Protein AF-0000000069283130 (afdb_homodimer)

Secondary structure (DSSP, 8-state):
------------------S-STT-SS---------SS-PPEEEEEEEEE-TT-HHHHHHHHHHHHHHHHHHHHTTEEEEEEEEE--HHHHT--HHHHHHHHHHH--EEE-SS-SSPPPPPHHHHHHTTT-HHHHTT--SSB-HHHHHHHHHHHHHHHH-TT-SEEEEE-TTEEE-HHHHHHHHHHH--TTEEEEEEES-EE-S-TT-HHHHT---TT----HHHHHHHHHHHHHT-TT--HHHHHHHHHHHHTT-S---HHHHHHHTTTT--HHHHHHHHHTSSEEPPEEEEEEEEEEHHHHHHHHHHTTTB--BS-HHHHHHHHHTTBSS-EEEEPPTTSEEESSTT----TTPPPPSEEES--TTTHHHHEETTTTEE-----------/------------------S-STT-SSS--------SS-PPEEEEEEEEE-TT-HHHHHHHHHHHHHHHHHHHHTTEEEEEEEEE--HHHHT--HHHHHHHHHHH--EEE-SS-SSPPPPPHHHHHHTTT-HHHHTT--SSB-HHHHHHHHHHHHHHHH-TT-SEEEEE-TTEEE-HHHHHHHHHHH--TTEEEEEEES-EE-S-TT-HHHHT---TT----HHHHHHHHHHHHHT-TT--HHHHHHHHHHHHTT-S---HHHHHHHTTTT--HHHHHHHHHTSSEEPPEEEEEEEEEEHHHHHHHHHHTTTB--BS-HHHHHHHHHTTBSS-EEEEPPTTSEEESSTT----TT----SEEES--TTTHHHHEETTTTEE-----------

Organism: Polarella glacialis (NCBI:txid89957)

Radius of gyration: 28.0 Å; Cα contacts (8 Å, |Δi|>4): 1410; chains: 2; bounding box: 66×96×95 Å

Solvent-accessible surface area (backbone atoms only — not comparable to full-atom values): 41929 Å² total; per-residue (Å²): 137,89,76,87,85,83,79,84,82,73,84,81,83,66,63,74,28,84,66,72,84,81,81,45,65,57,57,78,24,68,68,66,65,73,69,80,66,88,67,63,45,31,34,38,35,46,22,55,40,43,85,88,44,52,59,33,54,52,51,51,51,50,51,48,63,54,35,41,64,60,32,46,73,73,38,36,47,75,47,71,38,35,39,27,26,24,54,83,81,56,73,54,60,63,67,61,51,50,50,51,40,71,72,68,67,41,66,43,77,38,71,37,49,38,60,64,78,82,82,48,71,67,53,40,58,38,22,70,71,36,71,76,36,54,44,32,41,35,73,50,67,21,21,63,32,40,41,54,36,48,48,33,37,47,33,58,73,76,45,66,76,48,44,32,39,33,41,33,31,56,35,34,50,63,30,55,66,62,53,49,49,54,48,59,71,64,66,46,51,35,27,38,36,19,46,53,38,53,58,40,72,32,46,56,89,88,50,66,64,66,76,59,55,63,65,55,61,47,72,75,49,65,56,45,46,53,45,22,62,50,31,48,73,73,67,40,55,47,32,30,44,47,39,36,45,48,42,41,45,59,52,28,69,82,47,89,80,48,51,65,67,54,40,58,59,47,38,53,74,64,51,25,24,25,51,41,29,17,37,48,54,26,23,53,42,36,34,34,24,39,41,66,48,36,34,35,32,11,36,54,57,40,47,52,44,25,76,40,45,73,45,42,53,41,46,22,35,46,33,56,36,50,7,33,62,51,46,22,48,47,81,50,40,44,41,62,44,45,61,64,27,67,40,65,48,82,75,84,60,62,69,55,87,90,53,72,68,42,46,28,39,26,58,46,48,62,81,53,40,68,58,31,48,36,66,88,76,50,39,57,43,74,56,86,65,68,69,67,71,81,120,136,87,85,81,89,79,75,83,80,74,84,81,83,80,69,69,32,77,66,70,82,81,80,44,67,59,69,79,36,69,68,67,65,74,70,80,65,86,67,62,46,31,34,38,35,46,22,53,39,44,85,89,43,53,58,33,53,51,52,52,52,51,52,48,63,52,33,41,63,60,32,46,72,72,37,36,47,74,46,70,38,35,39,28,24,23,55,83,79,57,74,53,60,62,68,61,53,50,49,52,41,71,73,69,67,42,66,43,78,39,68,37,49,37,60,64,78,80,82,48,71,66,53,39,57,39,25,70,72,36,70,74,36,54,43,32,41,36,70,48,67,21,20,64,33,41,39,54,34,49,47,34,38,48,34,57,74,76,46,64,77,49,44,32,39,33,40,34,31,57,35,34,50,63,31,58,66,62,53,50,50,54,50,58,72,64,66,45,51,36,26,38,36,19,47,58,39,56,58,41,72,33,45,55,90,86,48,65,65,67,75,59,54,58,65,54,57,49,71,74,49,65,58,46,46,53,45,24,64,50,32,49,74,73,66,41,57,49,34,32,42,48,38,38,44,50,42,41,45,58,54,27,68,84,46,89,79,50,51,66,68,55,42,58,61,46,39,55,72,66,51,26,25,25,52,42,28,17,40,49,54,26,24,54,41,35,33,35,23,39,41,65,49,38,34,35,32,10,36,52,58,39,48,50,45,25,75,40,44,89,4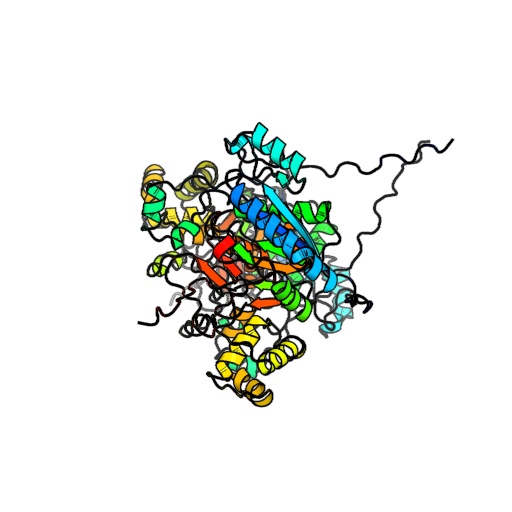5,41,52,40,46,23,36,46,34,56,38,50,6,34,62,51,46,20,47,45,82,51,41,44,43,62,46,46,59,62,29,66,39,66,48,82,77,83,62,61,69,55,87,90,53,71,66,43,45,29,40,25,61,48,49,63,80,53,41,67,57,32,48,35,67,89,75,50,38,56,42,73,54,85,67,66,66,70,69,80,120

Structure (mmCIF, N/CA/C/O backbone):
data_AF-0000000069283130-model_v1
#
loop_
_entity.id
_entity.type
_entity.pdbx_description
1 polymer 'Protein xylosyltransferase'
#
loop_
_atom_site.group_PDB
_atom_site.id
_atom_site.type_symbol
_atom_site.label_atom_id
_atom_site.label_alt_id
_atom_site.label_comp_id
_atom_site.label_asym_id
_atom_site.label_entity_id
_atom_site.label_seq_id
_atom_site.pdbx_PDB_ins_code
_atom_site.Cartn_x
_atom_site.Cartn_y
_atom_site.Cartn_z
_atom_site.occupancy
_atom_site.B_iso_or_equiv
_atom_site.auth_seq_id
_atom_site.auth_comp_id
_atom_site.auth_asym_id
_atom_site.auth_atom_id
_atom_site.pdbx_PDB_model_num
ATOM 1 N N . MET A 1 1 ? 26.562 -0.308 50.219 1 21.02 1 MET A N 1
ATOM 2 C CA . MET A 1 1 ? 27.375 0.115 49.094 1 21.02 1 MET A CA 1
ATOM 3 C C . MET A 1 1 ? 26.828 -0.44 47.781 1 21.02 1 MET A C 1
ATOM 5 O O . MET A 1 1 ? 26.734 -1.656 47.594 1 21.02 1 MET A O 1
ATOM 9 N N . PRO A 1 2 ? 25.75 0.085 47.094 1 22.38 2 PRO A N 1
ATOM 10 C CA . PRO A 1 2 ? 24.562 -0.138 46.25 1 22.38 2 PRO A CA 1
ATOM 11 C C . PRO A 1 2 ? 24.906 -0.426 44.781 1 22.38 2 PRO A C 1
ATOM 13 O O . PRO A 1 2 ? 25.422 0.454 44.094 1 22.38 2 PRO A O 1
ATOM 16 N N . SER A 1 3 ? 25.438 -1.527 44.531 1 19.03 3 SER A N 1
ATOM 17 C CA . SER A 1 3 ? 26.297 -1.985 43.438 1 19.03 3 SER A CA 1
ATOM 18 C C . SER A 1 3 ? 25.562 -1.901 42.094 1 19.03 3 SER A C 1
ATOM 20 O O . SER A 1 3 ? 24.359 -1.646 42.062 1 19.03 3 SER A O 1
ATOM 22 N N . ARG A 1 4 ? 25.609 -3.086 41.062 1 19.66 4 ARG A N 1
ATOM 23 C CA . ARG A 1 4 ? 26.141 -3.33 39.719 1 19.66 4 ARG A CA 1
ATOM 24 C C . ARG A 1 4 ? 25.016 -3.381 38.688 1 19.66 4 ARG A C 1
ATOM 26 O O . ARG A 1 4 ? 24.484 -4.453 38.375 1 19.66 4 ARG A O 1
ATOM 33 N N . GLN A 1 5 ? 23.922 -2.752 38.594 1 18.62 5 GLN A N 1
ATOM 34 C CA . GLN A 1 5 ? 22.641 -2.842 37.906 1 18.62 5 GLN A CA 1
ATOM 35 C C . GLN A 1 5 ? 22.812 -2.709 36.406 1 18.62 5 GLN A C 1
ATOM 37 O O . GLN A 1 5 ? 22.547 -1.648 35.812 1 18.62 5 GLN A O 1
ATOM 42 N N . ARG A 1 6 ? 23.828 -3.281 35.625 1 18.3 6 ARG A N 1
ATOM 43 C CA . ARG A 1 6 ? 24.422 -2.971 34.344 1 18.3 6 ARG A CA 1
ATOM 44 C C . ARG A 1 6 ? 23.391 -3.062 33.219 1 18.3 6 ARG A C 1
ATOM 46 O O . ARG A 1 6 ? 22.266 -3.52 33.438 1 18.3 6 ARG A O 1
ATOM 53 N N . ASP A 1 7 ? 23.688 -3.803 31.734 1 17.41 7 ASP A N 1
ATOM 54 C CA . ASP A 1 7 ? 24.25 -3.564 30.406 1 17.41 7 ASP A CA 1
ATOM 55 C C . ASP A 1 7 ? 23.344 -4.145 29.312 1 17.41 7 ASP A C 1
ATOM 57 O O . ASP A 1 7 ? 23.734 -4.168 28.141 1 17.41 7 ASP A O 1
ATOM 61 N N . GLY A 1 8 ? 22.344 -4.84 29.469 1 18.45 8 GLY A N 1
ATOM 62 C CA . GLY A 1 8 ? 21.969 -5.844 28.484 1 18.45 8 GLY A CA 1
ATOM 63 C C . GLY A 1 8 ? 21.359 -5.246 27.234 1 18.45 8 GLY A C 1
ATOM 64 O O . GLY A 1 8 ? 20.672 -5.941 26.469 1 18.45 8 GLY A O 1
ATOM 65 N N . PHE A 1 9 ? 21.219 -3.945 26.953 1 19.77 9 PHE A N 1
ATOM 66 C CA . PHE A 1 9 ? 20.516 -3.314 25.844 1 19.77 9 PHE A CA 1
ATOM 67 C C . PHE A 1 9 ? 21.188 -3.639 24.516 1 19.77 9 PHE A C 1
ATOM 69 O O . PHE A 1 9 ? 21.938 -2.816 23.984 1 19.77 9 PHE A O 1
ATOM 76 N N . ARG A 1 10 ? 21.719 -4.805 24.172 1 18.97 10 ARG A N 1
ATOM 77 C CA . ARG A 1 10 ? 22.688 -4.984 23.094 1 18.97 10 ARG A CA 1
ATOM 78 C C . ARG A 1 10 ? 22.094 -4.535 21.75 1 18.97 10 ARG A C 1
ATOM 80 O O . ARG A 1 10 ? 20.891 -4.293 21.656 1 18.97 10 ARG A O 1
ATOM 87 N N . ARG A 1 11 ? 22.469 -5.395 20.469 1 19.3 11 ARG A N 1
ATOM 88 C CA . ARG A 1 11 ? 22.984 -5.285 19.109 1 19.3 11 ARG A CA 1
ATOM 89 C C . ARG A 1 11 ? 21.859 -5.18 18.094 1 19.3 11 ARG A C 1
ATOM 91 O O . ARG A 1 11 ? 21.219 -6.176 17.766 1 19.3 11 ARG A O 1
ATOM 98 N N . TYR A 1 12 ? 20.953 -4.418 18.188 1 18.5 12 TYR A N 1
ATOM 99 C CA . TYR A 1 12 ? 19.938 -4.168 17.156 1 18.5 12 TYR A CA 1
ATOM 100 C C . TYR A 1 12 ? 20.578 -3.91 15.805 1 18.5 12 TYR A C 1
ATOM 102 O O . TYR A 1 12 ? 21.125 -2.834 15.57 1 18.5 12 TYR A O 1
ATOM 110 N N . ARG A 1 13 ? 21.25 -4.883 15.094 1 20.19 13 ARG A N 1
ATOM 111 C CA . ARG A 1 13 ? 22.016 -4.938 13.859 1 20.19 13 ARG A CA 1
ATOM 112 C C . ARG A 1 13 ? 21.266 -4.293 12.703 1 20.19 13 ARG A C 1
ATOM 114 O O . ARG A 1 13 ? 20.031 -4.367 12.648 1 20.19 13 ARG A O 1
ATOM 121 N N . SER A 1 14 ? 21.938 -3.449 11.672 1 22.61 14 SER A N 1
ATOM 122 C CA . SER A 1 14 ? 22.125 -2.338 10.742 1 22.61 14 SER A CA 1
ATOM 123 C C . SER A 1 14 ? 21.672 -2.719 9.328 1 22.61 14 SER A C 1
ATOM 125 O O . SER A 1 14 ? 21.781 -1.91 8.406 1 22.61 14 SER A O 1
ATOM 127 N N . GLY A 1 15 ? 21.172 -3.924 8.938 1 22.33 15 GLY A N 1
ATOM 128 C CA . GLY A 1 15 ? 21.422 -4.266 7.551 1 22.33 15 GLY A CA 1
ATOM 129 C C . GLY A 1 15 ? 20.5 -3.547 6.582 1 22.33 15 GLY A C 1
ATOM 130 O O . GLY A 1 15 ? 20.422 -3.918 5.41 1 22.33 15 GLY A O 1
ATOM 131 N N . ILE A 1 16 ? 19.656 -2.75 6.852 1 22.8 16 ILE A N 1
ATOM 132 C CA . ILE A 1 16 ? 18.578 -2.5 5.906 1 22.8 16 ILE A CA 1
ATOM 133 C C . ILE A 1 16 ? 19.125 -1.744 4.695 1 22.8 16 ILE A C 1
ATOM 135 O O . ILE A 1 16 ? 19.516 -0.58 4.805 1 22.8 16 ILE A O 1
ATOM 139 N N . TRP A 1 17 ? 19.719 -2.389 3.584 1 24.09 17 TRP A N 1
ATOM 140 C CA . TRP A 1 17 ? 20.547 -2 2.443 1 24.09 17 TRP A CA 1
ATOM 141 C C . TRP A 1 17 ? 19.719 -1.229 1.417 1 24.09 17 TRP A C 1
ATOM 143 O O . TRP A 1 17 ? 20.281 -0.516 0.577 1 24.09 17 TRP A O 1
ATOM 153 N N . GLY A 1 18 ? 18.562 -1.43 1.13 1 24.17 18 GLY A N 1
ATOM 154 C CA . GLY A 1 18 ? 18.219 -1.313 -0.28 1 24.17 18 GLY A CA 1
ATOM 155 C C . GLY A 1 18 ? 18.234 0.118 -0.782 1 24.17 18 GLY A C 1
ATOM 156 O O . GLY A 1 18 ? 17.688 0.416 -1.848 1 24.17 18 GLY A O 1
ATOM 157 N N . LEU A 1 19 ? 18.234 1.166 -0.028 1 24.58 19 LEU A N 1
ATOM 158 C CA . LEU A 1 19 ? 18.25 2.441 -0.736 1 24.58 19 LEU A CA 1
ATOM 159 C C . LEU A 1 19 ? 19.531 2.607 -1.538 1 24.58 19 LEU A C 1
ATOM 161 O O . LEU A 1 19 ? 20.547 1.973 -1.235 1 24.58 19 LEU A O 1
ATOM 165 N N . SER A 1 20 ? 19.75 3.314 -2.828 1 25.48 20 SER A N 1
ATOM 166 C CA . SER A 1 20 ? 21.031 3.629 -3.477 1 25.48 20 SER A CA 1
ATOM 167 C C . SER A 1 20 ? 22.078 4.023 -2.455 1 25.48 20 SER A C 1
ATOM 169 O O . SER A 1 20 ? 21.766 4.383 -1.322 1 25.48 20 SER A O 1
ATOM 171 N N . ALA A 1 21 ? 23.688 4.008 -2.715 1 27.09 21 ALA A N 1
ATOM 172 C CA . ALA A 1 21 ? 24.906 4.305 -1.954 1 27.09 21 ALA A CA 1
ATOM 173 C C . ALA A 1 21 ? 24.812 5.68 -1.298 1 27.09 21 ALA A C 1
ATOM 175 O O . ALA A 1 21 ? 25.375 5.902 -0.227 1 27.09 21 ALA A O 1
ATOM 176 N N . ARG A 1 22 ? 24.484 6.723 -2.127 1 26.64 22 ARG A N 1
ATOM 177 C CA . ARG A 1 22 ? 24.828 8.055 -1.635 1 26.64 22 ARG A CA 1
ATOM 178 C C . ARG A 1 22 ? 24.031 8.398 -0.38 1 26.64 22 ARG A C 1
ATOM 180 O O . ARG A 1 22 ? 24.5 9.141 0.479 1 26.64 22 ARG A O 1
ATOM 187 N N . TRP A 1 23 ? 22.766 8.469 -0.555 1 25.69 23 TRP A N 1
ATOM 188 C CA . TRP A 1 23 ? 22.062 9.078 0.569 1 25.69 23 TRP A CA 1
ATOM 189 C C . TRP A 1 23 ? 21.828 8.062 1.681 1 25.69 23 TRP A C 1
ATOM 191 O O . TRP A 1 23 ? 20.734 7.508 1.8 1 25.69 23 TRP A O 1
ATOM 201 N N . ALA A 1 24 ? 22.844 7.184 2.059 1 26.38 24 ALA A N 1
ATOM 202 C CA . ALA A 1 24 ? 22.875 6.125 3.066 1 26.38 24 ALA A CA 1
ATOM 203 C C . ALA A 1 24 ? 22.516 6.672 4.445 1 26.38 24 ALA A C 1
ATOM 205 O O . ALA A 1 24 ? 23.359 7.262 5.125 1 26.38 24 ALA A O 1
ATOM 206 N N . LEU A 1 25 ? 21.578 7.324 4.629 1 26.62 25 LEU A N 1
ATOM 207 C CA . LEU A 1 25 ? 21.531 7.52 6.074 1 26.62 25 LEU A CA 1
ATOM 208 C C . LEU A 1 25 ? 21.969 6.258 6.809 1 26.62 25 LEU A C 1
ATOM 210 O O . LEU A 1 25 ? 22.422 6.324 7.953 1 26.62 25 LEU A O 1
ATOM 214 N N . PHE A 1 26 ? 21.234 5.109 6.684 1 28.66 26 PHE A N 1
ATOM 215 C CA . PHE A 1 26 ? 21.656 3.891 7.359 1 28.66 26 PHE A CA 1
ATOM 216 C C . PHE A 1 26 ? 22.797 3.213 6.594 1 28.66 26 PHE A C 1
ATOM 218 O O . PHE A 1 26 ? 22.984 3.461 5.402 1 28.66 26 PHE A O 1
ATOM 225 N N . GLY A 1 27 ? 23.859 2.518 7.309 1 25.47 27 GLY A N 1
ATOM 226 C CA . GLY A 1 27 ? 25.062 1.881 6.793 1 25.47 27 GLY A CA 1
ATOM 227 C C . GLY A 1 27 ? 24.844 1.148 5.484 1 25.47 27 GLY A C 1
ATOM 228 O O . GLY A 1 27 ? 23.703 0.899 5.098 1 25.47 27 GLY A O 1
ATOM 229 N N . PRO A 1 28 ? 25.891 1.041 4.691 1 24.42 28 PRO A N 1
ATOM 230 C CA . PRO A 1 28 ? 25.906 0.354 3.4 1 24.42 28 PRO A CA 1
ATOM 231 C C . PRO A 1 28 ? 25.094 -0.939 3.412 1 24.42 28 PRO A C 1
ATOM 233 O O . PRO A 1 28 ? 25.203 -1.726 4.359 1 24.42 28 PRO A O 1
ATOM 236 N N . CYS A 1 29 ? 23.844 -0.822 3.229 1 27.45 29 CYS A N 1
ATOM 237 C CA . CYS A 1 29 ? 23.219 -2.129 3.053 1 27.45 29 CYS A CA 1
ATOM 238 C C . CYS A 1 29 ? 24.125 -3.062 2.26 1 27.45 29 CYS A C 1
ATOM 240 O O . CYS A 1 29 ? 24.484 -2.766 1.119 1 27.45 29 CYS A O 1
ATOM 242 N N . LEU A 1 30 ? 25.047 -3.723 2.896 1 24.19 30 LEU A N 1
ATOM 243 C CA . LEU A 1 30 ? 25.797 -4.809 2.27 1 24.19 30 LEU A CA 1
ATOM 244 C C . LEU A 1 30 ? 24.875 -5.684 1.426 1 24.19 30 LEU A C 1
ATOM 246 O O . LEU A 1 30 ? 23.953 -6.316 1.953 1 24.19 30 LEU A O 1
ATOM 250 N N . TRP A 1 31 ? 24.469 -5.125 0.325 1 26.62 31 TRP A N 1
ATOM 251 C CA . TRP A 1 31 ? 24.016 -6.121 -0.637 1 26.62 31 TRP A CA 1
ATOM 252 C C . TRP A 1 31 ? 24.812 -7.41 -0.501 1 26.62 31 TRP A C 1
ATOM 254 O O . TRP A 1 31 ? 26.047 -7.406 -0.652 1 26.62 31 TRP A O 1
ATOM 264 N N . LYS A 1 32 ? 24.625 -8.07 0.589 1 28 32 LYS A N 1
ATOM 265 C CA . LYS A 1 32 ? 25.312 -9.352 0.462 1 28 32 LYS A CA 1
ATOM 266 C C . LYS A 1 32 ? 25.094 -9.961 -0.922 1 28 32 LYS A C 1
ATOM 268 O O . LYS A 1 32 ? 23.953 -10.242 -1.311 1 28 32 LYS A O 1
ATOM 273 N N . LEU A 1 33 ? 25.797 -9.453 -1.876 1 26.92 33 LEU A N 1
ATOM 274 C CA . LEU A 1 33 ? 25.969 -10.414 -2.959 1 26.92 33 LEU A CA 1
ATOM 275 C C . LEU A 1 33 ? 26.016 -11.836 -2.418 1 26.92 33 LEU A C 1
ATOM 277 O O . LEU A 1 33 ? 26.781 -12.141 -1.504 1 26.92 33 LEU A O 1
ATOM 281 N N . VAL A 1 34 ? 24.844 -12.492 -2.342 1 32.44 34 VAL A N 1
ATOM 282 C CA . VAL A 1 34 ? 24.953 -13.938 -2.184 1 32.44 34 VAL A CA 1
ATOM 283 C C . VAL A 1 34 ? 26.281 -14.414 -2.797 1 32.44 34 VAL A C 1
ATOM 285 O O . VAL A 1 34 ? 26.672 -13.945 -3.867 1 32.44 34 VAL A O 1
ATOM 288 N N . SER A 1 35 ? 27.203 -14.672 -2.051 1 32.94 35 SER A N 1
ATOM 289 C CA . SER A 1 35 ? 28.438 -15.375 -2.424 1 32.94 35 SER A CA 1
ATOM 290 C C . SER A 1 35 ? 28.203 -16.266 -3.639 1 32.94 35 SER A C 1
ATOM 292 O O . SER A 1 35 ? 27.125 -16.812 -3.82 1 32.94 35 SER A O 1
ATOM 294 N N . ALA A 1 36 ? 28.891 -16.156 -4.789 1 36.97 36 ALA A N 1
ATOM 295 C CA . ALA A 1 36 ? 29.156 -16.859 -6.043 1 36.97 36 ALA A CA 1
ATOM 296 C C . ALA A 1 36 ? 29.125 -18.375 -5.832 1 36.97 36 ALA A C 1
ATOM 298 O O . ALA A 1 36 ? 29.5 -19.141 -6.73 1 36.97 36 ALA A O 1
ATOM 299 N N . ASP A 1 37 ? 29.359 -18.969 -4.688 1 41.19 37 ASP A N 1
ATOM 300 C CA . ASP A 1 37 ? 29.328 -20.406 -4.867 1 41.19 37 ASP A CA 1
ATOM 301 C C . ASP A 1 37 ? 27.969 -20.875 -5.375 1 41.19 37 ASP A C 1
ATOM 303 O O . ASP A 1 37 ? 26.938 -20.328 -4.98 1 41.19 37 ASP A O 1
ATOM 307 N N . PRO A 1 38 ? 27.766 -21.484 -6.57 1 52.59 38 PRO A N 1
ATOM 308 C CA . PRO A 1 38 ? 26.547 -21.844 -7.305 1 52.59 38 PRO A CA 1
ATOM 309 C C . PRO A 1 38 ? 25.406 -22.281 -6.383 1 52.59 38 PRO A C 1
ATOM 311 O O . PRO A 1 38 ? 25.359 -23.438 -5.965 1 52.59 38 PRO A O 1
ATOM 314 N N . ARG A 1 39 ? 25.031 -21.578 -5.316 1 64.25 39 ARG A N 1
ATOM 315 C CA . ARG A 1 39 ? 24.094 -22 -4.273 1 64.25 39 ARG A CA 1
ATOM 316 C C . ARG A 1 39 ? 22.734 -22.375 -4.863 1 64.25 39 ARG A C 1
ATOM 318 O O . ARG A 1 39 ? 22.344 -21.828 -5.898 1 64.25 39 ARG A O 1
ATOM 325 N N . GLU A 1 40 ? 22.281 -23.516 -4.473 1 87.31 40 GLU A N 1
ATOM 326 C CA . GLU A 1 40 ? 20.938 -24 -4.781 1 87.31 40 GLU A CA 1
ATOM 327 C C . GLU A 1 40 ? 19.891 -22.984 -4.367 1 87.31 40 GLU A C 1
ATOM 329 O O . GLU A 1 40 ? 20.016 -22.328 -3.332 1 87.31 40 GLU A O 1
ATOM 334 N N . LEU A 1 41 ? 19.125 -22.609 -5.305 1 94.56 41 LEU A N 1
ATOM 335 C CA . LEU A 1 41 ? 18.016 -21.703 -5.031 1 94.56 41 LEU A CA 1
ATOM 336 C C . LEU A 1 41 ? 16.875 -22.453 -4.336 1 94.56 41 LEU A C 1
ATOM 338 O O . LEU A 1 41 ? 16.422 -23.484 -4.816 1 94.56 41 LEU A O 1
ATOM 342 N N . ARG A 1 42 ? 16.578 -22.031 -3.141 1 96.94 42 ARG A N 1
ATOM 343 C CA . ARG A 1 42 ? 15.477 -22.625 -2.396 1 96.94 42 ARG A CA 1
ATOM 344 C C . ARG A 1 42 ? 14.156 -21.969 -2.77 1 96.94 42 ARG A C 1
ATOM 346 O O . ARG A 1 42 ? 13.945 -20.781 -2.51 1 96.94 42 ARG A O 1
ATOM 353 N N . VAL A 1 43 ? 13.297 -22.75 -3.328 1 98.12 43 VAL A N 1
ATOM 354 C CA . VAL A 1 43 ? 12.031 -22.234 -3.859 1 98.12 43 VAL A CA 1
ATOM 355 C C . VAL A 1 43 ? 10.859 -22.922 -3.158 1 98.12 43 VAL A C 1
ATOM 357 O O . VAL A 1 43 ? 10.789 -24.156 -3.127 1 98.12 43 VAL A O 1
ATOM 360 N N . GLN A 1 44 ? 10.07 -22.156 -2.549 1 98.38 44 GLN A N 1
ATOM 361 C CA . GLN A 1 44 ? 8.836 -22.672 -1.961 1 98.38 44 GLN A CA 1
ATOM 362 C C . GLN A 1 44 ? 7.648 -22.438 -2.893 1 98.38 44 GLN A C 1
ATOM 364 O O . GLN A 1 44 ? 7.34 -21.297 -3.246 1 98.38 44 GLN A O 1
ATOM 369 N N . VAL A 1 45 ? 7 -23.5 -3.301 1 98.56 45 VAL A N 1
ATOM 370 C CA . VAL A 1 45 ? 5.773 -23.406 -4.086 1 98.56 45 VAL A CA 1
ATOM 371 C C . VAL A 1 45 ? 4.562 -23.516 -3.164 1 98.56 45 VAL A C 1
ATOM 373 O O . VAL A 1 45 ? 4.309 -24.562 -2.58 1 98.56 45 VAL A O 1
ATOM 376 N N . ASN A 1 46 ? 3.852 -22.391 -3.018 1 98.62 46 ASN A N 1
ATOM 377 C CA . ASN A 1 46 ? 2.676 -22.312 -2.158 1 98.62 46 ASN A CA 1
ATOM 378 C C . ASN A 1 46 ? 1.384 -22.359 -2.971 1 98.62 46 ASN A C 1
ATOM 380 O O . ASN A 1 46 ? 1.147 -21.484 -3.807 1 98.62 46 ASN A O 1
ATOM 384 N N . ILE A 1 47 ? 0.548 -23.312 -2.621 1 98.81 47 ILE A N 1
ATOM 385 C CA . ILE A 1 47 ? -0.674 -23.5 -3.396 1 98.81 47 ILE A CA 1
ATOM 386 C C . ILE A 1 47 ? -1.884 -23.484 -2.463 1 98.81 47 ILE A C 1
ATOM 388 O O . ILE A 1 47 ? -2.17 -24.484 -1.8 1 98.81 47 ILE A O 1
ATOM 392 N N . PRO A 1 48 ? -2.602 -22.391 -2.412 1 98.25 48 PRO A N 1
ATOM 393 C CA . PRO A 1 48 ? -3.912 -22.469 -1.763 1 98.25 48 PRO A CA 1
ATOM 394 C C . PRO A 1 48 ? -4.887 -23.375 -2.512 1 98.25 48 PRO A C 1
ATOM 396 O O . PRO A 1 48 ? -5.102 -23.188 -3.715 1 98.25 48 PRO A O 1
ATOM 399 N N . SER A 1 49 ? -5.422 -24.391 -1.876 1 97.56 49 SER A N 1
ATOM 400 C CA . SER A 1 49 ? -6.344 -25.344 -2.496 1 97.56 49 SER A CA 1
ATOM 401 C C . SER A 1 49 ? -7.523 -25.641 -1.581 1 97.56 49 SER A C 1
ATOM 403 O O . SER A 1 49 ? -7.379 -25.656 -0.357 1 97.56 49 SER A O 1
ATOM 405 N N . ALA A 1 50 ? -8.68 -25.797 -2.188 1 95.94 50 ALA A N 1
ATOM 406 C CA . ALA A 1 50 ? -9.852 -26.188 -1.411 1 95.94 50 ALA A CA 1
ATOM 407 C C . ALA A 1 50 ? -9.844 -27.688 -1.115 1 95.94 50 ALA A C 1
ATOM 409 O O . ALA A 1 50 ? -9.367 -28.469 -1.93 1 95.94 50 ALA A O 1
ATOM 410 N N . TRP A 1 51 ? -10.383 -28.078 0.01 1 94.81 51 TRP A N 1
ATOM 411 C CA . TRP A 1 51 ? -10.398 -29.469 0.441 1 94.81 51 TRP A CA 1
ATOM 412 C C . TRP A 1 51 ? -11.062 -30.359 -0.606 1 94.81 51 TRP A C 1
ATOM 414 O O . TRP A 1 51 ? -10.664 -31.5 -0.802 1 94.81 51 TRP A O 1
ATOM 424 N N . GLN A 1 52 ? -12.055 -29.859 -1.343 1 93.25 52 GLN A N 1
ATOM 425 C CA . GLN A 1 52 ? -12.789 -30.625 -2.334 1 93.25 52 GLN A CA 1
ATOM 426 C C . GLN A 1 52 ? -11.938 -30.906 -3.566 1 93.25 52 GLN A C 1
ATOM 428 O O . GLN A 1 52 ? -12.281 -31.75 -4.395 1 93.25 52 GLN A O 1
ATOM 433 N N . ASN A 1 53 ? -10.773 -30.266 -3.672 1 95.75 53 ASN A N 1
ATOM 434 C CA . ASN A 1 53 ? -9.984 -30.344 -4.898 1 95.75 53 ASN A CA 1
ATOM 435 C C . ASN A 1 53 ? -8.844 -31.359 -4.766 1 95.75 53 ASN A C 1
ATOM 437 O O . ASN A 1 53 ? -7.73 -31.094 -5.211 1 95.75 53 ASN A O 1
ATOM 441 N N . LEU A 1 54 ? -9.117 -32.5 -4.129 1 95.38 54 LEU A N 1
ATOM 442 C CA . LEU A 1 54 ? -8.109 -33.531 -3.98 1 95.38 54 LEU A CA 1
ATOM 443 C C . LEU A 1 54 ? -7.543 -33.938 -5.336 1 95.38 54 LEU A C 1
ATOM 445 O O . LEU A 1 54 ? -6.332 -34.156 -5.473 1 95.38 54 LEU A O 1
ATOM 449 N N . GLY A 1 55 ? -8.414 -34.094 -6.348 1 96.44 55 GLY A N 1
ATOM 450 C CA . GLY A 1 55 ? -7.965 -34.469 -7.676 1 96.44 55 GLY A CA 1
ATOM 451 C C . GLY A 1 55 ? -6.914 -33.531 -8.242 1 96.44 55 GLY A C 1
ATOM 452 O O . GLY A 1 55 ? -5.93 -34 -8.836 1 96.44 55 GLY A O 1
ATOM 453 N N . LEU A 1 56 ? -7.082 -32.281 -8.117 1 97.94 56 LEU A N 1
ATOM 454 C CA . LEU A 1 56 ? -6.129 -31.297 -8.602 1 97.94 56 LEU A CA 1
ATOM 455 C C . LEU A 1 56 ? -4.816 -31.375 -7.824 1 97.94 56 LEU A C 1
ATOM 457 O O . LEU A 1 56 ? -3.738 -31.281 -8.414 1 97.94 56 LEU A O 1
ATOM 461 N N . ARG A 1 57 ? -4.895 -31.562 -6.48 1 98.12 57 ARG A N 1
ATOM 462 C CA . ARG A 1 57 ? -3.684 -31.672 -5.672 1 98.12 57 ARG A CA 1
ATOM 463 C C . ARG A 1 57 ? -2.883 -32.906 -6.055 1 98.12 57 ARG A C 1
ATOM 465 O O . ARG A 1 57 ? -1.65 -32.875 -6.051 1 98.12 57 ARG A O 1
ATOM 472 N N . LEU A 1 58 ? -3.607 -34 -6.441 1 97.25 58 LEU A N 1
ATOM 473 C CA . LEU A 1 58 ? -2.912 -35.188 -6.906 1 97.25 58 LEU A CA 1
ATOM 474 C C . LEU A 1 58 ? -2.182 -34.906 -8.219 1 97.25 58 LEU A C 1
ATOM 476 O O . LEU A 1 58 ? -1.058 -35.375 -8.414 1 97.25 58 LEU A O 1
A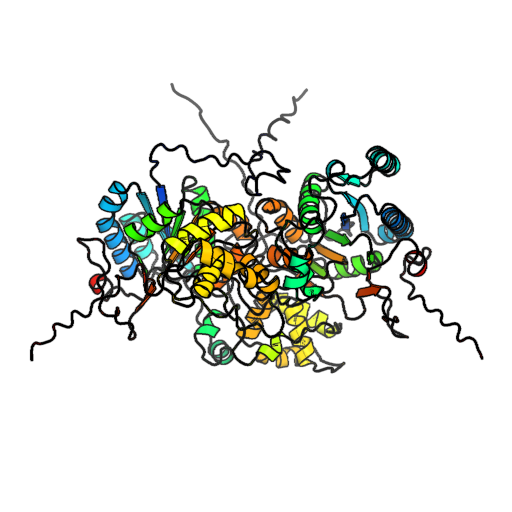TOM 480 N N . GLN A 1 59 ? -2.84 -34.156 -9.141 1 97.12 59 GLN A N 1
ATOM 481 C CA . GLN A 1 59 ? -2.184 -33.781 -10.391 1 97.12 59 GLN A CA 1
ATOM 482 C C . GLN A 1 59 ? -0.955 -32.938 -10.148 1 97.12 59 GLN A C 1
ATOM 484 O O . GLN A 1 59 ? 0.076 -33.094 -10.797 1 97.12 59 GLN A O 1
ATOM 489 N N . LEU A 1 60 ? -1.05 -32.031 -9.227 1 98.06 60 LEU A N 1
ATOM 490 C CA . LEU A 1 60 ? 0.064 -31.141 -8.891 1 98.06 60 LEU A CA 1
ATOM 491 C C . LEU A 1 60 ? 1.218 -31.922 -8.281 1 98.06 60 LEU A C 1
ATOM 493 O O . LEU A 1 60 ? 2.383 -31.672 -8.594 1 98.06 60 LEU A O 1
ATOM 497 N N . ARG A 1 61 ? 0.942 -32.938 -7.391 1 97.12 61 ARG A N 1
ATOM 498 C CA . ARG A 1 61 ? 1.963 -33.812 -6.84 1 97.12 61 ARG A CA 1
ATOM 499 C C . ARG A 1 61 ? 2.678 -34.594 -7.945 1 97.12 61 ARG A C 1
ATOM 501 O O . ARG A 1 61 ? 3.906 -34.688 -7.949 1 97.12 61 ARG A O 1
ATOM 508 N N . ARG A 1 62 ? 1.872 -35.094 -8.836 1 95.75 62 ARG A N 1
ATOM 509 C CA . ARG A 1 62 ? 2.422 -35.844 -9.961 1 95.75 62 ARG A CA 1
ATOM 510 C C . ARG A 1 62 ? 3.316 -34.969 -10.828 1 95.75 62 ARG A C 1
ATOM 512 O O . ARG A 1 62 ? 4.395 -35.375 -11.242 1 95.75 62 ARG A O 1
ATOM 519 N N . THR A 1 63 ? 2.83 -33.781 -11.086 1 96.25 63 THR A N 1
ATOM 520 C CA . THR A 1 63 ? 3.582 -32.844 -11.906 1 96.25 63 THR A CA 1
ATOM 521 C C . THR A 1 63 ? 4.941 -32.562 -11.289 1 96.25 63 THR A C 1
ATOM 523 O O . THR A 1 63 ? 5.973 -32.656 -11.953 1 96.25 63 THR A O 1
ATOM 526 N N . LEU A 1 64 ? 4.973 -32.219 -9.984 1 96.25 64 LEU A N 1
ATOM 527 C CA . LEU A 1 64 ? 6.238 -31.906 -9.328 1 96.25 64 LEU A CA 1
ATOM 528 C C . LEU A 1 64 ? 7.129 -33.156 -9.273 1 96.25 64 LEU A C 1
ATOM 530 O O . LEU A 1 64 ? 8.344 -33.062 -9.445 1 96.25 64 LEU A O 1
ATOM 534 N N . GLY A 1 65 ? 6.523 -34.281 -8.961 1 94.62 65 GLY A N 1
ATOM 535 C CA . GLY A 1 65 ? 7.273 -35.531 -8.906 1 94.62 65 GLY A CA 1
ATOM 536 C C . GLY A 1 65 ? 8.016 -35.844 -10.195 1 94.62 65 GLY A C 1
ATOM 537 O O . GLY A 1 65 ? 9.156 -36.281 -10.172 1 94.62 65 GLY A O 1
ATOM 538 N N . ARG A 1 66 ? 7.391 -35.531 -11.273 1 92.94 66 ARG A N 1
ATOM 539 C CA . ARG A 1 66 ? 7.969 -35.844 -12.586 1 92.94 66 ARG A CA 1
ATOM 540 C C . ARG A 1 66 ? 9.039 -34.812 -12.945 1 92.94 66 ARG A C 1
ATOM 542 O O . ARG A 1 66 ? 10.008 -35.156 -13.641 1 92.94 66 ARG A O 1
ATOM 549 N N . CYS A 1 67 ? 8.883 -33.594 -12.469 1 95 67 CYS A N 1
ATOM 550 C CA . CYS A 1 67 ? 9.805 -32.531 -12.82 1 95 67 CYS A CA 1
ATOM 551 C C . CYS A 1 67 ? 10.945 -32.438 -11.812 1 95 67 CYS A C 1
ATOM 553 O O . CYS A 1 67 ? 11.898 -31.688 -12.023 1 95 67 CYS A O 1
ATOM 555 N N . GLY A 1 68 ? 10.883 -33.125 -10.703 1 92.62 68 GLY A N 1
ATOM 556 C CA . GLY A 1 68 ? 11.773 -32.969 -9.555 1 92.62 68 GLY A CA 1
ATOM 557 C C . GLY A 1 68 ? 13.234 -33.188 -9.906 1 92.62 68 GLY A C 1
ATOM 558 O O . GLY A 1 68 ? 14.094 -32.406 -9.492 1 92.62 68 GLY A O 1
ATOM 559 N N . ARG A 1 69 ? 13.539 -34.219 -10.648 1 90.56 69 ARG A N 1
ATOM 560 C CA . ARG A 1 69 ? 14.922 -34.531 -11 1 90.56 69 ARG A CA 1
ATOM 561 C C . ARG A 1 69 ? 15.539 -33.406 -11.828 1 90.56 69 ARG A C 1
ATOM 563 O O . ARG A 1 69 ? 16.688 -33 -11.594 1 90.56 69 ARG A O 1
ATOM 570 N N . GLN A 1 70 ? 14.781 -33 -12.758 1 92.44 70 GLN A N 1
ATOM 571 C CA . GLN A 1 70 ? 15.273 -31.891 -13.586 1 92.44 70 GLN A CA 1
ATOM 572 C C . GLN A 1 70 ? 15.5 -30.625 -12.75 1 92.44 70 GLN A C 1
ATOM 574 O O . GLN A 1 70 ? 16.516 -29.953 -12.906 1 92.44 70 GLN A O 1
ATOM 579 N N . LEU A 1 71 ? 14.602 -30.297 -11.891 1 95.19 71 LEU A N 1
ATOM 580 C CA . LEU A 1 71 ? 14.719 -29.109 -11.031 1 95.19 71 LEU A CA 1
ATOM 581 C C . LEU A 1 71 ? 15.961 -29.203 -10.148 1 95.19 71 LEU A C 1
ATOM 583 O O . LEU A 1 71 ? 16.719 -28.234 -10.031 1 95.19 71 LEU A O 1
ATOM 587 N N . GLN A 1 72 ? 16.188 -30.359 -9.625 1 92.81 72 GLN A N 1
ATOM 588 C CA . GLN A 1 72 ? 17.375 -30.578 -8.789 1 92.81 72 GLN A CA 1
ATOM 589 C C . GLN A 1 72 ? 18.656 -30.453 -9.602 1 92.81 72 GLN A C 1
ATOM 591 O O . GLN A 1 72 ? 19.625 -29.844 -9.141 1 92.81 72 GLN A O 1
ATOM 596 N N . ALA A 1 73 ? 18.656 -31 -10.758 1 92.88 73 ALA A N 1
ATOM 597 C CA . ALA A 1 73 ? 19.812 -30.906 -11.633 1 92.88 73 ALA A CA 1
ATOM 598 C C . ALA A 1 73 ? 20.125 -29.469 -12.008 1 92.88 73 ALA A C 1
ATOM 600 O O . ALA A 1 73 ? 21.281 -29.094 -12.18 1 92.88 73 ALA A O 1
ATOM 601 N N . ASP A 1 74 ? 19.078 -28.688 -12.109 1 93 74 ASP A N 1
ATOM 602 C CA . ASP A 1 74 ? 19.234 -27.297 -12.484 1 93 74 ASP A CA 1
ATOM 603 C C . ASP A 1 74 ? 19.594 -26.438 -11.281 1 93 74 ASP A C 1
ATOM 605 O O . ASP A 1 74 ? 19.766 -25.219 -11.406 1 93 74 ASP A O 1
ATOM 609 N N . GLY A 1 75 ? 19.703 -27.031 -10.078 1 93.75 75 GLY A N 1
ATOM 610 C CA . GLY A 1 75 ? 20.141 -26.312 -8.883 1 93.75 75 GLY A CA 1
ATOM 611 C C . GLY A 1 75 ? 19 -25.719 -8.094 1 93.75 75 GLY A C 1
ATOM 612 O O . GLY A 1 75 ? 19.188 -24.766 -7.336 1 93.75 75 GLY A O 1
ATOM 613 N N . TYR A 1 76 ? 17.797 -26.234 -8.32 1 96.25 76 TYR A N 1
ATOM 614 C CA . TYR A 1 76 ? 16.625 -25.734 -7.598 1 96.25 76 TYR A CA 1
ATOM 615 C C . TYR A 1 76 ? 16.172 -26.719 -6.535 1 96.25 76 TYR A C 1
ATOM 617 O O . TYR A 1 76 ? 15.93 -27.891 -6.832 1 96.25 76 TYR A O 1
ATOM 625 N N . LEU A 1 77 ? 16.156 -26.312 -5.316 1 96 77 LEU A N 1
ATOM 626 C CA . LEU A 1 77 ? 15.508 -27.062 -4.246 1 96 77 LEU A CA 1
ATOM 627 C C . LEU A 1 77 ? 14.062 -26.609 -4.066 1 96 77 LEU A C 1
ATOM 629 O O . LEU A 1 77 ? 13.797 -25.594 -3.42 1 96 77 LEU A O 1
ATOM 633 N N . VAL A 1 78 ? 13.156 -27.406 -4.586 1 97.38 78 VAL A N 1
ATOM 634 C CA . VAL A 1 78 ? 11.766 -26.984 -4.656 1 97.38 78 VAL A CA 1
ATOM 635 C C . VAL A 1 78 ? 10.93 -27.797 -3.666 1 97.38 78 VAL A C 1
ATOM 637 O O . VAL A 1 78 ? 11.023 -29.031 -3.625 1 97.38 78 VAL A O 1
ATOM 640 N N . GLU A 1 79 ? 10.281 -27.172 -2.824 1 97.38 79 GLU A N 1
ATOM 641 C CA . GLU A 1 79 ? 9.25 -27.781 -1.987 1 97.38 79 GLU A CA 1
ATOM 642 C C . GLU A 1 79 ? 7.867 -27.25 -2.328 1 97.38 79 GLU A C 1
ATOM 644 O O . GLU A 1 79 ? 7.688 -26.031 -2.494 1 97.38 79 GLU A O 1
ATOM 649 N N . GLN A 1 80 ? 6.934 -28.125 -2.521 1 98.12 80 GLN A N 1
ATOM 650 C CA . GLN A 1 80 ? 5.547 -27.766 -2.797 1 98.12 80 GLN A CA 1
ATOM 651 C C . GLN A 1 80 ? 4.648 -28.094 -1.606 1 98.12 80 GLN A C 1
ATOM 653 O O . GLN A 1 80 ? 4.676 -29.219 -1.089 1 98.12 80 GLN A O 1
ATOM 658 N N . LEU A 1 81 ? 3.938 -27.125 -1.13 1 98.44 81 LEU A N 1
ATOM 659 C CA . LEU A 1 81 ? 2.979 -27.297 -0.044 1 98.44 81 LEU A CA 1
ATOM 660 C C . LEU A 1 81 ? 1.607 -26.766 -0.439 1 98.44 81 LEU A C 1
ATOM 662 O O . LEU A 1 81 ? 1.512 -25.781 -1.181 1 98.44 81 LEU A O 1
ATOM 666 N N . PHE A 1 82 ? 0.612 -27.469 0.039 1 98.44 82 PHE A N 1
ATOM 667 C CA . PHE A 1 82 ? -0.764 -27.016 -0.132 1 98.44 82 PHE A CA 1
ATOM 668 C C . PHE A 1 82 ? -1.273 -26.328 1.136 1 98.44 82 PHE A C 1
ATOM 670 O O . PHE A 1 82 ? -1.153 -26.891 2.23 1 98.44 82 PHE A O 1
ATOM 677 N N . PHE A 1 83 ? -1.734 -25.156 0.983 1 97.75 83 PHE A N 1
ATOM 678 C CA . PHE A 1 83 ? -2.264 -24.406 2.113 1 97.75 83 PHE A CA 1
ATOM 679 C C . PHE A 1 83 ? -3.787 -24.469 2.135 1 97.75 83 PHE A C 1
ATOM 681 O O . PHE A 1 83 ? -4.445 -23.844 1.293 1 97.75 83 PHE A O 1
ATOM 688 N N . MET A 1 84 ? -4.27 -25.141 3.133 1 95.44 84 MET A N 1
ATOM 689 C CA . MET A 1 84 ? -5.688 -25.484 3.232 1 95.44 84 MET A CA 1
ATOM 690 C C . MET A 1 84 ? -6.398 -24.578 4.234 1 95.44 84 MET A C 1
ATOM 692 O O . MET A 1 84 ? -5.797 -24.156 5.223 1 95.44 84 MET A O 1
ATOM 696 N N . GLY A 1 85 ? -7.637 -24.266 3.867 1 92.81 85 GLY A N 1
ATOM 697 C CA . GLY A 1 85 ? -8.438 -23.562 4.852 1 92.81 85 GLY A CA 1
ATOM 698 C C . GLY A 1 85 ? -8.836 -24.438 6.031 1 92.81 85 GLY A C 1
ATOM 699 O O . GLY A 1 85 ? -8.422 -25.594 6.121 1 92.81 85 GLY A O 1
ATOM 700 N N . ASN A 1 86 ? -9.523 -23.844 6.91 1 85.38 86 ASN A N 1
ATOM 701 C CA . ASN A 1 86 ? -10.016 -24.562 8.086 1 85.38 86 ASN A CA 1
ATOM 702 C C . ASN A 1 86 ? -10.984 -25.688 7.695 1 85.38 86 ASN A C 1
ATOM 704 O O . ASN A 1 86 ? -12.062 -25.422 7.172 1 85.38 86 ASN A O 1
ATOM 708 N N . PRO A 1 87 ? -10.633 -26.906 8 1 79.38 87 PRO A N 1
ATOM 709 C CA . PRO A 1 87 ? -11.484 -28.031 7.598 1 79.38 87 PRO A CA 1
ATOM 710 C C . PRO A 1 87 ? -12.82 -28.047 8.336 1 79.38 87 PRO A C 1
ATOM 712 O O . PRO A 1 87 ? -13.828 -28.5 7.781 1 79.38 87 PRO A O 1
ATOM 715 N N . GLU A 1 88 ? -12.859 -27.625 9.531 1 75.94 88 GLU A N 1
ATOM 716 C CA . GLU A 1 88 ? -14.078 -27.672 10.336 1 75.94 88 GLU A CA 1
ATOM 717 C C . GLU A 1 88 ? -15.164 -26.781 9.758 1 75.94 88 GLU A C 1
ATOM 719 O O . GLU A 1 88 ? -16.344 -27.141 9.773 1 75.94 88 GLU A O 1
ATOM 724 N N . THR A 1 89 ? -14.727 -25.703 9.211 1 74.75 89 THR A N 1
ATOM 725 C CA . THR A 1 89 ? -15.711 -24.75 8.719 1 74.75 89 THR A CA 1
ATOM 726 C C . THR A 1 89 ? -16.031 -25 7.246 1 74.75 89 THR A C 1
ATOM 728 O O . THR A 1 89 ? -16.969 -24.422 6.695 1 74.75 89 THR A O 1
ATOM 731 N N . SER A 1 90 ? -15.367 -25.859 6.586 1 77.44 90 SER A N 1
ATOM 732 C CA . SER A 1 90 ? -15.539 -26.109 5.16 1 77.44 90 SER A CA 1
ATOM 733 C C . SER A 1 90 ? -16.641 -27.141 4.906 1 77.44 90 SER A C 1
ATOM 735 O O . SER A 1 90 ? -17.125 -27.266 3.785 1 77.44 90 SER A O 1
ATOM 737 N N . GLY A 1 91 ? -17.047 -27.859 5.934 1 79.81 91 GLY A N 1
ATOM 738 C CA . GLY A 1 91 ? -17.984 -28.953 5.762 1 79.81 91 GLY A CA 1
ATOM 739 C C . GLY A 1 91 ? -17.359 -30.188 5.168 1 79.81 91 GLY A C 1
ATOM 740 O O . GLY A 1 91 ? -18.047 -31.172 4.875 1 79.81 91 GLY A O 1
ATOM 741 N N . PHE A 1 92 ? -16.109 -30.188 4.918 1 83.69 92 PHE A N 1
ATOM 742 C CA . PHE A 1 92 ? -15.406 -31.312 4.332 1 83.69 92 PHE A CA 1
ATOM 743 C C . PHE A 1 92 ? -15.203 -32.438 5.359 1 83.69 92 PHE A C 1
ATOM 745 O O . PHE A 1 92 ? -15.141 -32.156 6.559 1 83.69 92 PHE A O 1
ATOM 752 N N . ASN A 1 93 ? -15.156 -33.594 4.883 1 84.62 93 ASN A N 1
ATOM 753 C CA . ASN A 1 93 ? -14.977 -34.75 5.738 1 84.62 93 ASN A CA 1
ATOM 754 C C . ASN A 1 93 ? -13.594 -34.75 6.391 1 84.62 93 ASN A C 1
ATOM 756 O O . ASN A 1 93 ? -12.586 -34.969 5.715 1 84.62 93 ASN A O 1
ATOM 760 N N . VAL A 1 94 ? -13.586 -34.688 7.66 1 84.75 94 VAL A N 1
ATOM 761 C CA . VAL A 1 94 ? -12.359 -34.562 8.438 1 84.75 94 VAL A CA 1
ATOM 762 C C . VAL A 1 94 ? -11.531 -35.844 8.281 1 84.75 94 VAL A C 1
ATOM 764 O O . VAL A 1 94 ? -10.297 -35.781 8.219 1 84.75 94 VAL A O 1
ATOM 767 N N . GLU A 1 95 ? -12.172 -36.969 8.242 1 86.62 95 GLU A N 1
ATOM 768 C CA . GLU A 1 95 ? -11.453 -38.219 8.094 1 86.62 95 GLU A CA 1
ATOM 769 C C . GLU A 1 95 ? -10.695 -38.281 6.77 1 86.62 95 GLU A C 1
ATOM 771 O O . GLU A 1 95 ? -9.57 -38.75 6.715 1 86.62 95 GLU A O 1
ATOM 776 N N . GLU A 1 96 ? -11.375 -37.844 5.727 1 88.44 96 GLU A N 1
ATOM 777 C CA . GLU A 1 96 ? -10.719 -37.812 4.422 1 88.44 96 GLU 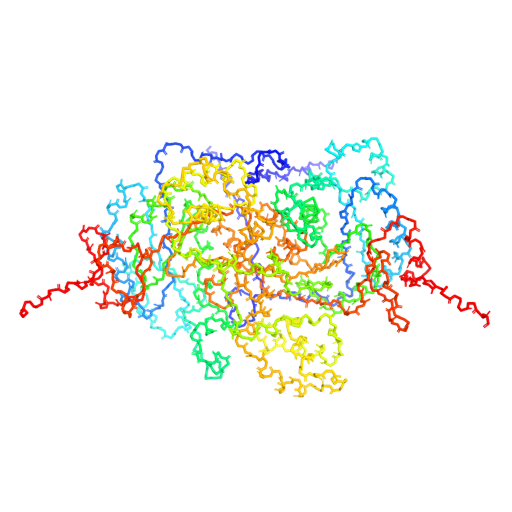A CA 1
ATOM 778 C C . GLU A 1 96 ? -9.531 -36.844 4.445 1 88.44 96 GLU A C 1
ATOM 780 O O . GLU A 1 96 ? -8.484 -37.125 3.855 1 88.44 96 GLU A O 1
ATOM 785 N N . ALA A 1 97 ? -9.719 -35.75 5.098 1 88.5 97 ALA A N 1
ATOM 786 C CA . ALA A 1 97 ? -8.641 -34.781 5.246 1 88.5 97 ALA A CA 1
ATOM 787 C C . ALA A 1 97 ? -7.441 -35.406 5.965 1 88.5 97 ALA A C 1
ATOM 789 O O . ALA A 1 97 ? -6.301 -35.25 5.52 1 88.5 97 ALA A O 1
ATOM 790 N N . LEU A 1 98 ? -7.719 -36.125 7.043 1 88.44 98 LEU A N 1
ATOM 791 C CA . LEU A 1 98 ? -6.664 -36.75 7.836 1 88.44 98 LEU A CA 1
ATOM 792 C C . LEU A 1 98 ? -5.938 -37.812 7.023 1 88.44 98 LEU A C 1
ATOM 794 O O . LEU A 1 98 ? -4.723 -37.969 7.152 1 88.44 98 LEU A O 1
ATOM 798 N N . ARG A 1 99 ? -6.625 -38.531 6.25 1 92.12 99 ARG A N 1
ATOM 799 C CA . ARG A 1 99 ? -6.016 -39.562 5.402 1 92.12 99 ARG A CA 1
ATOM 800 C C . ARG A 1 99 ? -5.02 -38.938 4.426 1 92.12 99 ARG A C 1
ATOM 802 O O . ARG A 1 99 ? -3.928 -39.469 4.223 1 92.12 99 ARG A O 1
ATOM 809 N N . GLU A 1 100 ? -5.469 -37.812 3.787 1 92.94 100 GLU A N 1
ATOM 810 C CA . GLU A 1 100 ? -4.562 -37.156 2.859 1 92.94 100 GLU A CA 1
ATOM 811 C C . GLU A 1 100 ? -3.334 -36.594 3.582 1 92.94 100 GLU A C 1
ATOM 813 O O . GLU A 1 100 ? -2.215 -36.688 3.074 1 92.94 100 GLU A O 1
ATOM 818 N N . ILE A 1 101 ? -3.514 -36.031 4.793 1 91.69 101 ILE A N 1
ATOM 819 C CA . ILE A 1 101 ? -2.422 -35.5 5.59 1 91.69 101 ILE A CA 1
ATOM 820 C C . ILE A 1 101 ? -1.416 -36.594 5.91 1 91.69 101 ILE A C 1
ATOM 822 O O . ILE A 1 101 ? -0.206 -36.406 5.773 1 91.69 101 ILE A O 1
ATOM 826 N N . GLN A 1 102 ? -1.859 -37.719 6.293 1 91.69 102 GLN A N 1
ATOM 827 C CA . GLN A 1 102 ? -1.006 -38.844 6.664 1 91.69 102 GLN A CA 1
ATOM 828 C C . GLN A 1 102 ? -0.305 -39.438 5.441 1 91.69 102 GLN A C 1
ATOM 830 O O . GLN A 1 102 ? 0.86 -39.812 5.516 1 91.69 102 GLN A O 1
ATOM 835 N N . ALA A 1 103 ? -0.993 -39.438 4.375 1 94.5 103 ALA A N 1
ATOM 836 C CA . ALA A 1 103 ? -0.492 -40.094 3.164 1 94.5 103 ALA A CA 1
ATOM 837 C C . ALA A 1 103 ? 0.626 -39.281 2.531 1 94.5 103 ALA A C 1
ATOM 839 O O . ALA A 1 103 ? 1.601 -39.812 2.018 1 94.5 103 ALA A O 1
ATOM 840 N N . PHE A 1 104 ? 0.574 -37.938 2.461 1 95.88 104 PHE A N 1
ATOM 841 C CA . PHE A 1 104 ? 1.482 -37.156 1.633 1 95.88 104 PHE A CA 1
ATOM 842 C C . PHE A 1 104 ? 2.318 -36.219 2.49 1 95.88 104 PHE A C 1
ATOM 844 O O . PHE A 1 104 ? 3.441 -35.875 2.123 1 95.88 104 PHE A O 1
ATOM 851 N N . GLY A 1 105 ? 1.759 -35.594 3.635 1 93.81 105 GLY A N 1
ATOM 852 C CA . GLY A 1 105 ? 2.506 -34.75 4.555 1 93.81 105 GLY A CA 1
ATOM 853 C C . GLY A 1 105 ? 2.824 -33.375 3.988 1 93.81 105 GLY A C 1
ATOM 854 O O . GLY A 1 105 ? 3.75 -32.719 4.453 1 93.81 105 GLY A O 1
ATOM 855 N N . ASP A 1 106 ? 2.133 -33 2.939 1 97 106 ASP A N 1
ATOM 856 C CA . ASP A 1 106 ? 2.465 -31.734 2.275 1 97 106 ASP A CA 1
ATOM 857 C C . ASP A 1 106 ? 1.326 -30.719 2.404 1 97 106 ASP A C 1
ATOM 859 O O . ASP A 1 106 ? 1.252 -29.766 1.637 1 97 106 ASP A O 1
ATOM 863 N N . LEU A 1 107 ? 0.385 -30.969 3.379 1 96.94 107 LEU A N 1
ATOM 864 C CA . LEU A 1 107 ? -0.73 -30.062 3.617 1 96.94 107 LEU A CA 1
ATOM 865 C C . LEU A 1 107 ? -0.483 -29.219 4.859 1 96.94 107 LEU A C 1
ATOM 867 O O . LEU A 1 107 ? 0.005 -29.719 5.875 1 96.94 107 LEU A O 1
ATOM 871 N N . VAL A 1 108 ? -0.666 -27.922 4.719 1 95.88 108 VAL A N 1
ATOM 872 C CA . VAL A 1 108 ? -0.674 -27 5.852 1 95.88 108 VAL A CA 1
ATOM 873 C C . VAL A 1 108 ? -2.088 -26.469 6.074 1 95.88 108 VAL A C 1
ATOM 875 O O . VAL A 1 108 ? -2.66 -25.828 5.195 1 95.88 108 VAL A O 1
ATOM 878 N N . THR A 1 109 ? -2.633 -26.781 7.207 1 92.81 109 THR A N 1
ATOM 879 C CA . THR A 1 109 ? -3.982 -26.312 7.516 1 92.81 109 THR A CA 1
ATOM 880 C C . THR A 1 109 ? -3.943 -24.953 8.211 1 92.81 109 THR A C 1
ATOM 882 O O . THR A 1 109 ? -3.223 -24.781 9.195 1 92.81 109 THR A O 1
ATOM 885 N N . LEU A 1 110 ? -4.652 -24.062 7.645 1 92.19 110 LEU A N 1
ATOM 886 C CA . LEU A 1 110 ? -4.727 -22.703 8.172 1 92.19 110 LEU A CA 1
ATOM 887 C C . LEU A 1 110 ? -6.098 -22.438 8.789 1 92.19 110 LEU A C 1
ATOM 889 O O . LEU A 1 110 ? -7 -23.281 8.695 1 92.19 110 LEU A O 1
ATOM 893 N N . THR A 1 111 ? -6.234 -21.297 9.469 1 86.94 111 THR A N 1
ATOM 894 C CA . THR A 1 111 ? -7.5 -20.938 10.094 1 86.94 111 THR A CA 1
ATOM 895 C C . THR A 1 111 ? -8.383 -20.156 9.133 1 86.94 111 THR A C 1
ATOM 897 O O . THR A 1 111 ? -9.578 -19.984 9.367 1 86.94 111 THR A O 1
ATOM 900 N N . ALA A 1 112 ? -7.816 -19.766 8.031 1 90.75 112 ALA A N 1
ATOM 901 C CA . ALA A 1 112 ? -8.578 -19.031 7.02 1 90.75 112 ALA A CA 1
ATOM 902 C C . ALA A 1 112 ? -9.672 -19.906 6.426 1 90.75 112 ALA A C 1
ATOM 904 O O . ALA A 1 112 ? -9.57 -21.141 6.438 1 90.75 112 ALA A O 1
ATOM 905 N N . PRO A 1 113 ? -10.742 -19.281 5.941 1 90.56 113 PRO A N 1
ATOM 906 C CA . PRO A 1 113 ? -11.781 -20.078 5.285 1 90.56 113 PRO A CA 1
ATOM 907 C C . PRO A 1 113 ? -11.25 -20.859 4.082 1 90.56 113 PRO A C 1
ATOM 909 O O . PRO A 1 113 ? -10.344 -20.391 3.391 1 90.56 113 PRO A O 1
ATOM 912 N N . ASP A 1 114 ? -11.914 -21.969 3.822 1 91.88 114 ASP A N 1
ATOM 913 C CA . ASP A 1 114 ? -11.508 -22.828 2.717 1 91.88 114 ASP A CA 1
ATOM 914 C C . ASP A 1 114 ? -11.953 -22.25 1.376 1 91.88 114 ASP A C 1
ATOM 916 O O . ASP A 1 114 ? -11.242 -22.375 0.375 1 91.88 114 ASP A O 1
ATOM 920 N N . VAL A 1 115 ? -13.133 -21.734 1.391 1 91.62 115 VAL A N 1
ATOM 921 C CA . VAL A 1 115 ? -13.695 -21.109 0.192 1 91.62 115 VAL A CA 1
ATOM 922 C C . VAL A 1 115 ? -14.422 -19.828 0.568 1 91.62 115 VAL A C 1
ATOM 924 O O . VAL A 1 115 ? -14.781 -19.625 1.729 1 91.62 115 VAL A O 1
ATOM 927 N N . ASP A 1 116 ? -14.547 -18.984 -0.425 1 89.31 116 ASP A N 1
ATOM 928 C CA . ASP A 1 116 ? -15.344 -17.781 -0.216 1 89.31 116 ASP A CA 1
ATOM 929 C C . ASP A 1 116 ? -16.828 -18.109 -0.1 1 89.31 116 ASP A C 1
ATOM 931 O O . ASP A 1 116 ? -17.297 -19.109 -0.672 1 89.31 116 ASP A O 1
ATOM 935 N N . PRO A 1 117 ? -17.562 -17.312 0.693 1 86.06 117 PRO A N 1
ATOM 936 C CA . PRO A 1 117 ? -19.016 -17.5 0.672 1 86.06 117 PRO A CA 1
ATOM 937 C C . PRO A 1 117 ? -19.625 -17.281 -0.711 1 86.06 117 PRO A C 1
ATOM 939 O O . PRO A 1 117 ? -19.047 -16.562 -1.534 1 86.06 117 PRO A O 1
ATOM 942 N N . PRO A 1 118 ? -20.719 -17.906 -0.902 1 86 118 PRO A N 1
ATOM 943 C CA . PRO A 1 118 ? -21.359 -17.688 -2.199 1 86 118 PRO A CA 1
ATOM 944 C C . PRO A 1 118 ? -21.797 -16.234 -2.395 1 86 118 PRO A C 1
ATOM 946 O O . PRO A 1 118 ? -22.219 -15.578 -1.438 1 86 118 PRO A O 1
ATOM 949 N N . VAL A 1 119 ? -21.656 -15.836 -3.627 1 81.62 119 VAL A N 1
ATOM 950 C CA . VAL A 1 119 ? -22.109 -14.492 -3.965 1 81.62 119 VAL A CA 1
ATOM 951 C C . VAL A 1 119 ? -23.625 -14.469 -4.055 1 81.62 119 VAL A C 1
ATOM 953 O O . VAL A 1 119 ? -24.234 -15.281 -4.758 1 81.62 119 VAL A O 1
ATOM 956 N N . SER A 1 120 ? -24.234 -13.555 -3.309 1 80.62 120 SER A N 1
ATOM 957 C CA . SER A 1 120 ? -25.688 -13.469 -3.295 1 80.62 120 SER A CA 1
ATOM 958 C C . SER A 1 120 ? -26.219 -12.883 -4.598 1 80.62 120 SER A C 1
ATOM 960 O O . SER A 1 120 ? -25.484 -12.25 -5.348 1 80.62 120 SER A O 1
ATOM 962 N N . ALA A 1 121 ? -27.484 -13.133 -4.754 1 79.88 121 ALA A N 1
ATOM 963 C CA . ALA A 1 121 ? -28.156 -12.578 -5.926 1 79.88 121 ALA A CA 1
ATOM 964 C C . ALA A 1 121 ? -28.094 -11.047 -5.918 1 79.88 121 ALA A C 1
ATOM 966 O O . ALA A 1 121 ? -27.922 -10.422 -6.965 1 79.88 121 ALA A O 1
ATOM 967 N N . GLU A 1 122 ? -28.203 -10.539 -4.797 1 73.75 122 GLU A N 1
ATOM 968 C CA . GLU A 1 122 ? -28.141 -9.086 -4.637 1 73.75 122 GLU A CA 1
ATOM 969 C C . GLU A 1 122 ? -26.781 -8.547 -5.051 1 73.75 122 GLU A C 1
ATOM 971 O O . GLU A 1 122 ? -26.688 -7.523 -5.734 1 73.75 122 GLU A O 1
ATOM 976 N N . MET A 1 123 ? -25.781 -9.266 -4.68 1 75 123 MET A N 1
ATOM 977 C CA . MET A 1 123 ? -24.422 -8.844 -5.012 1 75 123 MET A CA 1
ATOM 978 C C . MET A 1 123 ? -24.156 -8.977 -6.508 1 75 123 MET A C 1
ATOM 980 O O . MET A 1 123 ? -23.484 -8.141 -7.098 1 75 123 MET A O 1
ATOM 984 N N . ILE A 1 124 ? -24.688 -9.961 -7.055 1 75.44 124 ILE A N 1
ATOM 985 C CA . ILE A 1 124 ? -24.562 -10.148 -8.5 1 75.44 124 ILE A CA 1
ATOM 986 C C . ILE A 1 124 ? -25.234 -8.992 -9.227 1 75.44 124 ILE A C 1
ATOM 988 O O . ILE A 1 124 ? -24.688 -8.469 -10.203 1 75.44 124 ILE A O 1
ATOM 992 N N . GLU A 1 125 ? -26.375 -8.641 -8.734 1 73.31 125 GLU A N 1
ATOM 993 C CA . GLU A 1 125 ? -27.094 -7.504 -9.312 1 73.31 125 GLU A CA 1
ATOM 994 C C . GLU A 1 125 ? -26.281 -6.219 -9.188 1 73.31 125 GLU A C 1
ATOM 996 O O . GLU A 1 125 ? -26.219 -5.422 -10.125 1 73.31 125 GLU A O 1
ATOM 1001 N N . GLN A 1 126 ? -25.672 -6.133 -8.039 1 71.44 126 GLN A N 1
ATOM 1002 C CA . GLN A 1 126 ? -24.859 -4.949 -7.789 1 71.44 126 GLN A CA 1
ATOM 1003 C C . GLN A 1 126 ? -23.625 -4.934 -8.695 1 71.44 126 GLN A C 1
ATOM 1005 O O . GLN A 1 126 ? -23.047 -3.871 -8.953 1 71.44 126 GLN A O 1
ATOM 1010 N N . ALA A 1 127 ? -23.234 -6.074 -9.156 1 73.38 127 ALA A N 1
ATOM 1011 C CA . ALA A 1 127 ? -22.094 -6.195 -10.062 1 73.38 127 ALA A CA 1
ATOM 1012 C C . ALA A 1 127 ? -22.547 -6.16 -11.516 1 73.38 127 ALA A C 1
ATOM 1014 O O . ALA A 1 127 ? -21.734 -6.359 -12.43 1 73.38 127 ALA A O 1
ATOM 1015 N N . SER A 1 128 ? -23.828 -5.902 -11.727 1 68.69 128 SER A N 1
ATOM 1016 C CA . SER A 1 128 ? -24.438 -5.836 -13.055 1 68.69 128 SER A CA 1
ATOM 1017 C C . SER A 1 128 ? -24.078 -7.062 -13.883 1 68.69 128 SER A C 1
ATOM 1019 O O . SER A 1 128 ? -23.859 -6.957 -15.094 1 68.69 128 SER A O 1
ATOM 1021 N N . GLY A 1 129 ? -23.812 -8.109 -13.266 1 66.12 129 GLY A N 1
ATOM 1022 C CA . GLY A 1 129 ? -23.516 -9.359 -13.953 1 66.12 129 GLY A CA 1
ATOM 1023 C C . GLY A 1 129 ? -22.125 -9.406 -14.523 1 66.12 129 GLY A C 1
ATOM 1024 O O . GLY A 1 129 ? -21.797 -10.305 -15.305 1 66.12 129 GLY A O 1
ATOM 1025 N N . ASP A 1 130 ? -21.328 -8.438 -14.273 1 70.12 130 ASP A N 1
ATOM 1026 C CA . ASP A 1 130 ? -19.953 -8.406 -14.75 1 70.12 130 ASP A CA 1
ATOM 1027 C C . ASP A 1 130 ? -19.047 -9.25 -13.859 1 70.12 130 ASP A C 1
ATOM 1029 O O . ASP A 1 130 ? -18.828 -8.922 -12.688 1 70.12 130 ASP A O 1
ATOM 1033 N N . PRO A 1 131 ? -18.531 -10.352 -14.492 1 68.75 131 PRO A N 1
ATOM 1034 C CA . PRO A 1 131 ? -17.688 -11.242 -13.688 1 68.75 131 PRO A CA 1
ATOM 1035 C C . PRO A 1 131 ? -16.453 -10.539 -13.141 1 68.75 131 PRO A C 1
ATOM 1037 O O . PRO A 1 131 ? -15.953 -10.898 -12.062 1 68.75 131 PRO A O 1
ATOM 1040 N N . ASP A 1 132 ? -16.031 -9.594 -13.82 1 68.69 132 ASP A N 1
ATOM 1041 C CA . ASP A 1 132 ? -14.852 -8.867 -13.359 1 68.69 132 ASP A CA 1
ATOM 1042 C C . ASP A 1 132 ? -15.172 -8.023 -12.133 1 68.69 132 ASP A C 1
ATOM 1044 O O . ASP A 1 132 ? -14.328 -7.863 -11.25 1 68.69 132 ASP A O 1
ATOM 1048 N N . LEU A 1 133 ? -16.406 -7.656 -12.109 1 69.88 133 LEU A N 1
ATOM 1049 C CA . LEU A 1 133 ? -16.828 -6.852 -10.969 1 69.88 133 LEU A CA 1
ATOM 1050 C C . LEU A 1 133 ? -17.094 -7.734 -9.75 1 69.88 133 LEU A C 1
ATOM 1052 O O . LEU A 1 133 ? -16.906 -7.297 -8.609 1 69.88 133 LEU A O 1
ATOM 1056 N N . GLU A 1 134 ? -17.438 -8.906 -10.016 1 74.94 134 GLU A N 1
ATOM 1057 C CA . GLU A 1 134 ? -17.672 -9.82 -8.906 1 74.94 134 GLU A CA 1
ATOM 1058 C C . GLU A 1 134 ? -16.406 -10.055 -8.094 1 74.94 134 GLU A C 1
ATOM 1060 O O . GLU A 1 134 ? -16.469 -10.266 -6.879 1 74.94 134 GLU A O 1
ATOM 1065 N N . LYS A 1 135 ? -15.344 -9.969 -8.773 1 77 135 LYS A N 1
ATOM 1066 C CA . LYS A 1 135 ? -14.055 -10.164 -8.125 1 77 135 LYS A CA 1
ATOM 1067 C C . LYS A 1 135 ? -13.727 -9.008 -7.18 1 77 135 LYS A C 1
ATOM 1069 O O . LYS A 1 135 ? -12.828 -9.125 -6.34 1 77 135 LYS A O 1
ATOM 1074 N N . LEU A 1 136 ? -14.539 -8.023 -7.336 1 78.06 136 LEU A N 1
ATOM 1075 C CA . LEU A 1 136 ? -14.234 -6.812 -6.578 1 78.06 136 LEU A CA 1
ATOM 1076 C C . LEU A 1 136 ? -15.133 -6.695 -5.352 1 78.06 136 LEU A C 1
ATOM 1078 O O . LEU A 1 136 ? -15.133 -5.672 -4.668 1 78.06 136 LEU A O 1
ATOM 1082 N N . ILE A 1 137 ? -15.867 -7.77 -5.109 1 78.88 137 ILE A N 1
ATOM 1083 C CA . ILE A 1 137 ? -16.719 -7.77 -3.926 1 78.88 137 ILE A CA 1
ATOM 1084 C C . ILE A 1 137 ? -15.859 -7.727 -2.666 1 78.88 137 ILE A C 1
ATOM 1086 O O . ILE A 1 137 ? -14.977 -8.562 -2.482 1 78.88 137 ILE A O 1
ATOM 1090 N N . VAL A 1 138 ? -16.141 -6.758 -1.809 1 82.75 138 VAL A N 1
ATOM 1091 C CA . VAL A 1 138 ? -15.312 -6.555 -0.624 1 82.75 138 VAL A CA 1
ATOM 1092 C C . VAL A 1 138 ? -16.141 -6.805 0.634 1 82.75 138 VAL A C 1
ATOM 1094 O O . VAL A 1 138 ? -15.836 -6.266 1.701 1 82.75 138 VAL A O 1
ATOM 1097 N N . GLY A 1 139 ? -17.156 -7.633 0.542 1 78.5 139 GLY A N 1
ATOM 1098 C CA . GLY A 1 139 ? -18.047 -7.883 1.654 1 78.5 139 GLY A CA 1
ATOM 1099 C C . GLY A 1 139 ? -17.5 -8.867 2.668 1 78.5 139 GLY A C 1
ATOM 1100 O O . GLY A 1 139 ? -18 -8.969 3.785 1 78.5 139 GLY A O 1
ATOM 1101 N N . TRP A 1 140 ? -16.484 -9.664 2.332 1 82.5 140 TRP A N 1
ATOM 1102 C CA . TRP A 1 140 ? -15.844 -10.633 3.217 1 82.5 140 TRP A CA 1
ATOM 1103 C C . TRP A 1 140 ? -14.352 -10.75 2.902 1 82.5 140 TRP A C 1
ATOM 1105 O O . TRP A 1 140 ? -13.914 -10.406 1.804 1 82.5 140 TRP A O 1
ATOM 1115 N N . PRO A 1 141 ? -13.633 -11.172 3.916 1 87.12 141 PRO A N 1
ATOM 1116 C CA . PRO A 1 141 ? -12.227 -11.469 3.619 1 87.12 141 PRO A CA 1
ATOM 1117 C C . PRO A 1 141 ? -12.062 -12.594 2.602 1 87.12 141 PRO A C 1
ATOM 1119 O O . PRO A 1 141 ? -12.758 -13.609 2.688 1 87.12 141 PRO A O 1
ATOM 1122 N N . SER A 1 142 ? -11.195 -12.375 1.676 1 92.19 142 SER A N 1
ATOM 1123 C CA . SER A 1 142 ? -10.906 -13.336 0.62 1 92.19 142 SER A CA 1
ATOM 1124 C C . SER A 1 142 ? -10.25 -14.594 1.183 1 92.19 142 SER A C 1
ATOM 1126 O O . SER A 1 142 ? -9.211 -14.516 1.846 1 92.19 142 SER A O 1
ATOM 1128 N N . SER A 1 143 ? -10.828 -15.766 0.887 1 93.62 143 SER A N 1
ATOM 1129 C CA . SER A 1 143 ? -10.234 -17.031 1.329 1 93.62 143 SER A CA 1
ATOM 1130 C C . SER A 1 143 ? -8.82 -17.203 0.774 1 93.62 143 SER A C 1
ATOM 1132 O O . SER A 1 143 ? -7.883 -17.469 1.523 1 93.62 143 SER A O 1
ATOM 1134 N N . VAL A 1 144 ? -8.688 -16.953 -0.5 1 95.62 144 VAL A N 1
ATOM 1135 C CA . VAL A 1 144 ? -7.395 -17.125 -1.149 1 95.62 144 VAL A CA 1
ATOM 1136 C C . VAL A 1 144 ? -6.414 -16.078 -0.644 1 95.62 144 VAL A C 1
ATOM 1138 O O . VAL A 1 144 ? -5.258 -16.375 -0.35 1 95.62 144 VAL A O 1
ATOM 1141 N N . GLY A 1 145 ? -6.883 -14.844 -0.552 1 96.25 145 GLY A N 1
ATOM 1142 C CA . GLY A 1 145 ? -6.035 -13.773 -0.039 1 96.25 145 GLY A CA 1
ATOM 1143 C C . GLY A 1 145 ? -5.504 -14.055 1.354 1 96.25 145 GLY A C 1
ATOM 1144 O O . GLY A 1 145 ? -4.309 -13.898 1.609 1 96.25 145 GLY A O 1
ATOM 1145 N N . MET A 1 146 ? -6.371 -14.516 2.205 1 95.81 146 MET A N 1
ATOM 1146 C CA . MET A 1 146 ? -5.98 -14.844 3.574 1 95.81 146 MET A CA 1
ATOM 1147 C C . MET A 1 146 ? -4.973 -15.984 3.594 1 95.81 146 MET A C 1
ATOM 1149 O O . MET A 1 146 ? -4.008 -15.953 4.363 1 95.81 146 MET A O 1
ATOM 1153 N N . ARG A 1 147 ? -5.164 -16.906 2.82 1 96.5 147 ARG A N 1
ATOM 1154 C CA . ARG A 1 147 ? -4.285 -18.062 2.828 1 96.5 147 ARG A CA 1
ATOM 1155 C C . ARG A 1 147 ? -2.936 -17.734 2.199 1 96.5 147 ARG A C 1
ATOM 1157 O O . ARG A 1 147 ? -1.906 -18.281 2.604 1 96.5 147 ARG A O 1
ATOM 1164 N N . ILE A 1 148 ? -2.932 -16.828 1.179 1 98 148 ILE A N 1
ATOM 1165 C CA . ILE A 1 148 ? -1.661 -16.344 0.654 1 98 148 ILE A CA 1
ATOM 1166 C C . ILE A 1 148 ? -0.87 -15.664 1.769 1 98 148 ILE A C 1
ATOM 1168 O O . ILE A 1 148 ? 0.3 -15.984 1.992 1 98 148 ILE A O 1
ATOM 1172 N N . ALA A 1 149 ? -1.49 -14.773 2.488 1 97.5 149 ALA A N 1
ATOM 1173 C CA . ALA A 1 149 ? -0.813 -14.062 3.572 1 97.5 149 ALA A CA 1
ATOM 1174 C C . ALA A 1 149 ? -0.353 -15.039 4.656 1 97.5 149 ALA A C 1
ATOM 1176 O O . ALA A 1 149 ? 0.798 -14.984 5.094 1 97.5 149 ALA A O 1
ATOM 1177 N N . ALA A 1 150 ? -1.232 -15.914 5.051 1 96.31 150 ALA A N 1
ATOM 1178 C CA . ALA A 1 150 ? -0.914 -16.875 6.098 1 96.31 150 ALA A CA 1
ATOM 1179 C C . ALA A 1 150 ? 0.218 -17.812 5.664 1 96.31 150 ALA A C 1
ATOM 1181 O O . ALA A 1 150 ? 1.037 -18.234 6.484 1 96.31 150 ALA A O 1
ATOM 1182 N N . SER A 1 151 ? 0.189 -18.156 4.391 1 97.19 151 SER A N 1
ATOM 1183 C CA . SER A 1 151 ? 1.246 -19.031 3.896 1 97.19 151 SER A CA 1
ATOM 1184 C C . SER A 1 151 ? 2.611 -18.359 3.992 1 97.19 151 SER A C 1
ATOM 1186 O O . SER A 1 151 ? 3.621 -19.016 4.242 1 97.19 151 SER A O 1
ATOM 1188 N N . MET A 1 152 ? 2.658 -17.078 3.787 1 97.5 152 MET A N 1
ATOM 1189 C CA . MET A 1 152 ? 3.914 -16.344 3.912 1 97.5 152 MET A CA 1
ATOM 1190 C C . MET A 1 152 ? 4.383 -16.312 5.363 1 97.5 152 MET A C 1
ATOM 1192 O O . MET A 1 152 ? 5.578 -16.422 5.637 1 97.5 152 MET A O 1
ATOM 1196 N N . VAL A 1 153 ? 3.438 -16.156 6.23 1 95.81 153 VAL A N 1
ATOM 1197 C CA . VAL A 1 153 ? 3.762 -16.203 7.652 1 95.81 153 VAL A CA 1
ATOM 1198 C C . VAL A 1 153 ? 4.32 -17.578 8.016 1 95.81 153 VAL A C 1
ATOM 1200 O O . VAL A 1 153 ? 5.359 -17.672 8.672 1 95.81 153 VAL A O 1
ATOM 1203 N N . TRP A 1 154 ? 3.631 -18.578 7.605 1 94.5 154 TRP A N 1
ATOM 1204 C CA . TRP A 1 154 ? 4.066 -19.938 7.871 1 94.5 154 TRP A CA 1
ATOM 1205 C C . TRP A 1 154 ? 5.477 -20.188 7.34 1 94.5 154 TRP A C 1
ATOM 1207 O O . TRP A 1 154 ? 6.312 -20.766 8.023 1 94.5 154 TRP A O 1
ATOM 1217 N N . LEU A 1 155 ? 5.727 -19.703 6.145 1 95.38 155 LEU A N 1
ATOM 1218 C CA . LEU A 1 155 ? 7.016 -19.891 5.488 1 95.38 155 LEU A CA 1
ATOM 1219 C C . LEU A 1 155 ? 8.133 -19.25 6.301 1 95.38 155 LEU A C 1
ATOM 1221 O O . LEU A 1 155 ? 9.188 -19.844 6.5 1 95.38 155 LEU A O 1
ATOM 1225 N N . LEU A 1 156 ? 7.906 -18.062 6.668 1 93.62 156 LEU A N 1
ATOM 1226 C CA . L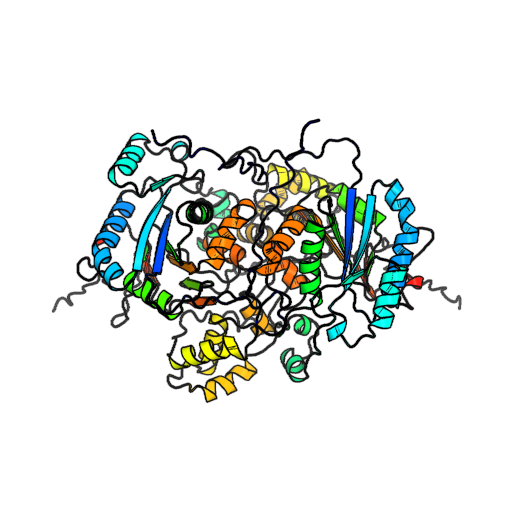EU A 1 156 ? 8.922 -17.328 7.418 1 93.62 156 LEU A CA 1
ATOM 1227 C C . LEU A 1 156 ? 9.289 -18.062 8.695 1 93.62 156 LEU A C 1
ATOM 1229 O O . LEU A 1 156 ? 10.445 -18.031 9.133 1 93.62 156 LEU A O 1
ATOM 1233 N N . HIS A 1 157 ? 8.398 -18.797 9.266 1 93 157 HIS A N 1
ATOM 1234 C CA . HIS A 1 157 ? 8.625 -19.484 10.531 1 93 157 HIS A CA 1
ATOM 1235 C C . HIS A 1 157 ? 9.148 -20.891 10.32 1 93 157 HIS A C 1
ATOM 1237 O O . HIS A 1 157 ? 9.938 -21.406 11.109 1 93 157 HIS A O 1
ATOM 1243 N N . ASN A 1 158 ? 8.688 -21.547 9.273 1 94.31 158 ASN A N 1
ATOM 1244 C CA . ASN A 1 158 ? 8.938 -22.969 9.133 1 94.31 158 ASN A CA 1
ATOM 1245 C C . ASN A 1 158 ? 10.008 -23.25 8.078 1 94.31 158 ASN A C 1
ATOM 1247 O O . ASN A 1 158 ? 10.641 -24.312 8.102 1 94.31 158 ASN A O 1
ATOM 1251 N N . ARG A 1 159 ? 10.141 -22.266 7.125 1 94.44 159 ARG A N 1
ATOM 1252 C CA . ARG A 1 159 ? 11.148 -22.359 6.078 1 94.44 159 ARG A CA 1
ATOM 1253 C C . ARG A 1 159 ? 11.875 -21.031 5.906 1 94.44 159 ARG A C 1
ATOM 1255 O O . ARG A 1 159 ? 11.883 -20.453 4.816 1 94.44 159 ARG A O 1
ATOM 1262 N N . PRO A 1 160 ? 12.555 -20.547 6.934 1 93.38 160 PRO A N 1
ATOM 1263 C CA . PRO A 1 160 ? 13.117 -19.203 6.891 1 93.38 160 PRO A CA 1
ATOM 1264 C C . PRO A 1 160 ? 14.234 -19.047 5.863 1 93.38 160 PRO A C 1
ATOM 1266 O O . PRO A 1 160 ? 14.633 -17.922 5.539 1 93.38 160 PRO A O 1
ATOM 1269 N N . ASP A 1 161 ? 14.719 -20.109 5.27 1 94.12 161 ASP A N 1
ATOM 1270 C CA . ASP A 1 161 ? 15.859 -20.031 4.363 1 94.12 161 ASP A CA 1
ATOM 1271 C C . ASP A 1 161 ? 15.406 -19.969 2.908 1 94.12 161 ASP A C 1
ATOM 1273 O O . ASP A 1 161 ? 16.219 -20.109 1.992 1 94.12 161 ASP A O 1
ATOM 1277 N N . PHE A 1 162 ? 14.148 -19.75 2.682 1 96.5 162 PHE A N 1
ATOM 1278 C CA . PHE A 1 162 ? 13.672 -19.688 1.306 1 96.5 162 PHE A CA 1
ATOM 1279 C C . PHE A 1 162 ? 14.234 -18.453 0.597 1 96.5 162 PHE A C 1
ATOM 1281 O O . PHE A 1 162 ? 14.477 -17.422 1.228 1 96.5 162 PHE A O 1
ATOM 1288 N N . ASP A 1 163 ? 14.445 -18.594 -0.69 1 97.56 163 ASP A N 1
ATOM 1289 C CA . ASP A 1 163 ? 14.891 -17.469 -1.51 1 97.56 163 ASP A CA 1
ATOM 1290 C C . ASP A 1 163 ? 13.719 -16.844 -2.262 1 97.56 163 ASP A C 1
ATOM 1292 O O . ASP A 1 163 ? 13.609 -15.609 -2.342 1 97.56 163 ASP A O 1
ATOM 1296 N N . TYR A 1 164 ? 12.859 -17.703 -2.824 1 98.38 164 TYR A N 1
ATOM 1297 C CA . TYR A 1 164 ? 11.695 -17.266 -3.59 1 98.38 164 TYR A CA 1
ATOM 1298 C C . TYR A 1 164 ? 10.461 -18.078 -3.215 1 98.38 164 TYR A C 1
ATOM 1300 O O . TYR A 1 164 ? 10.57 -19.219 -2.781 1 98.38 164 TYR A O 1
ATOM 1308 N N . VAL A 1 165 ? 9.32 -17.484 -3.373 1 98.69 165 VAL A N 1
ATOM 1309 C CA . VAL A 1 165 ? 8.039 -18.156 -3.223 1 98.69 165 VAL A CA 1
ATOM 1310 C C . VAL A 1 165 ? 7.277 -18.125 -4.547 1 98.69 165 VAL A C 1
ATOM 1312 O O . VAL A 1 165 ? 7.137 -17.062 -5.16 1 98.69 165 VAL A O 1
ATOM 1315 N N . VAL A 1 166 ? 6.879 -19.234 -4.984 1 98.69 166 VAL A N 1
ATOM 1316 C CA . VAL A 1 166 ? 6.012 -19.359 -6.152 1 98.69 166 VAL A CA 1
ATOM 1317 C C . VAL A 1 166 ? 4.574 -19.625 -5.699 1 98.69 166 VAL A C 1
ATOM 1319 O O . VAL A 1 166 ? 4.312 -20.594 -4.977 1 98.69 166 VAL A O 1
ATOM 1322 N N . HIS A 1 167 ? 3.717 -18.766 -6.078 1 98.75 167 HIS A N 1
ATOM 1323 C CA . HIS A 1 167 ? 2.287 -19 -5.918 1 98.75 167 HIS A CA 1
ATOM 1324 C C . HIS A 1 167 ? 1.688 -19.641 -7.16 1 98.75 167 HIS A C 1
ATOM 1326 O O . HIS A 1 167 ? 1.903 -19.172 -8.281 1 98.75 167 HIS A O 1
ATOM 1332 N N . LEU A 1 168 ? 0.93 -20.688 -6.941 1 98.38 168 LEU A N 1
ATOM 1333 C CA . LEU A 1 168 ? 0.114 -21.297 -7.98 1 98.38 168 LEU A CA 1
ATOM 1334 C C . LEU A 1 168 ? -1.321 -21.484 -7.504 1 98.38 168 LEU A C 1
ATOM 1336 O O . LEU A 1 168 ? -1.549 -21.953 -6.387 1 98.38 168 LEU A O 1
ATOM 1340 N N . SER A 1 169 ? -2.258 -21.031 -8.391 1 97.62 169 SER A N 1
ATOM 1341 C CA . SER A 1 169 ? -3.605 -21.547 -8.156 1 97.62 169 SER A CA 1
ATOM 1342 C C . SER A 1 169 ? -3.66 -23.062 -8.32 1 97.62 169 SER A C 1
ATOM 1344 O O . SER A 1 169 ? -2.877 -23.641 -9.078 1 97.62 169 SER A O 1
ATOM 1346 N N . ASP A 1 170 ? -4.566 -23.719 -7.633 1 97.81 170 ASP A N 1
ATOM 1347 C CA . ASP A 1 170 ? -4.555 -25.172 -7.676 1 97.81 170 ASP A CA 1
ATOM 1348 C C . ASP A 1 170 ? -5.039 -25.688 -9.031 1 97.81 170 ASP A C 1
ATOM 1350 O O . ASP A 1 170 ? -4.91 -26.875 -9.336 1 97.81 170 ASP A O 1
ATOM 1354 N N . SER A 1 171 ? -5.527 -24.797 -9.891 1 96.88 171 SER A N 1
ATOM 1355 C CA . SER A 1 171 ? -5.922 -25.172 -11.242 1 96.88 171 SER A CA 1
ATOM 1356 C C . SER A 1 171 ? -4.922 -24.672 -12.273 1 96.88 171 SER A C 1
ATOM 1358 O O . SER A 1 171 ? -5.234 -24.609 -13.469 1 96.88 171 SER A O 1
ATOM 1360 N N . SER A 1 172 ? -3.754 -24.266 -11.773 1 96.88 172 SER A N 1
ATOM 1361 C CA . SER A 1 172 ? -2.727 -23.719 -12.664 1 96.88 172 SER A CA 1
ATOM 1362 C C . SER A 1 172 ? -1.575 -24.703 -12.836 1 96.88 172 SER A C 1
ATOM 1364 O O . SER A 1 172 ? -1.093 -25.281 -11.859 1 96.88 172 SER A O 1
ATOM 1366 N N . LEU A 1 173 ? -1.181 -24.969 -14.055 1 96 173 LEU A N 1
ATOM 1367 C CA . LEU A 1 173 ? -0.003 -25.75 -14.43 1 96 173 LEU A CA 1
ATOM 1368 C C . LEU A 1 173 ? 1.115 -24.828 -14.922 1 96 173 LEU A C 1
ATOM 1370 O O . LEU A 1 173 ? 0.933 -24.094 -15.891 1 96 173 LEU A O 1
ATOM 1374 N N . ALA A 1 174 ? 2.229 -24.844 -14.227 1 96.44 174 ALA A N 1
ATOM 1375 C CA . ALA A 1 174 ? 3.379 -24.031 -14.609 1 96.44 174 ALA A CA 1
ATOM 1376 C C . ALA A 1 174 ? 4.551 -24.906 -15.047 1 96.44 174 ALA A C 1
ATOM 1378 O O . ALA A 1 174 ? 4.809 -25.953 -14.445 1 96.44 174 ALA A O 1
ATOM 1379 N N . ARG A 1 175 ? 5.254 -24.484 -16.109 1 94.56 175 ARG A N 1
ATOM 1380 C CA . ARG A 1 175 ? 6.559 -25.062 -16.422 1 94.56 175 ARG A CA 1
ATOM 1381 C C . ARG A 1 175 ? 7.621 -24.562 -15.438 1 94.56 175 ARG A C 1
ATOM 1383 O O . ARG A 1 175 ? 8.375 -23.641 -15.75 1 94.56 175 ARG A O 1
ATOM 1390 N N . LEU A 1 176 ? 7.707 -25.25 -14.336 1 95.56 176 LEU A N 1
ATOM 1391 C CA . LEU A 1 176 ? 8.492 -24.797 -13.195 1 95.56 176 LEU A CA 1
ATOM 1392 C C . LEU A 1 176 ? 9.961 -24.625 -13.586 1 95.56 176 LEU A C 1
ATOM 1394 O O . LEU A 1 176 ? 10.586 -23.625 -13.219 1 95.56 176 LEU A O 1
ATOM 1398 N N . PRO A 1 177 ? 10.578 -25.562 -14.367 1 94.19 177 PRO A N 1
ATOM 1399 C CA . PRO A 1 177 ? 11.977 -25.344 -14.742 1 94.19 177 PRO A CA 1
ATOM 1400 C C . PRO A 1 177 ? 12.195 -24.031 -15.492 1 94.19 177 PRO A C 1
ATOM 1402 O O . PRO A 1 177 ? 13.117 -23.281 -15.164 1 94.19 177 PRO A O 1
ATOM 1405 N N . ASP A 1 178 ? 11.312 -23.734 -16.422 1 92.88 178 ASP A N 1
ATOM 1406 C CA . ASP A 1 178 ? 11.461 -22.5 -17.203 1 92.88 178 ASP A CA 1
ATOM 1407 C C . ASP A 1 178 ? 11.148 -21.281 -16.344 1 92.88 178 ASP A C 1
ATOM 1409 O O . ASP A 1 178 ? 11.797 -20.234 -16.484 1 92.88 178 ASP A O 1
ATOM 1413 N N . LEU A 1 179 ? 10.141 -21.406 -15.57 1 95.06 179 LEU A N 1
ATOM 1414 C CA . LEU A 1 179 ? 9.789 -20.312 -14.68 1 95.06 179 LEU A CA 1
ATOM 1415 C C . LEU A 1 179 ? 10.953 -19.969 -13.75 1 95.06 179 LEU A C 1
ATOM 1417 O O . LEU A 1 179 ? 11.281 -18.797 -13.57 1 95.06 179 LEU A O 1
ATOM 1421 N N . LEU A 1 180 ? 11.586 -21 -13.188 1 96.31 180 LEU A N 1
ATOM 1422 C CA . LEU A 1 180 ? 12.672 -20.781 -12.242 1 96.31 180 LEU A CA 1
ATOM 1423 C C . LEU A 1 180 ? 13.93 -20.297 -12.961 1 96.31 180 LEU A C 1
ATOM 1425 O O . LEU A 1 180 ? 14.734 -19.562 -12.391 1 96.31 180 LEU A O 1
ATOM 1429 N N . ARG A 1 181 ? 14.109 -20.688 -14.227 1 92.56 181 ARG A N 1
ATOM 1430 C CA . ARG A 1 181 ? 15.195 -20.109 -15.023 1 92.56 181 ARG A CA 1
ATOM 1431 C C . ARG A 1 181 ? 15.016 -18.594 -15.18 1 92.56 181 ARG A C 1
ATOM 1433 O O . ARG A 1 181 ? 15.992 -17.844 -15.148 1 92.56 181 ARG A O 1
ATOM 1440 N N . GLU A 1 182 ? 13.719 -18.203 -15.398 1 87.56 182 GLU A N 1
ATOM 1441 C CA . GLU A 1 182 ? 13.438 -16.781 -15.461 1 87.56 182 GLU A CA 1
ATOM 1442 C C . GLU A 1 182 ? 13.766 -16.094 -14.141 1 87.56 182 GLU A C 1
ATOM 1444 O O . GLU A 1 182 ? 14.305 -14.984 -14.125 1 87.56 182 GLU A O 1
ATOM 1449 N N . VAL A 1 183 ? 13.43 -16.734 -13.031 1 93.75 183 VAL A N 1
ATOM 1450 C CA . VAL A 1 183 ? 13.742 -16.203 -11.703 1 93.75 183 VAL A CA 1
ATOM 1451 C C . VAL A 1 183 ? 15.25 -16.062 -11.547 1 93.75 183 VAL A C 1
ATOM 1453 O O . VAL A 1 183 ? 15.734 -15.016 -11.109 1 93.75 183 VAL A O 1
ATOM 1456 N N . SER A 1 184 ? 15.977 -17.094 -11.969 1 92 184 SER A N 1
ATOM 1457 C CA . SER A 1 184 ? 17.438 -17.109 -11.852 1 92 184 SER A CA 1
ATOM 1458 C C . SER A 1 184 ? 18.062 -16.031 -12.711 1 92 184 SER A C 1
ATOM 1460 O O . SER A 1 184 ? 19.094 -15.453 -12.344 1 92 184 SER A O 1
ATOM 1462 N N . ARG A 1 185 ? 17.469 -15.812 -13.812 1 83.31 185 ARG A N 1
ATOM 1463 C CA . ARG A 1 185 ? 17.984 -14.789 -14.711 1 83.31 185 ARG A CA 1
ATOM 1464 C C . ARG A 1 185 ? 17.953 -13.414 -14.047 1 83.31 185 ARG A C 1
ATOM 1466 O O . ARG A 1 185 ? 18.875 -12.609 -14.234 1 83.31 185 ARG A O 1
ATOM 1473 N N . HIS A 1 186 ? 16.969 -13.125 -13.312 1 81.94 186 HIS A N 1
ATOM 1474 C CA . HIS A 1 186 ? 16.844 -11.828 -12.656 1 81.94 186 HIS A CA 1
ATOM 1475 C C . HIS A 1 186 ? 17.578 -11.812 -11.32 1 81.94 186 HIS A C 1
ATOM 1477 O O . HIS A 1 186 ? 18.156 -10.797 -10.938 1 81.94 186 HIS A O 1
ATOM 1483 N N . ASP A 1 187 ? 17.531 -12.977 -10.617 1 88.19 187 ASP A N 1
ATOM 1484 C CA . ASP A 1 187 ? 18.281 -13.172 -9.375 1 88.19 187 ASP A CA 1
ATOM 1485 C C . ASP A 1 187 ? 18.156 -11.953 -8.461 1 88.19 187 ASP A C 1
ATOM 1487 O O . ASP A 1 187 ? 19.156 -11.383 -8.039 1 88.19 187 ASP A O 1
ATOM 1491 N N . ASN A 1 188 ? 16.938 -11.523 -8.164 1 88.19 188 ASN A N 1
ATOM 1492 C CA . ASN A 1 188 ? 16.625 -10.336 -7.371 1 88.19 188 ASN A CA 1
ATOM 1493 C C . ASN A 1 188 ? 15.719 -10.664 -6.195 1 88.19 188 ASN A C 1
ATOM 1495 O O . ASN A 1 188 ? 14.625 -11.203 -6.387 1 88.19 188 ASN A O 1
ATOM 1499 N N . SER A 1 189 ? 16.125 -10.367 -5.008 1 93.88 189 SER A N 1
ATOM 1500 C CA . SER A 1 189 ? 15.367 -10.68 -3.805 1 93.88 189 SER A CA 1
ATOM 1501 C C . SER A 1 189 ? 14.094 -9.844 -3.721 1 93.88 189 SER A C 1
ATOM 1503 O O . SER A 1 189 ? 13.203 -10.133 -2.916 1 93.88 189 SER A O 1
ATOM 1505 N N . SER A 1 190 ? 13.969 -8.789 -4.547 1 93.06 190 SER A N 1
ATOM 1506 C CA . SER A 1 190 ? 12.773 -7.941 -4.59 1 93.06 190 SER A CA 1
ATOM 1507 C C . SER A 1 190 ? 11.914 -8.266 -5.809 1 93.06 190 SER A C 1
ATOM 1509 O O . SER A 1 190 ? 11.109 -7.434 -6.242 1 93.06 190 SER A O 1
ATOM 1511 N N . LEU A 1 191 ? 12.047 -9.391 -6.289 1 93.06 191 LEU A N 1
ATOM 1512 C CA . LEU A 1 191 ? 11.414 -9.812 -7.531 1 93.06 191 LEU A CA 1
ATOM 1513 C C . LEU A 1 191 ? 9.906 -9.969 -7.344 1 93.06 191 LEU A C 1
ATOM 1515 O O . LEU A 1 191 ? 9.453 -10.516 -6.336 1 93.06 191 LEU A O 1
ATOM 1519 N N . VAL A 1 192 ? 9.188 -9.445 -8.25 1 95.25 192 VAL A N 1
ATOM 1520 C CA . VAL A 1 192 ? 7.773 -9.734 -8.477 1 95.25 192 VAL A CA 1
ATOM 1521 C C . VAL A 1 192 ? 7.559 -10.141 -9.938 1 95.25 192 VAL A C 1
ATOM 1523 O O . VAL A 1 192 ? 7.543 -9.289 -10.828 1 95.25 192 VAL A O 1
ATOM 1526 N N . LEU A 1 193 ? 7.383 -11.453 -10.109 1 94 193 LEU A N 1
ATOM 1527 C CA . LEU A 1 193 ? 7.316 -12 -11.461 1 94 193 LEU A CA 1
ATOM 1528 C C . LEU A 1 193 ? 5.949 -12.617 -11.734 1 94 193 LEU A C 1
ATOM 1530 O O . LEU A 1 193 ? 5.41 -13.336 -10.891 1 94 193 LEU A O 1
ATOM 1534 N N . GLY A 1 194 ? 5.32 -12.344 -12.82 1 92.44 194 GLY A N 1
ATOM 1535 C CA . GLY A 1 194 ? 4.055 -12.875 -13.289 1 92.44 194 GLY A CA 1
ATOM 1536 C C . GLY A 1 194 ? 3.484 -12.102 -14.469 1 92.44 194 GLY A C 1
ATOM 1537 O O . GLY A 1 194 ? 4.16 -11.25 -15.039 1 92.44 194 GLY A O 1
ATOM 1538 N N . TRP A 1 195 ? 2.404 -12.57 -14.898 1 86.88 195 TRP A N 1
ATOM 1539 C CA . TRP A 1 195 ? 1.681 -11.734 -15.852 1 86.88 195 TRP A CA 1
ATOM 1540 C C . TRP A 1 195 ? 1.124 -10.492 -15.164 1 86.88 195 TRP A C 1
ATOM 1542 O O . TRP A 1 195 ? 0.167 -10.578 -14.391 1 86.88 195 TRP A O 1
ATOM 1552 N N . LEU A 1 196 ? 1.719 -9.328 -15.461 1 83.88 196 LEU A N 1
ATOM 1553 C CA . LEU A 1 196 ? 1.41 -8.117 -14.703 1 83.88 196 LEU A CA 1
ATOM 1554 C C . LEU A 1 196 ? 0.274 -7.344 -15.367 1 83.88 196 LEU A C 1
ATOM 1556 O O . LEU A 1 196 ? 0.276 -7.145 -16.578 1 83.88 196 LEU A O 1
ATOM 1560 N N . LYS A 1 197 ? -0.646 -7.043 -14.555 1 76.69 197 LYS A N 1
ATOM 1561 C CA . LYS A 1 197 ? -1.642 -6.043 -14.93 1 76.69 197 LYS A CA 1
ATOM 1562 C C . LYS A 1 197 ? -1.276 -4.668 -14.375 1 76.69 197 LYS A C 1
ATOM 1564 O O . LYS A 1 197 ? -1.02 -4.523 -13.18 1 76.69 197 LYS A O 1
ATOM 1569 N N . GLU A 1 198 ? -1.162 -3.693 -15.156 1 70 198 GLU A N 1
ATOM 1570 C CA . GLU A 1 198 ? -0.687 -2.377 -14.742 1 70 198 GLU A CA 1
ATOM 1571 C C . GLU A 1 198 ? -1.725 -1.66 -13.883 1 70 198 GLU A C 1
ATOM 1573 O O . GLU A 1 198 ? -1.375 -0.839 -13.031 1 70 198 GLU A O 1
ATOM 1578 N N . SER A 1 199 ? -2.891 -1.807 -14.188 1 64.94 199 SER A N 1
ATOM 1579 C CA . SER A 1 199 ? -3.949 -1.232 -13.367 1 64.94 199 SER A CA 1
ATOM 1580 C C . SER A 1 199 ? -5.254 -2.004 -13.523 1 64.94 199 SER A C 1
ATOM 1582 O O . SER A 1 199 ? -5.5 -2.611 -14.57 1 64.94 199 SER A O 1
ATOM 1584 N N . THR A 1 200 ? -5.867 -2.156 -12.438 1 68.25 200 THR A N 1
ATOM 1585 C CA . THR A 1 200 ? -7.203 -2.74 -12.445 1 68.25 200 THR A CA 1
ATOM 1586 C C . THR A 1 200 ? -8.242 -1.717 -11.992 1 68.25 200 THR A C 1
ATOM 1588 O O . THR A 1 200 ? -8.117 -1.131 -10.922 1 68.25 200 THR A O 1
ATOM 1591 N N . SER A 1 201 ? -9.156 -1.478 -12.914 1 70.75 201 SER A N 1
ATOM 1592 C CA . SER A 1 201 ? -10.234 -0.569 -12.531 1 70.75 201 SER A CA 1
ATOM 1593 C C . SER A 1 201 ? -11.102 -1.174 -11.438 1 70.75 201 SER A C 1
ATOM 1595 O O . SER A 1 201 ? -11.508 -2.336 -11.531 1 70.75 201 SER A O 1
ATOM 1597 N N . LEU A 1 202 ? -11.258 -0.456 -10.43 1 73.56 202 LEU A N 1
ATOM 1598 C CA . LEU A 1 202 ? -12.117 -0.905 -9.336 1 73.56 202 LEU A CA 1
ATOM 1599 C C . LEU A 1 202 ? -13.547 -0.413 -9.523 1 73.56 202 LEU A C 1
ATOM 1601 O O . LEU A 1 202 ? -14.43 -0.745 -8.734 1 73.56 202 LEU A O 1
ATOM 1605 N N . THR A 1 203 ? -13.703 0.474 -10.5 1 60.16 203 THR A N 1
ATOM 1606 C CA . THR A 1 203 ? -15.031 1.016 -10.781 1 60.16 203 THR A CA 1
ATOM 1607 C C . THR A 1 203 ? -15.516 0.58 -12.156 1 60.16 203 THR A C 1
ATOM 1609 O O . THR A 1 203 ? -14.727 0.083 -12.969 1 60.16 203 THR A O 1
ATOM 1612 N N . VAL A 1 204 ? -16.844 0.335 -12.289 1 45.47 204 VAL A N 1
ATOM 1613 C CA . VAL A 1 204 ? -17.469 -0.049 -13.555 1 45.47 204 VAL A CA 1
ATOM 1614 C C . VAL A 1 204 ? -17.141 0.997 -14.625 1 45.47 204 VAL A C 1
ATOM 1616 O O . VAL A 1 204 ? -17.016 2.184 -14.32 1 45.47 204 VAL A O 1
ATOM 1619 N N . ALA A 1 205 ? -16.719 0.511 -15.758 1 38 205 ALA A N 1
ATOM 1620 C CA . ALA A 1 205 ? -16.703 1.229 -17.031 1 38 205 ALA A CA 1
ATOM 1621 C C . ALA A 1 205 ? -17.922 2.125 -17.172 1 38 205 ALA A C 1
ATOM 1623 O O . ALA A 1 205 ? -19.047 1.71 -16.844 1 38 205 ALA A O 1
ATOM 1624 N N . GLY A 1 206 ? -17.766 3.514 -17.312 1 36.31 206 GLY A N 1
ATOM 1625 C CA . GLY A 1 206 ? -18.766 4.566 -17.453 1 36.31 206 GLY A CA 1
ATOM 1626 C C . GLY A 1 206 ? -19.047 5.297 -16.156 1 36.31 206 GLY A C 1
ATOM 1627 O O . GLY A 1 206 ? -19.797 6.277 -16.156 1 36.31 206 GLY A O 1
ATOM 1628 N N . GLY A 1 207 ? -19.016 4.684 -15.078 1 34.94 207 GLY A N 1
ATOM 1629 C CA . GLY A 1 207 ? -19.344 5.332 -13.82 1 34.94 207 GLY A CA 1
ATOM 1630 C C . GLY A 1 207 ? -18.188 6.156 -13.266 1 34.94 207 GLY A C 1
ATOM 1631 O O . GLY A 1 207 ? -18.094 6.359 -12.055 1 34.94 207 GLY A O 1
ATOM 1632 N N . ALA A 1 208 ? -17.172 6.25 -13.781 1 36.97 208 ALA A N 1
ATOM 1633 C CA . ALA A 1 208 ? -16.109 7.164 -13.367 1 36.97 208 ALA A CA 1
ATOM 1634 C C . ALA A 1 208 ? -16.688 8.383 -12.648 1 36.97 208 ALA A C 1
ATOM 1636 O O . ALA A 1 208 ? -15.938 9.18 -12.078 1 36.97 208 ALA A O 1
ATOM 1637 N N . GLN A 1 209 ? -17.828 8.695 -13.031 1 36.06 209 GLN A N 1
ATOM 1638 C CA . GLN A 1 209 ? -18.406 9.891 -12.453 1 36.06 209 GLN A CA 1
ATOM 1639 C C . GLN A 1 209 ? -18.438 9.82 -10.93 1 36.06 209 GLN A C 1
ATOM 1641 O O . GLN A 1 209 ? -18.5 10.844 -10.258 1 36.06 209 GLN A O 1
ATOM 1646 N N . ASP A 1 210 ? -18.672 8.688 -10.484 1 36.16 210 ASP A N 1
ATOM 1647 C CA . ASP A 1 210 ? -19.047 8.656 -9.07 1 36.16 210 ASP A CA 1
ATOM 1648 C C . ASP A 1 210 ? -17.812 8.789 -8.172 1 36.16 210 ASP A C 1
ATOM 1650 O O . ASP A 1 210 ? -17.938 9.148 -7 1 36.16 210 ASP A O 1
ATOM 1654 N N . GLY A 1 211 ? -16.781 8.258 -8.516 1 37.25 211 GLY A N 1
ATOM 1655 C CA . GLY A 1 211 ? -15.625 8.391 -7.645 1 37.25 211 GLY A CA 1
ATOM 1656 C C . GLY A 1 211 ? -15.148 9.828 -7.504 1 37.25 211 GLY A C 1
ATOM 1657 O O . GLY A 1 211 ? -14.273 10.117 -6.688 1 37.25 211 GLY A O 1
ATOM 1658 N N . GLU A 1 212 ? -15.312 10.477 -8.594 1 37.06 212 GLU A N 1
ATOM 1659 C CA . GLU A 1 212 ? -14.742 11.82 -8.68 1 37.06 212 GLU A CA 1
ATOM 1660 C C . GLU A 1 212 ? -15.469 12.797 -7.758 1 37.06 212 GLU A C 1
ATOM 1662 O O . GLU A 1 212 ? -15.195 13.992 -7.773 1 37.06 212 GLU A O 1
ATOM 1667 N N . VAL A 1 213 ? -16.641 12.414 -7.438 1 33.34 213 VAL A N 1
ATOM 1668 C CA . VAL A 1 213 ? -17.109 13.617 -6.762 1 33.34 213 VAL A CA 1
ATOM 1669 C C . VAL A 1 213 ? -16.359 13.805 -5.449 1 33.34 213 VAL A C 1
ATOM 1671 O O . VAL A 1 213 ? -16.531 13.016 -4.516 1 33.34 213 VAL A O 1
ATOM 1674 N N . PRO A 1 214 ? -15.258 14.227 -5.598 1 35.91 214 PRO A N 1
ATOM 1675 C CA . PRO A 1 214 ? -14.625 14.633 -4.344 1 35.91 214 PRO A CA 1
ATOM 1676 C C . PRO A 1 214 ? -15.617 15.211 -3.34 1 35.91 214 PRO A C 1
ATOM 1678 O O . PRO A 1 214 ? -16.516 15.977 -3.719 1 35.91 214 PRO A O 1
ATOM 1681 N N . CYS A 1 215 ? -16.25 14.492 -2.59 1 38.25 215 CYS A N 1
ATOM 1682 C CA . CYS A 1 215 ? -17.031 15.203 -1.593 1 38.25 215 CYS A CA 1
ATOM 1683 C C . CYS A 1 215 ? -16.156 16.156 -0.782 1 38.25 215 CYS A C 1
ATOM 1685 O O . CYS A 1 215 ? -15.625 15.773 0.261 1 38.25 215 CYS A O 1
ATOM 1687 N N . GLU A 1 216 ? -15.445 16.906 -1.429 1 36.78 216 GLU A N 1
ATOM 1688 C CA . GLU A 1 216 ? -14.641 17.906 -0.719 1 36.78 216 GLU A CA 1
ATOM 1689 C C . GLU A 1 216 ? -15.438 18.531 0.418 1 36.78 216 GLU A C 1
ATOM 1691 O O . GLU A 1 216 ? -14.859 18.953 1.424 1 36.78 216 GLU A O 1
ATOM 1696 N N . ASN A 1 217 ? -16.844 18.703 0.068 1 36.97 217 ASN A N 1
ATOM 1697 C CA . ASN A 1 217 ? -17.656 19.562 0.923 1 36.97 217 ASN A CA 1
ATOM 1698 C C . ASN A 1 217 ? -18.656 18.75 1.742 1 36.97 217 ASN A C 1
ATOM 1700 O O . ASN A 1 217 ? -19.797 19.172 1.935 1 36.97 217 ASN A O 1
ATOM 1704 N N . CYS A 1 218 ? -18.359 17.531 1.909 1 44.28 218 CYS A N 1
ATOM 1705 C CA . CYS A 1 218 ? -19.5 16.859 2.521 1 44.28 218 CYS A CA 1
ATOM 1706 C C . CYS A 1 218 ? -19.688 17.297 3.967 1 44.28 218 CYS A C 1
ATOM 1708 O O . CYS A 1 218 ? -18.766 17.203 4.773 1 44.28 218 CYS A O 1
ATOM 1710 N N . LEU A 1 219 ? -20.594 18.234 4.105 1 47.41 219 LEU A N 1
ATOM 1711 C CA . LEU A 1 219 ? -21.078 18.562 5.438 1 47.41 219 LEU A CA 1
ATOM 1712 C C . LEU A 1 219 ? -21.328 17.297 6.254 1 47.41 219 LEU A C 1
ATOM 1714 O O . LEU A 1 219 ? -21.672 16.25 5.703 1 47.41 219 LEU A O 1
ATOM 1718 N N . GLU A 1 220 ? -20.672 17.156 7.32 1 57.72 220 GLU A N 1
ATOM 1719 C CA . GLU A 1 220 ? -20.875 16.047 8.234 1 57.72 220 GLU A CA 1
ATOM 1720 C C . GLU A 1 220 ? -22.031 16.312 9.188 1 57.72 220 GLU A C 1
ATOM 1722 O O . GLU A 1 220 ? -21.812 16.578 10.367 1 57.72 220 GLU A O 1
ATOM 1727 N N . PRO A 1 221 ? -23.281 16.328 8.594 1 64.94 221 PRO A N 1
ATOM 1728 C CA . PRO A 1 221 ? -24.422 16.406 9.523 1 64.94 221 PRO A CA 1
ATOM 1729 C C . PRO A 1 221 ? -24.391 15.305 10.586 1 64.94 221 PRO A C 1
ATOM 1731 O O . PRO A 1 221 ? -23.984 14.18 10.297 1 64.94 221 PRO A O 1
ATOM 1734 N N . PRO A 1 222 ? -24.641 15.727 11.797 1 69.56 222 PRO A N 1
ATOM 1735 C CA . PRO A 1 222 ? -24.562 14.773 12.906 1 69.56 222 PRO A CA 1
ATOM 1736 C C . PRO A 1 222 ? -25.281 13.461 12.609 1 69.56 222 PRO A C 1
ATOM 1738 O O . PRO A 1 222 ? -24.828 12.391 13.023 1 69.56 222 PRO A O 1
ATOM 1741 N N . GLU A 1 223 ? -26.375 13.609 11.914 1 71.44 223 GLU A N 1
ATOM 1742 C CA . GLU A 1 223 ? -27.141 12.398 11.617 1 71.44 223 GLU A CA 1
ATOM 1743 C C . GLU A 1 223 ? -26.375 11.484 10.672 1 71.44 223 GLU A C 1
ATOM 1745 O O . GLU A 1 223 ? -26.391 10.258 10.828 1 71.44 223 GLU A O 1
ATOM 1750 N N . GLN A 1 224 ? -25.672 12.125 9.828 1 74.31 224 GLN A N 1
ATOM 1751 C CA . GLN A 1 224 ? -24.875 11.336 8.891 1 74.31 224 GLN A CA 1
ATOM 1752 C C . GLN A 1 224 ? -23.672 10.719 9.578 1 74.31 224 GLN A C 1
ATOM 1754 O O . GLN A 1 224 ? -23.312 9.57 9.305 1 74.31 224 GLN A O 1
ATOM 1759 N N . VAL A 1 225 ? -23.219 11.477 10.492 1 70.81 225 VAL A N 1
ATOM 1760 C CA . VAL A 1 225 ? -22.094 10.977 11.273 1 70.81 225 VAL A CA 1
ATOM 1761 C C . VAL A 1 225 ? -22.531 9.766 12.086 1 70.81 225 VAL A C 1
ATOM 1763 O O . VAL A 1 225 ? -21.875 8.719 12.062 1 70.81 225 VAL A O 1
ATOM 1766 N N . ARG A 1 226 ? -23.672 9.953 12.758 1 72.25 226 ARG A N 1
ATOM 1767 C CA . ARG A 1 226 ? -24.188 8.852 13.562 1 72.25 226 ARG A CA 1
ATOM 1768 C C . ARG A 1 226 ? -24.484 7.629 12.695 1 72.25 226 ARG A C 1
ATOM 1770 O O . ARG A 1 226 ? -24.172 6.5 13.078 1 72.25 226 ARG A O 1
ATOM 1777 N N . PHE A 1 227 ? -25.094 7.887 11.578 1 76.75 227 PHE A N 1
ATOM 1778 C CA . PHE A 1 227 ? -25.406 6.805 10.648 1 76.75 227 PHE A CA 1
ATOM 1779 C C . PHE A 1 227 ? -24.141 6.051 10.242 1 76.75 227 PHE A C 1
ATOM 1781 O O . PHE A 1 227 ? -24.094 4.82 10.312 1 76.75 227 PHE A O 1
ATOM 1788 N N . CYS A 1 228 ? -23.078 6.797 9.883 1 73.25 228 CYS A N 1
ATOM 1789 C CA . CYS A 1 228 ? -21.875 6.172 9.352 1 73.25 228 CYS A CA 1
ATOM 1790 C C . CYS A 1 228 ? -21.094 5.473 10.461 1 73.25 228 CYS A C 1
ATOM 1792 O O . CYS A 1 228 ? -20.5 4.41 10.234 1 73.25 228 CYS A O 1
ATOM 1794 N N . LEU A 1 229 ? -21.094 6.043 11.648 1 68 229 LEU A N 1
ATOM 1795 C CA . LEU A 1 229 ? -20.438 5.363 12.758 1 68 229 LEU A CA 1
ATOM 1796 C C . LEU A 1 229 ? -21.141 4.039 13.07 1 68 229 LEU A C 1
ATOM 1798 O O . LEU A 1 229 ? -20.484 3.049 13.398 1 68 229 LEU A O 1
ATOM 1802 N N . ASP A 1 230 ? -22.469 4.031 12.859 1 66.56 230 ASP A N 1
ATOM 1803 C CA . ASP A 1 230 ? -23.234 2.814 13.062 1 66.56 230 ASP A CA 1
ATOM 1804 C C . ASP A 1 230 ? -22.984 1.804 11.945 1 66.56 230 ASP A C 1
ATOM 1806 O O . ASP A 1 230 ? -22.766 0.621 12.211 1 66.56 230 ASP A O 1
ATOM 1810 N N . MET A 1 231 ? -22.984 2.357 10.727 1 67.19 231 MET A N 1
ATOM 1811 C CA . MET A 1 231 ? -22.953 1.492 9.555 1 67.19 231 MET A CA 1
ATOM 1812 C C . MET A 1 231 ? -21.594 0.821 9.406 1 67.19 231 MET A C 1
ATOM 1814 O O . MET A 1 231 ? -21.516 -0.343 9.016 1 67.19 231 MET A O 1
ATOM 1818 N N . ILE A 1 232 ? -20.578 1.527 9.641 1 62.12 232 ILE A N 1
ATOM 1819 C CA . ILE A 1 232 ? -19.25 0.967 9.398 1 62.12 232 ILE A CA 1
ATOM 1820 C C . ILE A 1 232 ? -18.969 -0.142 10.406 1 62.12 232 ILE A C 1
ATOM 1822 O O . ILE A 1 232 ? -18.141 -1.023 10.148 1 62.12 232 ILE A O 1
ATOM 1826 N N . GLN A 1 233 ? -19.656 -0.118 11.492 1 54.09 233 GLN A N 1
ATOM 1827 C CA . GLN A 1 233 ? -19.484 -1.16 12.5 1 54.09 233 GLN A CA 1
ATOM 1828 C C . GLN A 1 233 ? -20.375 -2.367 12.203 1 54.09 233 GLN A C 1
ATOM 1830 O O . GLN A 1 233 ? -20.094 -3.479 12.656 1 54.09 233 GLN A O 1
ATOM 1835 N N . THR A 1 234 ? -21.516 -2.123 11.531 1 53.84 234 THR A N 1
ATOM 1836 C CA . THR A 1 234 ? -22.516 -3.184 11.461 1 53.84 234 THR A CA 1
ATOM 1837 C C . THR A 1 234 ? -22.594 -3.76 10.055 1 53.84 234 THR A C 1
ATOM 1839 O O . THR A 1 234 ? -22.75 -4.969 9.875 1 53.84 234 THR A O 1
ATOM 1842 N N . SER A 1 235 ? -22.922 -2.801 8.945 1 47.97 235 SER A N 1
ATOM 1843 C CA . SER A 1 235 ? -23.469 -3.328 7.695 1 47.97 235 SER A CA 1
ATOM 1844 C C . SER A 1 235 ? -22.5 -3.098 6.535 1 47.97 235 SER A C 1
ATOM 1846 O O . SER A 1 235 ? -22.578 -3.777 5.512 1 47.97 235 SER A O 1
ATOM 1848 N N . MET A 1 236 ? -22.031 -1.998 6.52 1 49.44 236 MET A N 1
ATOM 1849 C CA . MET A 1 236 ? -21.328 -1.681 5.285 1 49.44 236 MET A CA 1
ATOM 1850 C C . MET A 1 236 ? -19.891 -2.189 5.332 1 49.44 236 MET A C 1
ATOM 1852 O O . MET A 1 236 ? -18.953 -1.397 5.398 1 49.44 236 MET A O 1
ATOM 1856 N N . ALA A 1 237 ? -19.875 -3.492 5.441 1 49.16 237 ALA A N 1
ATOM 1857 C CA . ALA A 1 237 ? -18.578 -4.184 5.434 1 49.16 237 ALA A CA 1
ATOM 1858 C C . ALA A 1 237 ? -17.703 -3.689 4.289 1 49.16 237 ALA A C 1
ATOM 1860 O O . ALA A 1 237 ? -18.141 -3.633 3.139 1 49.16 237 ALA A O 1
ATOM 1861 N N . GLY A 1 238 ? -16.625 -3.105 4.586 1 53.12 238 GLY A N 1
ATOM 1862 C CA . GLY A 1 238 ? -15.609 -2.688 3.629 1 53.12 238 GLY A CA 1
ATOM 1863 C C . GLY A 1 238 ? -15.594 -1.189 3.395 1 53.12 238 GLY A C 1
ATOM 1864 O O . GLY A 1 238 ? -14.656 -0.659 2.803 1 53.12 238 GLY A O 1
ATOM 1865 N N . MET A 1 239 ? -16.812 -0.582 3.787 1 59.19 239 MET A N 1
ATOM 1866 C CA . MET A 1 239 ? -16.797 0.87 3.629 1 59.19 239 MET A CA 1
ATOM 1867 C C . MET A 1 239 ? -16.219 1.548 4.867 1 59.19 239 MET A C 1
ATOM 1869 O O . MET A 1 239 ? -16.609 1.238 5.992 1 59.19 239 MET A O 1
ATOM 1873 N N . ASP A 1 240 ? -15.219 2.26 4.602 1 60.41 240 ASP A N 1
ATOM 1874 C CA . ASP A 1 240 ? -14.688 3.041 5.715 1 60.41 240 ASP A CA 1
ATOM 1875 C C . ASP A 1 240 ? -15.578 4.246 6.012 1 60.41 240 ASP A C 1
ATOM 1877 O O . ASP A 1 240 ? -16.594 4.453 5.352 1 60.41 240 ASP A O 1
ATOM 1881 N N . TYR A 1 241 ? -15.336 4.867 7.152 1 64.19 241 TYR A N 1
ATOM 1882 C CA . TYR A 1 241 ? -16.141 5.996 7.613 1 64.19 241 TYR A CA 1
ATOM 1883 C C . TYR A 1 241 ? -16.297 7.031 6.508 1 64.19 241 TYR A C 1
ATOM 1885 O O . TYR A 1 241 ? -17.422 7.512 6.262 1 64.19 241 TYR A O 1
ATOM 1893 N N . ARG A 1 242 ? -15.227 7.32 5.828 1 65.06 242 ARG A N 1
ATOM 1894 C CA . ARG A 1 242 ? -15.258 8.32 4.762 1 65.06 242 ARG A CA 1
ATOM 1895 C C . ARG A 1 242 ? -16.188 7.879 3.631 1 65.06 242 ARG A C 1
ATOM 1897 O O . ARG A 1 242 ? -16.953 8.68 3.107 1 65.06 242 ARG A O 1
ATOM 1904 N N . GLY A 1 243 ? -16 6.684 3.248 1 64.25 243 GLY A N 1
ATOM 1905 C CA . GLY A 1 243 ? -16.891 6.16 2.225 1 64.25 243 GLY A CA 1
ATOM 1906 C C . GLY A 1 243 ? -18.359 6.254 2.605 1 64.25 243 GLY A C 1
ATOM 1907 O O . GLY A 1 243 ? -19.188 6.68 1.799 1 64.25 243 GLY A O 1
ATOM 1908 N N . CYS A 1 244 ? -18.625 5.895 3.787 1 68.56 244 CYS A N 1
ATOM 1909 C CA . CYS A 1 244 ? -20 5.98 4.273 1 68.56 244 CYS A CA 1
ATOM 1910 C C . CYS A 1 244 ? -20.5 7.422 4.23 1 68.56 244 CYS A C 1
ATOM 1912 O O . CYS A 1 244 ? -21.625 7.676 3.822 1 68.56 244 CYS A O 1
ATOM 1914 N N . MET A 1 245 ? -19.656 8.281 4.633 1 71.44 245 MET A N 1
ATOM 1915 C CA . MET A 1 245 ? -20.047 9.688 4.645 1 71.44 245 MET A CA 1
ATOM 1916 C C . MET A 1 245 ? -20.328 10.188 3.229 1 71.44 245 MET A C 1
ATOM 1918 O O . MET A 1 245 ? -21.234 10.984 3.014 1 71.44 245 MET A O 1
ATOM 1922 N N . ARG A 1 246 ? -19.641 9.695 2.338 1 69 246 ARG A N 1
ATOM 1923 C CA . ARG A 1 246 ? -19.844 10.07 0.943 1 69 246 ARG A CA 1
ATOM 1924 C C . ARG A 1 246 ? -21.188 9.562 0.435 1 69 246 ARG A C 1
ATOM 1926 O O . ARG A 1 246 ? -21.922 10.281 -0.239 1 69 246 ARG A O 1
ATOM 1933 N N . VAL A 1 247 ? -21.422 8.359 0.74 1 69.25 247 VAL A N 1
ATOM 1934 C CA . VAL A 1 247 ? -22.703 7.766 0.341 1 69.25 247 VAL A CA 1
ATOM 1935 C C . VAL A 1 247 ? -23.859 8.523 0.999 1 69.25 247 VAL A C 1
ATOM 1937 O O . VAL A 1 247 ? -24.859 8.812 0.351 1 69.25 247 VAL A O 1
ATOM 1940 N N . ALA A 1 248 ? -23.641 8.766 2.254 1 71.62 248 ALA A N 1
ATOM 1941 C CA . ALA A 1 248 ? -24.672 9.484 2.988 1 71.62 248 ALA A CA 1
ATOM 1942 C C . ALA A 1 248 ? -24.938 10.852 2.363 1 71.62 248 ALA A C 1
ATOM 1944 O O . ALA A 1 248 ? -26.094 11.266 2.227 1 71.62 248 ALA A O 1
ATOM 1945 N N . ALA A 1 249 ? -23.922 11.531 2.023 1 69 249 ALA A N 1
ATOM 1946 C CA . ALA A 1 249 ? -24.047 12.852 1.412 1 69 249 ALA A CA 1
ATOM 1947 C C . ALA A 1 249 ? -24.766 12.766 0.067 1 69 249 ALA A C 1
ATOM 1949 O O . ALA A 1 249 ? -25.594 13.625 -0.259 1 69 249 ALA A O 1
ATOM 1950 N N . ARG A 1 250 ? -24.422 11.828 -0.668 1 66.81 250 ARG A N 1
ATOM 1951 C CA . ARG A 1 250 ? -25.047 11.625 -1.967 1 66.81 250 ARG A CA 1
ATOM 1952 C C . ARG A 1 250 ? -26.531 11.328 -1.809 1 66.81 250 ARG A C 1
ATOM 1954 O O . ARG A 1 250 ? -27.359 11.805 -2.596 1 66.81 250 ARG A O 1
ATOM 1961 N N . CYS A 1 251 ? -26.75 10.492 -0.891 1 69.62 251 CYS A N 1
ATOM 1962 C CA . CYS A 1 251 ? -28.141 10.133 -0.602 1 69.62 251 CYS A CA 1
ATOM 1963 C C . CYS A 1 251 ? -28.953 11.359 -0.218 1 69.62 251 CYS A C 1
ATOM 1965 O O . CYS A 1 251 ? -30.094 11.516 -0.656 1 69.62 251 CYS A O 1
ATOM 1967 N N . CYS A 1 252 ? -28.344 12.133 0.557 1 69.75 252 CYS A N 1
ATOM 1968 C CA . CYS A 1 252 ? -29.109 13.25 1.109 1 69.75 252 CYS A CA 1
ATOM 1969 C C . CYS A 1 252 ? -29.141 14.414 0.13 1 69.75 252 CYS A C 1
ATOM 1971 O O . CYS A 1 252 ? -29.922 15.352 0.304 1 69.75 252 CYS A O 1
ATOM 1973 N N . ASN A 1 253 ? -28.594 14.211 -1.188 1 59.38 253 ASN A N 1
ATOM 1974 C CA . ASN A 1 253 ? -28.594 15.18 -2.281 1 59.38 253 ASN A CA 1
ATOM 1975 C C . ASN A 1 253 ? -28.797 16.609 -1.769 1 59.38 253 ASN A C 1
ATOM 1977 O O . ASN A 1 253 ? -29.672 17.328 -2.26 1 59.38 253 ASN A O 1
ATOM 1981 N N . GLY A 1 254 ? -27.969 17.094 -0.732 1 54.66 254 GLY A N 1
ATOM 1982 C CA . GLY A 1 254 ? -28.062 18.469 -0.258 1 54.66 254 GLY A CA 1
ATOM 1983 C C . GLY A 1 254 ? -29.203 18.672 0.725 1 54.66 254 GLY A C 1
ATOM 1984 O O . GLY A 1 254 ? -29.438 19.797 1.174 1 54.66 254 GLY A O 1
ATOM 1985 N N . ALA A 1 255 ? -29.953 17.578 0.997 1 56.44 255 ALA A N 1
ATOM 1986 C CA . ALA A 1 255 ? -31.062 17.766 1.942 1 56.44 255 ALA A CA 1
ATOM 1987 C C . ALA A 1 255 ? -30.531 17.891 3.371 1 56.44 255 ALA A C 1
ATOM 1989 O O . ALA A 1 255 ? -29.609 17.172 3.766 1 56.44 255 ALA A O 1
ATOM 1990 N N . SER A 1 256 ? -30.859 18.953 4 1 54.66 256 SER A N 1
ATOM 1991 C CA . SER A 1 256 ? -30.5 19.25 5.387 1 54.66 256 SER A CA 1
ATOM 1992 C C . SER A 1 256 ? -31.016 18.172 6.328 1 54.66 256 SER A C 1
ATOM 1994 O O . SER A 1 256 ? -30.422 17.906 7.375 1 54.66 256 SER A O 1
ATOM 1996 N N . ASP A 1 257 ? -32.219 17.562 5.977 1 60.44 257 ASP A N 1
ATOM 1997 C CA . ASP A 1 257 ? -32.844 16.594 6.852 1 60.44 257 ASP A CA 1
ATOM 1998 C C . ASP A 1 257 ? -32.875 15.203 6.211 1 60.44 257 ASP A C 1
ATOM 2000 O O . ASP A 1 257 ? -33.562 14.977 5.223 1 60.44 257 ASP A O 1
ATOM 2004 N N . CYS A 1 258 ? -31.844 14.531 6.23 1 69.56 258 CYS A N 1
ATOM 2005 C CA . CYS A 1 258 ? -31.75 13.148 5.773 1 69.56 258 CYS A CA 1
ATOM 2006 C C . CYS A 1 258 ? -31.656 12.188 6.957 1 69.56 258 CYS A C 1
ATOM 2008 O O . CYS A 1 258 ? -30.594 12.047 7.566 1 69.56 258 CYS A O 1
ATOM 2010 N N . GLY A 1 259 ? -32.875 11.727 7.414 1 71.19 259 GLY A N 1
ATOM 2011 C CA . GLY A 1 259 ? -32.938 10.859 8.578 1 71.19 259 GLY A CA 1
ATOM 2012 C C . GLY A 1 259 ? -32.219 9.547 8.391 1 71.19 259 GLY A C 1
ATOM 2013 O O . GLY A 1 259 ? -31.797 9.219 7.273 1 71.19 259 GLY A O 1
ATOM 2014 N N . TYR A 1 260 ? -32.031 8.898 9.445 1 75.94 260 TYR A N 1
ATOM 2015 C CA . TYR A 1 260 ? -31.297 7.629 9.5 1 75.94 260 TYR A CA 1
ATOM 2016 C C . TYR A 1 260 ? -31.938 6.605 8.57 1 75.94 260 TYR A C 1
ATOM 2018 O O . TYR A 1 260 ? -31.234 5.918 7.824 1 75.94 260 TYR A O 1
ATOM 2026 N N . ASP A 1 261 ? -33.312 6.621 8.516 1 75.56 261 ASP A N 1
ATOM 2027 C CA . ASP A 1 261 ? -34 5.637 7.707 1 75.56 261 ASP A CA 1
ATOM 2028 C C . ASP A 1 261 ? -33.875 5.949 6.219 1 75.56 261 ASP A C 1
ATOM 2030 O O . ASP A 1 261 ? -33.781 5.039 5.391 1 75.56 261 ASP A O 1
ATOM 2034 N N . ASP A 1 262 ? -33.906 7.145 5.891 1 76.62 262 ASP A N 1
ATOM 2035 C CA . ASP A 1 262 ? -33.719 7.566 4.504 1 76.62 262 ASP A CA 1
ATOM 2036 C C . ASP A 1 262 ? -32.312 7.199 4.004 1 76.62 262 ASP A C 1
ATOM 2038 O O . ASP A 1 262 ? -32.156 6.715 2.879 1 76.62 262 ASP A O 1
ATOM 2042 N N . LEU A 1 263 ? -31.391 7.473 4.93 1 76.19 263 LEU A N 1
ATOM 2043 C CA . LEU A 1 263 ? -30 7.16 4.582 1 76.19 263 LEU A CA 1
ATOM 2044 C C . LEU A 1 263 ? -29.812 5.66 4.379 1 76.19 263 LEU A C 1
ATOM 2046 O O . LEU A 1 263 ? -29.109 5.238 3.465 1 76.19 263 LEU A O 1
ATOM 2050 N N . LEU A 1 264 ? -30.531 4.91 5.191 1 73.19 264 LEU A N 1
ATOM 2051 C CA . LEU A 1 264 ? -30.438 3.459 5.074 1 73.19 264 LEU A CA 1
ATOM 2052 C C . LEU A 1 264 ? -31 2.986 3.736 1 73.19 264 LEU A C 1
ATOM 2054 O O . LEU A 1 264 ? -30.406 2.111 3.092 1 73.19 264 LEU A O 1
ATOM 2058 N N . GLU A 1 265 ? -32.062 3.564 3.311 1 73.94 265 GLU A N 1
ATOM 2059 C CA . GLU A 1 265 ? -32.719 3.156 2.068 1 73.94 265 GLU A CA 1
ATOM 2060 C C . GLU A 1 265 ? -31.953 3.656 0.852 1 73.94 265 GLU A C 1
ATOM 2062 O O . GLU A 1 265 ? -31.75 2.912 -0.11 1 73.94 265 GLU A O 1
ATOM 2067 N N . CYS A 1 266 ? -31.547 4.84 0.917 1 70.38 266 CYS A N 1
ATOM 2068 C CA . CYS A 1 266 ? -30.938 5.441 -0.267 1 70.38 266 CYS A CA 1
ATOM 2069 C C . CYS A 1 266 ? -29.516 4.953 -0.461 1 70.38 266 CYS A C 1
ATOM 2071 O O . CYS A 1 266 ? -28.984 5.008 -1.57 1 70.38 266 CYS A O 1
ATOM 2073 N N . SER A 1 267 ? -28.906 4.562 0.575 1 69.25 267 SER A N 1
ATOM 2074 C CA . SER A 1 267 ? -27.516 4.113 0.46 1 69.25 267 SER A CA 1
ATOM 2075 C C . SER A 1 267 ? -27.438 2.748 -0.213 1 69.25 267 SER A C 1
ATOM 2077 O O . SER A 1 267 ? -26.375 2.361 -0.708 1 69.25 267 SER A O 1
ATOM 2079 N N . LYS A 1 268 ? -28.531 2.129 -0.324 1 66.31 268 LYS A N 1
ATOM 2080 C CA . LYS A 1 268 ? -28.547 0.754 -0.816 1 66.31 268 LYS A CA 1
ATOM 2081 C C . LYS A 1 268 ? -28.078 0.683 -2.266 1 66.31 268 LYS A C 1
ATOM 2083 O O . LYS A 1 268 ? -27.219 -0.127 -2.604 1 66.31 268 LYS A O 1
ATOM 2088 N N . PRO A 1 269 ? -28.672 1.663 -3.068 1 58.56 269 PRO A N 1
ATOM 2089 C CA . PRO A 1 269 ? -28.266 1.579 -4.477 1 58.56 269 PRO A CA 1
ATOM 2090 C C . PRO A 1 269 ? -26.812 1.971 -4.699 1 58.56 269 PRO A C 1
ATOM 2092 O O . PRO A 1 269 ? -26.219 1.601 -5.719 1 58.56 269 PRO A O 1
ATOM 2095 N N . ALA A 1 270 ? -26.406 2.775 -3.936 1 58.78 270 ALA A N 1
ATOM 2096 C CA . ALA A 1 270 ? -25.047 3.307 -4.098 1 58.78 270 ALA A CA 1
ATOM 2097 C C . ALA A 1 270 ? -24 2.252 -3.758 1 58.78 270 ALA A C 1
ATOM 2099 O O . ALA A 1 270 ? -22.812 2.459 -3.986 1 58.78 270 ALA A O 1
ATOM 2100 N N . ARG A 1 271 ? -24.594 1.128 -3.523 1 64.06 271 ARG A N 1
ATOM 2101 C CA . ARG A 1 271 ? -23.703 0.074 -3.045 1 64.06 271 ARG A CA 1
ATOM 2102 C C . ARG A 1 271 ? -23.297 -0.868 -4.176 1 64.06 271 ARG A C 1
ATOM 2104 O O . ARG A 1 271 ? -23.453 -2.086 -4.059 1 64.06 271 ARG A O 1
ATOM 2111 N N . THR A 1 272 ? -22.906 -0.093 -5.305 1 68.5 272 THR A N 1
ATOM 2112 C CA . THR A 1 272 ? -22.391 -0.962 -6.352 1 68.5 272 THR A CA 1
ATOM 2113 C C . THR A 1 272 ? -21.047 -1.571 -5.93 1 68.5 272 THR A C 1
ATOM 2115 O O . THR A 1 272 ? -20.344 -1.006 -5.094 1 68.5 272 THR A O 1
ATOM 2118 N N . VAL A 1 273 ? -20.781 -2.719 -6.52 1 73.25 273 VAL A N 1
ATOM 2119 C CA . VAL A 1 273 ? -19.578 -3.451 -6.168 1 73.25 273 VAL A CA 1
ATOM 2120 C C . VAL A 1 273 ? -18.344 -2.584 -6.441 1 73.25 273 VAL A C 1
ATOM 2122 O O . VAL A 1 273 ? -17.438 -2.496 -5.609 1 73.25 273 VAL A O 1
ATOM 2125 N N . GLY A 1 274 ? -18.406 -1.917 -7.602 1 70.38 274 GLY A N 1
ATOM 2126 C CA . GLY A 1 274 ? -17.281 -1.064 -7.941 1 70.38 274 GLY A CA 1
ATOM 2127 C C . GLY A 1 274 ? -17.109 0.108 -6.996 1 70.38 274 GLY A C 1
ATOM 2128 O O . GLY A 1 274 ? -15.992 0.41 -6.57 1 70.38 274 GLY A O 1
ATOM 2129 N N . PHE A 1 275 ? -18.172 0.674 -6.605 1 70.75 275 PHE A N 1
ATOM 2130 C CA . PHE A 1 275 ? -18.141 1.812 -5.695 1 70.75 275 PHE A CA 1
ATOM 2131 C C . PHE A 1 275 ? -17.656 1.387 -4.316 1 70.75 275 PHE A C 1
ATOM 2133 O O . PHE A 1 275 ? -16.812 2.062 -3.709 1 70.75 275 PHE A O 1
ATOM 2140 N N . ASN A 1 276 ? -18.109 0.301 -3.877 1 76 276 ASN A N 1
ATOM 2141 C CA . ASN A 1 276 ? -17.672 -0.211 -2.58 1 76 276 ASN A CA 1
ATOM 2142 C C . ASN A 1 276 ? -16.188 -0.55 -2.572 1 76 276 ASN A C 1
ATOM 2144 O O . ASN A 1 276 ? -15.492 -0.275 -1.596 1 76 276 ASN A O 1
ATOM 2148 N N . ALA A 1 277 ? -15.766 -1.134 -3.674 1 80.31 277 ALA A N 1
ATOM 2149 C CA . ALA A 1 277 ? -14.352 -1.479 -3.781 1 80.31 277 ALA A CA 1
ATOM 2150 C C . ALA A 1 277 ? -13.484 -0.225 -3.779 1 80.31 277 ALA A C 1
ATOM 2152 O O . ALA A 1 277 ? -12.461 -0.173 -3.092 1 80.31 277 ALA A O 1
ATOM 2153 N N . ALA A 1 278 ? -13.906 0.777 -4.492 1 75 278 ALA A N 1
ATOM 2154 C CA . ALA A 1 278 ? -13.148 2.023 -4.562 1 75 278 ALA A CA 1
ATOM 2155 C C . ALA A 1 278 ? -13.062 2.691 -3.191 1 75 278 ALA A C 1
ATOM 2157 O O . ALA A 1 278 ? -12.023 3.238 -2.824 1 75 278 ALA A O 1
ATOM 2158 N N . LEU A 1 279 ? -14.109 2.623 -2.473 1 73.69 279 LEU A N 1
ATOM 2159 C CA . LEU A 1 279 ? -14.133 3.211 -1.137 1 73.69 279 LEU A CA 1
ATOM 2160 C C . LEU A 1 279 ? -13.258 2.41 -0.179 1 73.69 279 LEU A C 1
ATOM 2162 O O . LEU A 1 279 ? -12.523 2.984 0.631 1 73.69 279 LEU A O 1
ATOM 2166 N N . TYR A 1 280 ? -13.391 1.104 -0.307 1 80.44 280 TYR A N 1
ATOM 2167 C CA . TYR A 1 280 ? -12.602 0.225 0.548 1 80.44 280 TYR A CA 1
ATOM 2168 C C . TYR A 1 280 ? -11.109 0.443 0.324 1 80.44 280 TYR A C 1
ATOM 2170 O O . TYR A 1 280 ? -10.344 0.574 1.282 1 80.44 280 TYR A O 1
ATOM 2178 N N . TYR A 1 281 ? -10.719 0.592 -0.921 1 84.31 281 TYR A N 1
ATOM 2179 C CA . TYR A 1 281 ? -9.305 0.687 -1.252 1 84.31 281 TYR A CA 1
ATOM 2180 C C . TYR A 1 281 ? -8.844 2.141 -1.277 1 84.31 281 TYR A C 1
ATOM 2182 O O . TYR A 1 281 ? -7.645 2.42 -1.271 1 84.31 281 TYR A O 1
ATOM 2190 N N . GLY A 1 282 ? -9.75 3.084 -1.33 1 78.94 282 GLY A N 1
ATOM 2191 C CA . GLY A 1 282 ? -9.414 4.5 -1.329 1 78.94 282 GLY A CA 1
ATOM 2192 C C . GLY A 1 282 ? -8.898 4.992 -2.67 1 78.94 282 GLY A C 1
ATOM 2193 O O . GLY A 1 282 ? -8.117 5.941 -2.729 1 78.94 282 GLY A O 1
ATOM 2194 N N . THR A 1 283 ? -9.227 4.32 -3.715 1 81.44 283 THR A N 1
ATOM 2195 C CA . THR A 1 283 ? -8.852 4.684 -5.074 1 81.44 283 THR A CA 1
ATOM 2196 C C . THR A 1 283 ? -9.727 3.957 -6.094 1 81.44 283 THR A C 1
ATOM 2198 O O . THR A 1 283 ? -10.344 2.938 -5.773 1 81.44 283 THR A O 1
ATOM 2201 N N . ALA A 1 284 ? -9.727 4.473 -7.254 1 73.94 284 ALA A N 1
ATOM 2202 C CA . ALA A 1 284 ? -10.531 3.863 -8.312 1 73.94 284 ALA A CA 1
ATOM 2203 C C . ALA A 1 284 ? -9.695 2.896 -9.141 1 73.94 284 ALA A C 1
ATOM 2205 O O . ALA A 1 284 ? -10.234 2.146 -9.961 1 73.94 284 ALA A O 1
ATOM 2206 N N . LEU A 1 285 ? -8.422 2.943 -8.945 1 79.5 285 LEU A N 1
ATOM 2207 C CA . LEU A 1 285 ? -7.516 2.092 -9.711 1 79.5 285 LEU A CA 1
ATOM 2208 C C . LEU A 1 285 ? -6.574 1.327 -8.789 1 79.5 285 LEU A C 1
ATOM 2210 O O . LEU A 1 285 ? -5.895 1.928 -7.949 1 79.5 285 LEU A O 1
ATOM 2214 N N . ALA A 1 286 ? -6.637 0.05 -9.016 1 85.62 286 ALA A N 1
ATOM 2215 C CA . ALA A 1 286 ? -5.711 -0.778 -8.242 1 85.62 286 ALA A CA 1
ATOM 2216 C C . ALA A 1 286 ? -4.301 -0.706 -8.812 1 85.62 286 ALA A C 1
ATOM 2218 O O . ALA A 1 286 ? -4.121 -0.552 -10.023 1 85.62 286 ALA A O 1
ATOM 2219 N N . PRO A 1 287 ? -3.285 -0.819 -7.949 1 89.56 287 PRO A N 1
ATOM 2220 C CA . PRO A 1 287 ? -1.907 -0.832 -8.445 1 89.56 287 PRO A CA 1
ATOM 2221 C C . PRO A 1 287 ? -1.572 -2.104 -9.219 1 89.56 287 PRO A C 1
ATOM 2223 O O . PRO A 1 287 ? -2.34 -3.068 -9.195 1 89.56 287 PRO A O 1
ATOM 2226 N N . ARG A 1 288 ? -0.439 -2.027 -9.844 1 86.44 288 ARG A N 1
ATOM 2227 C CA . ARG A 1 288 ? 0.106 -3.137 -10.625 1 86.44 288 ARG A CA 1
ATOM 2228 C C . ARG A 1 288 ? 0.172 -4.41 -9.789 1 86.44 288 ARG A C 1
ATOM 2230 O O . ARG A 1 288 ? 0.545 -4.371 -8.609 1 86.44 288 ARG A O 1
ATOM 2237 N N . SER A 1 289 ? -0.265 -5.484 -10.398 1 90.25 289 SER A N 1
ATOM 2238 C CA . SER A 1 289 ? -0.219 -6.766 -9.703 1 90.25 289 SER A CA 1
ATOM 2239 C C . SER A 1 289 ? -0.161 -7.93 -10.695 1 90.25 289 SER A C 1
ATOM 2241 O O . SER A 1 289 ? -0.608 -7.805 -11.836 1 90.25 289 SER A O 1
ATOM 2243 N N . PRO A 1 290 ? 0.429 -8.992 -10.266 1 93.06 290 PRO A N 1
ATOM 2244 C CA . PRO A 1 290 ? 0.471 -10.172 -11.125 1 93.06 290 PRO A CA 1
ATOM 2245 C C . PRO A 1 290 ? -0.831 -10.969 -11.102 1 93.06 290 PRO A C 1
ATOM 2247 O O . PRO A 1 290 ? -1.545 -10.961 -10.102 1 93.06 290 PRO A O 1
ATOM 2250 N N . HIS A 1 291 ? -1.079 -11.641 -12.141 1 91.56 291 HIS A N 1
ATOM 2251 C CA . HIS A 1 291 ? -2.252 -12.5 -12.273 1 91.56 291 HIS A CA 1
ATOM 2252 C C . HIS A 1 291 ? -2.248 -13.602 -11.219 1 91.56 291 HIS A C 1
ATOM 2254 O O . HIS A 1 291 ? -1.199 -14.18 -10.922 1 91.56 291 HIS A O 1
ATOM 2260 N N . PRO A 1 292 ? -3.42 -13.945 -10.719 1 94.44 292 PRO A N 1
ATOM 2261 C CA . PRO A 1 292 ? -3.475 -14.859 -9.578 1 94.44 292 PRO A CA 1
ATOM 2262 C C . PRO A 1 292 ? -3.197 -16.312 -9.969 1 94.44 292 PRO A C 1
ATOM 2264 O O . PRO A 1 292 ? -3.006 -17.156 -9.102 1 94.44 292 PRO A O 1
ATOM 2267 N N . ALA A 1 293 ? -3.158 -16.594 -11.242 1 95.81 293 ALA A N 1
ATOM 2268 C CA . ALA A 1 293 ? -2.887 -17.969 -11.672 1 95.81 293 ALA A CA 1
ATOM 2269 C C . ALA A 1 293 ? -1.5 -18.406 -11.219 1 95.81 293 ALA A C 1
ATOM 2271 O O . ALA A 1 293 ? -1.316 -19.562 -10.805 1 95.81 293 ALA A O 1
ATOM 2272 N N . ALA A 1 294 ? -0.583 -17.547 -11.359 1 97.62 294 ALA A N 1
ATOM 2273 C CA . ALA A 1 294 ? 0.791 -17.828 -10.945 1 97.62 294 ALA A CA 1
ATOM 2274 C C . ALA A 1 294 ? 1.597 -16.531 -10.812 1 97.62 294 ALA A C 1
ATOM 2276 O O . ALA A 1 294 ? 1.458 -15.625 -11.633 1 97.62 294 ALA A O 1
ATOM 2277 N N . TRP A 1 295 ? 2.412 -16.516 -9.805 1 98.06 295 TRP A N 1
ATOM 2278 C CA . TRP A 1 295 ? 3.381 -15.438 -9.664 1 98.06 295 TRP A CA 1
ATOM 2279 C C . TRP A 1 295 ? 4.508 -15.836 -8.711 1 98.06 295 TRP A C 1
ATOM 2281 O O . TRP A 1 295 ? 4.41 -16.844 -8.008 1 98.06 295 TRP A O 1
ATOM 2291 N N . VAL A 1 296 ? 5.633 -15.109 -8.766 1 98.44 296 VAL A N 1
ATOM 2292 C CA . VAL A 1 296 ? 6.809 -15.352 -7.938 1 98.44 296 VAL A CA 1
ATOM 2293 C C . VAL A 1 296 ? 7.168 -14.086 -7.164 1 98.44 296 VAL A C 1
ATOM 2295 O O . VAL A 1 296 ? 7.184 -12.992 -7.727 1 98.44 296 VAL A O 1
ATOM 2298 N N . LEU A 1 297 ? 7.359 -14.25 -5.898 1 98.56 297 LEU A N 1
ATOM 2299 C CA . LEU A 1 297 ? 7.918 -13.18 -5.082 1 98.56 297 LEU A CA 1
ATOM 2300 C C . LEU A 1 297 ? 9.32 -13.539 -4.598 1 98.56 297 LEU A C 1
ATOM 2302 O O . LEU A 1 297 ? 9.578 -14.688 -4.23 1 98.56 297 LEU A O 1
ATOM 2306 N N . GLY A 1 298 ? 10.188 -12.594 -4.668 1 97.75 298 GLY A N 1
ATOM 2307 C CA . GLY A 1 298 ? 11.445 -12.727 -3.951 1 97.75 298 GLY A CA 1
ATOM 2308 C C . GLY A 1 298 ? 11.281 -12.688 -2.443 1 97.75 298 GLY A C 1
ATOM 2309 O O . GLY A 1 298 ? 10.172 -12.5 -1.94 1 97.75 298 GLY A O 1
ATOM 2310 N N . ARG A 1 299 ? 12.305 -12.828 -1.77 1 97 299 ARG A N 1
ATOM 2311 C CA . ARG A 1 299 ? 12.297 -12.938 -0.314 1 97 299 ARG A CA 1
ATOM 2312 C C . ARG A 1 299 ? 11.781 -11.648 0.324 1 97 299 ARG A C 1
ATOM 2314 O O . ARG A 1 299 ? 10.961 -11.688 1.239 1 97 299 ARG A O 1
ATOM 2321 N N . ARG A 1 300 ? 12.219 -10.508 -0.096 1 96.06 300 ARG A N 1
ATOM 2322 C CA . ARG A 1 300 ? 11.906 -9.234 0.54 1 96.06 300 ARG A CA 1
ATOM 2323 C C . ARG A 1 300 ? 10.398 -8.969 0.53 1 96.06 300 ARG A C 1
ATOM 2325 O O . ARG A 1 300 ? 9.797 -8.758 1.583 1 96.06 300 ARG A O 1
ATOM 2332 N N . PRO A 1 301 ? 9.773 -8.992 -0.674 1 97.75 301 PRO A N 1
ATOM 2333 C CA . PRO A 1 301 ? 8.328 -8.773 -0.64 1 97.75 301 PRO A CA 1
ATOM 2334 C C . PRO A 1 301 ? 7.582 -9.867 0.119 1 97.75 301 PRO A C 1
ATOM 2336 O O . PRO A 1 301 ? 6.57 -9.602 0.767 1 97.75 301 PRO A O 1
ATOM 2339 N N . ALA A 1 302 ? 8 -11.078 0.05 1 98.25 302 ALA A N 1
ATOM 2340 C CA . ALA A 1 302 ? 7.367 -12.156 0.801 1 98.25 302 ALA A CA 1
ATOM 2341 C C . ALA A 1 302 ? 7.469 -11.914 2.305 1 98.25 302 ALA A C 1
ATOM 2343 O O . ALA A 1 302 ? 6.492 -12.094 3.035 1 98.25 302 ALA A O 1
ATOM 2344 N N . GLU A 1 303 ? 8.602 -11.531 2.746 1 96.81 303 GLU A N 1
ATOM 2345 C CA . GLU A 1 303 ? 8.82 -11.234 4.16 1 96.81 303 GLU A CA 1
ATOM 2346 C C . GLU A 1 303 ? 7.965 -10.055 4.613 1 96.81 303 GLU A C 1
ATOM 2348 O O . GLU A 1 303 ? 7.426 -10.062 5.723 1 96.81 303 GLU A O 1
ATOM 2353 N N . PHE A 1 304 ? 7.941 -9.047 3.84 1 97.88 304 PHE A N 1
ATOM 2354 C CA . PHE A 1 304 ? 7.113 -7.891 4.164 1 97.88 304 PHE A CA 1
ATOM 2355 C C . PHE A 1 304 ? 5.668 -8.312 4.402 1 97.88 304 PHE A C 1
ATOM 2357 O O . PHE A 1 304 ? 5.059 -7.918 5.398 1 97.88 304 PHE A O 1
ATOM 2364 N N . VAL A 1 305 ? 5.086 -9.086 3.408 1 98 305 VAL A N 1
ATOM 2365 C CA . VAL A 1 305 ? 3.707 -9.539 3.535 1 98 305 VAL A CA 1
ATOM 2366 C C . VAL A 1 305 ? 3.555 -10.375 4.809 1 98 305 VAL A C 1
ATOM 2368 O O . VAL A 1 305 ? 2.598 -10.188 5.566 1 98 305 VAL A O 1
ATOM 2371 N N . ALA A 1 306 ? 4.496 -11.25 5.066 1 96.94 306 ALA A N 1
ATOM 2372 C CA . ALA A 1 306 ? 4.441 -12.102 6.246 1 96.94 306 ALA A CA 1
ATOM 2373 C C . ALA A 1 306 ? 4.457 -11.281 7.527 1 96.94 306 ALA A C 1
ATOM 2375 O O . ALA A 1 306 ? 3.611 -11.469 8.406 1 96.94 306 ALA A O 1
ATOM 2376 N N . GLU A 1 307 ? 5.32 -10.328 7.602 1 94.88 307 GLU A N 1
ATOM 2377 C CA . GLU A 1 307 ? 5.535 -9.555 8.82 1 94.88 307 GLU A CA 1
ATOM 2378 C C . GLU A 1 307 ? 4.367 -8.609 9.086 1 94.88 307 GLU A C 1
ATOM 2380 O O . GLU A 1 307 ? 4.125 -8.219 10.227 1 94.88 307 GLU A O 1
ATOM 2385 N N . ASN A 1 308 ? 3.678 -8.258 8.047 1 95.94 308 ASN A N 1
ATOM 2386 C CA . ASN A 1 308 ? 2.615 -7.266 8.195 1 95.94 308 ASN A CA 1
ATOM 2387 C C . ASN A 1 308 ? 1.238 -7.883 7.965 1 95.94 308 ASN A C 1
ATOM 2389 O O . ASN A 1 308 ? 0.243 -7.164 7.859 1 95.94 308 ASN A O 1
ATOM 2393 N N . SER A 1 309 ? 1.152 -9.188 7.867 1 94.56 309 SER A N 1
ATOM 2394 C CA . SER A 1 309 ? -0.073 -9.891 7.508 1 94.56 309 SER A CA 1
ATOM 2395 C C . SER A 1 309 ? -1.223 -9.516 8.438 1 94.56 309 SER A C 1
ATOM 2397 O O . SER A 1 309 ? -2.385 -9.508 8.023 1 94.56 309 SER A O 1
ATOM 2399 N N . HIS A 1 310 ? -0.951 -9.141 9.633 1 90 310 HIS A N 1
ATOM 2400 C CA . HIS A 1 310 ? -1.98 -8.836 10.617 1 90 310 HIS A CA 1
ATOM 2401 C C . HIS A 1 310 ? -2.602 -7.469 10.367 1 90 310 HIS A C 1
ATOM 2403 O O . HIS A 1 310 ? -3.67 -7.156 10.898 1 90 310 HIS A O 1
ATOM 2409 N N . ASP A 1 311 ? -1.991 -6.637 9.562 1 93.19 311 ASP A N 1
ATOM 2410 C CA . ASP A 1 311 ? -2.465 -5.277 9.328 1 93.19 311 ASP A CA 1
ATOM 2411 C C . ASP A 1 311 ? -2.984 -5.109 7.902 1 93.19 311 ASP A C 1
ATOM 2413 O O . ASP A 1 311 ? -3.666 -4.133 7.598 1 93.19 311 ASP A O 1
ATOM 2417 N N . LEU A 1 312 ? -2.75 -6.051 7.012 1 95.75 312 LEU A N 1
ATOM 2418 C CA . LEU A 1 312 ? -2.979 -5.863 5.582 1 95.75 312 LEU A CA 1
ATOM 2419 C C . LEU A 1 312 ? -4.445 -6.098 5.23 1 95.75 312 LEU A C 1
ATOM 2421 O O . LEU A 1 312 ? -5.129 -6.879 5.895 1 95.75 312 LEU A O 1
ATOM 2425 N N . ARG A 1 313 ? -4.906 -5.438 4.219 1 92.88 313 ARG A N 1
ATOM 2426 C CA . ARG A 1 313 ? -6.242 -5.648 3.67 1 92.88 313 ARG A CA 1
ATOM 2427 C C . ARG A 1 313 ? -6.43 -7.094 3.229 1 92.88 313 ARG A C 1
ATOM 2429 O O . ARG A 1 313 ? -5.512 -7.703 2.676 1 92.88 313 ARG A O 1
ATOM 2436 N N . MET A 1 314 ? -7.754 -7.625 3.385 1 92.69 314 MET A N 1
ATOM 2437 C CA . MET A 1 314 ? -7.98 -9.031 3.078 1 92.69 314 MET A CA 1
ATOM 2438 C C . MET A 1 314 ? -9.25 -9.219 2.25 1 92.69 314 MET A C 1
ATOM 2440 O O . MET A 1 314 ? -9.695 -10.344 2.039 1 92.69 314 MET A O 1
ATOM 2444 N N . ARG A 1 315 ? -9.812 -8.125 1.78 1 89.69 315 ARG A N 1
ATOM 2445 C CA . ARG A 1 315 ? -11.07 -8.25 1.045 1 89.69 315 ARG A CA 1
ATOM 2446 C C . ARG A 1 315 ? -10.859 -7.973 -0.44 1 89.69 315 ARG A C 1
ATOM 2448 O O . ARG A 1 315 ? -10.086 -7.094 -0.812 1 89.69 315 ARG A O 1
ATOM 2455 N N . GLY A 1 316 ? -11.625 -8.664 -1.229 1 87.5 316 GLY A N 1
ATOM 2456 C CA . GLY A 1 316 ? -11.484 -8.531 -2.67 1 87.5 316 GLY A CA 1
ATOM 2457 C C . GLY A 1 316 ? -10.633 -9.625 -3.287 1 87.5 316 GLY A C 1
ATOM 2458 O O . GLY A 1 316 ? -10.258 -10.586 -2.609 1 87.5 316 GLY A O 1
ATOM 2459 N N . ALA A 1 317 ? -10.383 -9.5 -4.535 1 90.25 317 ALA A N 1
ATOM 2460 C CA . ALA A 1 317 ? -9.617 -10.5 -5.277 1 90.25 317 ALA A CA 1
ATOM 2461 C C . ALA A 1 317 ? -8.156 -10.508 -4.824 1 90.25 317 ALA A C 1
ATOM 2463 O O . ALA A 1 317 ? -7.594 -9.469 -4.496 1 90.25 317 ALA A O 1
ATOM 2464 N N . SER A 1 318 ? -7.574 -11.695 -4.867 1 93.56 318 SER A N 1
ATOM 2465 C CA . SER A 1 318 ? -6.219 -11.867 -4.352 1 93.56 318 SER A CA 1
ATOM 2466 C C . SER A 1 318 ? -5.219 -11.031 -5.141 1 93.56 318 SER A C 1
ATOM 2468 O O . SER A 1 318 ? -4.238 -10.539 -4.578 1 93.56 318 SER A O 1
ATOM 2470 N N . GLU A 1 319 ? -5.441 -10.906 -6.438 1 91.94 319 GLU A N 1
ATOM 2471 C CA . GLU A 1 319 ? -4.512 -10.109 -7.238 1 91.94 319 GLU A CA 1
ATOM 2472 C C . GLU A 1 319 ? -4.586 -8.633 -6.859 1 91.94 319 GLU A C 1
ATOM 2474 O O . GLU A 1 319 ? -3.578 -7.926 -6.895 1 91.94 319 GLU A O 1
ATOM 2479 N N . VAL A 1 320 ? -5.801 -8.164 -6.57 1 91.62 320 VAL A N 1
ATOM 2480 C CA . VAL A 1 320 ? -5.969 -6.781 -6.137 1 91.62 320 VAL A CA 1
ATOM 2481 C C . VAL A 1 320 ? -5.309 -6.582 -4.773 1 91.62 320 VAL A C 1
ATOM 2483 O O . VAL A 1 320 ? -4.578 -5.609 -4.566 1 91.62 320 VAL A O 1
ATOM 2486 N N . LEU A 1 321 ? -5.52 -7.551 -3.885 1 95.5 321 LEU A N 1
ATOM 2487 C CA . LEU A 1 321 ? -4.91 -7.508 -2.562 1 95.5 321 LEU A CA 1
ATOM 2488 C C . LEU A 1 321 ? -3.389 -7.441 -2.668 1 95.5 321 LEU A C 1
ATOM 2490 O O . LEU A 1 321 ? -2.756 -6.594 -2.033 1 95.5 321 LEU A O 1
ATOM 2494 N N . LEU A 1 322 ? -2.846 -8.297 -3.477 1 96.94 322 LEU A N 1
ATOM 2495 C CA . LEU A 1 322 ? -1.394 -8.328 -3.611 1 96.94 322 LEU A CA 1
ATOM 2496 C C . LEU A 1 322 ? -0.87 -7.004 -4.148 1 96.94 322 LEU A C 1
ATOM 2498 O O . LEU A 1 322 ? 0.176 -6.52 -3.709 1 96.94 322 LEU A O 1
ATOM 2502 N N . GLY A 1 323 ? -1.575 -6.449 -5.109 1 95.44 323 GLY A N 1
ATOM 2503 C CA . GLY A 1 323 ? -1.201 -5.133 -5.605 1 95.44 323 GLY A CA 1
ATOM 2504 C C . GLY A 1 323 ? -1.114 -4.086 -4.512 1 95.44 323 GLY A C 1
ATOM 2505 O O . GLY A 1 323 ? -0.126 -3.354 -4.422 1 95.44 323 GLY A O 1
ATOM 2506 N N . PHE A 1 324 ? -2.062 -4.078 -3.656 1 95.56 324 PHE A N 1
ATOM 2507 C CA . PHE A 1 324 ? -2.096 -3.08 -2.592 1 95.56 324 PHE A CA 1
ATOM 2508 C C . PHE A 1 324 ? -1.062 -3.4 -1.519 1 95.56 324 PHE A C 1
ATOM 2510 O O . PHE A 1 324 ? -0.456 -2.494 -0.943 1 95.56 324 PHE A O 1
ATOM 2517 N N . TRP A 1 325 ? -0.888 -4.699 -1.24 1 97.88 325 TRP A N 1
ATOM 2518 C CA . TRP A 1 325 ? 0.111 -5.086 -0.249 1 97.88 325 TRP A CA 1
ATOM 2519 C C . TRP A 1 325 ? 1.495 -4.582 -0.646 1 97.88 325 TRP A C 1
ATOM 2521 O O . TRP A 1 325 ? 2.277 -4.16 0.209 1 97.88 325 TRP A O 1
ATOM 2531 N N . LEU A 1 326 ? 1.812 -4.57 -1.912 1 96.44 326 LEU A N 1
ATOM 2532 C CA . LEU A 1 326 ? 3.168 -4.305 -2.383 1 96.44 326 LEU A CA 1
ATOM 2533 C C . LEU A 1 326 ? 3.326 -2.844 -2.791 1 96.44 326 LEU A C 1
ATOM 2535 O O . LEU A 1 326 ? 4.445 -2.373 -3.002 1 96.44 326 LEU A O 1
ATOM 2539 N N . ALA A 1 327 ? 2.24 -2.1 -2.832 1 93.94 327 ALA A N 1
ATOM 2540 C CA . ALA A 1 327 ? 2.232 -0.764 -3.422 1 93.94 327 ALA A CA 1
ATOM 2541 C C . ALA A 1 327 ? 3.117 0.192 -2.625 1 93.94 327 ALA A C 1
ATOM 2543 O O . ALA A 1 327 ? 3.637 1.167 -3.172 1 93.94 327 ALA A O 1
ATOM 2544 N N . ALA A 1 328 ? 3.324 -0.102 -1.362 1 95.12 328 ALA A N 1
ATOM 2545 C CA . ALA A 1 328 ? 4.074 0.809 -0.5 1 95.12 328 ALA A CA 1
ATOM 2546 C C . ALA A 1 328 ? 5.574 0.578 -0.635 1 95.12 328 ALA A C 1
ATOM 2548 O O . ALA A 1 328 ? 6.379 1.401 -0.188 1 95.12 328 ALA A O 1
ATOM 2549 N N . LEU A 1 329 ? 6.02 -0.471 -1.229 1 94.69 329 LEU A N 1
ATOM 2550 C CA . LEU A 1 329 ? 7.41 -0.899 -1.157 1 94.69 329 LEU A CA 1
ATOM 2551 C C . LEU A 1 329 ? 8.25 -0.185 -2.209 1 94.69 329 LEU A C 1
ATOM 2553 O O . LEU A 1 329 ? 7.816 -0.015 -3.35 1 94.69 329 LEU A O 1
ATOM 2557 N N . GLU A 1 330 ? 9.359 0.181 -1.75 1 89.62 330 GLU A N 1
ATOM 2558 C CA . GLU A 1 330 ? 10.359 0.783 -2.631 1 89.62 330 GLU A CA 1
ATOM 2559 C C . GLU A 1 330 ? 11.18 -0.286 -3.346 1 89.62 330 GLU A C 1
ATOM 2561 O O . GLU A 1 330 ? 11.43 -1.358 -2.793 1 89.62 330 GLU A O 1
ATOM 2566 N N . ASP A 1 331 ? 11.531 -0.08 -4.609 1 81.19 331 ASP A N 1
ATOM 2567 C CA . ASP A 1 331 ? 12.555 -0.794 -5.371 1 81.19 331 ASP A CA 1
ATOM 2568 C C . ASP A 1 331 ? 12.141 -2.246 -5.609 1 81.19 331 ASP A C 1
ATOM 2570 O O . ASP A 1 331 ? 12.977 -3.154 -5.504 1 81.19 331 ASP A O 1
ATOM 2574 N N . LEU A 1 332 ? 10.875 -2.479 -5.77 1 89.94 332 LEU A N 1
ATOM 2575 C CA . LEU A 1 332 ? 10.453 -3.797 -6.238 1 89.94 332 LEU A CA 1
ATOM 2576 C C . LEU A 1 332 ? 10.875 -4.016 -7.688 1 89.94 332 LEU A C 1
ATOM 2578 O O . LEU A 1 332 ? 10.82 -3.086 -8.5 1 89.94 332 LEU A O 1
ATOM 2582 N N . HIS A 1 333 ? 11.312 -5.23 -7.957 1 86.44 333 HIS A N 1
ATOM 2583 C CA . HIS A 1 333 ? 11.727 -5.641 -9.297 1 86.44 333 HIS A CA 1
ATOM 2584 C C . HIS A 1 333 ? 10.609 -6.383 -10.016 1 86.44 333 HIS A C 1
ATOM 2586 O O . HIS A 1 333 ? 10.562 -7.613 -10 1 86.44 333 HIS A O 1
ATOM 2592 N N . PHE A 1 334 ? 9.742 -5.598 -10.727 1 86.88 334 PHE A N 1
ATOM 2593 C CA . PHE A 1 334 ? 8.609 -6.168 -11.438 1 86.88 334 PHE A CA 1
ATOM 2594 C C . PHE A 1 334 ? 9.031 -6.715 -12.797 1 86.88 334 PHE A C 1
ATOM 2596 O O . PHE A 1 334 ? 9.672 -6.008 -13.586 1 86.88 334 PHE A O 1
ATOM 2603 N N . VAL A 1 335 ? 8.68 -7.965 -12.992 1 83 335 VAL A N 1
ATOM 2604 C CA . VAL A 1 335 ? 8.93 -8.609 -14.273 1 83 335 VAL A CA 1
ATOM 2605 C C . VAL A 1 335 ? 7.637 -9.219 -14.812 1 83 335 VAL A C 1
ATOM 2607 O O . VAL A 1 335 ? 6.98 -10 -14.125 1 83 335 VAL A O 1
ATOM 2610 N N . SER A 1 336 ? 7.293 -8.828 -16.016 1 79.44 336 SER A N 1
ATOM 2611 C CA . SER A 1 336 ? 6.082 -9.375 -16.625 1 79.44 336 SER A CA 1
ATOM 2612 C C . SER A 1 336 ? 6.402 -10.539 -17.547 1 79.44 336 SER A C 1
ATOM 2614 O O . SER A 1 336 ? 7.383 -10.492 -18.297 1 79.44 336 SER A O 1
ATOM 2616 N N . LEU A 1 337 ? 5.543 -11.57 -17.422 1 78.12 337 LEU A N 1
ATOM 2617 C CA . LEU A 1 337 ? 5.602 -12.609 -18.453 1 78.12 337 LEU A CA 1
ATOM 2618 C C . LEU A 1 337 ? 5.164 -12.07 -19.797 1 78.12 337 LEU A C 1
ATOM 2620 O O . LEU A 1 337 ? 4.23 -11.273 -19.891 1 78.12 337 LEU A O 1
ATOM 2624 N N . PRO A 1 338 ? 5.855 -12.539 -20.781 1 67.38 338 PRO A N 1
ATOM 2625 C CA . PRO A 1 338 ? 5.453 -12.086 -22.109 1 67.38 338 PRO A CA 1
ATOM 2626 C C . PRO A 1 338 ? 4.047 -12.547 -22.5 1 67.38 338 PRO A C 1
ATOM 2628 O O . PRO A 1 338 ? 3.502 -13.461 -21.875 1 67.38 338 PRO A O 1
ATOM 2631 N N . LEU A 1 339 ? 3.57 -11.938 -23.516 1 63.12 339 LEU A N 1
ATOM 2632 C CA . LEU A 1 339 ? 2.254 -12.305 -24.016 1 63.12 339 LEU A CA 1
ATOM 2633 C C . LEU A 1 339 ? 2.227 -13.766 -24.453 1 63.12 339 LEU A C 1
ATOM 2635 O O . LEU A 1 339 ? 3.172 -14.25 -25.094 1 63.12 339 LEU A O 1
ATOM 2639 N N . GLY A 1 340 ? 1.208 -14.398 -24.141 1 70.31 340 GLY A N 1
ATOM 2640 C CA . GLY A 1 340 ? 1.024 -15.781 -24.562 1 70.31 340 GLY A CA 1
ATOM 2641 C C . GLY A 1 340 ? 1.601 -16.781 -23.562 1 70.31 340 GLY A C 1
ATOM 2642 O O . GLY A 1 340 ? 1.34 -17.984 -23.672 1 70.31 340 GLY A O 1
ATOM 2643 N N . GLN A 1 341 ? 2.338 -16.234 -22.625 1 82.75 341 GLN A N 1
ATOM 2644 C CA . GLN A 1 341 ? 2.965 -17.141 -21.672 1 82.75 341 GLN A CA 1
ATOM 2645 C C . GLN A 1 341 ? 1.992 -17.547 -20.562 1 82.75 341 GLN A C 1
ATOM 2647 O O . GLN A 1 341 ? 2.244 -18.484 -19.812 1 82.75 341 GLN A O 1
ATOM 2652 N N . LEU A 1 342 ? 0.94 -16.859 -20.406 1 86.38 342 LEU A N 1
ATOM 2653 C CA . LEU A 1 342 ? -0.173 -17.234 -19.531 1 86.38 342 LEU A CA 1
ATOM 2654 C C . LEU A 1 342 ? -1.423 -17.531 -20.359 1 86.38 342 LEU A C 1
ATOM 2656 O O . LEU A 1 342 ? -1.902 -16.688 -21.094 1 86.38 342 LEU A O 1
ATOM 2660 N N . LEU A 1 343 ? -1.899 -18.734 -20.234 1 84.19 343 LEU A N 1
ATOM 2661 C CA . LEU A 1 343 ? -3.031 -19.156 -21.047 1 84.19 343 LEU A CA 1
ATOM 2662 C C . LEU A 1 343 ? -4.184 -19.641 -20.172 1 84.19 343 LEU A C 1
ATOM 2664 O O . LEU A 1 343 ? -3.982 -20.438 -19.266 1 84.19 343 LEU A O 1
ATOM 2668 N N . SER A 1 344 ? -5.449 -19.156 -20.406 1 85.75 344 SER A N 1
ATOM 2669 C CA . SER A 1 344 ? -6.652 -19.625 -19.719 1 85.75 344 SER A CA 1
ATOM 2670 C C . SER A 1 344 ? -7.309 -20.766 -20.469 1 85.75 344 SER A C 1
ATOM 2672 O O . SER A 1 344 ? -7.375 -20.75 -21.703 1 85.75 344 SER A O 1
ATOM 2674 N N . ILE A 1 345 ? -7.871 -21.828 -19.656 1 77.19 345 ILE A N 1
ATOM 2675 C CA . ILE A 1 345 ? -8.594 -22.953 -20.234 1 77.19 345 ILE A CA 1
ATOM 2676 C C . ILE A 1 345 ? -10.055 -22.922 -19.781 1 77.19 345 ILE A C 1
ATOM 2678 O O . ILE A 1 345 ? -10.352 -22.641 -18.625 1 77.19 345 ILE A O 1
ATOM 2682 N N . PRO A 1 346 ? -11.266 -23.578 -20.688 1 54.69 346 PRO A N 1
ATOM 2683 C CA . PRO A 1 346 ? -11.188 -24.125 -22.047 1 54.69 346 PRO A CA 1
ATOM 2684 C C . PRO A 1 346 ? -11.07 -23.047 -23.125 1 54.69 346 PRO A C 1
ATOM 2686 O O . PRO A 1 346 ? -10.422 -23.25 -24.141 1 54.69 346 PRO A O 1
ATOM 2689 N N . GLU A 1 347 ? -11.711 -21.719 -22.906 1 48.03 347 GLU A N 1
ATOM 2690 C CA . GLU A 1 347 ? -12.406 -21.203 -24.078 1 48.03 347 GLU A CA 1
ATOM 2691 C C . GLU A 1 347 ? -11.422 -20.656 -25.125 1 48.03 347 GLU A C 1
ATOM 2693 O O . GLU A 1 347 ? -10.57 -19.828 -24.797 1 48.03 347 GLU A O 1
ATOM 2698 N N . GLY A 1 348 ? -11.469 -21.031 -26.344 1 45.16 348 GLY A N 1
ATOM 2699 C CA . GLY A 1 348 ? -10.977 -20.609 -27.656 1 45.16 348 GLY A CA 1
ATOM 2700 C C . GLY A 1 348 ? -9.469 -20.5 -27.719 1 45.16 348 GLY A C 1
ATOM 2701 O O . GLY A 1 348 ? -8.914 -20.016 -28.703 1 45.16 348 GLY A O 1
ATOM 2702 N N . ALA A 1 349 ? -8.695 -20.516 -26.641 1 49.97 349 ALA A N 1
ATOM 2703 C CA . ALA A 1 349 ? -7.32 -20.031 -26.719 1 49.97 349 ALA A CA 1
ATOM 2704 C C . ALA A 1 349 ? -6.414 -21.062 -27.391 1 49.97 349 ALA A C 1
ATOM 2706 O O . ALA A 1 349 ? -6.223 -22.172 -26.875 1 49.97 349 ALA A O 1
ATOM 2707 N N . SER A 1 350 ? -6.645 -21.422 -28.562 1 48.72 350 SER A N 1
ATOM 2708 C CA . SER A 1 350 ? -5.68 -22.203 -29.328 1 48.72 350 SER A CA 1
ATOM 2709 C C . SER A 1 350 ? -4.27 -21.656 -29.172 1 48.72 350 SER A C 1
ATOM 2711 O O . SER A 1 350 ? -4.082 -20.438 -29.062 1 48.72 350 SER A O 1
ATOM 2713 N N . CYS A 1 351 ? -3.43 -22.406 -28.438 1 56.53 351 CYS A N 1
ATOM 2714 C CA . CYS A 1 351 ? -2.025 -22.062 -28.625 1 56.53 351 CYS A CA 1
ATOM 2715 C C . CYS A 1 351 ? -1.736 -21.703 -30.078 1 56.53 351 CYS A C 1
ATOM 2717 O O . CYS A 1 351 ? -2.162 -22.406 -30.984 1 56.53 351 CYS A O 1
ATOM 2719 N N . ALA A 1 352 ? -1.854 -20.469 -30.359 1 47.84 352 ALA A N 1
ATOM 2720 C CA . ALA A 1 352 ? -1.512 -20.109 -31.734 1 47.84 352 ALA A CA 1
ATOM 2721 C C . ALA A 1 352 ? -0.421 -21.031 -32.281 1 47.84 352 ALA A C 1
ATOM 2723 O O . ALA A 1 352 ? 0.47 -21.453 -31.547 1 47.84 352 ALA A O 1
ATOM 2724 N N . SER A 1 353 ? -0.697 -21.609 -33.406 1 45.81 353 SER A N 1
ATOM 2725 C CA . SER A 1 353 ? 0.289 -22.359 -34.156 1 45.81 353 SER A CA 1
ATOM 2726 C C . SER A 1 353 ? 1.632 -21.641 -34.188 1 45.81 353 SER A C 1
ATOM 2728 O O . SER A 1 353 ? 1.695 -20.453 -34.531 1 45.81 353 SER A O 1
ATOM 2730 N N . GLY A 1 354 ? 2.719 -22.234 -33.75 1 49.19 354 GLY A N 1
ATOM 2731 C CA . GLY A 1 354 ? 4.078 -21.719 -33.812 1 49.19 354 GLY A CA 1
ATOM 2732 C C . GLY A 1 354 ? 4.48 -20.938 -32.562 1 49.19 354 GLY A C 1
ATOM 2733 O O . GLY A 1 354 ? 5.629 -20.516 -32.438 1 49.19 354 GLY A O 1
ATOM 2734 N N . ALA A 1 355 ? 3.473 -20.812 -31.734 1 55.75 355 ALA A N 1
ATOM 2735 C CA . ALA A 1 355 ? 3.836 -19.984 -30.578 1 55.75 355 ALA A CA 1
ATOM 2736 C C . ALA A 1 355 ? 4.496 -20.828 -29.484 1 55.75 355 ALA A C 1
ATOM 2738 O O . ALA A 1 355 ? 4.27 -22.031 -29.406 1 55.75 355 ALA A O 1
ATOM 2739 N N . ALA A 1 356 ? 5.484 -20.359 -28.906 1 65.56 356 ALA A N 1
ATOM 2740 C CA . ALA A 1 356 ? 6.137 -20.969 -27.766 1 65.56 356 ALA A CA 1
ATOM 2741 C C . ALA A 1 356 ? 5.113 -21.391 -26.719 1 65.56 356 ALA A C 1
ATOM 2743 O O . ALA A 1 356 ? 4.082 -20.734 -26.547 1 65.56 356 ALA A O 1
ATOM 2744 N N . PRO A 1 357 ? 5.34 -22.656 -26.266 1 77.12 357 PRO A N 1
ATOM 2745 C CA . PRO A 1 357 ? 4.43 -23.109 -25.219 1 77.12 357 PRO A CA 1
ATOM 2746 C C . PRO A 1 357 ? 4.309 -22.125 -24.062 1 77.12 357 PRO A C 1
ATOM 2748 O O . PRO A 1 357 ? 5.285 -21.453 -23.719 1 77.12 357 PRO A O 1
ATOM 2751 N N . PRO A 1 358 ? 3.146 -22.016 -23.609 1 85.12 358 PRO A N 1
ATOM 2752 C CA . PRO A 1 358 ? 2.965 -21.094 -22.484 1 85.12 358 PRO A CA 1
ATOM 2753 C C . PRO A 1 358 ? 3.719 -21.547 -21.234 1 85.12 358 PRO A C 1
ATOM 2755 O O . PRO A 1 358 ? 3.98 -22.734 -21.062 1 85.12 358 PRO A O 1
ATOM 2758 N N . LEU A 1 359 ? 4.098 -20.641 -20.469 1 90.25 359 LEU A N 1
ATOM 2759 C CA . LEU A 1 359 ? 4.762 -20.922 -19.203 1 90.25 359 LEU A CA 1
ATOM 2760 C C . LEU A 1 359 ? 3.758 -21.375 -18.156 1 90.25 359 LEU A C 1
ATOM 2762 O O . LEU A 1 359 ? 4.09 -22.188 -17.281 1 90.25 359 LEU A O 1
ATOM 2766 N N . VAL A 1 360 ? 2.523 -20.859 -18.25 1 93.5 360 VAL A N 1
ATOM 2767 C CA . VAL A 1 360 ? 1.475 -21.172 -17.297 1 93.5 360 VAL A CA 1
ATOM 2768 C C . VAL A 1 360 ? 0.143 -21.359 -18.016 1 93.5 360 VAL A C 1
ATOM 2770 O O . VAL A 1 360 ? -0.207 -20.562 -18.891 1 93.5 360 VAL A O 1
ATOM 2773 N N . VAL A 1 361 ? -0.503 -22.391 -17.703 1 91.69 361 VAL A N 1
ATOM 2774 C CA . VAL A 1 361 ? -1.887 -22.609 -18.109 1 91.69 361 VAL A CA 1
ATOM 2775 C C . VAL A 1 361 ? -2.783 -22.688 -16.875 1 91.69 361 VAL A C 1
ATOM 2777 O O . VAL A 1 361 ? -2.402 -23.266 -15.867 1 91.69 361 VAL A O 1
ATOM 2780 N N . TYR A 1 362 ? -3.975 -22.047 -16.906 1 93.31 362 TYR A N 1
ATOM 2781 C CA . TYR A 1 362 ? -4.828 -22.062 -15.719 1 93.31 362 TYR A CA 1
ATOM 2782 C C . TYR A 1 362 ? -6.277 -22.344 -16.094 1 93.31 362 TYR A C 1
ATOM 2784 O O . TYR A 1 362 ? -6.668 -22.156 -17.25 1 93.31 362 TYR A O 1
ATOM 2792 N N . GLY A 1 363 ? -7.031 -22.766 -15.164 1 92.62 363 GLY A N 1
ATOM 2793 C CA . GLY A 1 363 ? -8.406 -23.188 -15.375 1 92.62 363 GLY A CA 1
ATOM 2794 C C . GLY A 1 363 ? -8.539 -24.672 -15.641 1 92.62 363 GLY A C 1
ATOM 2795 O O . GLY A 1 363 ? -9.531 -25.125 -16.219 1 92.62 363 GLY A O 1
ATOM 2796 N N . LEU A 1 364 ? -7.547 -25.438 -15.258 1 93 364 LEU A N 1
ATOM 2797 C CA . LEU A 1 364 ? -7.539 -26.875 -15.484 1 93 364 LEU A CA 1
ATOM 2798 C C . LEU A 1 364 ? -8.367 -27.594 -14.43 1 93 364 LEU A C 1
ATOM 2800 O O . LEU A 1 364 ? -8.508 -27.109 -13.305 1 93 364 LEU A O 1
ATOM 2804 N N . ASP A 1 365 ? -8.969 -28.625 -14.844 1 92.56 365 ASP A N 1
ATOM 2805 C CA . ASP A 1 365 ? -9.555 -29.578 -13.906 1 92.56 365 ASP A CA 1
ATOM 2806 C C . ASP A 1 365 ? -8.82 -30.922 -13.945 1 92.56 365 ASP A C 1
ATOM 2808 O O . ASP A 1 365 ? -7.836 -31.078 -14.68 1 92.56 365 ASP A O 1
ATOM 2812 N N . GLU A 1 366 ? -9.234 -31.828 -13.117 1 91.44 366 GLU A N 1
ATOM 2813 C CA . GLU A 1 366 ? -8.555 -33.125 -12.984 1 91.44 366 GLU A CA 1
ATOM 2814 C C . GLU A 1 366 ? -8.508 -33.875 -14.312 1 91.44 366 GLU A C 1
ATOM 2816 O O . GLU A 1 366 ? -7.523 -34.531 -14.617 1 91.44 366 GLU A O 1
ATOM 2821 N N . ASP A 1 367 ? -9.555 -33.75 -15.102 1 88.94 367 ASP A N 1
ATOM 2822 C CA . ASP A 1 367 ? -9.672 -34.5 -16.344 1 88.94 367 ASP A CA 1
ATOM 2823 C C . ASP A 1 367 ? -8.844 -33.844 -17.453 1 88.94 367 ASP A C 1
ATOM 2825 O O . ASP A 1 367 ? -8.289 -34.562 -18.312 1 88.94 367 ASP A O 1
ATOM 2829 N N . SER A 1 368 ? -8.773 -32.562 -17.469 1 88.81 368 SER A N 1
ATOM 2830 C CA . SER A 1 368 ? -8.086 -31.875 -18.547 1 88.81 368 SER A CA 1
ATOM 2831 C C . SER A 1 368 ? -6.594 -31.766 -18.281 1 88.81 368 SER A C 1
ATOM 2833 O O . SER A 1 368 ? -5.801 -31.594 -19.203 1 88.81 368 SER A O 1
ATOM 2835 N N . TRP A 1 369 ? -6.137 -31.969 -17.062 1 92.5 369 TRP A N 1
ATOM 2836 C CA . TRP A 1 369 ? -4.75 -31.734 -16.656 1 92.5 369 TRP A CA 1
ATOM 2837 C C . TRP A 1 369 ? -3.799 -32.625 -17.453 1 92.5 369 TRP A C 1
ATOM 2839 O O . TRP A 1 369 ? -2.848 -32.125 -18.062 1 92.5 369 TRP A O 1
ATOM 2849 N N . PRO A 1 370 ? -4.09 -33.938 -17.656 1 89.25 370 PRO A N 1
ATOM 2850 C CA . PRO A 1 370 ? -3.141 -34.812 -18.375 1 89.25 370 PRO A CA 1
ATOM 2851 C C . PRO A 1 370 ? -3.031 -34.469 -19.859 1 89.25 370 PRO A C 1
ATOM 2853 O O . PRO A 1 370 ? -2.059 -34.844 -20.516 1 89.25 370 PRO A O 1
ATOM 2856 N N . ARG A 1 371 ? -4.004 -33.75 -20.328 1 84.75 371 ARG A N 1
ATOM 2857 C CA . ARG A 1 371 ? -3.982 -33.375 -21.734 1 84.75 371 ARG A CA 1
ATOM 2858 C C . ARG A 1 371 ? -2.992 -32.25 -21.984 1 84.75 371 ARG A C 1
ATOM 2860 O O . ARG A 1 371 ? -2.523 -32.062 -23.125 1 84.75 371 ARG A O 1
ATOM 2867 N N . TRP A 1 372 ? -2.689 -31.547 -20.969 1 88.38 372 TRP A N 1
ATOM 2868 C CA . TRP A 1 372 ? -1.859 -30.359 -21.141 1 88.38 372 TRP A CA 1
ATOM 2869 C C . TRP A 1 372 ? -0.445 -30.594 -20.625 1 88.38 372 TRP A C 1
ATOM 2871 O O . TRP A 1 372 ? 0.473 -29.828 -20.922 1 88.38 372 TRP A O 1
ATOM 2881 N N . PHE A 1 373 ? -0.251 -31.672 -19.828 1 91.69 373 PHE A N 1
ATOM 2882 C CA . PHE A 1 373 ? 1.038 -31.875 -19.188 1 91.69 373 PHE A CA 1
ATOM 2883 C C . PHE A 1 373 ? 1.756 -33.062 -19.781 1 91.69 373 PHE A C 1
ATOM 2885 O O . PHE A 1 373 ? 1.191 -34.156 -19.859 1 91.69 373 PHE A O 1
ATOM 2892 N N . ASP A 1 374 ? 2.998 -32.812 -20.234 1 88.62 374 ASP A N 1
ATOM 2893 C CA . ASP A 1 374 ? 3.869 -33.906 -20.688 1 88.62 374 ASP A CA 1
ATOM 2894 C C . ASP A 1 374 ? 4.77 -34.406 -19.562 1 88.62 374 ASP A C 1
ATOM 2896 O O . ASP A 1 374 ? 5.758 -33.75 -19.219 1 88.62 374 ASP A O 1
ATOM 2900 N N . GLU A 1 375 ? 4.551 -35.531 -19.078 1 86.56 375 GLU A N 1
ATOM 2901 C CA . GLU A 1 375 ? 5.219 -36.062 -17.906 1 86.56 375 GLU A CA 1
ATOM 2902 C C . GLU A 1 375 ? 6.68 -36.406 -18.203 1 86.56 375 GLU A C 1
ATOM 2904 O O . GLU A 1 375 ? 7.516 -36.406 -17.297 1 86.56 375 GLU A O 1
ATOM 2909 N N . GLU A 1 376 ? 7.008 -36.656 -19.422 1 84.81 376 GLU A N 1
ATOM 2910 C CA . GLU A 1 376 ? 8.359 -37.062 -19.781 1 84.81 376 GLU A CA 1
ATOM 2911 C C . GLU A 1 376 ? 9.289 -35.844 -19.891 1 84.81 376 GLU A C 1
ATOM 2913 O O . GLU A 1 376 ? 10.453 -35.906 -19.5 1 84.81 376 GLU A O 1
ATOM 2918 N N . THR A 1 377 ? 8.766 -34.75 -20.375 1 86.38 377 THR A N 1
ATOM 2919 C CA . THR A 1 377 ? 9.617 -33.594 -20.656 1 86.38 377 THR A CA 1
ATOM 2920 C C . THR A 1 377 ? 9.352 -32.469 -19.672 1 86.38 377 THR A C 1
ATOM 2922 O O . THR A 1 377 ? 10.055 -31.453 -19.672 1 86.38 377 THR A O 1
ATOM 2925 N N . CYS A 1 378 ? 8.336 -32.719 -18.766 1 90.06 378 CYS A N 1
ATOM 2926 C CA . CYS A 1 378 ? 7.902 -31.656 -17.859 1 90.06 378 CYS A CA 1
ATOM 2927 C C . CYS A 1 378 ? 7.523 -30.391 -18.625 1 90.06 378 CYS A C 1
ATOM 2929 O O . CYS A 1 378 ? 7.934 -29.297 -18.266 1 90.06 378 CYS A O 1
ATOM 2931 N N . GLU A 1 379 ? 6.871 -30.594 -19.734 1 89.5 379 GLU A N 1
ATOM 2932 C CA . GLU A 1 379 ? 6.465 -29.5 -20.594 1 89.5 379 GLU A CA 1
ATOM 2933 C C . GLU A 1 379 ? 4.945 -29.422 -20.719 1 89.5 379 GLU A C 1
ATOM 2935 O O . GLU A 1 379 ? 4.238 -30.344 -20.312 1 89.5 379 GLU A O 1
ATOM 2940 N N . ILE A 1 380 ? 4.449 -28.266 -21.062 1 88.25 380 ILE A N 1
ATOM 2941 C CA . ILE A 1 380 ? 3.035 -28.062 -21.359 1 88.25 380 ILE A CA 1
ATOM 2942 C C . ILE A 1 380 ? 2.779 -28.281 -22.844 1 88.25 380 ILE A C 1
ATOM 2944 O O . ILE A 1 380 ? 3.504 -27.75 -23.688 1 88.25 380 ILE A O 1
ATOM 2948 N N . HIS A 1 381 ? 1.859 -29.25 -23.078 1 76.94 381 HIS A N 1
ATOM 2949 C CA . HIS A 1 381 ? 1.518 -29.594 -24.469 1 76.94 381 HIS A CA 1
ATOM 2950 C C . HIS A 1 381 ? 0.31 -28.797 -24.938 1 76.94 381 HIS A C 1
ATOM 2952 O O . HIS A 1 381 ? -0.666 -28.625 -24.203 1 76.94 381 HIS A O 1
ATOM 2958 N N . CYS A 1 382 ? 0.369 -27.969 -25.734 1 67 382 CYS A N 1
ATOM 2959 C CA . CYS A 1 382 ? -0.816 -27.344 -26.312 1 67 382 CYS A CA 1
ATOM 2960 C C . CYS A 1 382 ? -1.668 -28.375 -27.047 1 67 382 CYS A C 1
ATOM 2962 O O . CYS A 1 382 ? -1.138 -29.234 -27.75 1 67 382 CYS A O 1
ATOM 2964 N N . GLY A 1 383 ? -2.703 -29.141 -26.547 1 48.66 383 GLY A N 1
ATOM 2965 C CA . GLY A 1 383 ? -3.561 -30.203 -27.062 1 48.66 383 GLY A CA 1
ATOM 2966 C C . GLY A 1 383 ? -3.639 -30.219 -28.578 1 48.66 383 GLY A C 1
ATOM 2967 O O . GLY A 1 383 ? -3.709 -31.281 -29.188 1 48.66 383 GLY A O 1
ATOM 2968 N N . TRP A 1 384 ? -4.496 -29.219 -29.25 1 41.38 384 TRP A N 1
ATOM 2969 C CA . TRP A 1 384 ? -5.191 -29.766 -30.422 1 41.38 384 TRP A CA 1
ATOM 2970 C C . TRP A 1 384 ? -4.203 -30.422 -31.375 1 41.38 384 TRP A C 1
ATOM 2972 O O . TRP A 1 384 ? -3.32 -29.75 -31.922 1 41.38 384 TRP A O 1
ATOM 2982 N N . GLY A 1 385 ? -3.77 -31.469 -31.047 1 38.28 385 GLY A N 1
ATOM 2983 C CA . GLY A 1 385 ? -3.594 -32.344 -32.188 1 38.28 385 GLY A CA 1
ATOM 2984 C C . GLY A 1 385 ? -4.715 -32.25 -33.188 1 38.28 385 GLY A C 1
ATOM 2985 O O . GLY A 1 385 ? -5.73 -32.938 -33.094 1 38.28 385 GLY A O 1
ATOM 2986 N N . GLY A 1 386 ? -5.25 -31.172 -33.656 1 33.81 386 GLY A N 1
ATOM 2987 C CA . GLY A 1 386 ? -5.879 -31.375 -34.969 1 33.81 386 GLY A CA 1
ATOM 2988 C C . GLY A 1 386 ? -5.125 -32.344 -35.844 1 33.81 386 GLY A C 1
ATOM 2989 O O . GLY A 1 386 ? -4.016 -32.031 -36.312 1 33.81 386 GLY A O 1
ATOM 2990 N N . ARG A 1 387 ? -5.105 -33.688 -35.594 1 33.25 387 ARG A N 1
ATOM 2991 C CA . ARG A 1 387 ? -5.309 -34.5 -36.812 1 33.25 387 ARG A CA 1
ATOM 2992 C C . ARG A 1 387 ? -6.371 -33.875 -37.719 1 33.25 387 ARG A C 1
ATOM 2994 O O . ARG A 1 387 ? -7.52 -33.719 -37.281 1 33.25 387 ARG A O 1
ATOM 3001 N N . LEU A 1 388 ? -6.004 -32.844 -38.531 1 31.22 388 LEU A N 1
ATOM 3002 C CA . LEU A 1 388 ? -6.734 -32.75 -39.781 1 31.22 388 LEU A CA 1
ATOM 3003 C C . LEU A 1 388 ? -7.234 -34.094 -40.25 1 31.22 388 LEU A C 1
ATOM 3005 O O . LEU A 1 388 ? -6.441 -35.031 -40.438 1 31.22 388 LEU A O 1
ATOM 3009 N N . GLU A 1 389 ? -8.273 -34.594 -39.625 1 26.38 389 GLU A N 1
ATOM 3010 C CA . GLU A 1 389 ? -8.867 -35.562 -40.531 1 26.38 389 GLU A CA 1
ATOM 3011 C C . GLU A 1 389 ? -8.727 -35.125 -42 1 26.38 389 GLU A C 1
ATOM 3013 O O . GLU A 1 389 ? -9.031 -33.969 -42.344 1 26.38 389 GLU A O 1
ATOM 3018 N N . GLU A 1 390 ? -7.66 -35.594 -42.656 1 25.59 390 GLU A N 1
ATOM 3019 C CA . GLU A 1 390 ? -7.707 -35.75 -44.094 1 25.59 390 GLU A CA 1
ATOM 3020 C C . GLU A 1 390 ? -9.109 -36.125 -44.562 1 25.59 390 GLU A C 1
ATOM 3022 O O . GLU A 1 390 ? -9.633 -37.188 -44.219 1 25.59 390 GLU A O 1
ATOM 3027 N N . ASP A 1 391 ? -10.141 -35.219 -44.406 1 22.98 391 ASP A N 1
ATOM 3028 C CA . ASP A 1 391 ? -10.945 -35.531 -45.594 1 22.98 391 ASP A CA 1
ATOM 3029 C C . ASP A 1 391 ? -10.195 -35.156 -46.875 1 22.98 391 ASP A C 1
ATOM 3031 O O . ASP A 1 391 ? -9.555 -34.094 -46.938 1 22.98 391 ASP A O 1
ATOM 3035 N N . MET B 1 1 ? 32.812 -29.281 32.281 1 20.8 1 MET B N 1
ATOM 3036 C CA . MET B 1 1 ? 31.844 -29.844 31.328 1 20.8 1 MET B CA 1
ATOM 3037 C C . MET B 1 1 ? 30.781 -28.812 30.953 1 20.8 1 MET B C 1
ATOM 3039 O O . MET B 1 1 ? 30.031 -28.344 31.812 1 20.8 1 MET B O 1
ATOM 3043 N N . PRO B 1 2 ? 30.938 -27.719 30.078 1 21.61 2 PRO B N 1
ATOM 3044 C CA . PRO B 1 2 ? 30.609 -26.297 30.109 1 21.61 2 PRO B CA 1
ATOM 3045 C C . PRO B 1 2 ? 29.188 -26 29.625 1 21.61 2 PRO B C 1
ATOM 3047 O O . PRO B 1 2 ? 28.734 -26.609 28.656 1 21.61 2 PRO B O 1
ATOM 3050 N N . SER B 1 3 ? 28.188 -25.75 30.562 1 21.86 3 SER B N 1
ATOM 3051 C CA . SER B 1 3 ? 26.734 -25.75 30.734 1 21.86 3 SER B CA 1
ATOM 3052 C C . SER B 1 3 ? 26.062 -24.703 29.844 1 21.86 3 SER B C 1
ATOM 3054 O O . SER B 1 3 ? 26.312 -23.5 30.016 1 21.86 3 SER B O 1
ATOM 3056 N N . ARG B 1 4 ? 25.828 -24.953 28.484 1 22.5 4 ARG B N 1
ATOM 3057 C CA . ARG B 1 4 ? 25.484 -24.266 27.25 1 22.5 4 ARG B CA 1
ATOM 3058 C C . ARG B 1 4 ? 24.188 -23.484 27.391 1 22.5 4 ARG B C 1
ATOM 3060 O O . ARG B 1 4 ? 23.141 -24.062 27.703 1 22.5 4 ARG B O 1
ATOM 3067 N N . GLN B 1 5 ? 24.125 -22.078 27.625 1 17.2 5 GLN B N 1
ATOM 3068 C CA . GLN B 1 5 ? 23.25 -20.969 28.016 1 17.2 5 GLN B CA 1
ATOM 3069 C C . GLN B 1 5 ? 22.156 -20.734 26.984 1 17.2 5 GLN B C 1
ATOM 3071 O O . GLN B 1 5 ? 22.391 -20.078 25.953 1 17.2 5 GLN B O 1
ATOM 3076 N N . ARG B 1 6 ? 21.219 -21.641 26.5 1 21.11 6 ARG B N 1
ATOM 3077 C CA . ARG B 1 6 ? 20.219 -21.891 25.484 1 21.11 6 ARG B CA 1
ATOM 3078 C C . ARG B 1 6 ? 19 -21 25.672 1 21.11 6 ARG B C 1
ATOM 3080 O O . ARG B 1 6 ? 17.984 -21.172 25 1 21.11 6 ARG B O 1
ATOM 3087 N N . ASP B 1 7 ? 18.766 -20.094 26.656 1 17.78 7 ASP B N 1
ATOM 3088 C CA . ASP B 1 7 ? 17.453 -19.828 27.25 1 17.78 7 ASP B CA 1
ATOM 3089 C C . ASP B 1 7 ? 16.672 -18.844 26.375 1 17.78 7 ASP B C 1
ATOM 3091 O O . ASP B 1 7 ? 15.438 -18.781 26.469 1 17.78 7 ASP B O 1
ATOM 3095 N N . GLY B 1 8 ? 17.188 -17.766 25.766 1 18.78 8 GLY B N 1
ATOM 3096 C CA . GLY B 1 8 ? 16.562 -16.438 25.797 1 18.78 8 GLY B CA 1
ATOM 3097 C C . GLY B 1 8 ? 15.453 -16.281 24.781 1 18.78 8 GLY B C 1
ATOM 3098 O O . GLY B 1 8 ? 15.305 -15.227 24.172 1 18.78 8 GLY B O 1
ATOM 3099 N N . PHE B 1 9 ? 14.891 -17.234 24.016 1 20.08 9 PHE B N 1
ATOM 3100 C CA . PHE B 1 9 ? 14.016 -17.047 22.859 1 20.08 9 PHE B CA 1
ATOM 3101 C C . PHE B 1 9 ? 12.648 -16.531 23.297 1 20.08 9 PHE B C 1
ATOM 3103 O O . PHE B 1 9 ? 11.664 -17.281 23.312 1 20.08 9 PHE B O 1
ATOM 3110 N N . ARG B 1 10 ? 12.414 -15.781 24.375 1 18.92 10 ARG B N 1
ATOM 3111 C CA . ARG B 1 10 ? 11.109 -15.695 25.031 1 18.92 10 ARG B CA 1
ATOM 3112 C C . ARG B 1 10 ? 10.039 -15.203 24.062 1 18.92 10 ARG B C 1
ATOM 3114 O O . ARG B 1 10 ? 10.359 -14.734 22.969 1 18.92 10 ARG B O 1
ATOM 3121 N N . ARG B 1 11 ? 9.039 -14.07 24.516 1 19.56 11 ARG B N 1
ATOM 3122 C CA . ARG B 1 11 ? 7.609 -13.797 24.656 1 19.56 11 ARG B CA 1
ATOM 3123 C C . ARG B 1 11 ? 7.066 -13.031 23.453 1 19.56 11 ARG B C 1
ATOM 3125 O O . ARG B 1 11 ? 7.242 -11.82 23.359 1 19.56 11 ARG B O 1
ATOM 3132 N N . TYR B 1 12 ? 7.297 -13.344 22.328 1 18.84 12 TYR B N 1
ATOM 3133 C CA . TYR B 1 12 ? 6.762 -12.648 21.156 1 18.84 12 TYR B CA 1
ATOM 3134 C C . TYR B 1 12 ? 5.246 -12.523 21.25 1 18.84 12 TYR B C 1
ATOM 3136 O O . TYR B 1 12 ? 4.527 -13.523 21.125 1 18.84 12 TYR B O 1
ATOM 3144 N N . ARG B 1 13 ? 4.645 -11.594 22.125 1 21.31 13 ARG B N 1
ATOM 3145 C CA . ARG B 1 13 ? 3.27 -11.266 22.484 1 21.31 13 ARG B CA 1
ATOM 3146 C C . ARG B 1 13 ? 2.426 -11.031 21.234 1 21.31 13 ARG B C 1
ATOM 3148 O O . ARG B 1 13 ? 2.859 -10.352 20.297 1 21.31 13 ARG B O 1
ATOM 3155 N N . SER B 1 14 ? 1.342 -11.797 20.891 1 23.11 14 SER B N 1
ATOM 3156 C CA . SER B 1 14 ? 0.296 -12.344 20.047 1 23.11 14 SER B CA 1
ATOM 3157 C C . SER B 1 14 ? -0.788 -11.305 19.766 1 23.11 14 SER B C 1
ATOM 3159 O O . SER B 1 14 ? -1.843 -11.633 19.219 1 23.11 14 SER B O 1
ATOM 3161 N N . GLY B 1 15 ? -0.644 -9.945 20 1 22.59 15 GLY B N 1
ATOM 3162 C CA . GLY B 1 15 ? -1.842 -9.125 20.094 1 22.59 15 GLY B CA 1
ATOM 3163 C C . GLY B 1 15 ? -2.479 -8.852 18.75 1 22.59 15 GLY B C 1
ATOM 3164 O O . GLY B 1 15 ? -3.299 -7.938 18.625 1 22.59 15 GLY B O 1
ATOM 3165 N N . ILE B 1 16 ? -2.26 -9.406 17.719 1 23.38 16 ILE B N 1
ATOM 3166 C CA . ILE B 1 16 ? -2.619 -8.812 16.422 1 23.38 16 ILE B CA 1
ATOM 3167 C C . ILE B 1 16 ? -4.137 -8.836 16.25 1 23.38 16 ILE B C 1
ATOM 3169 O O . ILE B 1 16 ? -4.723 -9.898 16.047 1 23.38 16 ILE B O 1
ATOM 3173 N N . TRP B 1 17 ? -5.02 -7.949 16.938 1 24.05 17 TRP B N 1
ATOM 3174 C CA . TRP B 1 17 ? -6.457 -7.902 17.172 1 24.05 17 TRP B CA 1
ATOM 3175 C C . TRP B 1 17 ? -7.215 -7.527 15.906 1 24.05 17 TRP B C 1
ATOM 3177 O O . TRP B 1 17 ? -8.445 -7.645 15.852 1 24.05 17 TRP B O 1
ATOM 3187 N N . GLY B 1 18 ? -6.793 -6.863 14.977 1 24.45 18 GLY B N 1
ATOM 3188 C CA . GLY B 1 18 ? -7.7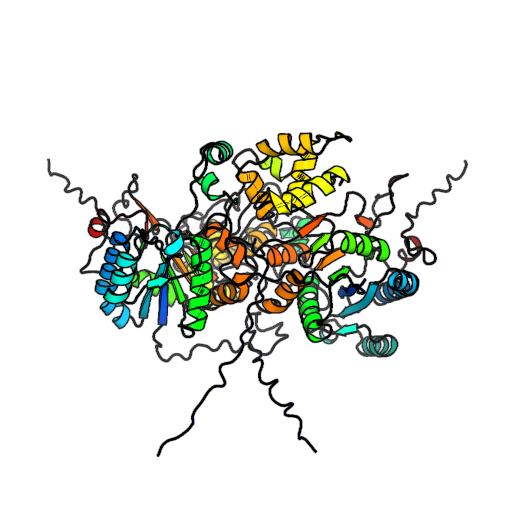58 -5.953 14.375 1 24.45 18 GLY B CA 1
ATOM 3189 C C . GLY B 1 18 ? -8.805 -6.668 13.539 1 24.45 18 GLY B C 1
ATOM 3190 O O . GLY B 1 18 ? -9.469 -6.043 12.711 1 24.45 18 GLY B O 1
ATOM 3191 N N . LEU B 1 19 ? -8.727 -7.934 13.164 1 24.84 19 LEU B N 1
ATOM 3192 C CA . LEU B 1 19 ? -9.789 -8.438 12.297 1 24.84 19 LEU B CA 1
ATOM 3193 C C . LEU B 1 19 ? -11.133 -8.406 13.016 1 24.84 19 LEU B C 1
ATOM 3195 O O . LEU B 1 19 ? -11.188 -8.406 14.25 1 24.84 19 LEU B O 1
ATOM 3199 N N . SER B 1 20 ? -12.469 -8.141 12.453 1 25.84 20 SER B N 1
ATOM 3200 C CA . SER B 1 20 ? -13.75 -8.312 13.125 1 25.84 20 SER B CA 1
ATOM 3201 C C . SER B 1 20 ? -13.773 -9.578 13.977 1 25.84 20 SER B C 1
ATOM 3203 O O . SER B 1 20 ? -12.945 -10.477 13.781 1 25.84 20 SER B O 1
ATOM 3205 N N . ALA B 1 21 ? -14.773 -9.852 15.18 1 27.16 21 ALA B N 1
ATOM 3206 C CA . ALA B 1 21 ? -14.984 -10.914 16.156 1 27.16 21 ALA B CA 1
ATOM 3207 C C . ALA B 1 21 ? -15.078 -12.273 15.477 1 27.16 21 ALA B C 1
ATOM 3209 O O . ALA B 1 21 ? -14.664 -13.289 16.047 1 27.16 21 ALA B O 1
ATOM 3210 N N . ARG B 1 22 ? -15.961 -12.375 14.43 1 26.52 22 ARG B N 1
ATOM 3211 C CA . ARG B 1 22 ? -16.328 -13.742 14.086 1 26.52 22 ARG B CA 1
ATOM 3212 C C . ARG B 1 22 ? -15.125 -14.516 13.547 1 26.52 22 ARG B C 1
ATOM 3214 O O . ARG B 1 22 ? -15.023 -15.727 13.75 1 26.52 22 ARG B O 1
ATOM 3221 N N . TRP B 1 23 ? -14.648 -14.078 12.469 1 26.52 23 TRP B N 1
ATOM 3222 C CA . TRP B 1 23 ? -13.672 -14.984 11.859 1 26.52 23 TRP B CA 1
ATOM 3223 C C . TRP B 1 23 ? -12.312 -14.859 12.547 1 26.52 23 TRP B C 1
ATOM 3225 O O . TRP B 1 23 ? -11.422 -14.156 12.055 1 26.52 23 TRP B O 1
ATOM 3235 N N . ALA B 1 24 ? -12.227 -14.828 13.906 1 26.66 24 ALA B N 1
ATOM 3236 C CA . ALA B 1 24 ? -11.094 -14.68 14.82 1 26.66 24 ALA B CA 1
ATOM 3237 C C . ALA B 1 24 ? -10.055 -15.781 14.586 1 26.66 24 ALA B C 1
ATOM 3239 O O . ALA B 1 24 ? -10.211 -16.906 15.078 1 26.66 24 ALA B O 1
ATOM 3240 N N . LEU B 1 25 ? -9.648 -16.031 13.539 1 26.81 25 LEU B N 1
ATOM 3241 C CA . LEU B 1 25 ? -8.625 -17.031 13.781 1 26.81 25 LEU B CA 1
ATOM 3242 C C . LEU B 1 25 ? -7.828 -16.703 15.047 1 26.81 25 LEU B C 1
ATOM 3244 O O . LEU B 1 25 ? -7.25 -17.594 15.672 1 26.81 25 LEU B O 1
ATOM 3248 N N . PHE B 1 26 ? -7.117 -15.562 15.109 1 28.48 26 PHE B N 1
ATOM 3249 C CA . PHE B 1 26 ? -6.355 -15.273 16.312 1 28.48 26 PHE B CA 1
ATOM 3250 C C . PHE B 1 26 ? -7.27 -14.758 17.422 1 28.48 26 PHE B C 1
ATOM 3252 O O . PHE B 1 26 ? -8.375 -14.289 17.156 1 28.48 26 PHE B O 1
ATOM 3259 N N . GLY B 1 27 ? -6.965 -15.062 18.812 1 25.5 27 GLY B N 1
ATOM 3260 C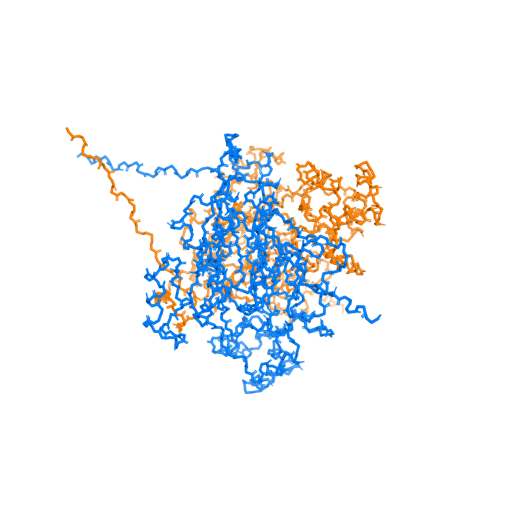 CA . GLY B 1 27 ? -7.719 -14.75 20.016 1 25.5 27 GLY B CA 1
ATOM 3261 C C . GLY B 1 27 ? -8.336 -13.367 20 1 25.5 27 GLY B C 1
ATOM 3262 O O . GLY B 1 27 ? -7.965 -12.531 19.156 1 25.5 27 GLY B O 1
ATOM 3263 N N . PRO B 1 28 ? -9.406 -13.211 20.734 1 24.39 28 PRO B N 1
ATOM 3264 C CA . PRO B 1 28 ? -10.141 -11.953 20.859 1 24.39 28 PRO B CA 1
ATOM 3265 C C . PRO B 1 28 ? -9.219 -10.742 20.969 1 24.39 28 PRO B C 1
ATOM 3267 O O . PRO B 1 28 ? -8.234 -10.773 21.719 1 24.39 28 PRO B O 1
ATOM 3270 N N . CYS B 1 29 ? -8.773 -10.273 19.875 1 27.23 29 CYS B N 1
ATOM 3271 C CA . CYS B 1 29 ? -8.094 -9 20.078 1 27.23 29 CYS B CA 1
ATOM 3272 C C . CYS B 1 29 ? -8.789 -8.188 21.172 1 27.23 29 CYS B C 1
ATOM 3274 O O . CYS B 1 29 ? -9.977 -7.863 21.047 1 27.23 29 CYS B O 1
ATOM 3276 N N . LEU B 1 30 ? -8.477 -8.438 22.406 1 24.28 30 LEU B N 1
ATOM 3277 C CA . LEU B 1 30 ? -8.898 -7.543 23.469 1 24.28 30 LEU B CA 1
ATOM 3278 C C . LEU B 1 30 ? -8.773 -6.086 23.047 1 24.28 30 LEU B C 1
ATOM 3280 O O . LEU B 1 30 ? -7.664 -5.602 22.797 1 24.28 30 LEU B O 1
ATOM 3284 N N . TRP B 1 31 ? -9.609 -5.715 22.141 1 25.86 31 TRP B N 1
ATOM 3285 C CA . TRP B 1 31 ? -9.758 -4.262 22.141 1 25.86 31 TRP B CA 1
ATOM 3286 C C . TRP B 1 31 ? -9.625 -3.693 23.547 1 25.86 31 TRP B C 1
ATOM 3288 O O . TRP B 1 31 ? -10.414 -4.031 24.438 1 25.86 31 TRP B O 1
ATOM 3298 N N . LYS B 1 32 ? -8.438 -3.764 24.062 1 28.3 32 LYS B N 1
ATOM 3299 C CA . LYS B 1 32 ? -8.414 -3.027 25.312 1 28.3 32 LYS B CA 1
ATOM 3300 C C . LYS B 1 32 ? -9.172 -1.709 25.203 1 28.3 32 LYS B C 1
ATOM 3302 O O . LYS B 1 32 ? -8.805 -0.843 24.406 1 28.3 32 LYS B O 1
ATOM 3307 N N . LEU B 1 33 ? -10.422 -1.744 25.281 1 26.8 33 LEU B N 1
ATOM 3308 C CA . LEU B 1 33 ? -10.984 -0.485 25.766 1 26.8 33 LEU B CA 1
ATOM 3309 C C . LEU B 1 33 ? -10.023 0.206 26.734 1 26.8 33 LEU B C 1
ATOM 3311 O O . LEU B 1 33 ? -9.57 -0.403 27.703 1 26.8 33 LEU B O 1
ATOM 3315 N N . VAL B 1 34 ? -9.141 1.055 26.188 1 32.09 34 VAL B N 1
ATOM 3316 C CA . VAL B 1 34 ? -8.539 1.96 27.156 1 32.09 34 VAL B CA 1
ATOM 3317 C C . VAL B 1 34 ? -9.5 2.174 28.328 1 32.09 34 VAL B C 1
ATOM 3319 O O . VAL B 1 34 ? -10.703 2.35 28.125 1 32.09 34 VAL B O 1
ATOM 3322 N N . SER B 1 35 ? -9.312 1.552 29.344 1 32.53 35 SER B N 1
ATOM 3323 C CA . SER B 1 35 ? -9.969 1.841 30.625 1 32.53 35 SER B CA 1
ATOM 3324 C C . SER B 1 35 ? -10.398 3.301 30.703 1 32.53 35 SER B C 1
ATOM 3326 O O . SER B 1 35 ? -9.734 4.184 30.156 1 32.53 35 SER B O 1
ATOM 3328 N N . ALA B 1 36 ? -11.648 3.691 30.906 1 36.62 36 ALA B N 1
ATOM 3329 C CA . ALA B 1 36 ? -12.445 4.875 31.219 1 36.62 36 ALA B CA 1
ATOM 3330 C C . ALA B 1 36 ? -11.68 5.809 32.156 1 36.62 36 ALA B C 1
ATOM 3332 O O . ALA B 1 36 ? -12.258 6.758 32.688 1 36.62 36 ALA B O 1
ATOM 3333 N N . ASP B 1 37 ? -10.695 5.488 32.906 1 40.88 37 ASP B N 1
ATOM 3334 C CA . ASP B 1 37 ? -10.266 6.656 33.688 1 40.88 37 ASP B CA 1
ATOM 3335 C C . ASP B 1 37 ? -9.781 7.773 32.75 1 40.88 37 ASP B C 1
ATOM 3337 O O . ASP B 1 37 ? -9.156 7.508 31.734 1 40.88 37 ASP B O 1
ATOM 3341 N N . PRO B 1 38 ? -10.375 9 32.656 1 52.66 38 PRO B N 1
ATOM 3342 C CA . PRO B 1 38 ? -10.211 10.109 31.703 1 52.66 38 PRO B CA 1
ATOM 3343 C C . PRO B 1 38 ? -8.758 10.297 31.281 1 52.66 38 PRO B C 1
ATOM 3345 O O . PRO B 1 38 ? -7.957 10.883 32 1 52.66 38 PRO B O 1
ATOM 3348 N N . ARG B 1 39 ? -8.008 9.328 30.812 1 64.88 39 ARG B N 1
ATOM 3349 C CA . ARG B 1 39 ? -6.57 9.352 30.547 1 64.88 39 ARG B CA 1
ATOM 3350 C C . ARG B 1 39 ? -6.215 10.469 29.562 1 64.88 39 ARG B C 1
ATOM 3352 O O . ARG B 1 39 ? -7.023 10.836 28.719 1 64.88 39 ARG B O 1
ATOM 3359 N N . GLU B 1 40 ? -5.254 11.234 29.969 1 87.56 40 GLU B N 1
ATOM 3360 C CA . GLU B 1 40 ? -4.648 12.266 29.141 1 87.56 40 GLU B CA 1
ATOM 3361 C C . GLU B 1 40 ? -4.172 11.68 27.797 1 87.56 40 GLU B C 1
ATOM 3363 O O . GLU B 1 40 ? -3.674 10.555 27.75 1 87.56 40 GLU B O 1
ATOM 3368 N N . LEU B 1 41 ? -4.656 12.25 26.781 1 94.62 41 LEU B N 1
ATOM 3369 C CA . LEU B 1 41 ? -4.223 11.867 25.438 1 94.62 41 LEU B CA 1
ATOM 3370 C C . LEU B 1 41 ? -2.832 12.422 25.141 1 94.62 41 LEU B C 1
ATOM 3372 O O . LEU B 1 41 ? -2.594 13.617 25.281 1 94.62 41 LEU B O 1
ATOM 3376 N N . ARG B 1 42 ? -1.91 11.531 24.922 1 97 42 ARG B N 1
ATOM 3377 C CA . ARG B 1 42 ? -0.556 11.945 24.562 1 97 42 ARG B CA 1
ATOM 3378 C C . ARG B 1 42 ? -0.437 12.188 23.062 1 97 42 ARG B C 1
ATOM 3380 O O . ARG B 1 42 ? -0.576 11.258 22.266 1 97 42 ARG B O 1
ATOM 3387 N N . VAL B 1 43 ? -0.158 13.391 22.719 1 98.19 43 VAL B N 1
ATOM 3388 C CA . VAL B 1 43 ? -0.138 13.812 21.312 1 98.19 43 VAL B CA 1
ATOM 3389 C C . VAL B 1 43 ? 1.249 14.336 20.953 1 98.19 43 VAL B C 1
ATOM 3391 O O . VAL B 1 43 ? 1.774 15.227 21.625 1 98.19 43 VAL B O 1
ATOM 3394 N N . GLN B 1 44 ? 1.837 13.734 20.016 1 98.38 44 GLN B N 1
ATOM 3395 C CA . GLN B 1 44 ? 3.102 14.227 19.484 1 98.38 44 GLN B CA 1
ATOM 3396 C C . GLN B 1 44 ? 2.877 15.047 18.219 1 98.38 44 GLN B C 1
ATOM 3398 O O . GLN B 1 44 ? 2.32 14.555 17.234 1 98.38 44 GLN B O 1
ATOM 3403 N N . VAL B 1 45 ? 3.281 16.297 18.234 1 98.62 45 VAL B N 1
ATOM 3404 C CA . VAL B 1 45 ? 3.246 17.141 17.047 1 98.62 45 VAL B CA 1
ATOM 3405 C C . VAL B 1 45 ? 4.609 17.141 16.359 1 98.62 45 VAL B C 1
ATOM 3407 O O . VAL B 1 45 ? 5.59 17.656 16.906 1 98.62 45 VAL B O 1
ATOM 3410 N N . ASN B 1 46 ? 4.664 16.5 15.203 1 98.62 46 ASN B N 1
ATOM 3411 C CA . ASN B 1 46 ? 5.891 16.391 14.422 1 98.62 46 ASN B CA 1
ATOM 3412 C C . ASN B 1 46 ? 5.91 17.375 13.25 1 98.62 46 ASN B C 1
ATOM 3414 O O . ASN B 1 46 ? 5.051 17.312 12.375 1 98.62 46 ASN B O 1
ATOM 3418 N N . ILE B 1 47 ? 6.957 18.188 13.234 1 98.81 47 ILE B N 1
ATOM 3419 C CA . ILE B 1 47 ? 7.031 19.219 12.211 1 98.81 47 ILE B CA 1
ATOM 3420 C C . ILE B 1 47 ? 8.359 19.125 11.469 1 98.81 47 ILE B C 1
ATOM 3422 O O . ILE B 1 47 ? 9.398 19.562 11.969 1 98.81 47 ILE B O 1
ATOM 3426 N N . PRO B 1 48 ? 8.344 18.562 10.273 1 98.25 48 PRO B N 1
ATOM 3427 C CA . PRO B 1 48 ? 9.531 18.734 9.438 1 98.25 48 PRO B CA 1
ATOM 3428 C C . PRO B 1 48 ? 9.773 20.188 9.039 1 98.25 48 PRO B C 1
ATOM 3430 O O . PRO B 1 48 ? 8.875 20.844 8.508 1 98.25 48 PRO B O 1
ATOM 3433 N N . SER B 1 49 ? 10.922 20.734 9.359 1 97.56 49 SER B N 1
ATOM 3434 C CA . SER B 1 49 ? 11.25 22.125 9.062 1 97.56 49 SER B CA 1
ATOM 3435 C C . SER B 1 49 ? 12.664 22.25 8.508 1 97.56 49 SER B C 1
ATOM 3437 O O . SER B 1 49 ? 13.562 21.5 8.898 1 97.56 49 SER B O 1
ATOM 3439 N N . ALA B 1 50 ? 12.82 23.141 7.57 1 95.94 50 ALA B N 1
ATOM 3440 C CA . ALA B 1 50 ? 14.156 23.422 7.047 1 95.94 50 ALA B CA 1
ATOM 3441 C C . ALA B 1 50 ? 14.938 24.312 7.996 1 95.94 50 ALA B C 1
ATOM 3443 O O . ALA B 1 50 ? 14.367 25.188 8.656 1 95.94 50 ALA B O 1
ATOM 3444 N N . TRP B 1 51 ? 16.234 24.156 8.039 1 94.75 51 TRP B N 1
ATOM 3445 C CA . TRP B 1 51 ? 17.109 24.906 8.938 1 94.75 51 TRP B CA 1
ATOM 3446 C C . TRP B 1 51 ? 16.953 26.406 8.711 1 94.75 51 TRP B C 1
ATOM 3448 O O . TRP B 1 51 ? 17.031 27.188 9.656 1 94.75 51 TRP B O 1
ATOM 3458 N N . GLN B 1 52 ? 16.688 26.844 7.492 1 93.12 52 GLN B N 1
ATOM 3459 C CA . GLN B 1 52 ? 16.578 28.266 7.152 1 93.12 52 GLN B CA 1
ATOM 3460 C C . GLN B 1 52 ? 15.289 28.859 7.719 1 93.12 52 GLN B C 1
ATOM 3462 O O . GLN B 1 52 ? 15.141 30.078 7.77 1 93.12 52 GLN B O 1
ATOM 3467 N N . ASN B 1 53 ? 14.391 28.016 8.234 1 95.69 53 ASN B N 1
ATOM 3468 C CA . ASN B 1 53 ? 13.07 28.484 8.633 1 95.69 53 ASN B CA 1
ATOM 3469 C C . ASN B 1 53 ? 12.984 28.703 10.141 1 95.69 53 ASN B C 1
ATOM 3471 O O . ASN B 1 53 ? 11.984 28.359 10.766 1 95.69 53 ASN B O 1
ATOM 3475 N N . LEU B 1 54 ? 14.047 29.281 10.734 1 95.31 54 LEU B N 1
ATOM 3476 C CA . LEU B 1 54 ? 14.047 29.562 12.164 1 95.31 54 LEU B CA 1
ATOM 3477 C C . LEU B 1 54 ? 12.859 30.438 12.555 1 95.31 54 LEU B C 1
ATOM 3479 O O . LEU B 1 54 ? 12.227 30.203 13.586 1 95.31 54 LEU B O 1
ATOM 3483 N N . GLY B 1 55 ? 12.555 31.453 11.734 1 96.38 55 GLY B N 1
ATOM 3484 C CA . GLY B 1 55 ? 11.43 32.344 12.023 1 96.38 55 GLY B CA 1
ATOM 3485 C C . GLY B 1 55 ? 10.117 31.594 12.172 1 96.38 55 GLY B C 1
ATOM 3486 O O . GLY B 1 55 ? 9.328 31.906 13.07 1 96.38 55 GLY B O 1
ATOM 3487 N N . LEU B 1 56 ? 9.844 30.672 11.328 1 98 56 LEU B N 1
ATOM 3488 C CA . LEU B 1 56 ? 8.617 29.891 11.391 1 98 56 LEU B CA 1
ATOM 3489 C C . LEU B 1 56 ? 8.602 29 12.633 1 98 56 LEU B C 1
ATOM 3491 O O . LEU B 1 56 ? 7.566 28.859 13.289 1 98 56 LEU B O 1
ATOM 3495 N N . ARG B 1 57 ? 9.758 28.375 12.984 1 98.06 57 ARG B N 1
ATOM 3496 C CA . ARG B 1 57 ? 9.828 27.547 14.172 1 98.06 57 ARG B CA 1
ATOM 3497 C C . ARG B 1 57 ? 9.594 28.359 15.438 1 98.06 57 ARG B C 1
ATOM 3499 O O . ARG B 1 57 ? 8.977 27.875 16.391 1 98.06 57 ARG B O 1
ATOM 3506 N N . LEU B 1 58 ? 10.047 29.625 15.414 1 97.25 58 LEU B N 1
ATOM 3507 C CA . LEU B 1 58 ? 9.789 30.5 16.547 1 97.25 58 LEU B CA 1
ATOM 3508 C C . LEU B 1 58 ? 8.297 30.797 16.688 1 97.25 58 LEU B C 1
ATOM 3510 O O . LEU B 1 58 ? 7.758 30.812 17.781 1 97.25 58 LEU B O 1
ATOM 3514 N N . GLN B 1 59 ? 7.617 31.031 15.516 1 97.19 59 GLN B N 1
ATOM 3515 C CA . GLN B 1 59 ? 6.176 31.266 15.547 1 97.19 59 GLN B CA 1
ATOM 3516 C C . GLN B 1 59 ? 5.434 30.031 16.062 1 97.19 59 GLN B C 1
ATOM 3518 O O . GLN B 1 59 ? 4.473 30.156 16.828 1 97.19 59 GLN B O 1
ATOM 3523 N N . LEU B 1 60 ? 5.863 28.875 15.656 1 98.12 60 LEU B N 1
ATOM 3524 C CA . LEU B 1 60 ? 5.242 27.625 16.094 1 98.12 60 LEU B CA 1
ATOM 3525 C C . LEU B 1 60 ? 5.438 27.406 17.594 1 98.12 60 LEU B C 1
ATOM 3527 O O . LEU B 1 60 ? 4.52 26.969 18.281 1 98.12 60 LEU B O 1
ATOM 3531 N N . ARG B 1 61 ? 6.652 27.734 18.156 1 97.19 61 ARG B N 1
ATOM 3532 C CA . ARG B 1 61 ? 6.906 27.656 19.594 1 97.19 61 ARG B CA 1
ATOM 3533 C C . ARG B 1 61 ? 5.973 28.594 20.359 1 97.19 61 ARG B C 1
ATOM 3535 O O . ARG B 1 61 ? 5.391 28.203 21.375 1 97.19 61 ARG B O 1
ATOM 3542 N N . ARG B 1 62 ? 5.867 29.766 19.812 1 95.75 62 ARG B N 1
ATOM 3543 C CA . ARG B 1 62 ? 5.004 30.766 20.438 1 95.75 62 ARG B CA 1
ATOM 3544 C C . ARG B 1 62 ? 3.549 30.297 20.438 1 95.75 62 ARG B C 1
ATOM 3546 O O . ARG B 1 62 ? 2.846 30.453 21.438 1 95.75 62 ARG B O 1
ATOM 3553 N N . THR B 1 63 ? 3.15 29.781 19.328 1 96.25 63 THR B N 1
ATOM 3554 C CA . THR B 1 63 ? 1.777 29.297 19.188 1 96.25 63 THR B CA 1
ATOM 3555 C C . THR B 1 63 ? 1.476 28.219 20.203 1 96.25 63 THR B C 1
ATOM 3557 O O . THR B 1 63 ? 0.48 28.297 20.938 1 96.25 63 THR B O 1
ATOM 3560 N N . LEU B 1 64 ? 2.336 27.188 20.312 1 96.25 64 LEU B N 1
ATOM 3561 C CA . LEU B 1 64 ? 2.107 26.125 21.281 1 96.25 64 LEU B CA 1
ATOM 3562 C C . LEU B 1 64 ? 2.176 26.641 22.703 1 96.25 64 LEU B C 1
ATOM 3564 O O . LEU B 1 64 ? 1.399 26.219 23.562 1 96.25 64 LEU B O 1
ATOM 3568 N N . GLY B 1 65 ? 3.152 27.531 22.953 1 94.62 65 GLY B N 1
ATOM 3569 C CA . GLY B 1 65 ? 3.285 28.109 24.281 1 94.62 65 GLY B CA 1
ATOM 3570 C C . GLY B 1 65 ? 2.025 28.812 24.766 1 94.62 65 GLY B C 1
ATOM 3571 O O . GLY B 1 65 ? 1.652 28.703 25.938 1 94.62 65 GLY B O 1
ATOM 3572 N N . ARG B 1 66 ? 1.377 29.453 23.875 1 92.88 66 ARG B N 1
ATOM 3573 C CA . ARG B 1 66 ? 0.176 30.219 24.203 1 92.88 66 ARG B CA 1
ATOM 3574 C C . ARG B 1 66 ? -1.025 29.281 24.375 1 92.88 66 ARG B C 1
ATOM 3576 O O . ARG B 1 66 ? -1.93 29.578 25.156 1 92.88 66 ARG B O 1
ATOM 3583 N N . CYS B 1 67 ? -1.021 28.188 23.656 1 95.12 67 CYS B N 1
ATOM 3584 C CA . CYS B 1 67 ? -2.158 27.266 23.672 1 95.12 67 CYS B CA 1
ATOM 3585 C C . CYS B 1 67 ? -1.972 26.188 24.719 1 95.12 67 CYS B C 1
ATOM 3587 O O . CYS B 1 67 ? -2.895 25.406 24.984 1 95.12 67 CYS B O 1
ATOM 3589 N N . GLY B 1 68 ? -0.824 26.047 25.328 1 92.88 68 GLY B N 1
ATOM 3590 C CA . GLY B 1 68 ? -0.426 24.953 26.188 1 92.88 68 GLY B CA 1
ATOM 3591 C C . GLY B 1 68 ? -1.353 24.75 27.375 1 92.88 68 GLY B C 1
ATOM 3592 O O . GLY B 1 68 ? -1.744 23.625 27.688 1 92.88 68 GLY B O 1
ATOM 3593 N N . ARG B 1 69 ? -1.687 25.828 28.047 1 90.81 69 ARG B N 1
ATOM 3594 C CA . ARG B 1 69 ? -2.537 25.734 29.219 1 90.81 69 ARG B CA 1
ATOM 3595 C C . ARG B 1 69 ? -3.91 25.172 28.875 1 90.81 69 ARG B C 1
ATOM 3597 O O . ARG B 1 69 ? -4.445 24.328 29.594 1 90.81 69 ARG B O 1
ATOM 3604 N N . GLN B 1 70 ? -4.434 25.703 27.828 1 92.62 70 GLN B N 1
ATOM 3605 C CA . GLN B 1 70 ? -5.734 25.203 27.391 1 92.62 70 GLN B CA 1
ATOM 3606 C C . GLN B 1 70 ? -5.66 23.719 27.031 1 92.62 70 GLN B C 1
ATOM 3608 O O . GLN B 1 70 ? -6.551 22.953 27.375 1 92.62 70 GLN B O 1
ATOM 3613 N N . LEU B 1 71 ? -4.668 23.312 26.312 1 95.44 71 LEU B N 1
ATOM 3614 C CA . LEU B 1 71 ? -4.496 21.922 25.891 1 95.44 71 LEU B CA 1
ATOM 3615 C C . LEU B 1 71 ? -4.387 21.016 27.109 1 95.44 71 LEU B C 1
ATOM 3617 O O . LEU B 1 71 ? -5.035 19.953 27.156 1 95.44 71 LEU B O 1
ATOM 3621 N N . GLN B 1 72 ? -3.666 21.469 28.094 1 92.94 72 GLN B N 1
ATOM 3622 C CA . GLN B 1 72 ? -3.52 20.688 29.328 1 92.94 72 GLN B CA 1
ATOM 3623 C C . GLN B 1 72 ? -4.848 20.578 30.078 1 92.94 72 GLN B C 1
ATOM 3625 O O . GLN B 1 72 ? -5.199 19.516 30.578 1 92.94 72 GLN B O 1
ATOM 3630 N N . ALA B 1 73 ? -5.531 21.641 30.141 1 93.06 73 ALA B N 1
ATOM 3631 C CA . ALA B 1 73 ? -6.828 21.656 30.812 1 93.06 73 ALA B CA 1
ATOM 3632 C C . ALA B 1 73 ? -7.816 20.719 30.109 1 93.06 73 ALA B C 1
ATOM 3634 O O . ALA B 1 73 ? -8.664 20.125 30.766 1 93.06 73 ALA B O 1
ATOM 3635 N N . ASP B 1 74 ? -7.672 20.609 28.828 1 93.06 74 ASP B N 1
ATOM 3636 C CA . ASP B 1 74 ? -8.57 19.766 28.047 1 93.06 74 ASP B CA 1
ATOM 3637 C C . ASP B 1 74 ? -8.133 18.312 28.094 1 93.06 74 ASP B C 1
ATOM 3639 O O . ASP B 1 74 ? -8.766 17.438 27.5 1 93.06 74 ASP B O 1
ATOM 3643 N N . GLY B 1 75 ? -7.02 17.984 28.781 1 93.81 75 GLY B N 1
ATOM 3644 C CA . GLY B 1 75 ? -6.574 16.625 28.969 1 93.81 75 GLY B CA 1
ATOM 3645 C C . GLY B 1 75 ? -5.609 16.156 27.891 1 93.81 75 GLY B C 1
ATOM 3646 O O . GLY B 1 75 ? -5.473 14.953 27.641 1 93.81 75 GLY B O 1
ATOM 3647 N N . TYR B 1 76 ? -4.988 17.109 27.203 1 96.31 76 TYR B N 1
ATOM 3648 C CA . TYR B 1 76 ? -4.039 16.766 26.156 1 96.31 76 TYR B CA 1
ATOM 3649 C C . TYR B 1 76 ? -2.607 17.031 26.609 1 96.31 76 TYR B C 1
ATOM 3651 O O . TYR B 1 76 ? -2.279 18.141 27.031 1 96.31 76 TYR B O 1
ATOM 3659 N N . LEU B 1 77 ? -1.8 16.047 26.609 1 96.12 77 LEU B N 1
ATOM 3660 C CA . LEU B 1 77 ? -0.359 16.203 26.781 1 96.12 77 LEU B CA 1
ATOM 3661 C C . LEU B 1 77 ? 0.331 16.312 25.422 1 96.12 77 LEU B C 1
ATOM 3663 O O . LEU B 1 77 ? 0.593 15.305 24.766 1 96.12 77 LEU B O 1
ATOM 3667 N N . VAL B 1 78 ? 0.678 17.516 25.062 1 97.5 78 VAL B N 1
ATOM 3668 C CA . VAL B 1 78 ? 1.16 17.781 23.719 1 97.5 78 VAL B CA 1
ATOM 3669 C C . VAL B 1 78 ? 2.654 18.094 23.75 1 97.5 78 VAL B C 1
ATOM 3671 O O . VAL B 1 78 ? 3.1 18.922 24.547 1 97.5 78 VAL B O 1
ATOM 3674 N N . GLU B 1 79 ? 3.404 17.422 23.062 1 97.5 79 GLU B N 1
ATOM 3675 C CA . GLU B 1 79 ? 4.801 17.766 22.797 1 97.5 79 GLU B CA 1
ATOM 3676 C C . GLU B 1 79 ? 5.02 18.094 21.328 1 97.5 79 GLU B C 1
ATOM 3678 O O . GLU B 1 79 ? 4.52 17.391 20.438 1 97.5 79 GLU B O 1
ATOM 3683 N N . GLN B 1 80 ? 5.66 19.188 21.062 1 98.25 80 GLN B N 1
ATOM 3684 C CA . GLN B 1 80 ? 6 19.594 19.703 1 98.25 80 GLN B CA 1
ATOM 3685 C C . GLN B 1 80 ? 7.5 19.469 19.453 1 98.25 80 GLN B C 1
ATOM 3687 O O . GLN B 1 80 ? 8.312 19.969 20.234 1 98.25 80 GLN B O 1
ATOM 3692 N N . LEU B 1 81 ? 7.863 18.781 18.438 1 98.44 81 LEU B N 1
ATOM 3693 C CA . LEU B 1 81 ? 9.258 18.625 18.031 1 98.44 81 LEU B CA 1
ATOM 3694 C C . LEU B 1 81 ? 9.43 18.984 16.562 1 98.44 81 LEU B C 1
ATOM 3696 O O . LEU B 1 81 ? 8.523 18.75 15.75 1 98.44 81 LEU B O 1
ATOM 3700 N N . PHE B 1 82 ? 10.562 19.578 16.281 1 98.44 82 PHE B N 1
ATOM 3701 C CA . PHE B 1 82 ? 10.953 19.859 14.906 1 98.44 82 PHE B CA 1
ATOM 3702 C C . PHE B 1 82 ? 11.938 18.828 14.391 1 98.44 82 PHE B C 1
ATOM 3704 O O . PHE B 1 82 ? 12.938 18.531 15.055 1 98.44 82 PHE B O 1
ATOM 3711 N N . PHE B 1 83 ? 11.609 18.25 13.32 1 97.81 83 PHE B N 1
ATOM 3712 C CA . PHE B 1 83 ? 12.469 17.25 12.711 1 97.81 83 PHE B CA 1
ATOM 3713 C C . PHE B 1 83 ? 13.266 17.844 11.555 1 97.81 83 PHE B C 1
ATOM 3715 O O . PHE B 1 83 ? 12.703 18.141 10.5 1 97.81 83 PHE B O 1
ATOM 3722 N N . MET B 1 84 ? 14.539 17.938 11.781 1 95.5 84 MET B N 1
ATOM 3723 C CA . MET B 1 84 ? 15.445 18.656 10.898 1 95.5 84 MET B CA 1
ATOM 3724 C C . MET B 1 84 ? 16.25 17.688 10.031 1 95.5 84 MET B C 1
ATOM 3726 O O . MET B 1 84 ? 16.562 16.578 10.469 1 95.5 84 MET B O 1
ATOM 3730 N N . GLY B 1 85 ? 16.469 18.125 8.789 1 92.75 85 GLY B N 1
ATOM 3731 C CA . GLY B 1 85 ? 17.359 17.344 7.969 1 92.75 85 GLY B CA 1
ATOM 3732 C C . GLY B 1 85 ? 18.812 17.422 8.422 1 92.75 85 GLY B C 1
ATOM 3733 O O . GLY B 1 85 ? 19.109 18.031 9.445 1 92.75 85 GLY B O 1
ATOM 3734 N N . ASN B 1 86 ? 19.625 16.75 7.742 1 85.12 86 ASN B N 1
ATOM 3735 C CA . ASN B 1 86 ? 21.062 16.75 8.031 1 85.12 86 ASN B CA 1
ATOM 3736 C C . ASN B 1 86 ? 21.656 18.141 7.844 1 85.12 86 ASN B C 1
ATOM 3738 O O . ASN B 1 86 ? 21.688 18.672 6.73 1 85.12 86 ASN B O 1
ATOM 3742 N N . PRO B 1 87 ? 22.188 18.703 8.914 1 79.19 87 PRO B N 1
ATOM 3743 C CA . PRO B 1 87 ? 22.719 20.062 8.812 1 79.19 87 PRO B CA 1
ATOM 3744 C C . PRO B 1 87 ? 23.969 20.141 7.938 1 79.19 87 PRO B C 1
ATOM 3746 O O . PRO B 1 87 ? 24.219 21.172 7.305 1 79.19 87 PRO B O 1
ATOM 3749 N N . GLU B 1 88 ? 24.75 19.141 7.898 1 75.38 88 GLU B N 1
ATOM 3750 C CA . GLU B 1 88 ? 26 19.156 7.148 1 75.38 88 GLU B CA 1
ATOM 3751 C C . GLU B 1 88 ? 25.734 19.281 5.648 1 75.38 88 GLU B C 1
ATOM 3753 O O . GLU B 1 88 ? 26.5 19.953 4.938 1 75.38 88 GLU B O 1
ATOM 3758 N N . THR B 1 89 ? 24.672 18.703 5.246 1 74.31 89 THR B N 1
ATOM 3759 C CA . THR B 1 89 ? 24.406 18.688 3.811 1 74.31 89 THR B CA 1
ATOM 3760 C C . THR B 1 89 ? 23.516 19.859 3.412 1 74.31 89 THR B C 1
ATOM 3762 O O . THR B 1 89 ? 23.312 20.109 2.225 1 74.31 89 THR B O 1
ATOM 3765 N N . SER B 1 90 ? 23.031 20.594 4.293 1 77 90 SER B N 1
ATOM 3766 C CA . SER B 1 90 ? 22.094 21.688 4.008 1 77 90 SER B CA 1
ATOM 3767 C C . SER B 1 90 ? 22.828 22.984 3.684 1 77 90 SER B C 1
ATOM 3769 O O . SER B 1 90 ? 22.25 23.906 3.127 1 77 90 SER B O 1
ATOM 3771 N N . GLY B 1 91 ? 24.094 23.047 3.99 1 79.62 91 GLY B N 1
ATOM 3772 C CA . GLY B 1 91 ? 24.844 24.297 3.854 1 79.62 91 GLY B CA 1
ATOM 3773 C C . GLY B 1 91 ? 24.531 25.297 4.949 1 79.62 91 GLY B C 1
ATOM 3774 O O . GLY B 1 91 ? 25.016 26.422 4.914 1 79.62 91 GLY B O 1
ATOM 3775 N N . PHE B 1 92 ? 23.719 24.953 5.867 1 83.19 92 PHE B N 1
ATOM 3776 C CA . PHE B 1 92 ? 23.328 25.844 6.953 1 83.19 92 PHE B CA 1
ATOM 3777 C C . PHE B 1 92 ? 24.453 25.984 7.977 1 83.19 92 PHE B C 1
ATOM 3779 O O . PHE B 1 92 ? 25.266 25.062 8.125 1 83.19 92 PHE B O 1
ATOM 3786 N N . ASN B 1 93 ? 24.484 27.078 8.594 1 84.25 93 ASN B N 1
ATOM 3787 C CA . ASN B 1 93 ? 25.5 27.359 9.609 1 84.25 93 ASN B CA 1
ATOM 3788 C C . ASN B 1 93 ? 25.328 26.469 10.836 1 84.25 93 ASN B C 1
ATOM 3790 O O . ASN B 1 93 ? 24.375 26.625 11.594 1 84.25 93 ASN B O 1
ATOM 3794 N N . VAL B 1 94 ? 26.297 25.688 11.086 1 84.19 94 VAL B N 1
ATOM 3795 C CA . VAL B 1 94 ? 26.25 24.688 12.156 1 84.19 94 VAL B CA 1
ATOM 3796 C C . VAL B 1 94 ? 26.188 25.375 13.508 1 84.19 94 VAL B C 1
ATOM 3798 O O . VAL B 1 94 ? 25.516 24.906 14.43 1 84.19 94 VAL B O 1
ATOM 3801 N N . GLU B 1 95 ? 26.891 26.453 13.641 1 86.19 95 GLU B N 1
ATOM 3802 C CA . GLU B 1 95 ? 26.891 27.188 14.906 1 86.19 95 GLU B CA 1
ATOM 3803 C C . GLU B 1 95 ? 25.5 27.703 15.242 1 86.19 95 GLU B C 1
ATOM 3805 O O . GLU B 1 95 ? 25.078 27.656 16.391 1 86.19 95 GLU B O 1
ATOM 3810 N N . GLU B 1 96 ? 24.859 28.234 14.242 1 88.25 96 GLU B N 1
ATOM 3811 C CA . GLU B 1 96 ? 23.5 28.703 14.438 1 88.25 96 GLU B CA 1
ATOM 3812 C C . GLU B 1 96 ? 22.578 27.562 14.82 1 88.25 96 GLU B C 1
ATOM 3814 O O . GLU B 1 96 ? 21.688 27.719 15.672 1 88.25 96 GLU B O 1
ATOM 3819 N N . ALA B 1 97 ? 22.75 26.453 14.148 1 88.25 97 ALA B N 1
ATOM 3820 C CA . ALA B 1 97 ? 21.969 25.25 14.461 1 88.25 97 ALA B CA 1
ATOM 3821 C C . ALA B 1 97 ? 22.172 24.844 15.914 1 88.25 97 ALA B C 1
ATOM 3823 O O . ALA B 1 97 ? 21.203 24.562 16.625 1 88.25 97 ALA B O 1
ATOM 3824 N N . LEU B 1 98 ? 23.422 24.844 16.375 1 88.19 98 LEU B N 1
ATOM 3825 C CA . LEU B 1 98 ? 23.75 24.438 17.734 1 88.19 98 LEU B CA 1
ATOM 3826 C C . LEU B 1 98 ? 23.156 25.406 18.75 1 88.19 98 LEU B C 1
ATOM 3828 O O . LEU B 1 98 ? 22.719 24.984 19.828 1 88.19 98 LEU B O 1
ATOM 3832 N N . ARG B 1 99 ? 23.172 26.641 18.469 1 92 99 ARG B N 1
ATOM 3833 C CA . ARG B 1 99 ? 22.578 27.625 19.344 1 92 99 ARG B CA 1
ATOM 3834 C C . ARG B 1 99 ? 21.094 27.375 19.547 1 92 99 ARG B C 1
ATOM 3836 O O . ARG B 1 99 ? 20.578 27.469 20.672 1 92 99 ARG B O 1
ATOM 3843 N N . GLU B 1 100 ? 20.406 27.109 18.406 1 92.88 100 GLU B N 1
ATOM 3844 C CA . GLU B 1 100 ? 18.969 26.828 18.516 1 92.88 100 GLU B CA 1
ATOM 3845 C C . GLU B 1 100 ? 18.719 25.562 19.328 1 92.88 100 GLU B C 1
ATOM 3847 O O . GLU B 1 100 ? 17.797 25.5 20.141 1 92.88 100 GLU B O 1
ATOM 3852 N N . ILE B 1 101 ? 19.547 24.516 19.109 1 91.62 101 ILE B N 1
ATOM 3853 C CA . ILE B 1 101 ? 19.422 23.25 19.828 1 91.62 101 ILE B CA 1
ATOM 3854 C C . ILE B 1 101 ? 19.578 23.484 21.328 1 91.62 101 ILE B C 1
ATOM 3856 O O . ILE B 1 101 ? 18.797 22.953 22.125 1 91.62 101 ILE B O 1
ATOM 3860 N N . GLN B 1 102 ? 20.531 24.25 21.719 1 91.69 102 GLN B N 1
ATOM 3861 C CA . GLN B 1 102 ? 20.812 24.531 23.125 1 91.69 102 GLN B CA 1
ATOM 3862 C C . GLN B 1 102 ? 19.719 25.391 23.75 1 91.69 102 GLN B C 1
ATOM 3864 O O . GLN B 1 102 ? 19.344 25.203 24.906 1 91.69 102 GLN B O 1
ATOM 3869 N N . ALA B 1 103 ? 19.234 26.281 22.984 1 94.69 103 ALA B N 1
ATOM 3870 C CA . ALA B 1 103 ? 18.281 27.266 23.484 1 94.69 103 ALA B CA 1
ATOM 3871 C C . ALA B 1 103 ? 16.922 26.609 23.75 1 94.69 103 ALA B C 1
ATOM 3873 O O . ALA B 1 103 ? 16.234 26.953 24.719 1 94.69 103 ALA B O 1
ATOM 3874 N N . PHE B 1 104 ? 16.406 25.719 22.906 1 96.19 104 PHE B N 1
ATOM 3875 C CA . PHE B 1 104 ? 15.016 25.281 22.984 1 96.19 104 PHE B CA 1
ATOM 3876 C C . PHE B 1 104 ? 14.922 23.797 23.281 1 96.19 104 PHE B C 1
ATOM 3878 O O . PHE B 1 104 ? 13.945 23.328 23.875 1 96.19 104 PHE B O 1
ATOM 3885 N N . GLY B 1 105 ? 15.852 22.906 22.75 1 93.94 105 GLY B N 1
ATOM 3886 C CA . GLY B 1 105 ? 15.891 21.484 23.031 1 93.94 105 GLY B CA 1
ATOM 3887 C C . GLY B 1 105 ? 1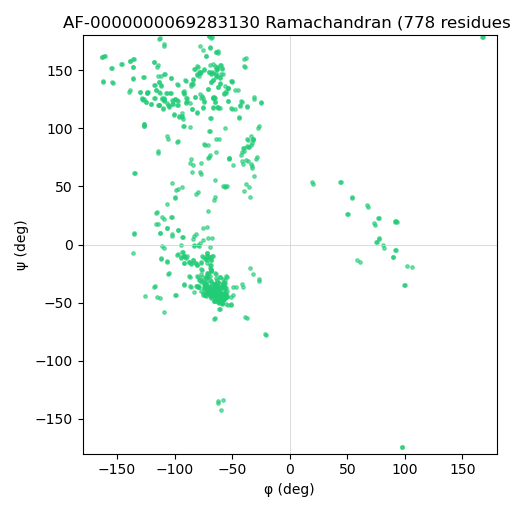4.773 20.703 22.359 1 93.94 105 GLY B C 1
ATOM 3888 O O . GLY B 1 105 ? 14.422 19.609 22.797 1 93.94 105 GLY B O 1
ATOM 3889 N N . ASP B 1 106 ? 14.156 21.281 21.344 1 97.12 106 ASP B N 1
ATOM 3890 C CA . ASP B 1 106 ? 12.992 20.641 20.734 1 97.12 106 ASP B CA 1
ATOM 3891 C C . ASP B 1 106 ? 13.281 20.266 19.281 1 97.12 106 ASP B C 1
ATOM 3893 O O . ASP B 1 106 ? 12.359 20.047 18.484 1 97.12 106 ASP B O 1
ATOM 3897 N N . LEU B 1 107 ? 14.609 20.219 18.891 1 97 107 LEU B N 1
ATOM 3898 C CA . LEU B 1 107 ? 15.008 19.844 17.531 1 97 107 LEU B CA 1
ATOM 3899 C C . LEU B 1 107 ? 15.539 18.422 17.516 1 97 107 LEU B C 1
ATOM 3901 O O . LEU B 1 107 ? 16.281 18 18.406 1 97 107 LEU B O 1
ATOM 3905 N N . VAL B 1 108 ? 15.023 17.641 16.578 1 95.88 108 VAL B N 1
ATOM 3906 C CA . VAL B 1 108 ? 15.57 16.328 16.281 1 95.88 108 VAL B CA 1
ATOM 3907 C C . VAL B 1 108 ? 16.25 16.344 14.914 1 95.88 108 VAL B C 1
ATOM 3909 O O . VAL B 1 108 ? 15.609 16.609 13.898 1 95.88 108 VAL B O 1
ATOM 3912 N N . THR B 1 109 ? 17.531 16.109 14.906 1 92.62 109 THR B N 1
ATOM 3913 C CA . THR B 1 109 ? 18.266 16.109 13.648 1 92.62 109 THR B CA 1
ATOM 3914 C C . THR B 1 109 ? 18.281 14.703 13.039 1 92.62 109 THR B C 1
ATOM 3916 O O . THR B 1 109 ? 18.625 13.734 13.711 1 92.62 109 THR B O 1
ATOM 3919 N N . LEU B 1 110 ? 17.844 14.688 11.82 1 92.25 110 LEU B N 1
ATOM 3920 C CA . LEU B 1 110 ? 17.797 13.43 11.094 1 92.25 110 LEU B CA 1
ATOM 3921 C C . LEU B 1 110 ? 18.859 13.383 10 1 92.25 110 LEU B C 1
ATOM 3923 O O . LEU B 1 110 ? 19.562 14.375 9.773 1 92.25 110 LEU B O 1
ATOM 3927 N N . THR B 1 111 ? 19.016 12.211 9.375 1 86.88 111 THR B N 1
ATOM 3928 C CA . THR B 1 111 ? 20.016 12.055 8.312 1 86.88 111 THR B CA 1
ATOM 3929 C C . THR B 1 111 ? 19.406 12.391 6.953 1 86.88 111 THR B C 1
ATOM 3931 O O . THR B 1 111 ? 20.125 12.57 5.973 1 86.88 111 THR B O 1
ATOM 3934 N N . ALA B 1 112 ? 18.109 12.523 6.926 1 90.88 112 ALA B N 1
ATOM 3935 C CA . ALA B 1 112 ? 17.422 12.883 5.684 1 90.88 112 ALA B CA 1
ATOM 3936 C C . ALA B 1 112 ? 17.844 14.266 5.207 1 90.88 112 ALA B C 1
ATOM 3938 O O . ALA B 1 112 ? 18.266 15.109 6.008 1 90.88 112 ALA B O 1
ATOM 3939 N N . PRO B 1 113 ? 17.766 14.5 3.906 1 90.56 113 PRO B N 1
ATOM 3940 C CA . PRO B 1 113 ? 18.062 15.844 3.414 1 90.56 113 PRO B CA 1
ATOM 3941 C C . PRO B 1 113 ? 17.156 16.922 4.016 1 90.56 113 PRO B C 1
ATOM 3943 O O . PRO B 1 113 ? 15.992 16.641 4.305 1 90.56 113 PRO B O 1
ATOM 3946 N N . ASP B 1 114 ? 17.688 18.094 4.105 1 91.81 114 ASP B N 1
ATOM 3947 C CA . ASP B 1 114 ? 16.953 19.219 4.684 1 91.81 114 ASP B CA 1
ATOM 3948 C C . ASP B 1 114 ? 15.906 19.75 3.703 1 91.81 114 ASP B C 1
ATOM 3950 O O . ASP B 1 114 ? 14.82 20.156 4.109 1 91.81 114 ASP B O 1
ATOM 3954 N N . VAL B 1 115 ? 16.328 19.812 2.479 1 91.62 115 VAL B N 1
ATOM 3955 C CA . VAL B 1 115 ? 15.43 20.281 1.418 1 91.62 115 VAL B CA 1
ATOM 3956 C C . VAL B 1 115 ? 15.609 19.406 0.179 1 91.62 115 VAL B C 1
ATOM 3958 O O . VAL B 1 115 ? 16.609 18.703 0.04 1 91.62 115 VAL B O 1
ATOM 3961 N N . ASP B 1 116 ? 14.578 19.422 -0.638 1 89.5 116 ASP B N 1
ATOM 3962 C CA . ASP B 1 116 ? 14.68 18.734 -1.921 1 89.5 116 ASP B CA 1
ATOM 3963 C C . ASP B 1 116 ? 15.641 19.469 -2.859 1 89.5 116 ASP B C 1
ATOM 3965 O O . ASP B 1 116 ? 15.797 20.688 -2.766 1 89.5 116 ASP B O 1
ATOM 3969 N N . PRO B 1 117 ? 16.312 18.703 -3.725 1 86.25 117 PRO B N 1
ATOM 3970 C CA . PRO B 1 117 ? 17.094 19.391 -4.75 1 86.25 117 PRO B CA 1
ATOM 3971 C C . PRO B 1 117 ? 16.219 20.266 -5.656 1 86.25 117 PRO B C 1
ATOM 3973 O O . PRO B 1 117 ? 15.023 20.031 -5.793 1 86.25 117 PRO B O 1
ATOM 3976 N N . PRO B 1 118 ? 16.859 21.25 -6.191 1 86 118 PRO B N 1
ATOM 3977 C CA . PRO B 1 118 ? 16.078 22.078 -7.109 1 86 118 PRO B CA 1
ATOM 3978 C C . PRO B 1 118 ? 15.594 21.312 -8.336 1 86 118 PRO B C 1
ATOM 3980 O O . PRO B 1 118 ? 16.297 20.438 -8.844 1 86 118 PRO B O 1
ATOM 3983 N N . VAL B 1 119 ? 14.422 21.719 -8.727 1 81.69 119 VAL B N 1
ATOM 3984 C CA . VAL B 1 119 ? 13.875 21.109 -9.945 1 81.69 119 VAL B CA 1
ATOM 3985 C C . VAL B 1 119 ? 14.555 21.703 -11.172 1 81.69 119 VAL B C 1
ATOM 3987 O O . VAL B 1 119 ? 14.617 22.938 -11.32 1 81.69 119 VAL B O 1
ATOM 3990 N N . SER B 1 120 ? 15.094 20.844 -12.008 1 80.44 120 SER B N 1
ATOM 3991 C CA . SER B 1 120 ? 15.805 21.312 -13.195 1 80.44 120 SER B CA 1
ATOM 3992 C C . SER B 1 120 ? 14.836 21.844 -14.242 1 80.44 120 SER B C 1
ATOM 3994 O O . SER B 1 120 ? 13.633 21.562 -14.188 1 80.44 120 SER B O 1
ATOM 3996 N N . ALA B 1 121 ? 15.43 22.594 -15.117 1 79.88 121 ALA B N 1
ATOM 3997 C CA . ALA B 1 121 ? 14.641 23.125 -16.219 1 79.88 121 ALA B CA 1
ATOM 3998 C C . ALA B 1 121 ? 14.039 22 -17.062 1 79.88 121 ALA B C 1
ATOM 4000 O O . ALA B 1 121 ? 12.906 22.109 -17.531 1 79.88 121 ALA B O 1
ATOM 4001 N N . GLU B 1 122 ? 14.766 21.016 -17.203 1 73.44 122 GLU B N 1
ATOM 4002 C CA . GLU B 1 122 ? 14.312 19.859 -17.953 1 73.44 122 GLU B CA 1
ATOM 4003 C C . GLU B 1 122 ? 13.109 19.203 -17.297 1 73.44 122 GLU B C 1
ATOM 4005 O O . GLU B 1 122 ? 12.148 18.828 -17.969 1 73.44 122 GLU B O 1
ATOM 4010 N N . MET B 1 123 ? 13.164 19.125 -16.031 1 74.81 123 MET B N 1
ATOM 4011 C CA . MET B 1 123 ? 12.07 18.516 -15.289 1 74.81 123 MET B CA 1
ATOM 4012 C C . MET B 1 123 ? 10.82 19.391 -15.336 1 74.81 123 MET B C 1
ATOM 4014 O O . MET B 1 123 ? 9.703 18.875 -15.414 1 74.81 123 MET B O 1
ATOM 4018 N N . ILE B 1 124 ? 11.031 20.625 -15.281 1 75.31 124 ILE B N 1
ATOM 4019 C CA . ILE B 1 124 ? 9.922 21.562 -15.398 1 75.31 124 ILE B CA 1
ATOM 4020 C C . ILE B 1 124 ? 9.25 21.406 -16.766 1 75.31 124 ILE B C 1
ATOM 4022 O O . ILE B 1 124 ? 8.023 21.391 -16.859 1 75.31 124 ILE B O 1
ATOM 4026 N N . GLU B 1 125 ? 10.07 21.281 -17.75 1 73.25 125 GLU B N 1
ATOM 4027 C CA . GLU B 1 125 ? 9.547 21.078 -19.094 1 73.25 125 GLU B CA 1
ATOM 4028 C C . GLU B 1 125 ? 8.75 19.766 -19.188 1 73.25 125 GLU B C 1
ATOM 4030 O O . GLU B 1 125 ? 7.684 19.734 -19.812 1 73.25 125 GLU B O 1
ATOM 4035 N N . GLN B 1 126 ? 9.32 18.828 -18.516 1 71.06 126 GLN B N 1
ATOM 4036 C CA . GLN B 1 126 ? 8.656 17.516 -18.516 1 71.06 126 GLN B CA 1
ATOM 4037 C C . GLN B 1 126 ? 7.332 17.578 -17.75 1 71.06 126 GLN B C 1
ATOM 4039 O O . GLN B 1 126 ? 6.449 16.75 -17.969 1 71.06 126 GLN B O 1
ATOM 4044 N N . ALA B 1 127 ? 7.211 18.531 -16.875 1 73.06 127 ALA B N 1
ATOM 4045 C CA . ALA B 1 127 ? 5.984 18.719 -16.109 1 73.06 127 ALA B CA 1
ATOM 4046 C C . ALA B 1 127 ? 5.059 19.719 -16.781 1 73.06 127 ALA B C 1
ATOM 4048 O O . ALA B 1 127 ? 4.023 20.094 -16.234 1 73.06 127 ALA B O 1
ATOM 4049 N N . SER B 1 128 ? 5.438 20.141 -17.969 1 68 128 SER B N 1
ATOM 4050 C CA . SER B 1 128 ? 4.676 21.094 -18.766 1 68 128 SER B CA 1
ATOM 4051 C C . SER B 1 128 ? 4.32 22.328 -17.953 1 68 128 SER B C 1
ATOM 4053 O O . SER B 1 128 ? 3.229 22.891 -18.109 1 68 128 SER B O 1
ATOM 4055 N N . GLY B 1 129 ? 5.078 22.609 -17 1 66.06 129 GLY B N 1
ATOM 4056 C CA . GLY B 1 129 ? 4.875 23.812 -16.188 1 66.06 129 GLY B CA 1
ATOM 4057 C C . GLY B 1 129 ? 3.744 23.656 -15.188 1 66.06 129 GLY B C 1
ATOM 4058 O O . GLY B 1 129 ? 3.312 24.641 -14.586 1 66.06 129 GLY B O 1
ATOM 4059 N N . ASP B 1 130 ? 3.182 22.531 -15.094 1 69.75 130 ASP B N 1
ATOM 4060 C CA . ASP B 1 130 ? 2.109 22.266 -14.133 1 69.75 130 ASP B CA 1
ATOM 4061 C C . ASP B 1 130 ? 2.668 22 -12.742 1 69.75 130 ASP B C 1
ATOM 4063 O O . ASP B 1 130 ? 3.348 21 -12.508 1 69.75 130 ASP B O 1
ATOM 4067 N N . PRO B 1 131 ? 2.33 22.984 -11.836 1 68.69 131 PRO B N 1
ATOM 4068 C CA . PRO B 1 131 ? 2.869 22.828 -10.477 1 68.69 131 PRO B CA 1
ATOM 4069 C C . PRO B 1 131 ? 2.408 21.547 -9.805 1 68.69 131 PRO B C 1
ATOM 4071 O O . PRO B 1 131 ? 3.137 20.984 -8.977 1 68.69 131 PRO B O 1
ATOM 4074 N N . ASP B 1 132 ? 1.31 21.094 -10.18 1 67.88 132 ASP B N 1
ATOM 4075 C CA . ASP B 1 132 ? 0.803 19.859 -9.586 1 67.88 132 ASP B CA 1
ATOM 4076 C C . ASP B 1 132 ? 1.603 18.656 -10.062 1 67.88 132 ASP B C 1
ATOM 4078 O O . ASP B 1 132 ? 1.807 17.703 -9.312 1 67.88 132 ASP B O 1
ATOM 4082 N N . LEU B 1 133 ? 2.102 18.859 -11.242 1 69.81 133 LEU B N 1
ATOM 4083 C CA . LEU B 1 133 ? 2.896 17.766 -11.797 1 69.81 133 LEU B CA 1
ATOM 4084 C C . LEU B 1 133 ? 4.309 17.766 -11.219 1 69.81 133 LEU B C 1
ATOM 4086 O O . LEU B 1 133 ? 4.934 16.719 -11.078 1 69.81 133 LEU B O 1
ATOM 4090 N N . GLU B 1 134 ? 4.715 18.906 -10.859 1 74.62 134 GLU B N 1
ATOM 4091 C CA . GLU B 1 134 ? 6.047 18.984 -10.281 1 74.62 134 GLU B CA 1
ATOM 4092 C C . GLU B 1 134 ? 6.137 18.203 -8.969 1 74.62 134 GLU B C 1
ATOM 4094 O O . GLU B 1 134 ? 7.195 17.672 -8.633 1 74.62 134 GLU B O 1
ATOM 4099 N N . LYS B 1 135 ? 5.035 18.141 -8.344 1 77 135 LYS B N 1
ATOM 4100 C CA . LYS B 1 135 ? 4.969 17.422 -7.078 1 77 135 LYS B CA 1
ATOM 4101 C C . LYS B 1 135 ? 5.105 15.914 -7.293 1 77 135 LYS B C 1
ATOM 4103 O O . LYS B 1 135 ? 5.367 15.164 -6.348 1 77 135 LYS B O 1
ATOM 4108 N N . LEU B 1 136 ? 5.027 15.602 -8.547 1 78.12 136 LEU B N 1
ATOM 4109 C CA . LEU B 1 136 ? 5.008 14.18 -8.859 1 78.12 136 LEU B CA 1
ATOM 4110 C C . LEU B 1 136 ? 6.375 13.711 -9.352 1 78.12 136 LEU B C 1
ATOM 4112 O O . LEU B 1 136 ? 6.523 12.57 -9.797 1 78.12 136 LEU B O 1
ATOM 4116 N N . ILE B 1 137 ? 7.328 14.617 -9.25 1 79.5 137 ILE B N 1
ATOM 4117 C CA . ILE B 1 137 ? 8.68 14.242 -9.656 1 79.5 137 ILE B CA 1
ATOM 4118 C C . ILE B 1 137 ? 9.219 13.156 -8.727 1 79.5 137 ILE B C 1
ATOM 4120 O O . ILE B 1 137 ? 9.242 13.328 -7.508 1 79.5 137 ILE B O 1
ATOM 4124 N N . VAL B 1 138 ? 9.656 12.055 -9.32 1 83.5 138 VAL B N 1
ATOM 4125 C CA . VAL B 1 138 ? 10.094 10.906 -8.531 1 83.5 138 VAL B CA 1
ATOM 4126 C C . VAL B 1 138 ? 11.578 10.664 -8.758 1 83.5 138 VAL B C 1
ATOM 4128 O O . VAL B 1 138 ? 12.062 9.531 -8.617 1 83.5 138 VAL B O 1
ATOM 4131 N N . GLY B 1 139 ? 12.336 11.703 -9.086 1 78.62 139 GLY B N 1
ATOM 4132 C CA . GLY B 1 139 ? 13.742 11.562 -9.406 1 78.62 139 GLY B CA 1
ATOM 4133 C C . GLY B 1 139 ? 14.633 11.469 -8.18 1 78.62 139 GLY B C 1
ATOM 4134 O O . GLY B 1 139 ? 15.797 11.078 -8.281 1 78.62 139 GLY B O 1
ATOM 4135 N N . TRP B 1 140 ? 14.164 11.867 -6.98 1 82.62 140 TRP B N 1
ATOM 4136 C CA . TRP B 1 140 ? 14.898 11.805 -5.727 1 82.62 140 TRP B CA 1
ATOM 4137 C C . TRP B 1 140 ? 13.961 11.516 -4.559 1 82.62 140 TRP B C 1
ATOM 4139 O O . TRP B 1 140 ? 12.75 11.742 -4.652 1 82.62 140 TRP B O 1
ATOM 4149 N N . PRO B 1 141 ? 14.562 10.945 -3.527 1 87.44 141 PRO B N 1
ATOM 4150 C CA . PRO B 1 141 ? 13.742 10.805 -2.322 1 87.44 141 PRO B CA 1
ATOM 4151 C C . PRO B 1 141 ? 13.289 12.148 -1.759 1 87.44 141 PRO B C 1
ATOM 4153 O O . PRO B 1 141 ? 14.078 13.094 -1.686 1 87.44 141 PRO B O 1
ATOM 4156 N N . SER B 1 142 ? 12.047 12.203 -1.404 1 92.44 142 SER B N 1
ATOM 4157 C CA . SER B 1 142 ? 11.445 13.406 -0.843 1 92.44 142 SER B CA 1
ATOM 4158 C C . SER B 1 142 ? 12.031 13.734 0.526 1 92.44 142 SER B C 1
ATOM 4160 O O . SER B 1 142 ? 12 12.898 1.435 1 92.44 142 SER B O 1
ATOM 4162 N N . SER B 1 143 ? 12.531 14.969 0.706 1 93.69 143 SER B N 1
ATOM 4163 C CA . SER B 1 143 ? 13.055 15.391 2.002 1 93.69 143 SER B CA 1
ATOM 4164 C C . SER B 1 143 ? 11.977 15.312 3.082 1 93.69 143 SER B C 1
ATOM 4166 O O . SER B 1 143 ? 12.203 14.727 4.145 1 93.69 143 SER B O 1
ATOM 4168 N N . VAL B 1 144 ? 10.82 15.82 2.756 1 95.69 144 VAL B N 1
ATOM 4169 C CA . VAL B 1 144 ? 9.734 15.844 3.729 1 95.69 144 VAL B CA 1
ATOM 4170 C C . VAL B 1 144 ? 9.242 14.422 3.988 1 95.69 144 VAL B C 1
ATOM 4172 O O . VAL B 1 144 ? 9.008 14.047 5.137 1 95.69 144 VAL B O 1
ATOM 4175 N N . GLY B 1 145 ? 9.078 13.672 2.912 1 96.25 145 GLY B N 1
ATOM 4176 C CA . GLY B 1 145 ? 8.656 12.289 3.066 1 96.25 145 GLY B CA 1
ATOM 4177 C C . GLY B 1 145 ? 9.586 11.477 3.949 1 96.25 145 GLY B C 1
ATOM 4178 O O . GLY B 1 145 ? 9.133 10.766 4.848 1 96.25 145 GLY B O 1
ATOM 4179 N N . MET B 1 146 ? 10.859 11.633 3.725 1 95.81 146 MET B N 1
ATOM 4180 C CA . MET B 1 146 ? 11.859 10.922 4.52 1 95.81 146 MET B CA 1
ATOM 4181 C C . MET B 1 146 ? 11.805 11.352 5.98 1 95.81 146 MET B C 1
ATOM 4183 O O . MET B 1 146 ? 11.914 10.523 6.883 1 95.81 146 MET B O 1
ATOM 4187 N N . ARG B 1 147 ? 11.648 12.547 6.203 1 96.56 147 ARG B N 1
ATOM 4188 C CA . ARG B 1 147 ? 11.648 13.047 7.57 1 96.56 147 ARG B CA 1
ATOM 4189 C C . ARG B 1 147 ? 10.367 12.664 8.297 1 96.56 147 ARG B C 1
ATOM 4191 O O . ARG B 1 147 ? 10.375 12.438 9.508 1 96.56 147 ARG B O 1
ATOM 4198 N N . ILE B 1 148 ? 9.219 12.609 7.547 1 98 148 ILE B N 1
ATOM 4199 C CA . ILE B 1 148 ? 7.992 12.086 8.141 1 98 148 ILE B CA 1
ATOM 4200 C C . ILE B 1 148 ? 8.219 10.648 8.609 1 98 148 ILE B C 1
ATOM 4202 O O . ILE B 1 148 ? 7.93 10.312 9.758 1 98 148 ILE B O 1
ATOM 4206 N N . ALA B 1 149 ? 8.734 9.82 7.742 1 97.56 149 ALA B N 1
ATOM 4207 C CA . ALA B 1 149 ? 8.984 8.422 8.102 1 97.56 149 ALA B CA 1
ATOM 4208 C C . ALA B 1 149 ? 9.969 8.32 9.266 1 97.56 149 ALA B C 1
ATOM 4210 O O . ALA B 1 149 ? 9.719 7.598 10.234 1 97.56 149 ALA B O 1
ATOM 4211 N N . ALA B 1 150 ? 11.055 9.055 9.188 1 96.31 150 ALA B N 1
ATOM 4212 C CA . ALA B 1 150 ? 12.078 9.016 10.227 1 96.31 150 ALA B CA 1
ATOM 4213 C C . ALA B 1 150 ? 11.523 9.508 11.562 1 96.31 150 ALA B C 1
ATOM 4215 O O . ALA B 1 150 ? 11.914 9.023 12.625 1 96.31 150 ALA B O 1
ATOM 4216 N N . SER B 1 151 ? 10.672 10.5 11.453 1 97.31 151 SER B N 1
ATOM 4217 C CA . SER B 1 151 ? 10.086 11.023 12.688 1 97.31 151 SER B CA 1
ATOM 4218 C C . SER B 1 151 ? 9.234 9.969 13.383 1 97.31 151 SER B C 1
ATOM 4220 O O . SER B 1 151 ? 9.18 9.922 14.609 1 97.31 151 SER B O 1
ATOM 4222 N N . MET B 1 152 ? 8.562 9.164 12.617 1 97.56 152 MET B N 1
ATOM 4223 C CA . MET B 1 152 ? 7.766 8.094 13.203 1 97.56 152 MET B CA 1
ATOM 4224 C C . MET B 1 152 ? 8.656 7.051 13.867 1 97.56 152 MET B C 1
ATOM 4226 O O . MET B 1 152 ? 8.32 6.52 14.93 1 97.56 152 MET B O 1
ATOM 4230 N N . VAL B 1 153 ? 9.75 6.773 13.234 1 95.81 153 VAL B N 1
ATOM 4231 C CA . VAL B 1 153 ? 10.719 5.855 13.82 1 95.81 153 VAL B CA 1
ATOM 4232 C C . VAL B 1 153 ? 11.242 6.43 15.141 1 95.81 153 VAL B C 1
ATOM 4234 O O . VAL B 1 153 ? 11.281 5.73 16.156 1 95.81 153 VAL B O 1
ATOM 4237 N N . TRP B 1 154 ? 11.633 7.648 15.102 1 94.69 154 TRP B N 1
ATOM 4238 C CA . TRP B 1 154 ? 12.133 8.32 16.297 1 94.69 154 TRP B CA 1
ATOM 4239 C C . TRP B 1 154 ? 11.109 8.266 17.422 1 94.69 154 TRP B C 1
ATOM 4241 O O . TRP B 1 154 ? 11.453 7.977 18.562 1 94.69 154 TRP B O 1
ATOM 4251 N N . LEU B 1 155 ? 9.875 8.516 17.078 1 95.56 155 LEU B N 1
ATOM 4252 C CA . LEU B 1 155 ? 8.789 8.547 18.047 1 95.56 155 LEU B CA 1
ATOM 4253 C C . LEU B 1 155 ? 8.625 7.191 18.719 1 95.56 155 LEU B C 1
ATOM 4255 O O . LEU B 1 155 ? 8.477 7.117 19.953 1 95.56 155 LEU B O 1
ATOM 4259 N N . LEU B 1 156 ? 8.562 6.223 17.922 1 93.75 156 LEU B N 1
ATOM 4260 C CA . LEU B 1 156 ? 8.375 4.879 18.453 1 93.75 156 LEU B CA 1
ATOM 4261 C C . LEU B 1 156 ? 9.469 4.531 19.469 1 93.75 156 LEU B C 1
ATOM 4263 O O . LEU B 1 156 ? 9.219 3.826 20.438 1 93.75 156 LEU B O 1
ATOM 4267 N N . HIS B 1 157 ? 10.648 5.059 19.312 1 93.19 157 HIS B N 1
ATOM 4268 C CA . HIS B 1 157 ? 11.781 4.723 20.172 1 93.19 157 HIS B CA 1
ATOM 4269 C C . HIS B 1 157 ? 11.883 5.676 21.359 1 93.19 157 HIS B C 1
ATOM 4271 O O . HIS B 1 157 ? 12.305 5.277 22.453 1 93.19 157 HIS B O 1
ATOM 4277 N N . ASN B 1 158 ? 11.523 6.926 21.156 1 94.69 158 ASN B N 1
ATOM 4278 C CA . ASN B 1 158 ? 11.82 7.945 22.141 1 94.69 158 ASN B CA 1
ATOM 4279 C C . ASN B 1 158 ? 10.57 8.359 22.922 1 94.69 158 ASN B C 1
ATOM 4281 O O . ASN B 1 158 ? 10.664 8.875 24.031 1 94.69 158 ASN B O 1
ATOM 4285 N N . ARG B 1 159 ? 9.414 8.148 22.234 1 94.75 159 ARG B N 1
ATOM 4286 C CA . ARG B 1 159 ? 8.117 8.445 22.859 1 94.75 159 ARG B CA 1
ATOM 4287 C C . ARG B 1 159 ? 7.129 7.312 22.609 1 94.75 159 ARG B C 1
ATOM 4289 O O . ARG B 1 159 ? 6.062 7.527 22.031 1 94.75 159 ARG B O 1
ATOM 4296 N N . PRO B 1 160 ? 7.402 6.117 23.078 1 93.56 160 PRO B N 1
ATOM 4297 C CA . PRO B 1 160 ? 6.59 4.953 22.719 1 93.56 160 PRO B CA 1
ATOM 4298 C C . PRO B 1 160 ? 5.172 5.02 23.281 1 93.56 160 PRO B C 1
ATOM 4300 O O . PRO B 1 160 ? 4.305 4.246 22.875 1 93.56 160 PRO B O 1
ATOM 4303 N N . ASP B 1 161 ? 4.867 5.945 24.156 1 94.19 161 ASP B N 1
ATOM 4304 C CA . ASP B 1 161 ? 3.559 5.98 24.797 1 94.19 161 ASP B CA 1
ATOM 4305 C C . ASP B 1 161 ? 2.623 6.957 24.094 1 94.19 161 ASP B C 1
ATOM 4307 O O . ASP B 1 161 ? 1.556 7.289 24.609 1 94.19 161 ASP B O 1
ATOM 4311 N N . PHE B 1 162 ? 2.996 7.41 22.938 1 96.56 162 PHE B N 1
ATOM 4312 C CA . PHE B 1 162 ? 2.131 8.344 22.219 1 96.56 162 PHE B CA 1
ATOM 4313 C C . PHE B 1 162 ? 0.835 7.66 21.797 1 96.56 162 PHE B C 1
ATOM 4315 O O . PHE B 1 162 ? 0.821 6.461 21.516 1 96.56 162 PHE B O 1
ATOM 4322 N N . ASP B 1 163 ? -0.223 8.43 21.766 1 97.62 163 ASP B N 1
ATOM 4323 C CA . ASP B 1 163 ? -1.507 7.934 21.281 1 97.62 163 ASP B CA 1
ATOM 4324 C C . ASP B 1 163 ? -1.746 8.359 19.828 1 97.62 163 ASP B C 1
ATOM 4326 O O . ASP B 1 163 ? -2.221 7.57 19.016 1 97.62 163 ASP B O 1
ATOM 4330 N N . TYR B 1 164 ? -1.434 9.641 19.531 1 98.44 164 TYR B N 1
ATOM 4331 C CA . TYR B 1 164 ? -1.621 10.203 18.203 1 98.44 164 TYR B CA 1
ATOM 4332 C C . TYR B 1 164 ? -0.411 11.031 17.797 1 98.44 164 TYR B C 1
ATOM 4334 O O . TYR B 1 164 ? 0.305 11.57 18.641 1 98.44 164 TYR B O 1
ATOM 4342 N N . VAL B 1 165 ? -0.179 11.125 16.516 1 98.69 165 VAL B N 1
ATOM 4343 C CA . VAL B 1 165 ? 0.83 12.008 15.945 1 98.69 165 VAL B CA 1
ATOM 4344 C C . VAL B 1 165 ? 0.16 13.047 15.047 1 98.69 165 VAL B C 1
ATOM 4346 O O . VAL B 1 165 ? -0.65 12.695 14.188 1 98.69 165 VAL B O 1
ATOM 4349 N N . VAL B 1 166 ? 0.428 14.242 15.297 1 98.69 166 VAL B N 1
ATOM 4350 C CA . VAL B 1 166 ? -0.004 15.344 14.438 1 98.69 166 VAL B CA 1
ATOM 4351 C C . VAL B 1 166 ? 1.159 15.805 13.562 1 98.69 166 VAL B C 1
ATOM 4353 O O . VAL B 1 166 ? 2.219 16.172 14.078 1 98.69 166 VAL B O 1
ATOM 4356 N N . HIS B 1 167 ? 0.976 15.734 12.305 1 98.75 167 HIS B N 1
ATOM 4357 C CA . HIS B 1 167 ? 1.901 16.344 11.359 1 98.75 167 HIS B CA 1
ATOM 4358 C C . HIS B 1 167 ? 1.467 17.766 11 1 98.75 167 HIS B C 1
ATOM 4360 O O . HIS B 1 167 ? 0.308 17.984 10.641 1 98.75 167 HIS B O 1
ATOM 4366 N N . LEU B 1 168 ? 2.402 18.656 11.062 1 98.44 168 LEU B N 1
ATOM 4367 C CA . LEU B 1 168 ? 2.225 20.016 10.555 1 98.44 168 LEU B CA 1
ATOM 4368 C C . LEU B 1 168 ? 3.387 20.406 9.656 1 98.44 168 LEU B C 1
ATOM 4370 O O . LEU B 1 168 ? 4.551 20.188 9.992 1 98.44 168 LEU B O 1
ATOM 4374 N N . SER B 1 169 ? 3 20.953 8.469 1 97.62 169 SER B N 1
ATOM 4375 C CA . SER B 1 169 ? 4.043 21.688 7.762 1 97.62 169 SER B CA 1
ATOM 4376 C C . SER B 1 169 ? 4.508 22.906 8.562 1 97.62 169 SER B C 1
ATOM 4378 O O . SER B 1 169 ? 3.738 23.469 9.352 1 97.62 169 SER B O 1
ATOM 4380 N N . ASP B 1 170 ? 5.742 23.312 8.398 1 97.81 170 ASP B N 1
ATOM 4381 C CA . ASP B 1 170 ? 6.246 24.391 9.25 1 97.81 170 ASP B CA 1
ATOM 4382 C C . ASP B 1 170 ? 5.621 25.719 8.875 1 97.81 170 ASP B C 1
ATOM 4384 O O . ASP B 1 170 ? 5.742 26.703 9.617 1 97.81 170 ASP B O 1
ATOM 4388 N N . SER B 1 171 ? 4.859 25.766 7.785 1 96.88 171 SER B N 1
ATOM 4389 C CA . SER B 1 171 ? 4.145 26.984 7.406 1 96.88 171 SER B CA 1
ATOM 4390 C C . SER B 1 171 ? 2.646 26.844 7.672 1 96.88 171 SER B C 1
ATOM 4392 O O . SER B 1 171 ? 1.845 27.609 7.129 1 96.88 171 SER B O 1
ATOM 4394 N N . SER B 1 172 ? 2.289 25.812 8.453 1 96.88 172 SER B N 1
ATOM 4395 C CA . SER B 1 172 ? 0.884 25.547 8.75 1 96.88 172 SER B CA 1
ATOM 4396 C C . SER B 1 172 ? 0.546 25.922 10.188 1 96.88 172 SER B C 1
ATOM 4398 O O . SER B 1 172 ? 1.285 25.578 11.109 1 96.88 172 SER B O 1
ATOM 4400 N N . LEU B 1 173 ? -0.499 26.672 10.383 1 96 173 LEU B N 1
ATOM 4401 C CA . LEU B 1 173 ? -1.079 27 11.68 1 96 173 LEU B CA 1
ATOM 4402 C C . LEU B 1 173 ? -2.365 26.219 11.914 1 96 173 LEU B C 1
ATOM 4404 O O . LEU B 1 173 ? -3.311 26.312 11.125 1 96 173 LEU B O 1
ATOM 4408 N N . ALA B 1 174 ? -2.379 25.406 12.945 1 96.5 174 ALA B N 1
ATOM 4409 C CA . ALA B 1 174 ? -3.557 24.609 13.289 1 96.5 174 ALA B CA 1
ATOM 4410 C C . ALA B 1 174 ? -4.152 25.062 14.617 1 96.5 174 ALA B C 1
ATOM 4412 O O . ALA B 1 174 ? -3.422 25.375 15.555 1 96.5 174 ALA B O 1
ATOM 4413 N N . ARG B 1 175 ? -5.488 25.109 14.695 1 94.56 175 ARG B N 1
ATOM 4414 C CA . ARG B 1 175 ? -6.16 25.219 15.992 1 94.56 175 ARG B CA 1
ATOM 4415 C C . ARG B 1 175 ? -6.113 23.891 16.75 1 94.56 175 ARG B C 1
ATOM 4417 O O . ARG B 1 175 ? -7.082 23.141 16.734 1 94.56 175 ARG B O 1
ATOM 4424 N N . LEU B 1 176 ? -5.035 23.703 17.469 1 95.62 176 LEU B N 1
ATOM 4425 C CA . LEU B 1 176 ? -4.715 22.406 18.047 1 95.62 176 LEU B CA 1
ATOM 4426 C C . LEU B 1 176 ? -5.816 21.969 19.016 1 95.62 176 LEU B C 1
ATOM 4428 O O . LEU B 1 176 ? -6.215 20.797 19 1 95.62 176 LEU B O 1
ATOM 4432 N N . PRO B 1 177 ? -6.379 22.875 19.859 1 94.25 177 PRO B N 1
ATOM 4433 C CA . PRO B 1 177 ? -7.445 22.422 20.75 1 94.25 177 PRO B CA 1
ATOM 4434 C C . PRO B 1 177 ? -8.633 21.828 20 1 94.25 177 PRO B C 1
ATOM 4436 O O . PRO B 1 177 ? -9.117 20.75 20.344 1 94.25 177 PRO B O 1
ATOM 4439 N N . ASP B 1 178 ? -9.047 22.484 18.922 1 92.69 178 ASP B N 1
ATOM 4440 C CA . ASP B 1 178 ? -10.18 22 18.156 1 92.69 178 ASP B CA 1
ATOM 4441 C C . ASP B 1 178 ? -9.82 20.734 17.375 1 92.69 178 ASP B C 1
ATOM 4443 O O . ASP B 1 178 ? -10.641 19.828 17.25 1 92.69 178 ASP B O 1
ATOM 4447 N N . LEU B 1 179 ? -8.664 20.75 16.844 1 95 179 LEU B N 1
ATOM 4448 C CA . LEU B 1 179 ? -8.203 19.578 16.109 1 95 179 LEU B CA 1
ATOM 4449 C C . LEU B 1 179 ? -8.188 18.359 17.031 1 95 179 LEU B C 1
ATOM 4451 O O . LEU B 1 179 ? -8.648 17.281 16.641 1 95 179 LEU B O 1
ATOM 4455 N N . LEU B 1 180 ? -7.668 18.531 18.25 1 96.38 180 LEU B N 1
ATOM 4456 C CA . LEU B 1 180 ? -7.551 17.406 19.172 1 96.38 180 LEU B CA 1
ATOM 4457 C C . LEU B 1 180 ? -8.922 17.016 19.719 1 96.38 180 LEU B C 1
ATOM 4459 O O . LEU B 1 180 ? -9.148 15.844 20.047 1 96.38 180 LEU B O 1
ATOM 4463 N N . ARG B 1 181 ? -9.852 17.969 19.812 1 92.69 181 ARG B N 1
ATOM 4464 C CA . ARG B 1 181 ? -11.227 17.609 20.156 1 92.69 181 ARG B CA 1
ATOM 4465 C C . ARG B 1 181 ? -11.828 16.688 19.094 1 92.69 181 ARG B C 1
ATOM 4467 O O . ARG B 1 181 ? -12.57 15.758 19.422 1 92.69 181 ARG B O 1
ATOM 4474 N N . GLU B 1 182 ? -11.516 17.016 17.812 1 87.25 182 GLU B N 1
ATOM 4475 C CA . GLU B 1 182 ? -11.961 16.141 16.734 1 87.25 182 GLU B CA 1
ATOM 4476 C C . GLU B 1 182 ? -11.352 14.75 16.891 1 87.25 182 GLU B C 1
ATOM 4478 O O . GLU B 1 182 ? -12.023 13.742 16.656 1 87.25 182 GLU B O 1
ATOM 4483 N N . VAL B 1 183 ? -10.062 14.672 17.219 1 93.81 183 VAL B N 1
ATOM 4484 C CA . VAL B 1 183 ? -9.383 13.406 17.438 1 93.81 183 VAL B CA 1
ATOM 4485 C C . VAL B 1 183 ? -10.062 12.633 18.578 1 93.81 183 VAL B C 1
ATOM 4487 O O . VAL B 1 183 ? -10.352 11.445 18.438 1 93.81 183 VAL B O 1
ATOM 4490 N N . SER B 1 184 ? -10.359 13.367 19.656 1 92.25 184 SER B N 1
ATOM 4491 C CA . SER B 1 184 ? -10.984 12.766 20.828 1 92.25 184 SER B CA 1
ATOM 4492 C C . SER B 1 184 ? -12.375 12.242 20.5 1 92.25 184 SER B C 1
ATOM 4494 O O . SER B 1 184 ? -12.812 11.227 21.047 1 92.25 184 SER B O 1
ATOM 4496 N N . ARG B 1 185 ? -13.039 12.953 19.672 1 82.88 185 ARG B N 1
ATOM 4497 C CA . ARG B 1 185 ? -14.383 12.539 19.281 1 82.88 185 ARG B CA 1
ATOM 4498 C C . ARG B 1 185 ? -14.359 11.172 18.609 1 82.88 185 ARG B C 1
ATOM 4500 O O . ARG B 1 185 ? -15.266 10.359 18.797 1 82.88 185 ARG B O 1
ATOM 4507 N N . HIS B 1 186 ? -13.391 10.914 17.828 1 81.69 186 HIS B N 1
ATOM 4508 C CA . HIS B 1 186 ? -13.305 9.641 17.109 1 81.69 186 HIS B CA 1
ATOM 4509 C C . HIS B 1 186 ? -12.625 8.578 17.969 1 81.69 186 HIS B C 1
ATOM 4511 O O . HIS B 1 186 ? -13 7.406 17.922 1 81.69 186 HIS B O 1
ATOM 4517 N N . ASP B 1 187 ? -11.617 9.031 18.766 1 88.38 187 ASP B N 1
ATOM 4518 C CA . ASP B 1 187 ? -10.938 8.164 19.734 1 88.38 187 ASP B CA 1
ATOM 4519 C C . ASP B 1 187 ? -10.625 6.801 19.109 1 88.38 187 ASP B C 1
ATOM 4521 O O . ASP B 1 187 ? -11.008 5.766 19.656 1 88.38 187 ASP B O 1
ATOM 4525 N N . ASN B 1 188 ? -9.961 6.773 17.969 1 87.81 188 ASN B N 1
ATOM 4526 C CA . ASN B 1 188 ? -9.633 5.574 17.203 1 87.81 188 ASN B CA 1
ATOM 4527 C C . ASN B 1 188 ? -8.141 5.469 16.938 1 87.81 188 ASN B C 1
ATOM 4529 O O . ASN B 1 188 ? -7.543 6.379 16.359 1 87.81 188 ASN B O 1
ATOM 4533 N N . SER B 1 189 ? -7.527 4.414 17.344 1 94.06 189 SER B N 1
ATOM 4534 C CA . SER B 1 189 ? -6.086 4.223 17.188 1 94.06 189 SER B CA 1
ATOM 4535 C C . SER B 1 189 ? -5.707 4.043 15.719 1 94.06 189 SER B C 1
ATOM 4537 O O . SER B 1 189 ? -4.527 4.117 15.359 1 94.06 189 SER B O 1
ATOM 4539 N N . SER B 1 190 ? -6.68 3.801 14.82 1 92.69 190 SER B N 1
ATOM 4540 C CA . SER B 1 190 ? -6.441 3.666 13.383 1 92.69 190 SER B CA 1
ATOM 4541 C C . SER B 1 190 ? -6.844 4.934 12.641 1 92.69 190 SER B C 1
ATOM 4543 O O . SER B 1 190 ? -7.098 4.895 11.43 1 92.69 190 SER B O 1
ATOM 4545 N N . LEU B 1 191 ? -6.867 5.977 13.289 1 92.75 191 LEU B N 1
ATOM 4546 C CA . LEU B 1 191 ? -7.363 7.246 12.766 1 92.75 191 LEU B CA 1
ATOM 4547 C C . LEU B 1 191 ? -6.41 7.812 11.719 1 92.75 191 LEU B C 1
ATOM 4549 O O . LEU B 1 191 ? -5.191 7.785 11.906 1 92.75 191 LEU B O 1
ATOM 4553 N N . VAL B 1 192 ? -6.949 8.234 10.664 1 94.75 192 VAL B N 1
ATOM 4554 C CA . VAL B 1 192 ? -6.316 9.109 9.68 1 94.75 192 VAL B CA 1
ATOM 4555 C C . VAL B 1 192 ? -7.199 10.328 9.438 1 94.75 192 VAL B C 1
ATOM 4557 O O . VAL B 1 192 ? -8.203 10.25 8.727 1 94.75 192 VAL B O 1
ATOM 4560 N N . LEU B 1 193 ? -6.762 11.453 10.031 1 93.5 193 LEU B N 1
ATOM 4561 C CA . LEU B 1 193 ? -7.578 12.656 10.008 1 93.5 193 LEU B CA 1
ATOM 4562 C C . LEU B 1 193 ? -6.879 13.773 9.242 1 93.5 193 LEU B C 1
ATOM 4564 O O . LEU B 1 193 ? -5.68 14 9.422 1 93.5 193 LEU B O 1
ATOM 4568 N N . GLY B 1 194 ? -7.516 14.461 8.359 1 91.69 194 GLY B N 1
ATOM 4569 C CA . GLY B 1 194 ? -7.055 15.594 7.574 1 91.69 194 GLY B CA 1
ATOM 4570 C C . GLY B 1 194 ? -7.977 15.938 6.426 1 91.69 194 GLY B C 1
ATOM 4571 O O . GLY B 1 194 ? -9.086 15.398 6.324 1 91.69 194 GLY B O 1
ATOM 4572 N N . TRP B 1 195 ? -7.613 16.938 5.754 1 85.75 195 TRP B N 1
ATOM 4573 C CA . TRP B 1 195 ? -8.312 17.156 4.488 1 85.75 195 TRP B CA 1
ATOM 4574 C C . TRP B 1 195 ? -7.957 16.062 3.48 1 85.75 195 TRP B C 1
ATOM 4576 O O . TRP B 1 195 ? -6.844 16.031 2.951 1 85.75 195 TRP B O 1
ATOM 4586 N N . LEU B 1 196 ? -8.922 15.18 3.201 1 82.62 196 LEU B N 1
ATOM 4587 C CA . LEU B 1 196 ? -8.625 13.984 2.416 1 82.62 196 LEU B CA 1
ATOM 4588 C C . LEU B 1 196 ? -8.867 14.234 0.933 1 82.62 196 LEU B C 1
ATOM 4590 O O . LEU B 1 196 ? -9.898 14.812 0.556 1 82.62 196 LEU B O 1
ATOM 4594 N N . LYS B 1 197 ? -7.891 13.875 0.218 1 75.38 197 LYS B N 1
ATOM 4595 C CA . LYS B 1 197 ? -8.07 13.75 -1.227 1 75.38 197 LYS B CA 1
ATOM 4596 C C . LYS B 1 197 ? -8.328 12.305 -1.626 1 75.38 197 LYS B C 1
ATOM 4598 O O . LYS B 1 197 ? -7.578 11.406 -1.242 1 75.38 197 LYS B O 1
ATOM 4603 N N . GLU B 1 198 ? -9.359 12.016 -2.287 1 68.31 198 GLU B N 1
ATOM 4604 C CA . GLU B 1 198 ? -9.766 10.648 -2.6 1 68.31 198 GLU B CA 1
ATOM 4605 C C . GLU B 1 198 ? -8.844 10.023 -3.645 1 68.31 198 GLU B C 1
ATOM 4607 O O . GLU B 1 198 ? -8.656 8.805 -3.666 1 68.31 198 GLU B O 1
ATOM 4612 N N . SER B 1 199 ? -8.469 10.734 -4.551 1 63.69 199 SER B N 1
ATOM 4613 C CA . SER B 1 199 ? -7.512 10.234 -5.539 1 63.69 199 SER B CA 1
ATOM 4614 C C . SER B 1 199 ? -6.707 11.383 -6.152 1 63.69 199 SER B C 1
ATOM 4616 O O . SER B 1 199 ? -7.188 12.516 -6.227 1 63.69 199 SER B O 1
ATOM 4618 N N . THR B 1 200 ? -5.492 11.109 -6.297 1 67.88 200 THR B N 1
ATOM 4619 C CA . THR B 1 200 ? -4.621 12.039 -7 1 67.88 200 THR B CA 1
ATOM 4620 C C . THR B 1 200 ? -4.129 11.438 -8.312 1 67.88 200 THR B C 1
ATOM 4622 O O . THR B 1 200 ? -3.572 10.336 -8.32 1 67.88 200 THR B O 1
ATOM 4625 N N . SER B 1 201 ? -4.465 12.133 -9.352 1 70.19 201 SER B N 1
ATOM 4626 C CA . SER B 1 201 ? -3.971 11.664 -10.641 1 70.19 201 SER B CA 1
ATOM 4627 C C . SER B 1 201 ? -2.453 11.789 -10.727 1 70.19 201 SER B C 1
ATOM 4629 O O . SER B 1 201 ? -1.888 12.82 -10.359 1 70.19 201 SER B O 1
ATOM 4631 N N . LEU B 1 202 ? -1.856 10.734 -11.047 1 73.44 202 LEU B N 1
ATOM 4632 C CA . LEU B 1 202 ? -0.407 10.734 -11.219 1 73.44 202 LEU B CA 1
ATOM 4633 C C . LEU B 1 202 ? -0.03 11.031 -12.664 1 73.44 202 LEU B C 1
ATOM 4635 O O . LEU B 1 202 ? 1.154 11.125 -13 1 73.44 202 LEU B O 1
ATOM 4639 N N . THR B 1 203 ? -1.041 11 -13.508 1 59.84 203 THR B N 1
ATOM 4640 C CA . THR B 1 203 ? -0.801 11.273 -14.922 1 59.84 203 THR B CA 1
ATOM 4641 C C . THR B 1 203 ? -1.449 12.594 -15.336 1 59.84 203 THR B C 1
ATOM 4643 O O . THR B 1 203 ? -2.27 13.148 -14.594 1 59.84 203 THR B O 1
ATOM 4646 N N . VAL B 1 204 ? -0.794 13.336 -16.266 1 45.41 204 VAL B N 1
ATOM 4647 C CA . VAL B 1 204 ? -1.311 14.586 -16.797 1 45.41 204 VAL B CA 1
ATOM 4648 C C . VAL B 1 204 ? -2.709 14.375 -17.375 1 45.41 204 VAL B C 1
ATOM 4650 O O . VAL B 1 204 ? -3.014 13.297 -17.891 1 45.41 204 VAL B O 1
ATOM 4653 N N . ALA B 1 205 ? -3.609 15.219 -16.984 1 38 205 ALA B N 1
ATOM 4654 C CA . ALA B 1 205 ? -4.879 15.477 -17.656 1 38 205 ALA B CA 1
ATOM 4655 C C . ALA B 1 205 ? -4.711 15.414 -19.172 1 38 205 ALA B C 1
ATOM 4657 O O . ALA B 1 205 ? -3.748 15.945 -19.719 1 38 205 ALA B O 1
ATOM 4658 N N . GLY B 1 206 ? -5.402 14.461 -19.922 1 36.16 206 GLY B N 1
ATOM 4659 C CA . GLY B 1 206 ? -5.402 14.164 -21.344 1 36.16 206 GLY B CA 1
ATOM 4660 C C . GLY B 1 206 ? -4.535 12.969 -21.703 1 36.16 206 GLY B C 1
ATOM 4661 O O . GLY B 1 206 ? -4.512 12.539 -22.859 1 36.16 206 GLY B O 1
ATOM 4662 N N . GLY B 1 207 ? -3.49 12.758 -21.078 1 35.03 207 GLY B N 1
ATOM 4663 C CA . GLY B 1 207 ? -2.586 11.672 -21.406 1 35.03 207 GLY B CA 1
ATOM 4664 C C . GLY B 1 207 ? -3.062 10.32 -20.891 1 35.03 207 GLY B C 1
ATOM 4665 O O . GLY B 1 207 ? -2.258 9.414 -20.672 1 35.03 207 GLY B O 1
ATOM 4666 N N . ALA B 1 208 ? -4.027 10.203 -20.297 1 36.94 208 ALA B N 1
ATOM 4667 C CA . ALA B 1 208 ? -4.609 8.906 -19.953 1 36.94 208 ALA B CA 1
ATOM 4668 C C . ALA B 1 208 ? -4.207 7.84 -20.969 1 36.94 208 ALA B C 1
ATOM 4670 O O . ALA B 1 208 ? -4.426 6.648 -20.734 1 36.94 208 ALA B O 1
ATOM 4671 N N . GLN B 1 209 ? -4.055 8.312 -22.109 1 35.81 209 GLN B N 1
ATOM 4672 C CA . GLN B 1 209 ? -3.764 7.344 -23.156 1 35.81 209 GLN B CA 1
ATOM 4673 C C . GLN B 1 209 ? -2.535 6.512 -22.812 1 35.81 209 GLN B C 1
ATOM 4675 O O . GLN B 1 209 ? -2.41 5.363 -23.25 1 35.81 209 GLN B O 1
ATOM 4680 N N . ASP B 1 210 ? -1.609 7.152 -22.297 1 36.12 210 ASP B N 1
ATOM 4681 C CA . ASP B 1 210 ? -0.309 6.492 -22.281 1 36.12 210 ASP B CA 1
ATOM 4682 C C . ASP B 1 210 ? -0.231 5.473 -21.141 1 36.12 210 ASP B C 1
ATOM 4684 O O . ASP B 1 210 ? 0.595 4.559 -21.188 1 36.12 210 ASP B O 1
ATOM 4688 N N . GLY B 1 211 ? -0.767 5.742 -20.109 1 37.38 211 GLY B N 1
ATOM 4689 C CA . GLY B 1 211 ? -0.696 4.766 -19.031 1 37.38 211 GLY B CA 1
ATOM 4690 C C . GLY B 1 211 ? -1.42 3.471 -19.359 1 37.38 211 GLY B C 1
ATOM 4691 O O . GLY B 1 211 ? -1.314 2.494 -18.609 1 37.38 211 GLY B O 1
ATOM 4692 N N . GLU B 1 212 ? -2.441 3.709 -20.062 1 37.59 212 GLU B N 1
ATOM 4693 C CA . GLU B 1 212 ? -3.338 2.594 -20.344 1 37.59 212 GLU B CA 1
ATOM 4694 C C . GLU B 1 212 ? -2.674 1.568 -21.266 1 37.59 212 GLU B C 1
ATOM 4696 O O . GLU B 1 212 ? -3.305 0.587 -21.672 1 37.59 212 GLU B O 1
ATOM 4701 N N . VAL B 1 213 ? -1.714 2.059 -21.938 1 33.94 213 VAL B N 1
ATOM 4702 C CA . VAL B 1 213 ? -1.438 0.948 -22.844 1 33.94 213 VAL B CA 1
ATOM 4703 C C . VAL B 1 213 ? -0.816 -0.21 -22.078 1 33.94 213 VAL B C 1
ATOM 4705 O O . VAL B 1 213 ? 0.313 -0.105 -21.594 1 33.94 213 VAL B O 1
ATOM 4708 N N . PRO B 1 214 ? -1.619 -0.789 -21.438 1 36.56 214 PRO B N 1
ATOM 4709 C CA . PRO B 1 214 ? -1.111 -2.041 -20.875 1 36.56 214 PRO B CA 1
ATOM 4710 C C . PRO B 1 214 ? -0.082 -2.719 -21.766 1 36.56 214 PRO B C 1
ATOM 4712 O O . PRO B 1 214 ? -0.253 -2.754 -22.984 1 36.56 214 PRO B O 1
ATOM 4715 N N . CYS B 1 215 ? 1.098 -2.451 -21.703 1 38.81 215 CYS B N 1
ATOM 4716 C CA . CYS B 1 215 ? 1.96 -3.289 -22.516 1 38.81 215 CYS B CA 1
ATOM 4717 C C . CYS B 1 215 ? 1.777 -4.762 -22.172 1 38.81 215 CYS B C 1
ATOM 4719 O O . CYS B 1 215 ? 2.508 -5.305 -21.344 1 38.81 215 CYS B O 1
ATOM 4721 N N . GLU B 1 216 ? 0.612 -5.152 -22.156 1 37.69 216 GLU B N 1
ATOM 4722 C CA . GLU B 1 216 ? 0.393 -6.574 -21.906 1 37.69 216 GLU B CA 1
ATOM 4723 C C . GLU B 1 216 ? 1.409 -7.426 -22.672 1 37.69 216 GLU B C 1
ATOM 4725 O O . GLU B 1 216 ? 1.757 -8.523 -22.234 1 37.69 216 GLU B O 1
ATOM 4730 N N . ASN B 1 217 ? 1.768 -6.824 -23.969 1 37.81 217 ASN B N 1
ATOM 4731 C CA . ASN B 1 217 ? 2.496 -7.656 -24.922 1 37.81 217 ASN B CA 1
ATOM 4732 C C . ASN B 1 217 ? 3.934 -7.172 -25.094 1 37.81 217 ASN B C 1
ATOM 4734 O O . ASN B 1 217 ? 4.449 -7.148 -26.219 1 37.81 217 ASN B O 1
ATOM 4738 N N . CYS B 1 218 ? 4.402 -6.512 -24.125 1 44.94 218 CYS B N 1
ATOM 4739 C CA . CYS B 1 218 ? 5.699 -5.961 -24.5 1 44.94 218 CYS B CA 1
ATOM 4740 C C . CYS B 1 218 ? 6.742 -7.066 -24.641 1 44.94 218 CYS B C 1
ATOM 4742 O O . CYS B 1 218 ? 6.965 -7.832 -23.703 1 44.94 218 CYS B O 1
ATOM 4744 N N . LEU B 1 219 ? 6.914 -7.441 -25.891 1 48.16 219 LEU B N 1
ATOM 4745 C CA . LEU B 1 219 ? 8.047 -8.297 -26.234 1 48.16 219 LEU B CA 1
ATOM 4746 C C . LEU B 1 219 ? 9.312 -7.828 -25.531 1 48.16 219 LEU B C 1
ATOM 4748 O O . LEU B 1 219 ? 9.492 -6.629 -25.297 1 48.16 219 LEU B O 1
ATOM 4752 N N . GLU B 1 220 ? 9.859 -8.641 -24.75 1 58.81 220 GLU B N 1
ATOM 4753 C CA . GLU B 1 220 ? 11.117 -8.344 -24.062 1 58.81 220 GLU B CA 1
ATOM 4754 C C . GLU B 1 220 ? 12.32 -8.711 -24.938 1 58.81 220 GLU B C 1
ATOM 4756 O O . GLU B 1 220 ? 12.984 -9.719 -24.688 1 58.81 220 GLU B O 1
ATOM 4761 N N . PRO B 1 221 ? 12.523 -7.906 -26.031 1 65.5 221 PRO B N 1
ATOM 4762 C CA . PRO B 1 221 ? 13.758 -8.133 -26.781 1 65.5 221 PRO B CA 1
ATOM 4763 C C . PRO B 1 221 ? 15.008 -8.023 -25.906 1 65.5 221 PRO B C 1
ATOM 4765 O O . PRO B 1 221 ? 15.055 -7.199 -25 1 65.5 221 PRO B O 1
ATOM 4768 N N . PRO B 1 222 ? 15.875 -8.953 -26.125 1 70.06 222 PRO B N 1
ATOM 4769 C CA . PRO B 1 222 ? 17.062 -9 -25.266 1 70.06 222 PRO B CA 1
ATOM 4770 C C . PRO B 1 222 ? 17.75 -7.641 -25.141 1 70.06 222 PRO B C 1
ATOM 4772 O O . PRO B 1 222 ? 18.281 -7.309 -24.078 1 70.06 222 PRO B O 1
ATOM 4775 N N . GLU B 1 223 ? 17.734 -6.922 -26.234 1 72.31 223 GLU B N 1
ATOM 4776 C CA . GLU B 1 223 ? 18.391 -5.621 -26.188 1 72.31 223 GLU B CA 1
ATOM 4777 C C . GLU B 1 223 ? 17.672 -4.668 -25.234 1 72.31 223 GLU B C 1
ATOM 4779 O O . GLU B 1 223 ? 18.297 -3.898 -24.516 1 72.31 223 GLU B O 1
ATOM 4784 N N . GLN B 1 224 ? 16.406 -4.855 -25.234 1 75.19 224 GLN B N 1
ATOM 4785 C CA . GLN B 1 224 ? 15.617 -4.008 -24.359 1 75.19 224 GLN B CA 1
ATOM 4786 C C . GLN B 1 224 ? 15.789 -4.43 -22.891 1 75.19 224 GLN B C 1
ATOM 4788 O O . GLN B 1 224 ? 15.875 -3.58 -22 1 75.19 224 GLN B O 1
ATOM 4793 N N . VAL B 1 225 ? 15.93 -5.688 -22.797 1 72.19 225 VAL B N 1
ATOM 4794 C CA . VAL B 1 225 ? 16.156 -6.223 -21.469 1 72.19 225 VAL B CA 1
ATOM 4795 C C . VAL B 1 225 ? 17.5 -5.719 -20.922 1 72.19 225 VAL B C 1
ATOM 4797 O O . VAL B 1 225 ? 17.578 -5.207 -19.812 1 72.19 225 VAL B O 1
ATOM 4800 N N . ARG B 1 226 ? 18.516 -5.855 -21.766 1 73.94 226 ARG B N 1
ATOM 4801 C CA . ARG B 1 226 ? 19.844 -5.395 -21.359 1 73.94 226 ARG B CA 1
ATOM 4802 C C . ARG B 1 226 ? 19.828 -3.902 -21.062 1 73.94 226 ARG B C 1
ATOM 4804 O O . ARG B 1 226 ? 20.422 -3.461 -20.078 1 73.94 226 ARG B O 1
ATOM 4811 N N . PHE B 1 227 ? 19.188 -3.164 -21.922 1 78.25 227 PHE B N 1
ATOM 4812 C CA . PHE B 1 227 ? 19.078 -1.723 -21.719 1 78.25 227 PHE B CA 1
ATOM 4813 C C . PHE B 1 227 ? 18.438 -1.403 -20.375 1 78.25 227 PHE B C 1
ATOM 4815 O O . PHE B 1 227 ? 18.969 -0.597 -19.609 1 78.25 227 PHE B O 1
ATOM 4822 N N . CYS B 1 228 ? 17.328 -2.1 -20.031 1 74.56 228 CYS B N 1
ATOM 4823 C CA . CYS B 1 228 ? 16.562 -1.766 -18.844 1 74.56 228 CYS B CA 1
ATOM 4824 C C . CYS B 1 228 ? 17.297 -2.234 -17.578 1 74.56 228 CYS B C 1
ATOM 4826 O O . CYS B 1 228 ? 17.25 -1.562 -16.547 1 74.56 228 CYS B O 1
ATOM 4828 N N . LEU B 1 229 ? 17.969 -3.346 -17.672 1 70.19 229 LEU B N 1
ATOM 4829 C CA . LEU B 1 229 ? 18.75 -3.791 -16.531 1 70.19 229 LEU B CA 1
ATOM 4830 C C . LEU B 1 229 ? 19.875 -2.809 -16.234 1 70.19 229 LEU B C 1
ATOM 4832 O O . LEU B 1 229 ? 20.188 -2.551 -15.062 1 70.19 229 LEU B O 1
ATOM 4836 N N . ASP B 1 230 ? 20.406 -2.193 -17.297 1 68.56 230 ASP B N 1
ATOM 4837 C CA . ASP B 1 230 ? 21.438 -1.186 -17.141 1 68.56 230 ASP B CA 1
ATOM 4838 C C . ASP B 1 230 ? 20.875 0.115 -16.578 1 68.56 230 ASP B C 1
ATOM 4840 O O . ASP B 1 230 ? 21.438 0.699 -15.656 1 68.56 230 ASP B O 1
ATOM 4844 N N . MET B 1 231 ? 19.719 0.472 -17.156 1 69.5 231 MET B N 1
ATOM 4845 C CA . MET B 1 231 ? 19.172 1.787 -16.859 1 69.5 231 MET B CA 1
ATOM 4846 C C . MET B 1 231 ? 18.641 1.845 -15.43 1 69.5 231 MET B C 1
ATOM 4848 O O . MET B 1 231 ? 18.781 2.865 -14.75 1 69.5 231 MET B O 1
ATOM 4852 N N . ILE B 1 232 ? 18 0.836 -14.992 1 63.09 232 ILE B N 1
ATOM 4853 C CA . ILE B 1 232 ? 17.375 0.896 -13.68 1 63.09 232 ILE B CA 1
ATOM 4854 C C . ILE B 1 232 ? 18.438 0.921 -12.594 1 63.09 232 ILE B C 1
ATOM 4856 O O . ILE B 1 232 ? 18.188 1.384 -11.477 1 63.09 232 ILE B O 1
ATOM 4860 N N . GLN B 1 233 ? 19.609 0.483 -12.93 1 55.19 233 GLN B N 1
ATOM 4861 C CA . GLN B 1 233 ? 20.703 0.508 -11.969 1 55.19 233 GLN B CA 1
ATOM 4862 C C . GLN B 1 233 ? 21.438 1.848 -12 1 55.19 233 GLN B C 1
ATOM 4864 O O . GLN B 1 233 ? 22.062 2.244 -11.016 1 55.19 233 GLN B O 1
ATOM 4869 N N . THR B 1 234 ? 21.391 2.518 -13.195 1 54.56 234 THR B N 1
ATOM 4870 C CA . THR B 1 234 ? 22.312 3.637 -13.359 1 54.56 234 THR B CA 1
ATOM 4871 C C . THR B 1 234 ? 21.547 4.957 -13.422 1 54.56 234 THR B C 1
ATOM 4873 O O . THR B 1 234 ? 22.062 5.996 -12.992 1 54.56 234 THR B O 1
ATOM 4876 N N . SER B 1 235 ? 20.375 5.035 -14.273 1 49.53 235 SER B N 1
ATOM 4877 C CA . SER B 1 235 ? 19.953 6.367 -14.688 1 49.53 235 SER B CA 1
ATOM 4878 C C . SER B 1 235 ? 18.484 6.625 -14.328 1 49.53 235 SER B C 1
ATOM 4880 O O . SER B 1 235 ? 18.078 7.777 -14.18 1 49.53 235 SER B O 1
ATOM 4882 N N . MET B 1 236 ? 17.734 5.699 -14.578 1 49.38 236 MET B N 1
ATOM 4883 C CA . MET B 1 236 ? 16.312 6.055 -14.539 1 49.38 236 MET B CA 1
ATOM 4884 C C . MET B 1 236 ? 15.766 5.945 -13.125 1 49.38 236 MET B C 1
ATOM 4886 O O . MET B 1 236 ? 15.156 4.938 -12.766 1 49.38 236 MET B O 1
ATOM 4890 N N . ALA B 1 237 ? 16.219 6.973 -12.375 1 50.06 237 ALA B N 1
ATOM 4891 C CA . ALA B 1 237 ? 15.773 7.086 -10.992 1 50.06 237 ALA B CA 1
ATOM 4892 C C . ALA B 1 237 ? 14.25 6.984 -10.898 1 50.06 237 ALA B C 1
ATOM 4894 O O . ALA B 1 237 ? 13.531 7.715 -11.586 1 50.06 237 ALA B O 1
ATOM 4895 N N . GLY B 1 238 ? 13.742 6.047 -10.281 1 54.47 238 GLY B N 1
ATOM 4896 C CA . GLY B 1 238 ? 12.328 5.926 -9.961 1 54.47 238 GLY B CA 1
ATOM 4897 C C . GLY B 1 238 ? 11.594 4.965 -10.875 1 54.47 238 GLY B C 1
ATOM 4898 O O . GLY B 1 238 ? 10.453 4.598 -10.609 1 54.47 238 GLY B O 1
ATOM 4899 N N . MET B 1 239 ? 12.297 4.691 -12.094 1 60.41 239 MET B N 1
ATOM 4900 C CA . MET B 1 239 ? 11.633 3.738 -12.977 1 60.41 239 MET B CA 1
ATOM 4901 C C . MET B 1 239 ? 12.055 2.309 -12.648 1 60.41 239 MET B C 1
ATOM 4903 O O . MET B 1 239 ? 13.242 2.02 -12.523 1 60.41 239 MET B O 1
ATOM 4907 N N . ASP B 1 240 ? 11.062 1.565 -12.383 1 62 240 ASP B N 1
ATOM 4908 C CA . ASP B 1 240 ? 11.359 0.152 -12.172 1 62 240 ASP B CA 1
ATOM 4909 C C . ASP B 1 240 ? 11.57 -0.571 -13.5 1 62 240 ASP B C 1
ATOM 4911 O O . ASP B 1 240 ? 11.516 0.049 -14.562 1 62 240 ASP B O 1
ATOM 4915 N N . TYR B 1 241 ? 12.031 -1.806 -13.43 1 65.38 241 TYR B N 1
ATOM 4916 C CA . TYR B 1 241 ? 12.344 -2.596 -14.609 1 65.38 241 TYR B CA 1
ATOM 4917 C C . TYR B 1 241 ? 11.172 -2.604 -15.586 1 65.38 241 TYR B C 1
ATOM 4919 O O . TYR B 1 241 ? 11.344 -2.391 -16.781 1 65.38 241 TYR B O 1
ATOM 4927 N N . ARG B 1 242 ? 10.008 -2.799 -15.07 1 67.19 242 ARG B N 1
ATOM 4928 C CA . ARG B 1 242 ? 8.812 -2.84 -15.906 1 67.19 242 ARG B CA 1
ATOM 4929 C C . ARG B 1 242 ? 8.586 -1.506 -16.609 1 67.19 242 ARG B C 1
ATOM 4931 O O . ARG B 1 242 ? 8.258 -1.473 -17.797 1 67.19 242 ARG B O 1
ATOM 4938 N N . GLY B 1 243 ? 8.688 -0.508 -15.852 1 66.06 243 GLY B N 1
ATOM 4939 C CA . GLY B 1 243 ? 8.57 0.808 -16.453 1 66.06 243 GLY B CA 1
ATOM 4940 C C . GLY B 1 243 ? 9.57 1.045 -17.578 1 66.06 243 GLY B C 1
ATOM 4941 O O . GLY B 1 243 ? 9.203 1.537 -18.641 1 66.06 243 GLY B O 1
ATOM 4942 N N . CYS B 1 244 ? 10.766 0.688 -17.328 1 70.5 244 CYS B N 1
ATOM 4943 C CA . CYS B 1 244 ? 11.797 0.827 -18.344 1 70.5 244 CYS B CA 1
ATOM 4944 C C . CYS B 1 244 ? 11.445 0.021 -19.594 1 70.5 244 CYS B C 1
ATOM 4946 O O . CYS B 1 244 ? 11.609 0.502 -20.719 1 70.5 244 CYS B O 1
ATOM 4948 N N . MET B 1 245 ? 10.969 -1.136 -19.375 1 72.94 245 MET B N 1
ATOM 4949 C CA . MET B 1 245 ? 10.609 -1.99 -20.5 1 72.94 245 MET B CA 1
ATOM 4950 C C . MET B 1 245 ? 9.469 -1.377 -21.297 1 72.94 245 MET B C 1
ATOM 4952 O O . MET B 1 245 ? 9.445 -1.479 -22.531 1 72.94 245 MET B O 1
ATOM 4956 N N . ARG B 1 246 ? 8.625 -0.756 -20.656 1 70.5 246 ARG B N 1
ATOM 4957 C CA . ARG B 1 246 ? 7.52 -0.093 -21.344 1 70.5 246 ARG B CA 1
ATOM 4958 C C . ARG B 1 246 ? 8.016 1.071 -22.188 1 70.5 246 ARG B C 1
ATOM 4960 O O . ARG B 1 246 ? 7.582 1.243 -23.328 1 70.5 246 ARG B O 1
ATOM 4967 N N . VAL B 1 247 ? 8.852 1.822 -21.609 1 70.25 247 VAL B N 1
ATOM 4968 C CA . VAL B 1 247 ? 9.43 2.949 -22.344 1 70.25 247 VAL B CA 1
ATOM 4969 C C . VAL B 1 247 ? 10.219 2.441 -23.547 1 70.25 247 VAL B C 1
ATOM 4971 O O . VAL B 1 247 ? 10.117 2.994 -24.641 1 70.25 247 VAL B O 1
ATOM 4974 N N . ALA B 1 248 ? 10.977 1.42 -23.25 1 72.69 248 ALA B N 1
ATOM 4975 C CA . ALA B 1 248 ? 11.766 0.84 -24.328 1 72.69 248 ALA B CA 1
ATOM 4976 C C . ALA B 1 248 ? 10.875 0.355 -25.469 1 72.69 248 ALA B C 1
ATOM 4978 O O . ALA B 1 248 ? 11.188 0.566 -26.641 1 72.69 248 ALA B O 1
ATOM 4979 N N . ALA B 1 249 ? 9.812 -0.296 -25.141 1 70.25 249 ALA B N 1
ATOM 4980 C CA . ALA B 1 249 ? 8.883 -0.807 -26.141 1 70.25 249 ALA B CA 1
ATOM 4981 C C . ALA B 1 249 ? 8.258 0.333 -26.938 1 70.25 249 ALA B C 1
ATOM 4983 O O . ALA B 1 249 ? 8.086 0.227 -28.156 1 70.25 249 ALA B O 1
ATOM 4984 N N . ARG B 1 250 ? 7.898 1.337 -26.281 1 67.94 250 ARG B N 1
ATOM 4985 C CA . ARG B 1 250 ? 7.32 2.506 -26.938 1 67.94 250 ARG B CA 1
ATOM 4986 C C . ARG B 1 250 ? 8.328 3.146 -27.891 1 67.94 250 ARG B C 1
ATOM 4988 O O . ARG B 1 250 ? 7.957 3.586 -28.984 1 67.94 250 ARG B O 1
ATOM 4995 N N . CYS B 1 251 ? 9.469 3.256 -27.375 1 71.75 251 CYS B N 1
ATOM 4996 C CA . CYS B 1 251 ? 10.531 3.82 -28.188 1 71.75 251 CYS B CA 1
ATOM 4997 C C . CYS B 1 251 ? 10.742 3.002 -29.453 1 71.75 251 CYS B C 1
ATOM 4999 O O . CYS B 1 251 ? 10.922 3.561 -30.547 1 71.75 251 CYS B O 1
ATOM 5001 N N . CYS B 1 252 ? 10.711 1.772 -29.281 1 71.56 252 CYS B N 1
ATOM 5002 C CA . CYS B 1 252 ? 11.055 0.915 -30.406 1 71.56 252 CYS B CA 1
ATOM 5003 C C . CYS B 1 252 ? 9.852 0.697 -31.312 1 71.56 252 CYS B C 1
ATOM 5005 O O . CYS B 1 252 ? 10 0.228 -32.438 1 71.56 252 CYS B O 1
ATOM 5007 N N . ASN B 1 253 ? 8.648 1.405 -31.031 1 60.59 253 ASN B N 1
ATOM 5008 C CA . ASN B 1 253 ? 7.418 1.369 -31.812 1 60.59 253 ASN B CA 1
ATOM 5009 C C . ASN B 1 253 ? 7.359 0.135 -32.719 1 60.59 253 ASN B C 1
ATOM 5011 O O . ASN B 1 253 ? 7.129 0.249 -33.906 1 60.59 253 ASN B O 1
ATOM 5015 N N . GLY B 1 254 ? 7.527 -1.134 -32.156 1 55.41 254 GLY B N 1
ATOM 5016 C CA . GLY B 1 254 ? 7.398 -2.35 -32.969 1 55.41 254 GLY B CA 1
ATOM 5017 C C . GLY B 1 254 ? 8.648 -2.684 -33.75 1 55.41 254 GLY B C 1
ATOM 5018 O O . GLY B 1 254 ? 8.68 -3.674 -34.469 1 55.41 254 GLY B O 1
ATOM 5019 N N . ALA B 1 255 ? 9.664 -1.773 -33.625 1 57.19 255 ALA B N 1
ATOM 5020 C CA . ALA B 1 255 ? 10.883 -2.072 -34.375 1 57.19 255 ALA B CA 1
ATOM 5021 C C . ALA B 1 255 ? 11.672 -3.197 -33.719 1 57.19 255 ALA B C 1
ATOM 5023 O O . ALA B 1 255 ? 11.781 -3.246 -32.469 1 57.19 255 ALA B O 1
ATOM 5024 N N . SER B 1 256 ? 11.922 -4.227 -34.438 1 54.78 256 SER B N 1
ATOM 5025 C CA . SER B 1 256 ? 12.695 -5.379 -34 1 54.78 256 SER B CA 1
ATOM 5026 C C . SER B 1 256 ? 14.102 -4.973 -33.562 1 54.78 256 SER B C 1
ATOM 5028 O O . SER B 1 256 ? 14.695 -5.609 -32.719 1 54.78 256 SER B O 1
ATOM 5030 N N . ASP B 1 257 ? 14.641 -3.904 -34.25 1 60.56 257 ASP B N 1
ATOM 5031 C CA . ASP B 1 257 ? 16.016 -3.494 -34 1 60.56 257 ASP B CA 1
ATOM 5032 C C . ASP B 1 257 ? 16.062 -2.107 -33.375 1 60.56 257 ASP B C 1
ATOM 5034 O O . ASP B 1 257 ? 15.719 -1.111 -34 1 60.56 257 ASP B O 1
ATOM 5038 N N . CYS B 1 258 ? 15.859 -2.01 -32.156 1 69.94 258 CYS B N 1
ATOM 5039 C CA . CYS B 1 258 ? 16.016 -0.784 -31.391 1 69.94 258 CYS B CA 1
ATOM 5040 C C . CYS B 1 258 ? 17.266 -0.845 -30.516 1 69.94 258 CYS B C 1
ATOM 5042 O O . CYS B 1 258 ? 17.281 -1.513 -29.484 1 69.94 258 CYS B O 1
ATOM 5044 N N . GLY B 1 259 ? 18.422 -0.304 -31.094 1 72.06 259 GLY B N 1
ATOM 5045 C CA . GLY B 1 259 ? 19.703 -0.368 -30.406 1 72.06 259 GLY B CA 1
ATOM 5046 C C . GLY B 1 259 ? 19.703 0.381 -29.094 1 72.06 259 GLY B C 1
ATOM 5047 O O . GLY B 1 259 ? 18.781 1.151 -28.797 1 72.06 259 GLY B O 1
ATOM 5048 N N . TYR B 1 260 ? 20.672 0.113 -28.328 1 76.56 260 TYR B N 1
ATOM 5049 C CA . TYR B 1 260 ? 20.875 0.693 -27 1 76.56 260 TYR B CA 1
ATOM 5050 C C . TYR B 1 260 ? 20.875 2.215 -27.078 1 76.56 260 TYR B C 1
ATOM 5052 O O . TYR B 1 260 ? 20.234 2.885 -26.266 1 76.56 260 TYR B O 1
ATOM 5060 N N . ASP B 1 261 ? 21.516 2.754 -28.141 1 76.12 261 ASP B N 1
ATOM 5061 C CA . ASP B 1 261 ? 21.641 4.203 -28.266 1 76.12 261 ASP B CA 1
ATOM 5062 C C . ASP B 1 261 ? 20.312 4.848 -28.656 1 76.12 261 ASP B C 1
ATOM 5064 O O . ASP B 1 261 ? 20 5.945 -28.188 1 76.12 261 ASP B O 1
ATOM 5068 N N . ASP B 1 262 ? 19.594 4.207 -29.453 1 76.94 262 ASP B N 1
ATOM 5069 C CA . ASP B 1 262 ? 18.266 4.691 -29.844 1 76.94 262 ASP B CA 1
ATOM 5070 C C . ASP B 1 262 ? 17.328 4.723 -28.641 1 76.94 262 ASP B C 1
ATOM 5072 O O . ASP B 1 262 ? 16.594 5.688 -28.453 1 76.94 262 ASP B O 1
ATOM 5076 N N . LEU B 1 263 ? 17.438 3.633 -27.875 1 76.69 263 LEU B N 1
ATOM 5077 C CA . LEU B 1 263 ? 16.609 3.537 -26.672 1 76.69 263 LEU B CA 1
ATOM 5078 C C . LEU B 1 263 ? 16.969 4.629 -25.672 1 76.69 263 LEU B C 1
ATOM 5080 O O . LEU B 1 263 ? 16.094 5.211 -25.047 1 76.69 263 LEU B O 1
ATOM 5084 N N . LEU B 1 264 ? 18.25 4.918 -25.641 1 73.94 264 LEU B N 1
ATOM 5085 C CA . LEU B 1 264 ? 18.703 5.953 -24.719 1 73.94 264 LEU B CA 1
ATOM 5086 C C . LEU B 1 264 ? 18.156 7.316 -25.109 1 73.94 264 LEU B C 1
ATOM 5088 O O . LEU B 1 264 ? 17.703 8.086 -24.266 1 73.94 264 LEU B O 1
ATOM 5092 N N . GLU B 1 265 ? 18.172 7.582 -26.391 1 74.62 265 GLU B N 1
ATOM 5093 C CA . GLU B 1 265 ? 17.719 8.875 -26.891 1 74.62 265 GLU B CA 1
ATOM 5094 C C . GLU B 1 265 ? 16.188 8.984 -26.828 1 74.62 265 GLU B C 1
ATOM 5096 O O . GLU B 1 265 ? 15.648 10.016 -26.406 1 74.62 265 GLU B O 1
ATOM 5101 N N . CYS B 1 266 ? 15.547 7.969 -27.203 1 71.62 266 CYS B N 1
ATOM 5102 C CA . CYS B 1 266 ? 14.094 8.031 -27.328 1 71.62 266 CYS B CA 1
ATOM 5103 C C . CYS B 1 266 ? 13.438 7.969 -25.953 1 71.62 266 CYS B C 1
ATOM 5105 O O . CYS B 1 266 ? 12.305 8.43 -25.781 1 71.62 266 CYS B O 1
ATOM 5107 N N . SER B 1 267 ? 14.07 7.367 -25.062 1 70.31 267 SER B N 1
ATOM 5108 C CA . SER B 1 267 ? 13.469 7.223 -23.734 1 70.31 267 SER B CA 1
ATOM 5109 C C . SER B 1 267 ? 13.453 8.555 -22.984 1 70.31 267 SER B C 1
ATOM 5111 O O . SER B 1 267 ? 12.688 8.727 -22.031 1 70.31 267 SER B O 1
ATOM 5113 N N . LYS B 1 268 ? 14.18 9.453 -23.5 1 66.56 268 LYS B N 1
ATOM 5114 C CA . LYS B 1 268 ? 14.352 10.719 -22.781 1 66.56 268 LYS B CA 1
ATOM 5115 C C . LYS B 1 268 ? 13.031 11.484 -22.703 1 66.56 268 LYS B C 1
ATOM 5117 O O . LYS B 1 268 ? 12.609 11.883 -21.609 1 66.56 268 LYS B O 1
ATOM 5122 N N . PRO B 1 269 ? 12.375 11.586 -23.938 1 57.72 269 PRO B N 1
ATOM 5123 C CA . PRO B 1 269 ? 11.141 12.367 -23.906 1 57.72 269 PRO B CA 1
ATOM 5124 C C . PRO B 1 269 ? 10 11.641 -23.188 1 57.72 269 PRO B C 1
ATOM 5126 O O . PRO B 1 269 ? 9.039 12.281 -22.75 1 57.72 269 PRO B O 1
ATOM 5129 N N . ALA B 1 270 ? 10.016 10.469 -23.297 1 57.75 270 ALA B N 1
ATOM 5130 C CA . ALA B 1 270 ? 8.914 9.648 -22.797 1 57.75 270 ALA B CA 1
ATOM 5131 C C . ALA B 1 270 ? 8.867 9.695 -21.266 1 57.75 270 ALA B C 1
ATOM 5133 O O . ALA B 1 270 ? 7.918 9.203 -20.656 1 57.75 270 ALA B O 1
ATOM 5134 N N . ARG B 1 271 ? 9.75 10.555 -20.875 1 63.84 271 ARG B N 1
ATOM 5135 C CA . ARG B 1 271 ? 9.914 10.586 -19.422 1 63.84 271 ARG B CA 1
ATOM 5136 C C . ARG B 1 271 ? 9.188 11.789 -18.812 1 63.84 271 ARG B C 1
ATOM 5138 O O . ARG B 1 271 ? 9.805 12.609 -18.125 1 63.84 271 ARG B O 1
ATOM 5145 N N . THR B 1 272 ? 7.812 11.789 -19.25 1 68.69 272 THR B N 1
ATOM 5146 C CA . THR B 1 272 ? 7.066 12.844 -18.578 1 68.69 272 THR B CA 1
ATOM 5147 C C . THR B 1 272 ? 6.953 12.547 -17.078 1 68.69 272 THR B C 1
ATOM 5149 O O . THR B 1 272 ? 7.039 11.391 -16.672 1 68.69 272 THR B O 1
ATOM 5152 N N . VAL B 1 273 ? 6.773 13.633 -16.359 1 73.44 273 VAL B N 1
ATOM 5153 C CA . VAL B 1 273 ? 6.715 13.508 -14.906 1 73.44 273 VAL B CA 1
ATOM 5154 C C . VAL B 1 273 ? 5.559 12.594 -14.508 1 73.44 273 VAL B C 1
ATOM 5156 O O . VAL B 1 273 ? 5.727 11.703 -13.672 1 73.44 273 VAL B O 1
ATOM 5159 N N . GLY B 1 274 ? 4.449 12.805 -15.195 1 70.38 274 GLY B N 1
ATOM 5160 C CA . GLY B 1 274 ? 3.301 11.969 -14.891 1 70.38 274 GLY B CA 1
ATOM 5161 C C . GLY B 1 274 ? 3.518 10.508 -15.227 1 70.38 274 GLY B C 1
ATOM 5162 O O . GLY B 1 274 ? 3.178 9.625 -14.438 1 70.38 274 GLY B O 1
ATOM 5163 N N . PHE B 1 275 ? 4.141 10.273 -16.312 1 71.19 275 PHE B N 1
ATOM 5164 C CA . PHE B 1 275 ? 4.41 8.906 -16.75 1 71.19 275 PHE B CA 1
ATOM 5165 C C . PHE B 1 275 ? 5.398 8.227 -15.805 1 71.19 275 PHE B C 1
ATOM 5167 O O . PHE B 1 275 ? 5.195 7.078 -15.414 1 71.19 275 PHE B O 1
ATOM 5174 N N . ASN B 1 276 ? 6.383 8.906 -15.438 1 76.31 276 ASN B N 1
ATOM 5175 C CA . ASN B 1 276 ? 7.371 8.352 -14.516 1 76.31 276 ASN B CA 1
ATOM 5176 C C . ASN B 1 276 ? 6.758 8.047 -13.148 1 76.31 276 ASN B C 1
ATOM 5178 O O . ASN B 1 276 ? 7.066 7.016 -12.547 1 76.31 276 ASN B O 1
ATOM 5182 N N . ALA B 1 277 ? 5.91 8.953 -12.734 1 80.56 277 ALA B N 1
ATOM 5183 C CA . ALA B 1 277 ? 5.246 8.734 -11.453 1 80.56 277 ALA B CA 1
ATOM 5184 C C . ALA B 1 277 ? 4.344 7.512 -11.5 1 80.56 277 ALA B C 1
ATOM 5186 O O . ALA B 1 277 ? 4.352 6.688 -10.586 1 80.56 277 ALA B O 1
ATOM 5187 N N . ALA B 1 278 ? 3.617 7.371 -12.578 1 75.38 278 ALA B N 1
ATOM 5188 C CA . ALA B 1 278 ? 2.717 6.234 -12.727 1 75.38 278 ALA B CA 1
ATOM 5189 C C . ALA B 1 278 ? 3.492 4.918 -12.75 1 75.38 278 ALA B C 1
ATOM 5191 O O . ALA B 1 278 ? 3.051 3.922 -12.172 1 75.38 278 ALA B O 1
ATOM 5192 N N . LEU B 1 279 ? 4.605 4.926 -13.383 1 74.38 279 LEU B N 1
ATOM 5193 C CA . LEU B 1 279 ? 5.438 3.729 -13.445 1 74.38 279 LEU B CA 1
ATOM 5194 C C . LEU B 1 279 ? 6.051 3.424 -12.078 1 74.38 279 LEU B C 1
ATOM 5196 O O . LEU B 1 279 ? 6.109 2.264 -11.664 1 74.38 279 LEU B O 1
ATOM 5200 N N . TYR B 1 280 ? 6.496 4.504 -11.453 1 80.88 280 TYR B N 1
ATOM 5201 C CA . TYR B 1 280 ? 7.105 4.344 -10.133 1 80.88 280 TYR B CA 1
ATOM 5202 C C . TYR B 1 280 ? 6.105 3.762 -9.141 1 80.88 280 TYR B C 1
ATOM 5204 O O . TYR B 1 280 ? 6.426 2.82 -8.406 1 80.88 280 TYR B O 1
ATOM 5212 N N . TYR B 1 281 ? 4.898 4.234 -9.188 1 85.12 281 TYR B N 1
ATOM 5213 C CA . TYR B 1 281 ? 3.898 3.828 -8.203 1 85.12 281 TYR B CA 1
ATOM 5214 C C . TYR B 1 281 ? 3.104 2.625 -8.703 1 85.12 281 TYR B C 1
ATOM 5216 O O . TYR B 1 281 ? 2.408 1.97 -7.918 1 85.12 281 TYR B O 1
ATOM 5224 N N . GLY B 1 282 ? 3.146 2.314 -9.961 1 79.44 282 GLY B N 1
ATOM 5225 C CA . GLY B 1 282 ? 2.445 1.172 -10.523 1 79.44 282 GLY B CA 1
ATOM 5226 C C . GLY B 1 282 ? 0.959 1.414 -10.703 1 79.44 282 GLY B C 1
ATOM 5227 O O . GLY B 1 282 ? 0.163 0.474 -10.664 1 79.44 282 GLY B O 1
ATOM 5228 N N . THR B 1 283 ? 0.573 2.637 -10.797 1 81.88 283 THR B N 1
ATOM 5229 C CA . THR B 1 283 ? -0.815 3.031 -11.008 1 81.88 283 THR B CA 1
ATOM 5230 C C . THR B 1 283 ? -0.897 4.48 -11.484 1 81.88 283 THR B C 1
ATOM 5232 O O . THR B 1 283 ? 0.043 5.254 -11.297 1 81.88 283 THR B O 1
ATOM 5235 N N . ALA B 1 284 ? -2.002 4.793 -12.047 1 74.69 284 ALA B N 1
ATOM 5236 C CA . ALA B 1 284 ? -2.197 6.152 -12.547 1 74.69 284 ALA B CA 1
ATOM 5237 C C . ALA B 1 284 ? -2.906 7.023 -11.508 1 74.69 284 ALA B C 1
ATOM 5239 O O . ALA B 1 284 ? -2.996 8.242 -11.672 1 74.69 284 ALA B O 1
ATOM 5240 N N . LEU B 1 285 ? -3.4 6.395 -10.484 1 79.19 285 LEU B N 1
ATOM 5241 C CA . LEU B 1 285 ? -4.121 7.117 -9.438 1 79.19 285 LEU B CA 1
ATOM 5242 C C . LEU B 1 285 ? -3.572 6.777 -8.062 1 79.19 285 LEU B C 1
ATOM 5244 O O . LEU B 1 285 ? -3.461 5.602 -7.707 1 79.19 285 LEU B O 1
ATOM 5248 N N . ALA B 1 286 ? -3.246 7.844 -7.418 1 85.44 286 ALA B N 1
ATOM 5249 C CA . ALA B 1 286 ? -2.791 7.641 -6.043 1 85.44 286 ALA B CA 1
ATOM 5250 C C . ALA B 1 286 ? -3.969 7.395 -5.105 1 85.44 286 ALA B C 1
ATOM 5252 O O . ALA B 1 286 ? -5.059 7.934 -5.312 1 85.44 286 ALA B O 1
ATOM 5253 N N . PRO B 1 287 ? -3.752 6.574 -4.066 1 89.19 287 PRO B N 1
ATOM 5254 C CA . PRO B 1 287 ? -4.824 6.352 -3.092 1 89.19 287 PRO B CA 1
ATOM 5255 C C . PRO B 1 287 ? -5.121 7.586 -2.25 1 89.19 287 PRO B C 1
ATOM 5257 O O . PRO B 1 287 ? -4.359 8.555 -2.279 1 89.19 287 PRO B O 1
ATOM 5260 N N . ARG B 1 288 ? -6.191 7.469 -1.541 1 85.62 288 ARG B N 1
ATOM 5261 C CA . ARG B 1 288 ? -6.652 8.508 -0.629 1 85.62 288 ARG B CA 1
ATOM 5262 C C . ARG B 1 288 ? -5.551 8.914 0.345 1 85.62 288 ARG B C 1
ATOM 5264 O O . ARG B 1 288 ? -4.832 8.055 0.864 1 85.62 288 ARG B O 1
ATOM 5271 N N . SER B 1 289 ? -5.414 10.211 0.506 1 89.81 289 SER B N 1
ATOM 5272 C CA . SER B 1 289 ? -4.414 10.711 1.442 1 89.81 289 SER B CA 1
ATOM 5273 C C . SER B 1 289 ? -4.781 12.094 1.954 1 89.81 289 SER B C 1
ATOM 5275 O O . SER B 1 289 ? -5.504 12.836 1.285 1 89.81 289 SER B O 1
ATOM 5277 N N . PRO B 1 290 ? -4.34 12.391 3.119 1 92.62 290 PRO B N 1
ATOM 5278 C CA . PRO B 1 290 ? -4.602 13.734 3.65 1 92.62 290 PRO B CA 1
ATOM 5279 C C . PRO B 1 290 ? -3.637 14.781 3.102 1 92.62 290 PRO B C 1
ATOM 5281 O O . PRO B 1 290 ? -2.498 14.453 2.752 1 92.62 290 PRO B O 1
ATOM 5284 N N . HIS B 1 291 ? -4.066 15.953 3.076 1 91.12 291 HIS B N 1
ATOM 5285 C CA . HIS B 1 291 ? -3.264 17.094 2.635 1 91.12 291 HIS B CA 1
ATOM 5286 C C . HIS B 1 291 ? -2.027 17.266 3.51 1 91.12 291 HIS B C 1
ATOM 5288 O O . HIS B 1 291 ? -2.1 17.109 4.73 1 91.12 291 HIS B O 1
ATOM 5294 N N . PRO B 1 292 ? -0.928 17.672 2.914 1 94.38 292 PRO B N 1
ATOM 5295 C CA . PRO B 1 292 ? 0.336 17.672 3.654 1 94.38 292 PRO B CA 1
ATOM 5296 C C . PRO B 1 292 ? 0.437 18.844 4.637 1 94.38 292 PRO B C 1
ATOM 5298 O O . PRO B 1 292 ? 1.343 18.859 5.477 1 94.38 292 PRO B O 1
ATOM 5301 N N . ALA B 1 293 ? -0.463 19.766 4.559 1 95.69 293 ALA B N 1
ATOM 5302 C CA . ALA B 1 293 ? -0.416 20.906 5.48 1 95.69 293 ALA B CA 1
ATOM 5303 C C . ALA B 1 293 ? -0.583 20.438 6.926 1 95.69 293 ALA B C 1
ATOM 5305 O O . ALA B 1 293 ? 0.079 20.953 7.832 1 95.69 293 ALA B O 1
ATOM 5306 N N . ALA B 1 294 ? -1.483 19.547 7.109 1 97.56 294 ALA B N 1
ATOM 5307 C CA . ALA B 1 294 ? -1.738 19 8.438 1 97.56 294 ALA B CA 1
ATOM 5308 C C . ALA B 1 294 ? -2.521 17.688 8.336 1 97.56 294 ALA B C 1
ATOM 5310 O O . ALA B 1 294 ? -3.436 17.562 7.52 1 97.56 294 ALA B O 1
ATOM 5311 N N . TRP B 1 295 ? -2.137 16.781 9.172 1 98 295 TRP B N 1
ATOM 5312 C CA . TRP B 1 295 ? -2.914 15.555 9.328 1 98 295 TRP B CA 1
ATOM 5313 C C . TRP B 1 295 ? -2.584 14.859 10.641 1 98 295 TRP B C 1
ATOM 5315 O O . TRP B 1 295 ? -1.606 15.211 11.305 1 98 295 TRP B O 1
ATOM 5325 N N . VAL B 1 296 ? -3.457 13.953 11.086 1 98.38 296 VAL B N 1
ATOM 5326 C CA . VAL B 1 296 ? -3.299 13.203 12.328 1 98.38 296 VAL B CA 1
ATOM 5327 C C . VAL B 1 296 ? -3.35 11.703 12.039 1 98.38 296 VAL B C 1
ATOM 5329 O O . VAL B 1 296 ? -4.203 11.242 11.281 1 98.38 296 VAL B O 1
ATOM 5332 N N . LEU B 1 297 ? -2.406 11.008 12.555 1 98.56 297 LEU B N 1
ATOM 5333 C CA . LEU B 1 297 ? -2.447 9.547 12.539 1 98.56 297 LEU B CA 1
ATOM 5334 C C . LEU B 1 297 ? -2.633 9 13.953 1 98.56 297 LEU B C 1
ATOM 5336 O O . LEU B 1 297 ? -2.043 9.516 14.906 1 98.56 297 LEU B O 1
ATOM 5340 N N . GLY B 1 298 ? -3.473 8.039 14.047 1 97.75 298 GLY B N 1
ATOM 5341 C CA . GLY B 1 298 ? -3.484 7.25 15.266 1 97.75 298 GLY B CA 1
ATOM 5342 C C . GLY B 1 298 ? -2.238 6.402 15.438 1 97.75 298 GLY B C 1
ATOM 5343 O O . GLY B 1 298 ? -1.36 6.395 14.57 1 97.75 298 GLY B O 1
ATOM 5344 N N . ARG B 1 299 ? -2.156 5.727 16.484 1 97.06 299 ARG B N 1
ATOM 5345 C CA . ARG B 1 299 ? -0.975 4.953 16.844 1 97.06 299 ARG B CA 1
ATOM 5346 C C . ARG B 1 299 ? -0.702 3.848 15.836 1 97.06 299 ARG B C 1
ATOM 5348 O O . ARG B 1 299 ? 0.439 3.654 15.414 1 97.06 299 ARG B O 1
ATOM 5355 N N . ARG B 1 300 ? -1.684 3.117 15.414 1 96.06 300 ARG B N 1
ATOM 5356 C CA . ARG B 1 300 ? -1.507 1.943 14.57 1 96.06 300 ARG B CA 1
ATOM 5357 C C . ARG B 1 300 ? -0.865 2.322 13.234 1 96.06 300 ARG B C 1
ATOM 5359 O O . ARG B 1 300 ? 0.185 1.787 12.875 1 96.06 300 ARG B O 1
ATOM 5366 N N . PRO B 1 301 ? -1.488 3.273 12.5 1 97.75 301 PRO B N 1
ATOM 5367 C CA . PRO B 1 301 ? -0.824 3.637 11.242 1 97.75 301 PRO B CA 1
ATOM 5368 C C . PRO B 1 301 ? 0.551 4.266 11.461 1 97.75 301 PRO B C 1
ATOM 5370 O O . PRO B 1 301 ? 1.46 4.066 10.656 1 97.75 301 PRO B O 1
ATOM 5373 N N . ALA B 1 302 ? 0.742 5.008 12.484 1 98.25 302 ALA B N 1
ATOM 5374 C CA . ALA B 1 302 ? 2.049 5.586 12.781 1 98.25 302 ALA B CA 1
ATOM 5375 C C . ALA B 1 302 ? 3.086 4.5 13.047 1 98.25 302 ALA B C 1
ATOM 5377 O O . ALA B 1 302 ? 4.211 4.57 12.547 1 98.25 302 ALA B O 1
ATOM 5378 N N . GLU B 1 303 ? 2.738 3.555 13.805 1 96.88 303 GLU B N 1
ATOM 5379 C CA . GLU B 1 303 ? 3.631 2.439 14.102 1 96.88 303 GLU B CA 1
ATOM 5380 C C . GLU B 1 303 ? 3.967 1.646 12.844 1 96.88 303 GLU B C 1
ATOM 5382 O O . GLU B 1 303 ? 5.109 1.225 12.656 1 96.88 303 GLU B O 1
ATOM 5387 N N . PHE B 1 304 ? 2.99 1.399 12.062 1 97.5 304 PHE B N 1
ATOM 5388 C CA . PHE B 1 304 ? 3.223 0.688 10.805 1 97.5 304 PHE B CA 1
ATOM 5389 C C . PHE B 1 304 ? 4.281 1.4 9.969 1 97.5 304 PHE B C 1
ATOM 5391 O O . PHE B 1 304 ? 5.203 0.766 9.453 1 97.5 304 PHE B O 1
ATOM 5398 N N . VAL B 1 305 ? 4.074 2.719 9.781 1 97.94 305 VAL B N 1
ATOM 5399 C CA . VAL B 1 305 ? 5.031 3.494 9 1 97.94 305 VAL B CA 1
ATOM 5400 C C . VAL B 1 305 ? 6.414 3.41 9.641 1 97.94 305 VAL B C 1
ATOM 5402 O O . VAL B 1 305 ? 7.414 3.199 8.953 1 97.94 305 VAL B O 1
ATOM 5405 N N . ALA B 1 306 ? 6.465 3.537 10.914 1 96.88 306 ALA B N 1
ATOM 5406 C CA . ALA B 1 306 ? 7.738 3.49 11.633 1 96.88 306 ALA B CA 1
ATOM 5407 C C . ALA B 1 306 ? 8.422 2.143 11.445 1 96.88 306 ALA B C 1
ATOM 5409 O O . ALA B 1 306 ? 9.602 2.086 11.086 1 96.88 306 ALA B O 1
ATOM 5410 N N . GLU B 1 307 ? 7.695 1.089 11.594 1 94.81 307 GLU B N 1
ATOM 5411 C CA . GLU B 1 307 ? 8.25 -0.261 11.57 1 94.81 307 GLU B CA 1
ATOM 5412 C C . GLU B 1 307 ? 8.688 -0.658 10.164 1 94.81 307 GLU B C 1
ATOM 5414 O O . GLU B 1 307 ? 9.562 -1.505 9.992 1 94.81 307 GLU B O 1
ATOM 5419 N N . ASN B 1 308 ? 8.078 -0.048 9.18 1 95.81 308 ASN B N 1
ATOM 5420 C CA . ASN B 1 308 ? 8.352 -0.451 7.805 1 95.81 308 ASN B CA 1
ATOM 5421 C C . ASN B 1 308 ? 9.086 0.646 7.035 1 95.81 308 ASN B C 1
ATOM 5423 O O . ASN B 1 308 ? 9.227 0.562 5.812 1 95.81 308 ASN B O 1
ATOM 5427 N N . SER B 1 309 ? 9.539 1.681 7.715 1 94.69 309 SER B N 1
ATOM 5428 C CA . SER B 1 309 ? 10.133 2.857 7.086 1 94.69 309 SER B CA 1
ATOM 5429 C C . SER B 1 309 ? 11.289 2.471 6.168 1 94.69 309 SER B C 1
ATOM 5431 O O . SER B 1 309 ? 11.539 3.139 5.164 1 94.69 309 SER B O 1
ATOM 5433 N N . HIS B 1 310 ? 11.953 1.409 6.414 1 90 310 HIS B N 1
ATOM 5434 C CA . HIS B 1 310 ? 13.125 0.992 5.648 1 90 310 HIS B CA 1
ATOM 5435 C C . HIS B 1 310 ? 12.719 0.39 4.309 1 90 310 HIS B C 1
ATOM 5437 O O . HIS B 1 310 ? 13.547 0.252 3.406 1 90 310 HIS B O 1
ATOM 5443 N N . ASP B 1 311 ? 11.469 0.029 4.121 1 93 311 ASP B N 1
ATOM 5444 C CA . ASP B 1 311 ? 11.008 -0.638 2.908 1 93 311 ASP B CA 1
ATOM 5445 C C . ASP B 1 311 ? 10.094 0.271 2.094 1 93 311 ASP B C 1
ATOM 5447 O O . ASP B 1 311 ? 9.828 0.004 0.92 1 93 311 ASP B O 1
ATOM 5451 N N . LEU B 1 312 ? 9.633 1.381 2.637 1 95.88 312 LEU B N 1
ATOM 5452 C CA . LEU B 1 312 ? 8.562 2.166 2.039 1 95.88 312 LEU B CA 1
ATOM 5453 C C . LEU B 1 312 ? 9.102 3.09 0.952 1 95.88 312 LEU B C 1
ATOM 5455 O O . LEU B 1 312 ? 10.258 3.521 1.017 1 95.88 312 LEU B O 1
ATOM 5459 N N . ARG B 1 313 ? 8.281 3.396 -0.016 1 93.06 313 ARG B N 1
ATOM 5460 C CA . ARG B 1 313 ? 8.594 4.367 -1.06 1 93.06 313 ARG B CA 1
ATOM 5461 C C . ARG B 1 313 ? 8.883 5.738 -0.463 1 93.06 313 ARG B C 1
ATOM 5463 O O . ARG B 1 313 ? 8.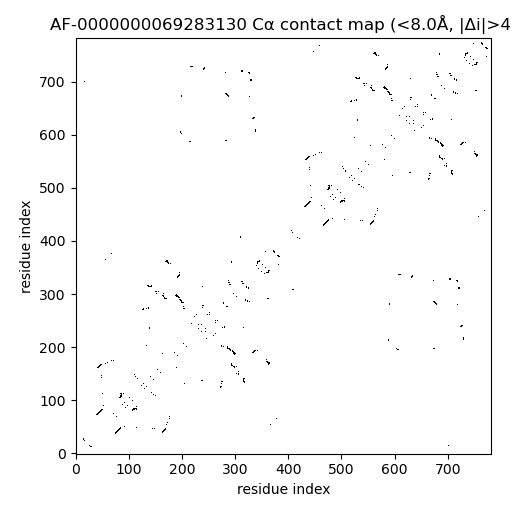227 6.16 0.492 1 93.06 313 ARG B O 1
ATOM 5470 N N . MET B 1 314 ? 9.859 6.527 -1.146 1 92.81 314 MET B N 1
ATOM 5471 C CA . MET B 1 314 ? 10.266 7.801 -0.561 1 92.81 314 MET B CA 1
ATOM 5472 C C . MET B 1 314 ? 10.32 8.898 -1.624 1 92.81 314 MET B C 1
ATOM 5474 O O . MET B 1 314 ? 10.805 10 -1.361 1 92.81 314 MET B O 1
ATOM 5478 N N . ARG B 1 315 ? 9.836 8.586 -2.811 1 90 315 ARG B N 1
ATOM 5479 C CA . ARG B 1 315 ? 9.938 9.578 -3.877 1 90 315 ARG B CA 1
ATOM 5480 C C . ARG B 1 315 ? 8.57 10.172 -4.199 1 90 315 ARG B C 1
ATOM 5482 O O . ARG B 1 315 ? 7.559 9.469 -4.184 1 90 315 ARG B O 1
ATOM 5489 N N . GLY B 1 316 ? 8.602 11.414 -4.555 1 87.75 316 GLY B N 1
ATOM 5490 C CA . GLY B 1 316 ? 7.355 12.117 -4.836 1 87.75 316 GLY B CA 1
ATOM 5491 C C . GLY B 1 316 ? 6.855 12.938 -3.662 1 87.75 316 GLY B C 1
ATOM 5492 O O . GLY B 1 316 ? 7.559 13.094 -2.662 1 87.75 316 GLY B O 1
ATOM 5493 N N . ALA B 1 317 ? 5.715 13.477 -3.811 1 90.25 317 ALA B N 1
ATOM 5494 C CA . ALA B 1 317 ? 5.129 14.336 -2.787 1 90.25 317 ALA B CA 1
ATOM 5495 C C . ALA B 1 317 ? 4.754 13.531 -1.544 1 90.25 317 ALA B C 1
ATOM 5497 O O . ALA B 1 317 ? 4.34 12.375 -1.646 1 90.25 317 ALA B O 1
ATOM 5498 N N . SER B 1 318 ? 4.871 14.203 -0.398 1 93.38 318 SER B N 1
ATOM 5499 C CA . SER B 1 318 ? 4.656 13.516 0.871 1 93.38 318 SER B CA 1
ATOM 5500 C C . SER B 1 318 ? 3.227 13 0.986 1 93.38 318 SER B C 1
ATOM 5502 O O . SER B 1 318 ? 2.988 11.945 1.584 1 93.38 318 SER B O 1
ATOM 5504 N N . GLU B 1 319 ? 2.287 13.742 0.457 1 91.62 319 GLU B N 1
ATOM 5505 C CA . GLU B 1 319 ? 0.903 13.289 0.538 1 91.62 319 GLU B CA 1
ATOM 5506 C C . GLU B 1 319 ? 0.684 12.031 -0.3 1 91.62 319 GLU B C 1
ATOM 5508 O O . GLU B 1 319 ? -0.107 11.164 0.071 1 91.62 319 GLU B O 1
ATOM 5513 N N . VAL B 1 320 ? 1.32 11.984 -1.447 1 91.56 320 VAL B N 1
ATOM 5514 C CA . VAL B 1 320 ? 1.228 10.805 -2.293 1 91.56 320 VAL B CA 1
ATOM 5515 C C . VAL B 1 320 ? 1.888 9.617 -1.594 1 91.56 320 VAL B C 1
ATOM 5517 O O . VAL B 1 320 ? 1.319 8.523 -1.544 1 91.56 320 VAL B O 1
ATOM 5520 N N . LEU B 1 321 ? 3.064 9.875 -1.003 1 95.5 321 LEU B N 1
ATOM 5521 C CA . LEU B 1 321 ? 3.777 8.836 -0.264 1 95.5 321 LEU B CA 1
ATOM 5522 C C . LEU B 1 321 ? 2.912 8.281 0.862 1 95.5 321 LEU B C 1
ATOM 5524 O O . LEU B 1 321 ? 2.775 7.066 1.002 1 95.5 321 LEU B O 1
ATOM 5528 N N . LEU B 1 322 ? 2.33 9.172 1.607 1 96.88 322 LEU B N 1
ATOM 5529 C CA . LEU B 1 322 ? 1.513 8.727 2.73 1 96.88 322 LEU B CA 1
ATOM 5530 C C . LEU B 1 322 ? 0.337 7.887 2.246 1 96.88 322 LEU B C 1
ATOM 5532 O O . LEU B 1 322 ? -0.023 6.891 2.881 1 96.88 322 LEU B O 1
ATOM 5536 N N . GLY B 1 323 ? -0.277 8.305 1.161 1 95.25 323 GLY B N 1
ATOM 5537 C CA . GLY B 1 323 ? -1.342 7.504 0.579 1 95.25 323 GLY B CA 1
ATOM 5538 C C . GLY B 1 323 ? -0.918 6.078 0.274 1 95.25 323 GLY B C 1
ATOM 5539 O O . GLY B 1 323 ? -1.611 5.129 0.642 1 95.25 323 GLY B O 1
ATOM 5540 N N . PHE B 1 324 ? 0.211 5.934 -0.307 1 95.5 324 PHE B N 1
ATOM 5541 C CA . PHE B 1 324 ? 0.688 4.609 -0.678 1 95.5 324 PHE B CA 1
ATOM 5542 C C . PHE B 1 324 ? 1.13 3.828 0.555 1 95.5 324 PHE B C 1
ATOM 5544 O O . PHE B 1 324 ? 0.94 2.613 0.628 1 95.5 324 PHE B O 1
ATOM 5551 N N . TRP B 1 325 ? 1.746 4.539 1.521 1 97.88 325 TRP B N 1
ATOM 5552 C CA . TRP B 1 325 ? 2.172 3.865 2.742 1 97.88 325 TRP B CA 1
ATOM 5553 C C . TRP B 1 325 ? 0.985 3.213 3.445 1 97.88 325 TRP B C 1
ATOM 5555 O O . TRP B 1 325 ? 1.109 2.121 4.004 1 97.88 325 TRP B O 1
ATOM 5565 N N . LEU B 1 326 ? -0.165 3.822 3.398 1 96.38 326 LEU B N 1
ATOM 5566 C CA . LEU B 1 326 ? -1.304 3.398 4.207 1 96.38 326 LEU B CA 1
ATOM 5567 C C . LEU B 1 326 ? -2.252 2.525 3.391 1 96.38 326 LEU B C 1
ATOM 5569 O O . LEU B 1 326 ? -3.152 1.892 3.947 1 96.38 326 LEU B O 1
ATOM 5573 N N . ALA B 1 327 ? -2.029 2.43 2.105 1 93.69 327 ALA B N 1
ATOM 5574 C CA . ALA B 1 327 ? -2.99 1.817 1.193 1 93.69 327 ALA B CA 1
ATOM 5575 C C . ALA B 1 327 ? -3.172 0.334 1.503 1 93.69 327 ALA B C 1
ATOM 5577 O O . ALA B 1 327 ? -4.227 -0.241 1.22 1 93.69 327 ALA B O 1
ATOM 5578 N N . ALA B 1 328 ? -2.188 -0.281 2.092 1 95 328 ALA B N 1
ATOM 5579 C CA . ALA B 1 328 ? -2.232 -1.722 2.33 1 95 328 ALA B CA 1
ATOM 5580 C C . ALA B 1 328 ? -2.998 -2.043 3.611 1 95 328 ALA B C 1
ATOM 5582 O O . ALA B 1 328 ? -3.361 -3.197 3.852 1 95 328 ALA B O 1
ATOM 5583 N N . LEU B 1 329 ? -3.271 -1.104 4.449 1 94.56 329 LEU B N 1
ATOM 5584 C CA . LEU B 1 329 ? -3.748 -1.363 5.805 1 94.56 329 LEU B CA 1
ATOM 5585 C C . LEU B 1 329 ? -5.258 -1.575 5.82 1 94.56 329 LEU B C 1
ATOM 5587 O O . LEU B 1 329 ? -5.996 -0.862 5.137 1 94.56 329 LEU B O 1
ATOM 5591 N N . GLU B 1 330 ? -5.586 -2.525 6.57 1 89.38 330 GLU B N 1
ATOM 5592 C CA . GLU B 1 330 ? -6.996 -2.818 6.809 1 89.38 330 GLU B CA 1
ATOM 5593 C C . GLU B 1 330 ? -7.566 -1.938 7.918 1 89.38 330 GLU B C 1
ATOM 5595 O O . GLU B 1 330 ? -6.859 -1.588 8.859 1 89.38 330 GLU B O 1
ATOM 5600 N N . ASP B 1 331 ? -8.805 -1.472 7.793 1 80.25 331 ASP B N 1
ATOM 5601 C CA . ASP B 1 331 ? -9.641 -0.897 8.844 1 80.25 331 ASP B CA 1
ATOM 5602 C C . ASP B 1 331 ? -9.078 0.44 9.32 1 80.25 331 ASP B C 1
ATOM 5604 O O . ASP B 1 331 ? -9.07 0.723 10.516 1 80.25 331 ASP B O 1
ATOM 5608 N N . LEU B 1 332 ? -8.469 1.161 8.445 1 89.31 332 LEU B N 1
ATOM 5609 C CA . LEU B 1 332 ? -8.133 2.537 8.789 1 89.31 332 LEU B CA 1
ATOM 5610 C C . LEU B 1 332 ? -9.391 3.389 8.922 1 89.31 332 LEU B C 1
ATOM 5612 O O . LEU B 1 332 ? -10.344 3.223 8.164 1 89.31 332 LEU B O 1
ATOM 5616 N N . HIS B 1 333 ? -9.375 4.242 9.922 1 85.62 333 HIS B N 1
ATOM 5617 C CA . HIS B 1 333 ? -10.469 5.164 10.188 1 85.62 333 HIS B CA 1
ATOM 5618 C C . HIS B 1 333 ? -10.195 6.539 9.594 1 85.62 333 HIS B C 1
ATOM 5620 O O . HIS B 1 333 ? -9.703 7.434 10.281 1 85.62 333 HIS B O 1
ATOM 5626 N N . PHE B 1 334 ? -10.609 6.715 8.312 1 85.62 334 PHE B N 1
ATOM 5627 C CA . PHE B 1 334 ? -10.383 7.969 7.605 1 85.62 334 PHE B CA 1
ATOM 5628 C C . PHE B 1 334 ? -11.453 8.992 7.969 1 85.62 334 PHE B C 1
ATOM 5630 O O . PHE B 1 334 ? -12.648 8.711 7.887 1 85.62 334 PHE B O 1
ATOM 5637 N N . VAL B 1 335 ? -10.961 10.148 8.383 1 81.69 335 VAL B N 1
ATOM 5638 C CA . VAL B 1 335 ? -11.844 11.266 8.68 1 81.69 335 VAL B CA 1
ATOM 5639 C C . VAL B 1 335 ? -11.391 12.5 7.91 1 81.69 335 VAL B C 1
ATOM 5641 O O . VAL B 1 335 ? -10.234 12.914 8.008 1 81.69 335 VAL B O 1
ATOM 5644 N N . SER B 1 336 ? -12.297 13.055 7.152 1 78.12 336 SER B N 1
ATOM 5645 C CA . SER B 1 336 ? -11.953 14.25 6.395 1 78.12 336 SER B CA 1
ATOM 5646 C C . SER B 1 336 ? -12.414 15.508 7.121 1 78.12 336 SER B C 1
ATOM 5648 O O . SER B 1 336 ? -13.5 15.539 7.699 1 78.12 336 SER B O 1
ATOM 5650 N N . LEU B 1 337 ? -11.508 16.5 7.086 1 76.5 337 LEU B N 1
ATOM 5651 C CA . LEU B 1 337 ? -11.945 17.828 7.523 1 76.5 337 LEU B CA 1
ATOM 5652 C C . LEU B 1 337 ? -12.984 18.406 6.566 1 76.5 337 LEU B C 1
ATOM 5654 O O . LEU B 1 337 ? -12.875 18.234 5.348 1 76.5 337 LEU B O 1
ATOM 5658 N N . PRO B 1 338 ? -13.914 19.047 7.168 1 65.75 338 PRO B N 1
ATOM 5659 C CA . PRO B 1 338 ? -14.922 19.656 6.297 1 65.75 338 PRO B CA 1
ATOM 5660 C C . PRO B 1 338 ? -14.336 20.734 5.387 1 65.75 338 PRO B C 1
ATOM 5662 O O . PRO B 1 338 ? -13.234 21.234 5.645 1 65.75 338 PRO B O 1
ATOM 5665 N N . LEU B 1 339 ? -15.117 21.078 4.43 1 62.16 339 LEU B N 1
ATOM 5666 C CA . LEU B 1 339 ? -14.711 22.141 3.51 1 62.16 339 LEU B CA 1
ATOM 5667 C C . LEU B 1 339 ? -14.492 23.453 4.254 1 62.16 339 LEU B C 1
ATOM 5669 O O . LEU B 1 339 ? -15.289 23.812 5.129 1 62.16 339 LEU B O 1
ATOM 5673 N N . GLY B 1 340 ? -13.5 24.109 3.908 1 69.31 340 GLY B N 1
ATOM 5674 C CA . GLY B 1 340 ? -13.219 25.406 4.492 1 69.31 340 GLY B CA 1
ATOM 5675 C C . GLY B 1 340 ? -12.359 25.328 5.738 1 69.31 340 GLY B C 1
ATOM 5676 O O . GLY B 1 340 ? -11.844 26.344 6.211 1 69.31 340 GLY B O 1
ATOM 5677 N N . GLN B 1 341 ? -12.219 24.109 6.191 1 81.94 341 GLN B N 1
ATOM 5678 C CA . GLN B 1 341 ? -11.445 23.953 7.422 1 81.94 341 GLN B CA 1
ATOM 5679 C C . GLN B 1 341 ? -9.945 23.953 7.129 1 81.94 341 GLN B C 1
ATOM 5681 O O . GLN B 1 341 ? -9.125 24.094 8.039 1 81.94 341 GLN B O 1
ATOM 5686 N N . LEU B 1 342 ? -9.555 23.766 5.938 1 85.94 342 LEU B N 1
ATOM 5687 C CA . LEU B 1 342 ? -8.188 23.953 5.473 1 85.94 342 LEU B CA 1
ATOM 5688 C C . LEU B 1 342 ? -8.094 25.109 4.496 1 85.94 342 LEU B C 1
ATOM 5690 O O . LEU B 1 342 ? -8.766 25.125 3.461 1 85.94 342 LEU B O 1
ATOM 5694 N N . LEU B 1 343 ? -7.305 26.078 4.848 1 83.94 343 LEU B N 1
ATOM 5695 C CA . LEU B 1 343 ? -7.227 27.281 4.031 1 83.94 343 LEU B CA 1
ATOM 5696 C C . LEU B 1 343 ? -5.793 27.562 3.602 1 83.94 343 LEU B C 1
ATOM 5698 O O . LEU B 1 343 ? -4.875 27.547 4.426 1 83.94 343 LEU B O 1
ATOM 5702 N N . SER B 1 344 ? -5.527 27.812 2.277 1 85.44 344 SER B N 1
ATOM 5703 C CA . SER B 1 344 ? -4.219 28.203 1.752 1 85.44 344 SER B CA 1
ATOM 5704 C C . SER B 1 344 ? -4.051 29.719 1.742 1 85.44 344 SER B C 1
ATOM 5706 O O . SER B 1 344 ? -4.988 30.453 1.411 1 85.44 344 SER B O 1
ATOM 5708 N N . ILE B 1 345 ? -2.742 30.203 2.111 1 77.31 345 ILE B N 1
ATOM 5709 C CA . ILE B 1 345 ? -2.408 31.625 2.08 1 77.31 345 ILE B CA 1
ATOM 5710 C C . ILE B 1 345 ? -1.343 31.875 1.016 1 77.31 345 ILE B C 1
ATOM 5712 O O . ILE B 1 345 ? -0.4 31.094 0.872 1 77.31 345 ILE B O 1
ATOM 5716 N N . PRO B 1 346 ? -1.172 33.344 0.281 1 54.59 346 PRO B N 1
ATOM 5717 C CA . PRO B 1 346 ? -2.055 34.5 0.393 1 54.59 346 PRO B CA 1
ATOM 5718 C C . PRO B 1 346 ? -3.367 34.312 -0.366 1 54.59 346 PRO B C 1
ATOM 5720 O O . PRO B 1 346 ? -4.41 34.812 0.066 1 54.59 346 PRO B O 1
ATOM 5723 N N . GLU B 1 347 ? -3.357 33.531 -1.658 1 47.38 347 GLU B N 1
ATOM 5724 C CA . GLU B 1 347 ? -4.145 34.156 -2.729 1 47.38 347 GLU B CA 1
ATOM 5725 C C . GLU B 1 347 ? -5.637 33.906 -2.514 1 47.38 347 GLU B C 1
ATOM 5727 O O . GLU B 1 347 ? -6.074 32.781 -2.305 1 47.38 347 GLU B O 1
ATOM 5732 N N . GLY B 1 348 ? -6.469 34.906 -2.561 1 44.84 348 GLY B N 1
ATOM 5733 C CA . GLY B 1 348 ? -7.887 35.188 -2.721 1 44.84 348 GLY B CA 1
ATOM 5734 C C . GLY B 1 348 ? -8.742 34.562 -1.629 1 44.84 348 GLY B C 1
ATOM 5735 O O . GLY B 1 348 ? -9.969 34.625 -1.692 1 44.84 348 GLY B O 1
ATOM 5736 N N . ALA B 1 349 ? -8.281 33.625 -0.824 1 49.81 349 ALA B N 1
ATOM 5737 C CA . ALA B 1 349 ? -9.25 32.812 -0.08 1 49.81 349 ALA B CA 1
ATOM 5738 C C . ALA B 1 349 ? -9.797 33.594 1.113 1 49.81 349 ALA B C 1
ATOM 5740 O O . ALA B 1 349 ? -9.047 33.938 2.029 1 49.81 349 ALA B O 1
ATOM 5741 N N . SER B 1 350 ? -10.445 34.656 0.93 1 48.47 350 SER B N 1
ATOM 5742 C CA . SER B 1 350 ? -11.195 35.281 2.008 1 48.47 350 SER B CA 1
ATOM 5743 C C . SER B 1 350 ? -11.992 34.281 2.812 1 48.47 350 SER B C 1
ATOM 5745 O O . SER B 1 350 ? -12.469 33.281 2.264 1 48.47 350 SER B O 1
ATOM 5747 N N . CYS B 1 351 ? -11.547 34.062 4.07 1 56.16 351 CYS B N 1
ATOM 5748 C CA . CYS B 1 351 ? -12.523 33.406 4.918 1 56.16 351 CYS B CA 1
ATOM 5749 C C . CYS B 1 351 ? -13.938 33.875 4.613 1 56.16 351 CYS B C 1
ATOM 5751 O O . CYS B 1 351 ? -14.18 35.062 4.48 1 56.16 351 CYS B O 1
ATOM 5753 N N . ALA B 1 352 ? -14.562 33.219 3.742 1 47.12 352 ALA B N 1
ATOM 5754 C CA . ALA B 1 352 ? -15.945 33.625 3.488 1 47.12 352 ALA B CA 1
ATOM 5755 C C . ALA B 1 352 ? -16.578 34.188 4.746 1 47.12 352 ALA B C 1
ATOM 5757 O O . ALA B 1 352 ? -16.297 33.75 5.859 1 47.12 352 ALA B O 1
ATOM 5758 N N . SER B 1 353 ? -17.078 35.375 4.617 1 45.12 353 SER B N 1
ATOM 5759 C CA . SER B 1 353 ? -17.891 36 5.66 1 45.12 353 SER B CA 1
ATOM 5760 C C . SER B 1 353 ? -18.859 35 6.281 1 45.12 353 SER B C 1
ATOM 5762 O O . SER B 1 353 ? -19.594 34.312 5.57 1 45.12 353 SER B O 1
ATOM 5764 N N . GLY B 1 354 ? -18.828 34.781 7.582 1 48.88 354 GLY B N 1
ATOM 5765 C CA . GLY B 1 354 ? -19.75 33.938 8.336 1 48.88 354 GLY B CA 1
ATOM 5766 C C . GLY B 1 354 ? -19.266 32.5 8.461 1 48.88 354 GLY B C 1
ATOM 5767 O O . GLY B 1 354 ? -19.906 31.688 9.148 1 48.88 354 GLY B O 1
ATOM 5768 N N . ALA B 1 355 ? -18.172 32.281 7.789 1 55.53 355 ALA B N 1
ATOM 5769 C CA . ALA B 1 355 ? -17.766 30.875 7.84 1 55.53 355 ALA B CA 1
ATOM 5770 C C . ALA B 1 355 ? -16.922 30.594 9.078 1 55.53 355 ALA B C 1
ATOM 5772 O O . ALA B 1 355 ? -16.281 31.5 9.617 1 55.53 355 ALA B O 1
ATOM 5773 N N . ALA B 1 356 ? -17.156 29.562 9.719 1 65.25 356 ALA B N 1
ATOM 5774 C CA . ALA B 1 356 ? -16.344 29.078 10.836 1 65.25 356 ALA B CA 1
ATOM 5775 C C . ALA B 1 356 ? -14.859 29.156 10.5 1 65.25 356 ALA B C 1
ATOM 5777 O O . ALA B 1 356 ? -14.461 28.969 9.352 1 65.25 356 ALA B O 1
ATOM 5778 N N . PRO B 1 357 ? -14.141 29.719 11.508 1 77 357 PRO B N 1
ATOM 5779 C CA . PRO B 1 357 ? -12.695 29.766 11.281 1 77 357 PRO B CA 1
ATOM 5780 C C . PRO B 1 357 ? -12.117 28.422 10.859 1 77 357 PRO B C 1
ATOM 5782 O O . PRO B 1 357 ? -12.594 27.375 11.305 1 77 357 PRO B O 1
ATOM 5785 N N . PRO B 1 358 ? -11.242 28.516 9.969 1 84.62 358 PRO B N 1
ATOM 5786 C CA . PRO B 1 358 ? -10.609 27.266 9.539 1 84.62 358 PRO B CA 1
ATOM 5787 C C . PRO B 1 358 ? -9.836 26.578 10.664 1 84.62 358 PRO B C 1
ATOM 5789 O O . PRO B 1 358 ? -9.383 27.234 11.602 1 84.62 358 PRO B O 1
ATOM 5792 N N . LEU B 1 359 ? -9.766 25.344 10.586 1 90.06 359 LEU B N 1
ATOM 5793 C CA . LEU B 1 359 ? -9.008 24.562 11.547 1 90.06 359 LEU B CA 1
ATOM 5794 C C . LEU B 1 359 ? -7.512 24.656 11.258 1 90.06 359 LEU B C 1
ATOM 5796 O O . LEU B 1 359 ? -6.691 24.609 12.18 1 90.06 359 LEU B O 1
ATOM 5800 N N . VAL B 1 360 ? -7.168 24.781 9.969 1 93.31 360 VAL B N 1
ATOM 5801 C CA . VAL B 1 360 ? -5.773 24.859 9.547 1 93.31 360 VAL B CA 1
ATOM 5802 C C . VAL B 1 360 ? -5.613 25.906 8.453 1 93.31 360 VAL B C 1
ATOM 5804 O O . VAL B 1 360 ? -6.418 25.969 7.52 1 93.31 360 VAL B O 1
ATOM 5807 N N . VAL B 1 361 ? -4.652 26.703 8.617 1 91.62 361 VAL B N 1
ATOM 5808 C CA . VAL B 1 361 ? -4.203 27.625 7.57 1 91.62 361 VAL B CA 1
ATOM 5809 C C . VAL B 1 361 ? -2.762 27.297 7.184 1 91.62 361 VAL B C 1
ATOM 5811 O O . VAL B 1 361 ? -1.938 26.969 8.047 1 91.62 361 VAL B O 1
ATOM 5814 N N . TYR B 1 362 ? -2.426 27.297 5.871 1 93.25 362 TYR B N 1
ATOM 5815 C CA . TYR B 1 362 ? -1.067 26.938 5.473 1 93.25 362 TYR B CA 1
ATOM 5816 C C . TYR B 1 362 ? -0.539 27.891 4.418 1 93.25 362 TYR B C 1
ATOM 5818 O O . TYR B 1 362 ? -1.315 28.594 3.76 1 93.25 362 TYR B O 1
ATOM 5826 N N . GLY B 1 363 ? 0.724 27.938 4.289 1 92.56 363 GLY B N 1
ATOM 5827 C CA . GLY B 1 363 ? 1.397 28.891 3.414 1 92.56 363 GLY B CA 1
ATOM 5828 C C . GLY B 1 363 ? 1.812 30.156 4.125 1 92.56 363 GLY B C 1
ATOM 5829 O O . GLY B 1 363 ? 2.02 31.188 3.482 1 92.56 363 GLY B O 1
ATOM 5830 N N . LEU B 1 364 ? 1.901 30.109 5.43 1 93.06 364 LEU B N 1
ATOM 5831 C CA . LEU B 1 364 ? 2.262 31.281 6.23 1 93.06 364 LEU B CA 1
ATOM 5832 C C . LEU B 1 364 ? 3.771 31.484 6.23 1 93.06 364 LEU B C 1
ATOM 5834 O O . LEU B 1 364 ? 4.539 30.531 6.074 1 93.06 364 LEU B O 1
ATOM 5838 N N . ASP B 1 365 ? 4.133 32.688 6.281 1 92.56 365 ASP B N 1
ATOM 5839 C CA . ASP B 1 365 ? 5.516 33.062 6.582 1 92.56 365 ASP B CA 1
ATOM 5840 C C . ASP B 1 365 ? 5.617 33.781 7.926 1 92.56 365 ASP B C 1
ATOM 5842 O O . ASP B 1 365 ? 4.617 33.938 8.625 1 92.56 365 ASP B O 1
ATOM 5846 N N . GLU B 1 366 ? 6.82 34.094 8.32 1 91.38 366 GLU B N 1
ATOM 5847 C CA . GLU B 1 366 ? 7.082 34.688 9.625 1 91.38 366 GLU B CA 1
ATOM 5848 C C . GLU B 1 366 ? 6.297 36 9.812 1 91.38 366 GLU B C 1
ATOM 5850 O O . GLU B 1 366 ? 5.832 36.281 10.914 1 91.38 366 GLU B O 1
ATOM 5855 N N . ASP B 1 367 ? 6.137 36.75 8.75 1 88.94 367 ASP B N 1
ATOM 5856 C CA . ASP B 1 367 ? 5.504 38.062 8.836 1 88.94 367 ASP B CA 1
ATOM 5857 C C . ASP B 1 367 ? 3.982 37.938 8.867 1 88.94 367 ASP B C 1
ATOM 5859 O O . ASP B 1 367 ? 3.303 38.719 9.523 1 88.94 367 ASP B O 1
ATOM 5863 N N . SER B 1 368 ? 3.459 37 8.164 1 88.69 368 SER B N 1
ATOM 5864 C CA . SER B 1 368 ? 2.01 36.875 8.055 1 88.69 368 SER B CA 1
ATOM 5865 C C . SER B 1 368 ? 1.441 36.062 9.227 1 88.69 368 SER B C 1
ATOM 5867 O O . SER B 1 368 ? 0.254 36.188 9.547 1 88.69 368 SER B O 1
ATOM 5869 N N . TRP B 1 369 ? 2.25 35.312 9.961 1 92.56 369 TRP B N 1
ATOM 5870 C CA . TRP B 1 369 ? 1.796 34.406 11.008 1 92.56 369 TRP B CA 1
ATOM 5871 C C . TRP B 1 369 ? 1.025 35.156 12.094 1 92.56 369 TRP B C 1
ATOM 5873 O O . TRP B 1 369 ? -0.108 34.781 12.414 1 92.56 369 TRP B O 1
ATOM 5883 N N . PRO B 1 370 ? 1.521 36.312 12.586 1 89.25 370 PRO B N 1
ATOM 5884 C CA . PRO B 1 370 ? 0.82 37 13.672 1 89.25 370 PRO B CA 1
ATOM 5885 C C . PRO B 1 370 ? -0.524 37.594 13.242 1 89.25 370 PRO B C 1
ATOM 5887 O O . PRO B 1 370 ? -1.377 37.875 14.086 1 89.25 370 PRO B O 1
ATOM 5890 N N . ARG B 1 371 ? -0.685 37.719 11.953 1 84.94 371 ARG B N 1
ATOM 5891 C CA . ARG B 1 371 ? -1.939 38.281 11.453 1 84.94 371 ARG B CA 1
ATOM 5892 C C . ARG B 1 371 ? -3.057 37.219 11.516 1 84.94 371 ARG B C 1
ATOM 5894 O O . ARG B 1 371 ? -4.238 37.594 11.539 1 84.94 371 ARG B O 1
ATOM 5901 N N . TRP B 1 372 ? -2.672 36 11.57 1 88.44 372 TRP B N 1
ATOM 5902 C CA . TRP B 1 372 ? -3.67 34.938 11.492 1 88.44 372 TRP B CA 1
ATOM 5903 C C . TRP B 1 372 ? -3.879 34.281 12.852 1 88.44 372 TRP B C 1
ATOM 5905 O O . TRP B 1 372 ? -4.859 33.562 13.055 1 88.44 372 TRP B O 1
ATOM 5915 N N . PHE B 1 373 ? -2.961 34.531 13.789 1 91.75 373 PHE B N 1
ATOM 5916 C CA . PHE B 1 373 ? -3.018 33.812 15.062 1 91.75 373 PHE B CA 1
ATOM 5917 C C . PHE B 1 373 ? -3.393 34.75 16.188 1 91.75 373 PHE B C 1
ATOM 5919 O O . PHE B 1 373 ? -2.764 35.812 16.375 1 91.75 373 PHE B O 1
ATOM 5926 N N . ASP B 1 374 ? -4.445 34.375 16.922 1 88.69 374 ASP B N 1
ATOM 5927 C CA . ASP B 1 374 ? -4.824 35.062 18.141 1 88.69 374 ASP B CA 1
ATOM 5928 C C . ASP B 1 374 ? -4.203 34.438 19.375 1 88.69 374 ASP B C 1
ATOM 5930 O O . ASP B 1 374 ? -4.676 33.375 19.844 1 88.69 374 ASP B O 1
ATOM 5934 N N . GLU B 1 375 ? -3.305 35.031 19.953 1 86.5 375 GLU B N 1
ATOM 5935 C CA . GLU B 1 375 ? -2.512 34.5 21.047 1 86.5 375 GLU B CA 1
ATOM 5936 C C . GLU B 1 375 ? -3.346 34.344 22.312 1 86.5 375 GLU B C 1
ATOM 5938 O O . GLU B 1 375 ? -3.051 33.531 23.172 1 86.5 375 GLU B O 1
ATOM 5943 N N . GLU B 1 376 ? -4.355 35.125 22.469 1 85 376 GLU B N 1
ATOM 5944 C CA . GLU B 1 376 ? -5.156 35.125 23.688 1 85 376 GLU B CA 1
ATOM 5945 C C . GLU B 1 376 ? -6.156 33.969 23.688 1 85 376 GLU B C 1
ATOM 5947 O O . GLU B 1 376 ? -6.406 33.344 24.719 1 85 376 GLU B O 1
ATOM 5952 N N . THR B 1 377 ? -6.691 33.656 22.531 1 86.44 377 THR B N 1
ATOM 5953 C CA . THR B 1 377 ? -7.77 32.656 22.469 1 86.44 377 THR B CA 1
ATOM 5954 C C . THR B 1 377 ? -7.293 31.391 21.797 1 86.44 377 THR B C 1
ATOM 5956 O O . THR B 1 377 ? -8.031 30.391 21.75 1 86.44 377 THR B O 1
ATOM 5959 N N . CYS B 1 378 ? -5.977 31.422 21.344 1 90.06 378 CYS B N 1
ATOM 5960 C CA . CYS B 1 378 ? -5.453 30.297 20.594 1 90.06 378 CYS B CA 1
ATOM 5961 C C . CYS B 1 378 ? -6.348 29.984 19.391 1 90.06 378 CYS B C 1
ATOM 5963 O O . CYS B 1 378 ? -6.695 28.828 19.156 1 90.06 378 CYS B O 1
ATOM 5965 N N . GLU B 1 379 ? -6.801 31.016 18.75 1 89.56 379 GLU B N 1
ATOM 5966 C CA . GLU B 1 379 ? -7.695 30.891 17.609 1 89.56 379 GLU B CA 1
ATOM 5967 C C . GLU B 1 379 ? -7.062 31.469 16.344 1 89.56 379 GLU B C 1
ATOM 5969 O O . GLU B 1 379 ? -6.043 32.156 16.422 1 89.56 379 GLU B O 1
ATOM 5974 N N . ILE B 1 380 ? -7.512 31.031 15.219 1 88.31 380 ILE B N 1
ATOM 5975 C CA . ILE B 1 380 ? -7.117 31.594 13.93 1 88.31 380 ILE B CA 1
ATOM 5976 C C . ILE B 1 380 ? -8.07 32.719 13.539 1 88.31 380 ILE B C 1
ATOM 5978 O O . ILE B 1 380 ? -9.289 32.562 13.617 1 88.31 380 ILE B O 1
ATOM 5982 N N . HIS B 1 381 ? -7.445 33.906 13.328 1 77.12 381 HIS B N 1
ATOM 5983 C CA . HIS B 1 381 ? -8.227 35.062 12.961 1 77.12 381 HIS B CA 1
ATOM 5984 C C . HIS B 1 381 ? -8.297 35.219 11.445 1 77.12 381 HIS B C 1
ATOM 5986 O O . HIS B 1 381 ? -7.285 35.062 10.758 1 77.12 381 HIS B O 1
ATOM 5992 N N . CYS B 1 382 ? -9.258 35.094 10.852 1 67.12 382 CYS B N 1
ATOM 5993 C CA . CYS B 1 382 ? -9.344 35.406 9.438 1 67.12 382 CYS B CA 1
ATOM 5994 C C . CYS B 1 382 ? -9.102 36.906 9.211 1 67.12 382 CYS B C 1
ATOM 5996 O O . CYS B 1 382 ? -9.57 37.75 9.977 1 67.12 382 CYS B O 1
ATOM 5998 N N . GLY B 1 383 ? -7.891 37.531 8.961 1 48.94 383 GLY B N 1
ATOM 5999 C CA . GLY B 1 383 ? -7.457 38.906 8.797 1 48.94 383 GLY B CA 1
ATOM 6000 C C . GLY B 1 383 ? -8.586 39.844 8.43 1 48.94 383 GLY B C 1
ATOM 6001 O O . GLY B 1 383 ? -8.594 41 8.844 1 48.94 383 GLY B O 1
ATOM 6002 N N . TRP B 1 384 ? -9.062 39.844 7.043 1 41.19 384 TRP B N 1
ATOM 6003 C CA . TRP B 1 384 ? -9.438 41.188 6.609 1 41.19 384 TRP B CA 1
ATOM 6004 C C . TRP B 1 384 ? -10.414 41.812 7.594 1 41.19 384 TRP B C 1
ATOM 6006 O O . TRP B 1 384 ? -11.516 41.312 7.809 1 41.19 384 TRP B O 1
ATOM 6016 N N . GLY B 1 385 ? -9.938 42.156 8.633 1 38.34 385 GLY B N 1
ATOM 6017 C CA . GLY B 1 385 ? -10.609 43.344 9.141 1 38.34 385 GLY B CA 1
ATOM 6018 C C . GLY B 1 385 ? -11.062 44.281 8.039 1 38.34 385 GLY B C 1
ATOM 6019 O O . GLY B 1 385 ? -10.312 45.188 7.641 1 38.34 385 GLY B O 1
ATOM 6020 N N . GLY B 1 386 ? -11.586 44 6.926 1 33.66 386 GLY B N 1
ATOM 6021 C CA . GLY B 1 386 ? -12.344 45.094 6.371 1 33.66 386 GLY B CA 1
ATOM 6022 C C . GLY B 1 386 ? -13.102 45.875 7.422 1 33.66 386 GLY B C 1
ATOM 6023 O O . GLY B 1 386 ? -14.023 45.375 8.055 1 33.66 386 GLY B O 1
ATOM 6024 N N . ARG B 1 387 ? -12.438 46.719 8.297 1 33.66 387 ARG B N 1
ATOM 6025 C CA . ARG B 1 387 ? -13.156 47.969 8.531 1 33.66 387 ARG B CA 1
ATOM 6026 C C . ARG B 1 387 ? -13.852 48.438 7.258 1 33.66 387 ARG B C 1
ATOM 6028 O O . ARG B 1 387 ? -13.211 48.625 6.227 1 33.66 387 ARG B O 1
ATOM 6035 N N . LEU B 1 388 ? -15.07 47.938 6.934 1 31.08 388 LEU B N 1
ATOM 6036 C CA . LEU B 1 388 ? -15.883 48.844 6.152 1 31.08 388 LEU B CA 1
ATOM 6037 C C . LEU B 1 388 ? -15.531 50.312 6.477 1 31.08 388 LEU B C 1
ATOM 6039 O O . LEU B 1 388 ? -15.602 50.719 7.637 1 31.08 388 LEU B O 1
ATOM 6043 N N . GLU B 1 389 ? -14.383 50.719 5.977 1 26.67 389 GLU B N 1
ATOM 6044 C CA . GLU B 1 389 ? -14.484 52.188 5.949 1 26.67 389 GLU B CA 1
ATOM 6045 C C . GLU B 1 389 ? -15.922 52.625 5.707 1 26.67 389 GLU B C 1
ATOM 6047 O O . GLU B 1 389 ? -16.578 52.156 4.773 1 26.67 389 GLU B O 1
ATOM 6052 N N . GLU B 1 390 ? -16.656 52.812 6.785 1 25.45 390 GLU B N 1
ATOM 6053 C CA . GLU B 1 390 ? -17.766 53.781 6.711 1 25.45 390 GLU B CA 1
ATOM 6054 C C . GLU B 1 390 ? -17.438 54.906 5.746 1 25.45 390 GLU B C 1
ATOM 6056 O O . GLU B 1 390 ? -16.516 55.688 5.98 1 25.45 390 GLU B O 1
ATOM 6061 N N . ASP B 1 391 ? -17.156 54.656 4.418 1 22.62 391 ASP B N 1
ATOM 6062 C CA . ASP B 1 391 ? -17.703 55.844 3.748 1 22.62 391 ASP B CA 1
ATOM 6063 C C . ASP B 1 391 ? -19.219 55.906 3.885 1 22.62 391 ASP B C 1
ATOM 6065 O O . ASP B 1 391 ? -19.906 54.875 3.742 1 22.62 391 ASP B O 1
#

Nearest PDB structures (foldseek):
  6wmm-assembly1_A  TM=7.058E-01  e=1.116E-09  Homo sapiens
  8tjc-assembly1_C  TM=7.118E-01  e=5.425E-09  Homo sapiens
  7jhm-assembly2_B  TM=7.269E-01  e=1.059E-08  Homo sapiens
  7jho-assembly2_B  TM=7.168E-01  e=3.163E-08  Homo sapiens
  4wnh-assembly1_A  TM=3.982E-01  e=3.264E-04  Mus musculus

Foldseek 3Di:
DDDDPDDDPDDPDQQPADDPPPVCPTPHNPPPPPPPPLAQAEEEEEEEAAPVAVLLVVLVVLLCVLCVVVCVVVRYRYAYAYEAEAPVVAPDDVVVVVVVCVPPVRYDYDPAHRADDDDDPLQCVLQVVDPLLSLLAFQDFGSVQLSLLVVLLVCCVPPVPHFKYKYAYSQKAFLVVVVVVVVVVVVDLLEKEAAKDAKDFLADDPVPVLVPPPCVPQDPDVQQQVLLVVCCVPPLRLADSVLSSSLQSVQCVPPPDCHSVSSVVSSSSVPRSSSSSCRSLVHRMAGMFHDNRMIMGGNVLSVQSNVCVVPARRGGHNRSSSRSSCVPDPPRHYYHDDPPQEAEDDPDPQSPPPDPHHRMYGDHGSVCSVQQADSNVSHGDRHPPPPPPPD/DDDDPPDDPDDPDQLPADDPPPVCPDPHNPPPPPPPPLAQAEEEEEEEAAPVAVLLVVLVVLLCVLCVVVCVVVRYHYAYAYEAEAPVVRPDDVVVVVVVCVPPVRYDYDPAHRADDDDDPLQCVLQVVDPLLSLLAFQDFGSVQLSLLVVLLVCCVPPVPHFKYKYAYSQKAFLVVVVVVVVVVVVDLLEKEAAKDAKDFLADDPVPVLVPPPCVPLDPQVQQQVLLVVCPVPPLRLADSVLSSSLQSVQCVPPSDQHSVSSVVSSSSVPRSSSSSCRSLVHRMAGMFHDNRMIMGGNVLSVQSNVCVVPARRGGHNRSSSRSSCVVDPPRHYYHDDPPLEAEDDPDPQSPPPHPHHRMYGDHGSVCSVQQADSNVSHGDRHPPPPPPPD

Sequence (782 aa):
MPSRQRDGFRRYRSGIWGLSARWALFGPCLWKLVSADPRELRVQVNIPSAWQNLGLRLQLRRTLGRCGRQLQADGYLVEQLFFMGNPETSGFNVEEALREIQAFGDLVTLTAPDVDPPVSAEMIEQASGDPDLEKLIVGWPSSVGMRIAASMVWLLHNRPDFDYVVHLSDSSLARLPDLLREVSRHDNSSLVLGWLKESTSLTVAGGAQDGEVPCENCLEPPEQVRFCLDMIQTSMAGMDYRGCMRVAARCCNGASDCGYDDLLECSKPARTVGFNAALYYGTALAPRSPHPAAWVLGRRPAEFVAENSHDLRMRGASEVLLGFWLAALEDLHFVSLPLGQLLSIPEGASCASGAAPPLVVYGLDEDSWPRWFDEETCEIHCGWGGRLEEDMPSRQRDGFRRYRSGIWGLSARWALFGPCLWKLVSADPRELRVQVNIPSAWQNLGLRLQLRRTLGRCGRQLQADGYLVEQLFFMGNPETSGFNVEEALREIQAFGDLVTLTAPDVDPPVSAEMIEQASGDPDLEKLIVGWPSSVGMRIAASMVWLLHNRPDFDYVVHLSDSSLARLPDLLREVSRHDNSSLVLGWLKESTSLTVAGGAQDGEVPCENCLEPPEQVRFCLDMIQTSMAGMDYRGCMRVAARCCNGASDCGYDDLLECSKPARTVGFNAALYYGTALAPRSPHPAAWVLGRRPAEFVAENSHDLRMRGASEVLLGFWLAALEDLHFVSLPLGQLLSIPEGASCASGAAPPLVVYGLDEDSWPRWFDEETCEIHCGWGGRLEED

pLDDT: mean 75.32, std 23.75, range [17.2, 98.81]